Protein AF-A0A8J5D1V3-F1 (afdb_monomer)

Foldseek 3Di:
DCCVVPNDPQEEEDEPAVVHFDPDQDLVVLLVVQVVVVVVSCVVPVSHAYEYEDEQLRRLRHLVNDPAQRYEYEQAPQLPDGCCLVCVLSVLRAYADEHAFAFLQAAAQEDQPVSNQVSVLCLVVRVSHNYPFYYYHYPHDDYNVVRVVVSVVVRVDSHDPDPLVVQQVVQCVLQVDRDVLSSVVSSVSNCLNPDPPLDLDQDDLVLLVVLLVPDDPPDAAWPVRDGSVNLVVCPPVSSVVLSVVSRVCLVVLADDQQQLEWEWEWAACPDDDPVDSVRTDTATRGHPSNLSNLSSLCVSCVVLLLVLFDPLEQAVRPPRDLVVLVVVVVVLLVLCVVVLQKKKKKWWAWDVLQLQFDLVVLLVLCVVSPPDPSSSSSVCNSPPFHWYWYQDPVGIGDIDTRNHGHRRNHPCSRSSLSSLVRQLLVQLVSFAVWADDDRSDGHAWHHHRRTIMGMHSDPVRVVRSVVSSQVSQVVRRIHIPQAVIEMEMGSPPDDPPPCDPVPRRHYYDPDDDPVCVVSVVVVPDDDDDPDDDDDDDDDDDDPDPPSVVCVLVVLVPDPDPDDCSSVSVLVVLLSVLLNVLVLLLVVLVVQLVVCLVVLNLVSNVVSLVVSLVSLALLLQLLLQHLSAFPLQQLVVQLVVDPDPVSSLVSSLCSQCSQALVDLQSPPGRRNHYSHNLQSFDPPPPVVPPPDDDDDDDDDDDDDDDDDDDDDDDDDDDDDYDDDDDDDDDDDDDDDDDDDDDDDDDDDDDDDDDDDDDDDDDDDDDDDDDDDPPDQRGAHDSVLSVLVSVQSSVCSVVVHDRDPVVSVVCCVVRHRNCRSSDSDDNTDSDHDDDSSVSSVVSCVVCVVVVVGVVSSVVSSVVNVCVVPVD

Organism: Chionoecetes opilio (NCBI:txid41210)

Nearest PDB structures (foldseek):
  8c8j-assembly1_A  TM=8.153E-01  e=5.615E-18  Homo sapiens
  8uw3-assembly1_A  TM=7.901E-01  e=3.019E-18  Homo sapiens
  8sxu-assembly1_A  TM=7.929E-01  e=6.715E-17  Homo sapiens
  8ibx-assembly1_C  TM=6.350E-01  e=4.924E-15  Bombyx mori
  8ibz-assembly1_C  TM=5.564E-01  e=9.605E-15  Bombyx mori

Secondary structure (DSSP, 8-state):
-HHHHS---SEEE--TTTT---S--SHHHHHHHHHHHHHHHHHH-TT-EEEEEE-TT--S-STTTS-TTSEEEEETTTTTS-STTTTHHHHT--EEEEE---STT--S----HHHHHHHHHHHHHSTT--EEEEEE--SS-SS-HHHHHHHHHHTT-S--S-HHHHHHHHHHHHHSS--HHHHHHHHHHHHTTSPPP---SPPPHHHHHHHHHHSPSS----TT---HHHHHHTHHHHHHHHHHHHHHHHHH----HHHHEEEEEEEE-SSS-SS-GGGEEEEEEE-HHHHHHHHHHHHHHHHHHHHTS-TTB-TT-TT--HHHHHHHHHHHHHHHHHTT--EEEEEE-BTTHHHH--HHHHHHHHHHTT--HHHHHHHHHHHTT-EEEEEETTEE---EE--SS--TT-SSHHHHHHHHHHHHHHHHHHHS--SEEETTEEE-EEEETTEEEEEESSHHHHHHHHHHHHHHHGGGT--B-TTT-EEEEES----S--S-BTTTTBEEESS--TTTHHHHGGGG------------------S-TTHHHHHHHHHHHSS----HHHHHHHHHHHHHHHHHHHHHHHHHHHHHHHHHTTT-HHHHHHHHHHHHHHHHHHHHHHHT-GGGBHHHHHHHHHTS-S-HHHHHHHHHHHHHTTTTSSTT-TTTTTT----BTTS--GGGTTTSSSS--------------------------------------------------------------------------------TT-----THHHHHHHHHHHHHHHHHHT----HHHHHHHHIIIIIHHHHT--S----SS--S-HHHHHHHHHHHHHHHHSSTTTHHHHHHHHHHHTT--

Radius of gyration: 34.28 Å; Cα contacts (8 Å, |Δi|>4): 1103; chains: 1; bounding box: 91×98×100 Å

Structure (mmCIF, N/CA/C/O backbone):
data_AF-A0A8J5D1V3-F1
#
_entry.id   AF-A0A8J5D1V3-F1
#
loop_
_atom_site.group_PDB
_atom_site.id
_atom_site.type_symbol
_atom_site.label_atom_id
_atom_site.label_alt_id
_atom_site.label_comp_id
_atom_site.label_asym_id
_atom_site.label_entity_id
_atom_site.label_seq_id
_atom_site.pdbx_PDB_ins_code
_atom_site.Cartn_x
_atom_site.Cartn_y
_atom_site.Cartn_z
_atom_site.occupancy
_atom_site.B_iso_or_equiv
_atom_site.auth_seq_id
_atom_site.auth_comp_id
_atom_site.auth_asym_id
_atom_site.auth_atom_id
_atom_site.pdbx_PDB_model_num
ATOM 1 N N . MET A 1 1 ? -29.973 1.407 33.908 1.00 71.25 1 MET A N 1
ATOM 2 C CA . MET A 1 1 ? -29.228 2.634 34.270 1.00 71.25 1 MET A CA 1
ATOM 3 C C . MET A 1 1 ? -29.062 3.538 33.058 1.00 71.25 1 MET A C 1
ATOM 5 O O . MET A 1 1 ? -29.841 4.470 32.976 1.00 71.25 1 MET A O 1
ATOM 9 N N . VAL A 1 2 ? -28.178 3.237 32.093 1.00 85.00 2 VAL A N 1
ATOM 10 C CA . VAL A 1 2 ? -27.981 4.063 30.874 1.00 85.00 2 VAL A CA 1
ATOM 11 C C . VAL A 1 2 ? -29.310 4.413 30.189 1.00 85.00 2 VAL A C 1
ATOM 13 O O . VAL A 1 2 ? -29.627 5.587 30.029 1.00 85.00 2 VAL A O 1
ATOM 16 N N . THR A 1 3 ? -30.157 3.410 29.934 1.00 86.69 3 THR A N 1
ATOM 17 C CA . THR A 1 3 ? -31.491 3.586 29.328 1.00 86.69 3 THR A CA 1
ATOM 18 C C . THR A 1 3 ? -32.478 4.434 30.139 1.00 86.69 3 THR A C 1
ATOM 20 O O . THR A 1 3 ? -33.442 4.949 29.588 1.00 86.69 3 THR A O 1
ATOM 23 N N . MET A 1 4 ? -32.238 4.613 31.442 1.00 86.19 4 MET A N 1
ATOM 24 C CA . MET A 1 4 ? -33.040 5.467 32.332 1.00 86.19 4 MET A CA 1
ATOM 25 C C . MET A 1 4 ? -32.491 6.898 32.425 1.00 86.19 4 MET A C 1
ATOM 27 O O . MET A 1 4 ? -33.196 7.784 32.889 1.00 86.19 4 MET A O 1
ATOM 31 N N . GLN A 1 5 ? -31.228 7.111 32.042 1.00 92.62 5 GLN A N 1
ATOM 32 C CA . GLN A 1 5 ? -30.556 8.414 32.080 1.00 92.62 5 GLN A CA 1
ATOM 33 C C . GLN A 1 5 ? -30.576 9.115 30.717 1.00 92.62 5 GLN A C 1
ATOM 35 O O . GLN A 1 5 ? -30.642 10.338 30.679 1.00 92.62 5 GLN A O 1
ATOM 40 N N . LEU A 1 6 ? -30.511 8.350 29.619 1.00 92.94 6 LEU A N 1
ATOM 41 C CA . LEU A 1 6 ? -30.364 8.867 28.252 1.00 92.94 6 LEU A CA 1
ATOM 42 C C . LEU A 1 6 ? -31.501 8.458 27.295 1.00 92.94 6 LEU A C 1
ATOM 44 O O . LEU A 1 6 ? -31.571 8.984 26.192 1.00 92.94 6 LEU A O 1
ATOM 48 N N . GLY A 1 7 ? -32.389 7.539 27.693 1.00 91.06 7 GLY A N 1
ATOM 49 C CA . GLY A 1 7 ? -33.360 6.913 26.785 1.00 91.06 7 GLY A CA 1
ATOM 50 C C . GLY A 1 7 ? -32.763 5.741 25.992 1.00 91.06 7 GLY A C 1
ATOM 51 O O . GLY A 1 7 ? -31.754 5.160 26.394 1.00 91.06 7 GLY A O 1
ATOM 52 N N . SER A 1 8 ? -33.409 5.347 24.891 1.00 92.44 8 SER A N 1
ATOM 53 C CA . SER A 1 8 ? -32.903 4.299 23.995 1.00 92.44 8 SER A CA 1
ATOM 54 C C . SER A 1 8 ? -33.420 4.455 22.568 1.00 92.44 8 SER A C 1
ATOM 56 O O . SER A 1 8 ? -34.631 4.471 22.356 1.00 92.44 8 SER A O 1
ATOM 58 N N . ASP A 1 9 ? -32.494 4.438 21.610 1.00 94.38 9 ASP A N 1
ATOM 59 C CA . ASP A 1 9 ? -32.746 4.298 20.170 1.00 94.38 9 ASP A CA 1
ATOM 60 C C . ASP A 1 9 ? -32.533 2.843 19.688 1.00 94.38 9 ASP A C 1
ATOM 62 O O . ASP A 1 9 ? -32.364 2.577 18.500 1.00 94.38 9 ASP A O 1
ATOM 66 N N . HIS A 1 10 ? -32.510 1.881 20.620 1.00 94.81 10 HIS A N 1
ATOM 67 C CA . HIS A 1 10 ? -32.398 0.426 20.415 1.00 94.81 10 HIS A CA 1
ATOM 68 C C . HIS A 1 10 ? -31.075 -0.100 19.821 1.00 94.81 10 HIS A C 1
ATOM 70 O O . HIS A 1 10 ? -30.882 -1.317 19.770 1.00 94.81 10 HIS A O 1
ATOM 76 N N . PHE A 1 11 ? -30.151 0.767 19.409 1.00 93.06 11 PHE A N 1
ATOM 77 C CA . PHE A 1 11 ? -28.841 0.397 18.868 1.00 93.06 11 PHE A CA 1
ATOM 78 C C . PHE A 1 11 ? -27.734 0.476 19.933 1.00 93.06 11 PHE A C 1
ATOM 80 O O . PHE A 1 11 ? -27.586 1.494 20.606 1.00 93.06 11 PHE A O 1
ATOM 87 N N . TYR A 1 12 ? -26.925 -0.583 20.062 1.00 91.25 12 TYR A N 1
ATOM 88 C CA . TYR A 1 12 ? -25.847 -0.674 21.057 1.00 91.25 12 TYR A CA 1
ATOM 89 C C . TYR A 1 12 ? -24.561 -1.240 20.448 1.00 91.25 12 TYR A C 1
ATOM 91 O O . TYR A 1 12 ? -24.543 -2.401 20.051 1.00 91.25 12 TYR A O 1
ATOM 99 N N . LEU A 1 13 ? -23.485 -0.452 20.403 1.00 89.38 13 LEU A N 1
ATOM 100 C CA . LEU A 1 13 ? -22.155 -0.920 19.994 1.00 89.38 13 LEU A CA 1
ATOM 101 C C . LEU A 1 13 ? -21.518 -1.759 21.113 1.00 89.38 13 LEU A C 1
ATOM 103 O O . LEU A 1 13 ? -21.400 -1.270 22.239 1.00 89.38 13 LEU A O 1
ATOM 107 N N . VAL A 1 14 ? -21.125 -3.005 20.820 1.00 85.56 14 VAL A N 1
ATOM 108 C CA . VAL A 1 14 ? -20.427 -3.879 21.778 1.00 85.56 14 VAL A CA 1
ATOM 109 C C . VAL A 1 14 ? -19.378 -4.744 21.076 1.00 85.56 14 VAL A C 1
ATOM 111 O O . VAL A 1 14 ? -19.716 -5.703 20.387 1.00 85.56 14 VAL A O 1
ATOM 114 N N . ASP A 1 15 ? -18.105 -4.457 21.346 1.00 83.56 15 ASP A N 1
ATOM 115 C CA . ASP A 1 15 ? -16.952 -5.136 20.746 1.00 83.56 15 ASP A CA 1
ATOM 116 C C . ASP A 1 15 ? -16.073 -5.777 21.838 1.00 83.56 15 ASP A C 1
ATOM 118 O O . ASP A 1 15 ? -15.073 -5.194 22.261 1.00 83.56 15 ASP A O 1
ATOM 122 N N . PRO A 1 16 ? -16.430 -6.975 22.349 1.00 81.00 16 PRO A N 1
ATOM 123 C CA . PRO A 1 16 ? -15.775 -7.575 23.520 1.00 81.00 16 PRO A CA 1
ATOM 124 C C . PRO A 1 16 ? -14.314 -7.987 23.279 1.00 81.00 16 PRO A C 1
ATOM 126 O O . PRO A 1 16 ? -13.598 -8.283 24.234 1.00 81.00 16 PRO A O 1
ATOM 129 N N . PHE A 1 17 ? -13.887 -8.023 22.015 1.00 79.19 17 PHE A N 1
ATOM 130 C CA . PHE A 1 17 ? -12.577 -8.493 21.569 1.00 79.19 17 PHE A CA 1
ATOM 131 C C . PHE A 1 17 ? -11.903 -7.516 20.586 1.00 79.19 17 PHE A C 1
ATOM 133 O O . PHE A 1 17 ? -11.070 -7.941 19.787 1.00 79.19 17 PHE A O 1
ATOM 140 N N . ASN A 1 18 ? -12.244 -6.216 20.604 1.00 77.00 18 ASN A N 1
ATOM 141 C CA . ASN A 1 18 ? -11.540 -5.245 19.755 1.00 77.00 18 ASN A CA 1
ATOM 142 C C . ASN A 1 18 ? -10.038 -5.252 20.082 1.00 77.00 18 ASN A C 1
ATOM 144 O O . ASN A 1 18 ? -9.665 -5.061 21.237 1.00 77.00 18 ASN A O 1
ATOM 148 N N . GLU A 1 19 ? -9.205 -5.520 19.073 1.00 71.12 19 GLU A N 1
ATOM 149 C CA . GLU A 1 19 ? -7.741 -5.683 19.172 1.00 71.12 19 GLU A CA 1
ATOM 150 C C . GLU A 1 19 ? -7.244 -6.752 20.173 1.00 71.12 19 GLU A C 1
ATOM 152 O O . GLU A 1 19 ? -6.040 -6.941 20.334 1.00 71.12 19 GLU A O 1
ATOM 157 N N . MET A 1 20 ? -8.139 -7.540 20.779 1.00 71.44 20 MET A N 1
ATOM 158 C CA . MET A 1 20 ? -7.813 -8.537 21.803 1.00 71.44 20 MET A CA 1
ATOM 159 C C . MET A 1 20 ? -8.079 -9.961 21.314 1.00 71.44 20 MET A C 1
ATOM 161 O O . MET A 1 20 ? -9.154 -10.272 20.806 1.00 71.44 20 MET A O 1
ATOM 165 N N . VAL A 1 21 ? -7.125 -10.863 21.551 1.00 71.00 21 VAL A N 1
ATOM 166 C CA . VAL A 1 21 ? -7.323 -12.300 21.319 1.00 71.00 21 VAL A CA 1
ATOM 167 C C . VAL A 1 21 ? -8.279 -12.852 22.395 1.00 71.00 21 VAL A C 1
ATOM 169 O O . VAL A 1 21 ? -8.013 -12.654 23.584 1.00 71.00 21 VAL A O 1
ATOM 172 N N . PRO A 1 22 ? -9.373 -13.550 22.032 1.00 74.75 22 PRO A N 1
ATOM 173 C CA . PRO A 1 22 ? -10.248 -14.210 23.000 1.00 74.75 22 PRO A CA 1
ATOM 174 C C . PRO A 1 22 ? -9.502 -15.247 23.858 1.00 74.75 22 PRO A C 1
ATOM 176 O O . PRO A 1 22 ? -8.629 -15.953 23.361 1.00 74.75 22 PRO A O 1
ATOM 179 N N . ILE A 1 23 ? -9.888 -15.384 25.134 1.00 76.19 23 ILE A N 1
ATOM 180 C CA . ILE A 1 23 ? -9.256 -16.319 26.095 1.00 76.19 23 ILE A CA 1
ATOM 181 C C . ILE A 1 23 ? -9.330 -17.781 25.614 1.00 76.19 23 ILE A C 1
ATOM 183 O O . ILE A 1 23 ? -8.412 -18.561 25.861 1.00 76.19 23 ILE A O 1
ATOM 187 N N . ALA A 1 24 ? -10.401 -18.138 24.902 1.00 73.69 24 ALA A N 1
ATOM 188 C CA . ALA A 1 24 ? -10.524 -19.378 24.148 1.00 73.69 24 ALA A CA 1
ATOM 189 C C . ALA A 1 24 ? -11.106 -19.081 22.759 1.00 73.69 24 ALA A C 1
ATOM 191 O O . ALA A 1 24 ? -11.907 -18.158 22.595 1.00 73.69 24 ALA A O 1
ATOM 192 N N . SER A 1 25 ? -10.697 -19.861 21.758 1.00 70.81 25 SER A N 1
ATOM 193 C CA . SER A 1 25 ? -11.126 -19.725 20.360 1.00 70.81 25 SER A CA 1
ATOM 194 C C . SER A 1 25 ? -12.104 -20.815 19.910 1.00 70.81 25 SER A C 1
ATOM 196 O O . SER A 1 25 ? -12.390 -20.916 18.719 1.00 70.81 25 SER A O 1
ATOM 198 N N . ASP A 1 26 ? -12.606 -21.648 20.828 1.00 78.38 26 ASP A N 1
ATOM 199 C CA . ASP A 1 26 ? -13.634 -22.637 20.512 1.00 78.38 26 ASP A CA 1
ATOM 200 C C . ASP A 1 26 ? -15.007 -21.973 20.340 1.00 78.38 26 ASP A C 1
ATOM 202 O O . ASP A 1 26 ? -15.336 -20.987 21.007 1.00 78.38 26 ASP A O 1
ATOM 206 N N . LEU A 1 27 ? -15.832 -22.531 19.451 1.00 75.50 27 LEU A N 1
ATOM 207 C CA . LEU A 1 27 ? -17.142 -21.958 19.149 1.00 75.50 27 LEU A CA 1
ATOM 208 C C . LEU A 1 27 ? -18.030 -21.858 20.396 1.00 75.50 27 LEU A C 1
ATOM 210 O O . LEU A 1 27 ? -18.701 -20.848 20.550 1.00 75.50 27 LEU A O 1
ATOM 214 N N . THR A 1 28 ? -18.001 -22.831 21.312 1.00 81.50 28 THR A N 1
ATOM 215 C CA . THR A 1 28 ? -18.857 -22.872 22.515 1.00 81.50 28 THR A CA 1
ATOM 216 C C . THR A 1 28 ? -18.622 -21.684 23.444 1.00 81.50 28 THR A C 1
ATOM 218 O O . THR A 1 28 ? -19.582 -21.057 23.900 1.00 81.50 28 THR A O 1
ATOM 221 N N . TYR A 1 29 ? -17.357 -21.354 23.719 1.00 82.88 29 TYR A N 1
ATOM 222 C CA . TYR A 1 29 ? -16.992 -20.175 24.506 1.00 82.88 29 TYR A CA 1
ATOM 223 C C . TYR A 1 29 ? -17.473 -18.888 23.824 1.00 82.88 29 TYR A C 1
ATOM 225 O O . TYR A 1 29 ? -18.103 -18.037 24.456 1.00 82.88 29 TYR A O 1
ATOM 233 N N . LEU A 1 30 ? -17.230 -18.778 22.518 1.00 79.31 30 LEU A N 1
ATOM 234 C CA . LEU A 1 30 ? -17.578 -17.608 21.714 1.00 79.31 30 LEU A CA 1
ATOM 235 C C . LEU A 1 30 ? -19.104 -17.428 21.603 1.00 79.31 30 LEU A C 1
ATOM 237 O O . LEU A 1 30 ? -19.604 -16.311 21.752 1.00 79.31 30 LEU A O 1
ATOM 241 N N . GLU A 1 31 ? -19.863 -18.524 21.469 1.00 76.50 31 GLU A N 1
ATOM 242 C CA . GLU A 1 31 ? -21.322 -18.519 21.592 1.00 76.50 31 GLU A CA 1
ATOM 243 C C . GLU A 1 31 ? -21.743 -18.020 22.971 1.00 76.50 31 GLU A C 1
ATOM 245 O O . GLU A 1 31 ? -22.624 -17.170 23.078 1.00 76.50 31 GLU A O 1
ATOM 250 N N . GLY A 1 32 ? -21.133 -18.558 24.032 1.00 83.38 32 GLY A N 1
ATOM 251 C CA . GLY A 1 32 ? -21.455 -18.239 25.418 1.00 83.38 32 GLY A CA 1
ATOM 252 C C . GLY A 1 32 ? -21.297 -16.752 25.720 1.00 83.38 32 GLY A C 1
ATOM 253 O O . GLY A 1 32 ? -22.185 -16.158 26.337 1.00 83.38 32 GLY A O 1
ATOM 254 N N . VAL A 1 33 ? -20.222 -16.134 25.224 1.00 84.69 33 VAL A N 1
ATOM 255 C CA . VAL A 1 33 ? -19.972 -14.690 25.330 1.00 84.69 33 VAL A CA 1
ATOM 256 C C . VAL A 1 33 ? -21.025 -13.896 24.551 1.00 84.69 33 VAL A C 1
ATOM 258 O O . VAL A 1 33 ? -21.766 -13.118 25.159 1.00 84.69 33 VAL A O 1
ATOM 261 N N . SER A 1 34 ? -21.168 -14.126 23.242 1.00 80.06 34 SER A N 1
ATOM 262 C CA . SER A 1 34 ? -22.078 -13.348 22.383 1.00 80.06 34 SER A CA 1
ATOM 263 C C . SER A 1 34 ? -23.554 -13.497 22.792 1.00 80.06 34 SER A C 1
ATOM 265 O O . SER A 1 34 ? -24.298 -12.513 22.848 1.00 80.06 34 SER A O 1
ATOM 267 N N . ARG A 1 35 ? -23.970 -14.701 23.207 1.00 83.25 35 ARG A N 1
ATOM 268 C CA . ARG A 1 35 ? -25.305 -15.002 23.757 1.00 83.25 35 ARG A CA 1
ATOM 269 C C . ARG A 1 35 ? -25.550 -14.318 25.105 1.00 83.25 35 ARG A C 1
ATOM 271 O O . ARG A 1 35 ? -26.659 -13.836 25.341 1.00 83.25 35 ARG A O 1
ATOM 278 N N . SER A 1 36 ? -24.537 -14.229 25.971 1.00 88.81 36 SER A N 1
ATOM 279 C CA . SER A 1 36 ? -24.638 -13.541 27.270 1.00 88.81 36 SER A CA 1
ATOM 280 C C . SER A 1 36 ? -24.696 -12.020 27.120 1.00 88.81 36 SER A C 1
ATOM 282 O O . SER A 1 36 ? -25.495 -11.371 27.800 1.00 88.81 36 SER A O 1
ATOM 284 N N . ILE A 1 37 ? -23.914 -11.453 26.196 1.00 88.06 37 ILE A N 1
ATOM 285 C CA . ILE A 1 37 ? -23.954 -10.028 25.838 1.00 88.06 37 ILE A CA 1
ATOM 286 C C . ILE A 1 37 ? -25.336 -9.674 25.281 1.00 88.06 37 ILE A C 1
ATOM 288 O O . ILE A 1 37 ? -26.043 -8.848 25.865 1.00 88.06 37 ILE A O 1
ATOM 292 N N . TYR A 1 38 ? -25.780 -10.352 24.217 1.00 87.56 38 TYR A N 1
ATOM 293 C CA . TYR A 1 38 ? -27.067 -10.049 23.590 1.00 87.56 38 TYR A CA 1
ATOM 294 C C . TYR A 1 38 ? -28.254 -10.314 24.532 1.00 87.56 38 TYR A C 1
ATOM 296 O O . TYR A 1 38 ? -29.190 -9.515 24.606 1.00 87.56 38 TYR A O 1
ATOM 304 N N . GLY A 1 39 ? -28.191 -11.386 25.329 1.00 89.94 39 GLY A N 1
ATOM 305 C CA . GLY A 1 39 ? -29.171 -11.686 26.374 1.00 89.94 39 GLY A CA 1
ATOM 306 C C . GLY A 1 39 ? -29.213 -10.654 27.509 1.00 89.94 39 GLY A C 1
ATOM 307 O O . GLY A 1 39 ? -30.245 -10.521 28.166 1.00 89.94 39 GLY A O 1
ATOM 308 N N . THR A 1 40 ? -28.133 -9.900 27.730 1.00 91.12 40 THR A N 1
ATOM 309 C CA . THR A 1 40 ? -28.085 -8.793 28.697 1.00 91.12 40 THR A CA 1
ATOM 310 C C . THR A 1 40 ? -28.660 -7.511 28.099 1.00 91.12 40 THR A C 1
ATOM 312 O O . THR A 1 40 ? -29.513 -6.891 28.735 1.00 91.12 40 THR A O 1
ATOM 315 N N . LEU A 1 41 ? -28.310 -7.169 26.851 1.00 90.69 41 LEU A N 1
ATOM 316 C CA . LEU A 1 41 ? -28.943 -6.064 26.115 1.00 90.69 41 LEU A CA 1
ATOM 317 C C . LEU A 1 41 ? -30.469 -6.243 26.061 1.00 90.69 41 LEU A C 1
ATOM 319 O O . LEU A 1 41 ? -31.210 -5.356 26.476 1.00 90.69 41 LEU A O 1
ATOM 323 N N . ARG A 1 42 ? -30.940 -7.442 25.687 1.00 90.62 42 ARG A N 1
ATOM 324 C CA . ARG A 1 42 ? -32.368 -7.811 25.627 1.00 90.62 42 ARG A CA 1
ATOM 325 C C . ARG A 1 42 ? -33.128 -7.713 26.957 1.00 90.62 42 ARG A C 1
ATOM 327 O O . ARG A 1 42 ? -34.355 -7.646 26.931 1.00 90.62 42 ARG A O 1
ATOM 334 N N . LYS A 1 43 ? -32.444 -7.722 28.109 1.00 91.12 43 LYS A N 1
ATOM 335 C CA . LYS A 1 43 ? -33.063 -7.468 29.428 1.00 91.12 43 LYS A CA 1
ATOM 336 C C . LYS A 1 43 ? -33.239 -5.973 29.704 1.00 91.12 43 LYS A C 1
ATOM 338 O O . LYS A 1 43 ? -34.189 -5.610 30.387 1.00 91.12 43 LYS A O 1
ATOM 343 N N . GLY A 1 44 ? -32.338 -5.130 29.195 1.00 89.44 44 GLY A N 1
ATOM 344 C CA . GLY A 1 44 ? -32.418 -3.671 29.313 1.00 89.44 44 GLY A CA 1
ATOM 345 C C . GLY A 1 44 ? -33.336 -3.018 28.276 1.00 89.44 44 GLY A C 1
ATOM 346 O O . GLY A 1 44 ? -33.991 -2.029 28.593 1.00 89.44 44 GLY A O 1
ATOM 347 N N . ASP A 1 45 ? -33.406 -3.587 27.070 1.00 92.62 45 ASP A N 1
ATOM 348 C CA . ASP A 1 45 ? -34.255 -3.136 25.967 1.00 92.62 45 ASP A CA 1
ATOM 349 C C . ASP A 1 45 ? -34.691 -4.335 25.105 1.00 92.62 45 ASP A C 1
ATOM 351 O O . ASP A 1 45 ? -33.873 -5.055 24.533 1.00 92.62 45 ASP A O 1
ATOM 355 N N . GLN A 1 46 ? -36.001 -4.562 24.985 1.00 91.06 46 GLN A N 1
ATOM 356 C CA . GLN A 1 46 ? -36.542 -5.676 24.200 1.00 91.06 46 GLN A CA 1
ATOM 357 C C . GLN A 1 46 ? -36.283 -5.531 22.688 1.00 91.06 46 GLN A C 1
ATOM 359 O O . GLN A 1 46 ? -36.248 -6.542 21.983 1.00 91.06 46 GLN A O 1
ATOM 364 N N . GLN A 1 47 ? -36.095 -4.320 22.165 1.00 93.00 47 GLN A N 1
ATOM 365 C CA . GLN A 1 47 ? -35.898 -4.091 20.732 1.00 93.00 47 GLN A CA 1
ATOM 366 C C . GLN A 1 47 ? -34.425 -4.170 20.304 1.00 93.00 47 GLN A C 1
ATOM 368 O O . GLN A 1 47 ? -34.172 -4.294 19.103 1.00 93.00 47 GLN A O 1
ATOM 373 N N . ALA A 1 48 ? -33.494 -4.203 21.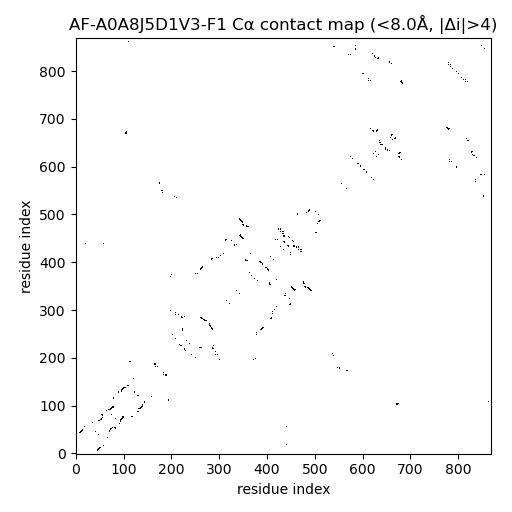268 1.00 92.50 48 ALA A N 1
ATOM 374 C CA . ALA A 1 48 ? -32.040 -4.140 21.103 1.00 92.50 48 ALA A CA 1
ATOM 375 C C . ALA A 1 48 ? -31.468 -4.821 19.841 1.00 92.50 48 ALA A C 1
ATOM 377 O O . ALA A 1 48 ? -31.706 -6.010 19.584 1.00 92.50 48 ALA A O 1
ATOM 378 N N . ILE A 1 49 ? -30.649 -4.061 19.112 1.00 91.56 49 ILE A N 1
ATOM 379 C CA . ILE A 1 49 ? -29.784 -4.480 18.005 1.00 91.56 49 ILE A CA 1
ATOM 380 C C . ILE A 1 49 ? -28.335 -4.211 18.428 1.00 91.56 49 ILE A C 1
ATOM 382 O O . ILE A 1 49 ? -28.003 -3.103 18.852 1.00 91.56 49 ILE A O 1
ATOM 386 N N . CYS A 1 50 ? -27.474 -5.222 18.318 1.00 89.56 50 CYS A N 1
ATOM 387 C CA . CYS A 1 50 ? -26.049 -5.080 18.607 1.00 89.56 50 CYS A CA 1
ATOM 388 C C . CYS A 1 50 ? -25.320 -4.548 17.367 1.00 89.56 50 CYS A C 1
ATOM 390 O O . CYS A 1 50 ? -25.346 -5.211 16.332 1.00 89.56 50 CYS A O 1
ATOM 392 N N . LEU A 1 51 ? -24.658 -3.396 17.454 1.00 89.88 51 LEU A N 1
ATOM 393 C CA . LEU A 1 51 ? -23.616 -3.024 16.496 1.00 89.88 51 LEU A CA 1
ATOM 394 C C . LEU A 1 51 ? -22.307 -3.710 16.890 1.00 89.88 51 LEU A C 1
ATOM 396 O O . LEU A 1 51 ? -22.046 -3.908 18.078 1.00 89.88 51 LEU A O 1
ATOM 400 N N . CYS A 1 52 ? -21.492 -4.044 15.893 1.00 85.75 52 CYS A N 1
ATOM 401 C CA . CYS A 1 52 ? -20.149 -4.587 16.085 1.00 85.75 52 CYS A CA 1
ATOM 402 C C . CYS A 1 52 ? -19.224 -4.159 14.938 1.00 85.75 52 CYS A C 1
ATOM 404 O O . CYS A 1 52 ? -19.621 -4.190 13.768 1.00 85.75 52 CYS A O 1
ATOM 406 N N . GLY A 1 53 ? -18.001 -3.760 15.274 1.00 78.88 53 GLY A N 1
ATOM 407 C CA . GLY A 1 53 ? -16.930 -3.443 14.340 1.00 78.88 53 GLY A CA 1
ATOM 408 C C . GLY A 1 53 ? -16.214 -4.695 13.833 1.00 78.88 53 GLY A C 1
ATOM 409 O O . GLY A 1 53 ? -15.574 -5.416 14.594 1.00 78.88 53 GLY A O 1
ATOM 410 N N . CYS A 1 54 ? -16.261 -4.936 12.524 1.00 70.88 54 CYS A N 1
ATOM 411 C CA . CYS A 1 54 ? -15.462 -5.961 11.863 1.00 70.88 54 CYS A CA 1
ATOM 412 C C . CYS A 1 54 ? -14.263 -5.310 11.158 1.00 70.88 54 CYS A C 1
ATOM 414 O O . CYS A 1 54 ? -14.397 -4.745 10.073 1.00 70.88 54 CYS A O 1
ATOM 416 N N . GLY A 1 55 ? -13.094 -5.366 11.800 1.00 56.97 55 GLY A N 1
ATOM 417 C CA . GLY A 1 55 ? -11.814 -4.939 11.228 1.00 56.97 55 GLY A CA 1
ATOM 418 C C . GLY A 1 55 ? -11.019 -6.082 10.586 1.00 56.97 55 GLY A C 1
ATOM 419 O O . GLY A 1 55 ? -11.404 -7.255 10.637 1.00 56.97 55 GLY A O 1
ATOM 420 N N . VAL A 1 56 ? -9.860 -5.746 10.013 1.00 40.62 56 VAL A N 1
ATOM 421 C CA . VAL A 1 56 ? -8.890 -6.730 9.503 1.00 40.62 56 VAL A CA 1
ATOM 422 C C . VAL A 1 56 ? -8.413 -7.625 10.653 1.00 40.62 56 VAL A C 1
ATOM 424 O O . VAL A 1 56 ? -7.987 -7.133 11.693 1.00 40.62 56 VAL A O 1
ATOM 427 N N . GLY A 1 57 ? -8.502 -8.947 10.483 1.00 41.25 57 GLY A N 1
ATOM 428 C CA . GLY A 1 57 ? -8.195 -9.906 11.555 1.00 41.25 57 GLY A CA 1
ATOM 429 C C . GLY A 1 57 ? -9.325 -10.117 12.573 1.00 41.25 57 GLY A C 1
ATOM 430 O O . GLY A 1 57 ? -9.154 -10.885 13.518 1.00 41.25 57 GLY A O 1
ATOM 431 N N . GLY A 1 58 ? -10.496 -9.497 12.371 1.00 46.88 58 GLY A N 1
ATOM 432 C CA . GLY A 1 58 ? -11.698 -9.767 13.158 1.00 46.88 58 GLY A CA 1
ATOM 433 C C . GLY A 1 58 ? -12.069 -11.255 13.132 1.00 46.88 58 GLY A C 1
ATOM 434 O O . GLY A 1 58 ? -12.292 -11.844 12.064 1.00 46.88 58 GLY A O 1
ATOM 435 N N . SER A 1 59 ? -12.120 -11.856 14.321 1.00 45.28 59 SER A N 1
ATOM 436 C CA . SER A 1 59 ? -12.489 -13.259 14.531 1.00 45.28 59 SER A CA 1
ATOM 437 C C . SER A 1 59 ? -13.958 -13.518 14.151 1.00 45.28 59 SER A C 1
ATOM 439 O O . SER A 1 59 ? -14.774 -12.601 14.108 1.00 45.28 59 SER A O 1
ATOM 441 N N . GLN A 1 60 ? -14.319 -14.773 13.852 1.00 48.53 60 GLN A N 1
ATOM 442 C CA . GLN A 1 60 ? -15.636 -15.163 13.300 1.00 48.53 60 GLN A CA 1
ATOM 443 C C . GLN A 1 60 ? -16.801 -15.110 14.330 1.00 48.53 60 GLN A C 1
ATOM 445 O O . GLN A 1 60 ? -17.739 -15.899 14.280 1.00 48.53 60 GLN A O 1
ATOM 450 N N . THR A 1 61 ? -16.734 -14.223 15.322 1.00 49.12 61 THR A N 1
ATOM 451 C CA . THR A 1 61 ? -17.292 -14.424 16.676 1.00 49.12 61 THR A CA 1
ATOM 452 C C . THR A 1 61 ? -18.689 -13.842 16.928 1.00 49.12 61 THR A C 1
ATOM 454 O O . THR A 1 61 ? -19.161 -13.831 18.066 1.00 49.12 61 THR A O 1
ATOM 457 N N . GLY A 1 62 ? -19.376 -13.375 15.881 1.00 50.09 62 GLY A N 1
ATOM 458 C CA . GLY A 1 62 ? -20.658 -12.667 16.005 1.00 50.09 62 GLY A CA 1
ATOM 459 C C . GLY A 1 62 ? -21.803 -13.223 15.159 1.00 50.09 62 GLY A C 1
ATOM 460 O O . GLY A 1 62 ? -22.869 -13.537 15.689 1.00 50.09 62 GLY A O 1
ATOM 461 N N . SER A 1 63 ? -21.590 -13.345 13.846 1.00 51.97 63 SER A N 1
ATOM 462 C CA . SER A 1 63 ? -22.657 -13.437 12.835 1.00 51.97 63 SER A CA 1
ATOM 463 C C . SER A 1 63 ? -23.659 -14.572 13.055 1.00 51.97 63 SER A C 1
ATOM 465 O O . SER A 1 63 ? -24.861 -14.326 13.020 1.00 51.97 63 SER A O 1
ATOM 467 N N . ASN A 1 64 ? -23.188 -15.784 13.349 1.00 51.06 64 ASN A N 1
ATOM 468 C CA . ASN A 1 64 ? -24.060 -16.948 13.565 1.00 51.06 64 ASN A CA 1
ATOM 469 C C . ASN A 1 64 ? -24.573 -17.064 15.016 1.00 51.06 64 ASN A C 1
ATOM 471 O O . ASN A 1 64 ? -25.390 -17.931 15.315 1.00 51.06 64 ASN A O 1
ATOM 475 N N . LEU A 1 65 ? -24.082 -16.217 15.930 1.00 59.72 65 LEU A N 1
ATOM 476 C CA . LEU A 1 65 ? -24.235 -16.384 17.385 1.00 59.72 65 LEU A CA 1
ATOM 477 C C . LEU A 1 65 ? -25.312 -15.461 17.984 1.00 59.72 65 LEU A C 1
ATOM 479 O O . LEU A 1 65 ? -25.787 -15.680 19.102 1.00 59.72 65 LEU A O 1
ATOM 483 N N . VAL A 1 66 ? -25.735 -14.450 17.221 1.00 65.94 66 VAL A N 1
ATOM 484 C CA . VAL A 1 66 ? -26.883 -13.575 17.497 1.00 65.94 66 VAL A CA 1
ATOM 485 C C . VAL A 1 66 ? -27.989 -13.879 16.482 1.00 65.94 66 VAL A C 1
ATOM 487 O O . VAL A 1 66 ? -27.714 -14.181 15.325 1.00 65.94 66 VAL A O 1
ATOM 490 N N . LYS A 1 67 ? -29.265 -13.789 16.885 1.00 74.00 67 LYS A N 1
ATOM 491 C CA . LYS A 1 67 ? -30.404 -14.020 15.975 1.00 74.00 67 LYS A CA 1
ATOM 492 C C . LYS A 1 67 ? -30.309 -13.124 14.726 1.00 74.00 67 LYS A C 1
ATOM 494 O O . LYS A 1 67 ? -30.013 -11.936 14.850 1.00 74.00 67 LYS A O 1
ATOM 499 N N . GLN A 1 68 ? -30.634 -13.677 13.554 1.00 78.75 68 GLN A N 1
ATOM 500 C CA . GLN A 1 68 ? -30.648 -12.950 12.278 1.00 78.75 68 GLN A CA 1
ATOM 501 C C . GLN A 1 68 ? -31.375 -11.600 12.376 1.00 78.75 68 GLN A C 1
ATOM 503 O O . GLN A 1 68 ? -32.493 -11.525 12.900 1.00 78.75 68 GLN A O 1
ATOM 508 N N . GLY A 1 69 ? -30.738 -10.536 11.884 1.00 81.00 69 GLY A N 1
ATOM 509 C CA . GLY A 1 69 ? -31.281 -9.175 11.903 1.00 81.00 69 GLY A CA 1
ATOM 510 C C . GLY A 1 69 ? -31.278 -8.502 13.281 1.00 81.00 69 GLY A C 1
ATOM 511 O O . GLY A 1 69 ? -31.903 -7.455 13.444 1.00 81.00 69 GLY A O 1
ATOM 512 N N . LYS A 1 70 ? -30.606 -9.085 14.285 1.00 88.50 70 LYS A N 1
ATOM 513 C CA . LYS A 1 70 ? -30.366 -8.466 15.604 1.00 88.50 70 LYS A CA 1
ATOM 514 C C . LYS A 1 70 ? -28.899 -8.148 15.897 1.00 88.50 70 LYS A C 1
ATOM 516 O O . LYS A 1 70 ? -28.598 -7.607 16.963 1.00 88.50 70 LYS A O 1
ATOM 521 N N . MET A 1 71 ? -28.028 -8.382 14.922 1.00 87.94 71 MET A N 1
ATOM 522 C CA . MET A 1 71 ? -26.677 -7.842 14.855 1.00 87.94 71 MET A CA 1
ATOM 523 C C . MET A 1 71 ? -26.553 -6.992 13.586 1.00 87.94 71 MET A C 1
ATOM 525 O O . MET A 1 71 ? -27.121 -7.361 12.562 1.00 87.94 71 MET A O 1
ATOM 529 N N . LEU A 1 72 ? -25.858 -5.859 13.662 1.00 91.56 72 LEU A N 1
ATOM 530 C CA . LEU A 1 72 ? -25.579 -4.946 12.555 1.00 91.56 72 LEU A CA 1
ATOM 531 C C . LEU A 1 72 ? -24.063 -4.757 12.471 1.00 91.56 72 LEU A C 1
ATOM 533 O O . LEU A 1 72 ? -23.460 -4.160 13.364 1.00 91.56 72 LEU A O 1
ATOM 537 N N . ILE A 1 73 ? -23.440 -5.300 11.430 1.00 91.56 73 ILE A N 1
ATOM 538 C CA . ILE A 1 73 ? -21.980 -5.280 11.300 1.00 91.56 73 ILE A CA 1
ATOM 539 C C . ILE A 1 73 ? -21.518 -3.987 10.626 1.00 91.56 73 ILE A C 1
ATOM 541 O O . ILE A 1 73 ? -22.100 -3.552 9.635 1.00 91.56 73 ILE A O 1
ATOM 545 N N . LEU A 1 74 ? -20.445 -3.389 11.132 1.00 93.38 74 LEU A N 1
ATOM 546 C CA . LEU A 1 74 ? -19.690 -2.351 10.438 1.00 93.38 74 LEU A CA 1
ATOM 547 C C . LEU A 1 74 ? -18.470 -3.019 9.785 1.00 93.38 74 LEU A C 1
ATOM 549 O O . LEU A 1 74 ? -17.576 -3.465 10.501 1.00 93.38 74 LEU A O 1
ATOM 553 N N . ASP A 1 75 ? -18.421 -3.113 8.453 1.00 91.00 75 ASP A N 1
ATOM 554 C CA . ASP A 1 75 ? -17.224 -3.567 7.723 1.00 91.00 75 ASP A CA 1
ATOM 555 C C . ASP A 1 75 ? -16.230 -2.397 7.713 1.00 91.00 75 ASP A C 1
ATOM 557 O O . ASP A 1 75 ? -16.289 -1.525 6.842 1.00 91.00 75 ASP A O 1
ATOM 561 N N . LEU A 1 76 ? -15.419 -2.294 8.775 1.00 86.38 76 LEU A N 1
ATOM 562 C CA . LEU A 1 76 ? -14.780 -1.041 9.208 1.00 86.38 76 LEU A CA 1
ATOM 563 C C . LEU A 1 76 ? -13.828 -0.442 8.173 1.00 86.38 76 LEU A C 1
ATOM 565 O O . LEU A 1 76 ? -13.637 0.769 8.172 1.00 86.38 76 LEU A O 1
ATOM 569 N N . THR A 1 77 ? -13.233 -1.290 7.333 1.00 79.44 77 THR A N 1
ATOM 570 C CA . THR A 1 77 ? -12.159 -0.955 6.378 1.00 79.44 77 THR A CA 1
ATOM 571 C C . THR A 1 77 ? -12.524 -1.344 4.946 1.00 79.44 77 THR A C 1
ATOM 573 O O . THR A 1 77 ? -11.657 -1.705 4.146 1.00 79.44 77 THR A O 1
ATOM 576 N N . ALA A 1 78 ? -13.820 -1.348 4.625 1.00 82.31 78 ALA A N 1
ATOM 577 C CA . ALA A 1 78 ? -14.341 -1.938 3.397 1.00 82.31 78 ALA A CA 1
ATOM 578 C C . ALA A 1 78 ? -13.862 -1.248 2.109 1.00 82.31 78 ALA A C 1
ATOM 580 O O . ALA A 1 78 ? -13.917 -1.846 1.030 1.00 82.31 78 ALA A O 1
ATOM 581 N N . GLU A 1 79 ? -13.333 -0.024 2.195 1.00 76.81 79 GLU A N 1
ATOM 582 C CA . GLU A 1 79 ? -12.705 0.635 1.056 1.00 76.81 79 GLU A CA 1
ATOM 583 C C . GLU A 1 79 ? -11.370 -0.009 0.647 1.00 76.81 79 GLU A C 1
ATOM 585 O O . GLU A 1 79 ? -11.050 0.017 -0.539 1.00 76.81 79 GLU A O 1
ATOM 590 N N . VAL A 1 80 ? -10.626 -0.625 1.580 1.00 65.12 80 VAL A N 1
ATOM 591 C CA . VAL A 1 80 ? -9.322 -1.278 1.319 1.00 65.12 80 VAL A CA 1
ATOM 592 C C . VAL A 1 80 ? -9.396 -2.801 1.453 1.00 65.12 80 VAL A C 1
ATOM 594 O O . VAL A 1 80 ? -8.962 -3.523 0.555 1.00 65.12 80 VAL A O 1
ATOM 597 N N . PHE A 1 81 ? -9.953 -3.292 2.561 1.00 71.62 81 PHE A N 1
ATOM 598 C CA . PHE A 1 81 ? -9.933 -4.699 2.972 1.00 71.62 81 PHE A CA 1
ATOM 599 C C . PHE A 1 81 ? -11.340 -5.212 3.345 1.00 71.62 81 PHE A C 1
ATOM 601 O O . PHE A 1 81 ? -11.551 -5.637 4.485 1.00 71.62 81 PHE A O 1
ATOM 608 N N . PRO A 1 82 ? -12.311 -5.195 2.409 1.00 79.56 82 PRO A N 1
ATOM 609 C CA . PRO A 1 82 ? -13.685 -5.623 2.673 1.00 79.56 82 PRO A CA 1
ATOM 610 C C . PRO A 1 82 ? -13.771 -7.061 3.190 1.00 79.56 82 PRO A C 1
ATOM 612 O O . PRO A 1 82 ? -13.271 -7.996 2.560 1.00 79.56 82 PRO A O 1
ATOM 615 N N . GLN A 1 83 ? -14.439 -7.242 4.329 1.00 79.81 83 GLN A N 1
ATOM 616 C CA . GLN A 1 83 ? -14.623 -8.548 4.958 1.00 79.81 83 GLN A CA 1
ATOM 617 C C . GLN A 1 83 ? -15.900 -9.259 4.485 1.00 79.81 83 GLN A C 1
ATOM 619 O O . GLN A 1 83 ? -15.950 -10.490 4.556 1.00 79.81 83 GLN A O 1
ATOM 624 N N . TYR A 1 84 ? -16.893 -8.538 3.938 1.00 82.56 84 TYR A N 1
ATOM 625 C CA . TYR A 1 84 ? -18.152 -9.136 3.455 1.00 82.56 84 TYR A CA 1
ATOM 626 C C . TYR A 1 84 ? -17.940 -10.314 2.487 1.00 82.56 84 TYR A C 1
ATOM 628 O O . TYR A 1 84 ? -18.657 -11.310 2.565 1.00 82.56 84 TYR A O 1
ATOM 636 N N . GLY A 1 85 ? -16.930 -10.239 1.611 1.00 80.50 85 GLY A N 1
ATOM 637 C CA . GLY A 1 85 ? -16.648 -11.277 0.616 1.00 80.50 85 GLY A CA 1
ATOM 638 C C . GLY A 1 85 ? -16.084 -12.575 1.204 1.00 80.50 85 GLY A C 1
ATOM 639 O O . GLY A 1 85 ? -16.342 -13.642 0.654 1.00 80.50 85 GLY A O 1
ATOM 640 N N . ARG A 1 86 ? -15.360 -12.484 2.330 1.00 75.00 86 ARG A N 1
ATOM 641 C CA . ARG A 1 86 ? -14.781 -13.618 3.081 1.00 75.00 86 ARG A CA 1
ATOM 642 C C . ARG A 1 86 ? -15.806 -14.306 3.986 1.00 75.00 86 ARG A C 1
ATOM 644 O O . ARG A 1 86 ? -15.627 -15.462 4.346 1.00 75.00 86 ARG A O 1
ATOM 651 N N . LEU A 1 87 ? -16.840 -13.576 4.399 1.00 77.88 87 LEU A N 1
ATOM 652 C CA . LEU A 1 87 ? -17.818 -14.000 5.404 1.00 77.88 87 LEU A CA 1
ATOM 653 C C . LEU A 1 87 ? -19.214 -14.237 4.804 1.00 77.88 87 LEU A C 1
ATOM 655 O O . LEU A 1 87 ? -20.201 -14.153 5.529 1.00 77.88 87 LEU A O 1
ATOM 659 N N . GLU A 1 88 ? -19.301 -14.472 3.490 1.00 82.62 88 GLU A N 1
ATOM 660 C CA . GLU A 1 88 ? -20.549 -14.716 2.743 1.00 82.62 88 GLU A CA 1
ATOM 661 C C . GLU A 1 88 ? -21.646 -13.683 3.060 1.00 82.62 88 GLU A C 1
ATOM 663 O O . GLU A 1 88 ? -22.757 -14.005 3.484 1.00 82.62 88 GLU A O 1
ATOM 668 N N . SER A 1 89 ? -21.296 -12.399 2.922 1.00 88.50 89 SER A N 1
ATOM 669 C CA . SER A 1 89 ? -22.121 -11.267 3.359 1.00 88.50 89 SER A CA 1
ATOM 670 C C . SER A 1 89 ? -22.541 -11.374 4.834 1.00 88.50 89 SER A C 1
ATOM 672 O O . SER A 1 89 ? -23.710 -11.227 5.187 1.00 88.50 89 SER A O 1
ATOM 674 N N . TYR A 1 90 ? -21.578 -11.676 5.707 1.00 87.19 90 TYR A N 1
ATOM 675 C CA . TYR A 1 90 ? -21.775 -11.900 7.144 1.00 87.19 90 TYR A CA 1
ATOM 676 C C . TYR A 1 90 ? -22.846 -12.949 7.468 1.00 87.19 90 TYR A C 1
ATOM 678 O O . TYR A 1 90 ? -23.619 -12.782 8.414 1.00 87.19 90 TYR A O 1
ATOM 686 N N . PHE A 1 91 ? -22.894 -14.030 6.684 1.00 85.31 91 PHE A N 1
ATOM 687 C CA . PHE A 1 91 ? -23.906 -15.087 6.783 1.00 85.31 91 PHE A CA 1
ATOM 688 C C . PHE A 1 91 ? -25.341 -14.513 6.713 1.00 85.31 91 PHE A C 1
ATOM 690 O O . PHE A 1 91 ? -26.270 -14.958 7.391 1.00 85.31 91 PHE A O 1
ATOM 697 N N . GLY A 1 92 ? -25.512 -13.452 5.918 1.00 87.62 92 GLY A N 1
ATOM 698 C CA . GLY A 1 92 ? -26.761 -12.715 5.737 1.00 87.62 92 GLY A CA 1
ATOM 699 C C . GLY A 1 92 ? -27.156 -11.776 6.885 1.00 87.62 92 GLY A C 1
ATOM 700 O O . GLY A 1 92 ? -28.267 -11.242 6.851 1.00 87.62 92 GLY A O 1
ATOM 701 N N . GLN A 1 93 ? -26.319 -11.568 7.910 1.00 89.62 93 GLN A N 1
ATOM 702 C CA . GLN A 1 93 ? -26.556 -10.500 8.891 1.00 89.62 93 GLN A CA 1
ATOM 703 C C . GLN A 1 93 ? -26.409 -9.135 8.200 1.00 89.62 93 GLN A C 1
ATOM 705 O O . GLN A 1 93 ? -25.532 -8.987 7.345 1.00 89.62 93 GLN A O 1
ATOM 710 N N . PRO A 1 94 ? -27.242 -8.130 8.525 1.00 94.12 94 PRO A N 1
ATOM 711 C CA . PRO A 1 94 ? -27.161 -6.828 7.879 1.00 94.12 94 PRO A CA 1
ATOM 712 C C . PRO A 1 94 ? -25.823 -6.148 8.186 1.00 94.12 94 PRO A C 1
ATOM 714 O O . PRO A 1 94 ? -25.364 -6.160 9.333 1.00 94.12 94 PRO A O 1
ATOM 717 N N . PHE A 1 95 ? -25.210 -5.531 7.174 1.00 94.75 95 PHE A N 1
ATOM 718 C CA . PHE A 1 95 ? -23.941 -4.819 7.337 1.00 94.75 95 PHE A CA 1
ATOM 719 C C . PHE A 1 95 ? -23.912 -3.442 6.671 1.00 94.75 95 PHE A C 1
ATOM 721 O O . PHE A 1 95 ? -24.679 -3.143 5.754 1.00 94.75 95 PHE A O 1
ATOM 728 N N . ILE A 1 96 ? -23.004 -2.600 7.153 1.00 96.50 96 ILE A N 1
ATOM 729 C CA . ILE A 1 96 ? -22.689 -1.282 6.613 1.00 96.50 96 ILE A CA 1
ATOM 730 C C . ILE A 1 96 ? -21.270 -1.334 6.048 1.00 96.50 96 ILE A C 1
ATOM 732 O O . ILE A 1 96 ? -20.335 -1.723 6.746 1.00 96.50 96 ILE A O 1
ATOM 736 N N . PHE A 1 97 ? -21.111 -0.919 4.792 1.00 95.88 97 PHE A N 1
ATOM 737 C CA . PHE A 1 97 ? -19.801 -0.698 4.179 1.00 95.88 97 PHE A CA 1
ATOM 738 C C . PHE A 1 97 ? -19.222 0.602 4.746 1.00 95.88 97 PHE A C 1
ATOM 740 O O . PHE A 1 97 ? -19.774 1.675 4.475 1.00 95.88 97 PHE A O 1
ATOM 747 N N . CYS A 1 98 ? -18.141 0.537 5.525 1.00 94.69 98 CYS A N 1
ATOM 748 C CA . CYS A 1 98 ? -17.520 1.728 6.101 1.00 94.69 98 CYS A CA 1
ATOM 749 C C . CYS A 1 98 ? -16.254 2.154 5.349 1.00 94.69 98 CYS A C 1
ATOM 751 O O . CYS A 1 98 ? -15.491 1.333 4.849 1.00 94.69 98 CYS A O 1
ATOM 753 N N . LEU A 1 99 ? -16.050 3.471 5.301 1.00 90.94 99 LEU A N 1
ATOM 754 C CA . LEU A 1 99 ? -14.800 4.129 4.935 1.00 90.94 99 LEU A CA 1
ATOM 755 C C . LEU A 1 99 ? -14.021 4.450 6.219 1.00 90.94 99 LEU A C 1
ATOM 757 O O . LEU A 1 99 ? -14.457 5.338 6.960 1.00 90.94 99 LEU A O 1
ATOM 761 N N . LEU A 1 100 ? -12.868 3.815 6.455 1.00 83.69 100 LEU A N 1
ATOM 762 C CA . LEU A 1 100 ? -11.979 4.225 7.551 1.00 83.69 100 LEU A CA 1
ATOM 763 C C . LEU A 1 100 ? -11.166 5.461 7.148 1.00 83.69 100 LEU A C 1
ATOM 765 O O . LEU A 1 100 ? -11.256 6.502 7.795 1.00 83.69 100 LEU A O 1
ATOM 769 N N . ASN A 1 101 ? -10.422 5.369 6.043 1.00 79.62 101 ASN A N 1
ATOM 770 C CA . ASN A 1 101 ? -9.492 6.345 5.458 1.00 79.62 101 ASN A CA 1
ATOM 771 C C . ASN A 1 101 ? -8.346 6.847 6.356 1.00 79.62 101 ASN A C 1
ATOM 773 O O . ASN A 1 101 ? -7.221 6.963 5.874 1.00 79.62 101 ASN A O 1
ATOM 777 N N . ASN A 1 102 ? -8.613 7.207 7.612 1.00 78.12 102 ASN A N 1
ATOM 778 C CA . ASN A 1 102 ? -7.694 7.924 8.488 1.00 78.12 102 ASN A CA 1
ATOM 779 C C . ASN A 1 102 ? -7.490 7.195 9.824 1.00 78.12 102 ASN A C 1
ATOM 781 O O . ASN A 1 102 ? -8.429 7.055 10.608 1.00 78.12 102 ASN A O 1
ATOM 785 N N . TYR A 1 103 ? -6.233 6.835 10.080 1.00 76.00 103 TYR A N 1
ATOM 786 C CA . TYR A 1 103 ? -5.721 6.317 11.346 1.00 76.00 103 TYR A CA 1
ATOM 787 C C . TYR A 1 103 ? -5.016 7.443 12.124 1.00 76.00 103 TYR A C 1
ATOM 789 O O . TYR A 1 103 ? -4.374 8.321 11.529 1.00 76.00 103 TYR A O 1
ATOM 797 N N . GLY A 1 104 ? -5.147 7.458 13.451 1.00 76.88 104 GLY A N 1
ATOM 798 C CA . GLY A 1 104 ? -4.474 8.386 14.369 1.00 76.88 104 GLY A CA 1
ATOM 799 C C . GLY A 1 104 ? -4.774 9.883 14.176 1.00 76.88 104 GLY A C 1
ATOM 800 O O . GLY A 1 104 ? -4.150 10.732 14.821 1.00 76.88 104 GLY A O 1
ATOM 801 N N . GLY A 1 105 ? -5.676 10.284 13.274 1.00 76.69 105 GLY A N 1
ATOM 802 C CA . GLY A 1 105 ? -5.824 11.690 12.872 1.00 76.69 105 GLY A CA 1
ATOM 803 C C . GLY A 1 105 ? -4.599 12.248 12.140 1.00 76.69 105 GLY A C 1
ATOM 804 O O . GLY A 1 105 ? -4.366 13.464 12.175 1.00 76.69 105 GLY A O 1
ATOM 805 N N . VAL A 1 106 ? -3.781 11.379 11.537 1.00 75.62 106 VAL A N 1
ATOM 806 C CA . VAL A 1 106 ? -2.522 11.752 10.876 1.00 75.62 106 VAL A CA 1
ATOM 807 C C . VAL A 1 106 ? -2.803 12.618 9.640 1.00 75.62 106 VAL A C 1
ATOM 809 O O . VAL A 1 106 ? -3.844 12.514 8.985 1.00 75.62 106 VAL A O 1
ATOM 812 N N . ARG A 1 107 ? -1.882 13.542 9.338 1.00 70.81 107 ARG A N 1
ATOM 813 C CA . ARG A 1 107 ? -2.019 14.535 8.260 1.00 70.81 107 ARG A CA 1
ATOM 814 C C . ARG A 1 107 ? -1.204 14.142 7.024 1.00 70.81 107 ARG A C 1
ATOM 816 O O . ARG A 1 107 ? -0.011 13.881 7.119 1.00 70.81 107 ARG A O 1
ATOM 823 N N . GLY A 1 108 ? -1.852 14.181 5.862 1.00 65.50 108 GLY A N 1
ATOM 824 C CA . GLY A 1 108 ? -1.283 13.914 4.538 1.00 65.50 108 GLY A CA 1
ATOM 825 C C . GLY A 1 108 ? -2.379 14.002 3.472 1.00 65.50 108 GLY A C 1
ATOM 826 O O . GLY A 1 108 ? -3.542 14.191 3.826 1.00 65.50 108 GLY A O 1
ATOM 827 N N . ILE A 1 109 ? -2.018 13.888 2.193 1.00 64.56 109 ILE A N 1
ATOM 828 C CA . ILE A 1 109 ? -2.968 13.688 1.086 1.00 64.56 109 ILE A CA 1
ATOM 829 C C . ILE A 1 109 ? -2.967 12.198 0.726 1.00 64.56 109 ILE A C 1
ATOM 831 O O . ILE A 1 109 ? -1.921 11.668 0.350 1.00 64.56 109 ILE A O 1
ATOM 835 N N . PHE A 1 110 ? -4.115 11.535 0.883 1.00 64.56 110 PHE A N 1
ATOM 836 C CA . PHE A 1 110 ? -4.308 10.104 0.612 1.00 64.56 110 PHE A CA 1
ATOM 837 C C . PHE A 1 110 ? -5.798 9.758 0.452 1.00 64.56 110 PHE A C 1
ATOM 839 O O . PHE A 1 110 ? -6.648 10.346 1.125 1.00 64.56 110 PHE A O 1
ATOM 846 N N . GLY A 1 111 ? -6.116 8.774 -0.394 1.00 64.12 111 GLY A N 1
ATOM 847 C CA . GLY A 1 111 ? -7.458 8.196 -0.485 1.00 64.12 111 GLY A CA 1
ATOM 848 C C . GLY A 1 111 ? -7.776 7.661 -1.876 1.00 64.12 111 GLY A C 1
ATOM 849 O O . GLY A 1 111 ? -8.136 8.425 -2.770 1.00 64.12 111 GLY A O 1
ATOM 850 N N . ASN A 1 112 ? -7.713 6.338 -2.035 1.00 68.81 112 ASN A N 1
ATOM 851 C CA . ASN A 1 112 ? -7.880 5.674 -3.323 1.00 68.81 112 ASN A CA 1
ATOM 852 C C . ASN A 1 112 ? -9.353 5.654 -3.779 1.00 68.81 112 ASN A C 1
ATOM 854 O O . ASN A 1 112 ? -10.092 4.689 -3.573 1.00 68.81 112 ASN A O 1
ATOM 858 N N . VAL A 1 113 ? -9.765 6.743 -4.431 1.00 80.19 113 VAL A N 1
ATOM 859 C CA . VAL A 1 113 ? -11.113 6.972 -4.982 1.00 80.19 113 VAL A CA 1
ATOM 860 C C . VAL A 1 113 ? -11.592 5.826 -5.876 1.00 80.19 113 VAL A C 1
ATOM 862 O O . VAL A 1 113 ? -12.749 5.417 -5.786 1.00 80.19 113 VAL A O 1
ATOM 865 N N . ASN A 1 114 ? -10.716 5.291 -6.729 1.00 76.25 114 ASN A N 1
ATOM 866 C CA . ASN A 1 114 ? -11.088 4.246 -7.684 1.00 76.25 114 ASN A CA 1
ATOM 867 C C . ASN A 1 114 ? -11.383 2.919 -6.969 1.00 76.25 114 ASN A C 1
ATOM 869 O O . ASN A 1 114 ? -12.353 2.240 -7.303 1.00 76.25 114 ASN A O 1
ATOM 873 N N . MET A 1 115 ? -10.582 2.572 -5.956 1.00 73.69 115 MET A N 1
ATOM 874 C CA . MET A 1 115 ? -10.789 1.375 -5.141 1.00 73.69 115 MET A CA 1
ATOM 875 C C . MET A 1 115 ? -12.022 1.501 -4.239 1.00 73.69 115 MET A C 1
ATOM 877 O O . MET A 1 115 ? -12.809 0.561 -4.190 1.00 73.69 115 MET A O 1
ATOM 881 N N . LEU A 1 116 ? -12.256 2.668 -3.623 1.00 83.56 116 LEU A N 1
ATOM 882 C CA . LEU A 1 116 ? -13.478 2.958 -2.861 1.00 83.56 116 LEU A CA 1
ATOM 883 C C . LEU A 1 116 ? -14.738 2.752 -3.718 1.00 83.56 116 LEU A C 1
ATOM 885 O O . LEU A 1 116 ? -15.633 2.000 -3.334 1.00 83.56 116 LEU A O 1
ATOM 889 N N . LEU A 1 117 ? -14.802 3.389 -4.893 1.00 87.56 117 LEU A N 1
ATOM 890 C CA . LEU A 1 117 ? -15.968 3.296 -5.778 1.00 87.56 117 LEU A CA 1
ATOM 891 C C . LEU A 1 117 ? -16.187 1.869 -6.294 1.00 87.56 117 LEU A C 1
ATOM 893 O O . LEU A 1 117 ? -17.324 1.397 -6.294 1.00 87.56 117 LEU A O 1
ATOM 897 N N . LYS A 1 118 ? -15.111 1.166 -6.671 1.00 83.56 118 LYS A N 1
ATOM 898 C CA . LYS A 1 118 ? -15.171 -0.237 -7.093 1.00 83.56 118 LYS A CA 1
ATOM 899 C C . LYS A 1 118 ? -15.650 -1.147 -5.957 1.00 83.56 118 LYS A C 1
ATOM 901 O O . LYS A 1 118 ? -16.623 -1.866 -6.137 1.00 83.56 118 LYS A O 1
ATOM 906 N N . ASN A 1 119 ? -15.001 -1.118 -4.794 1.00 84.38 119 ASN A N 1
ATOM 907 C CA . ASN A 1 119 ? -15.290 -2.051 -3.702 1.00 84.38 119 ASN A CA 1
ATOM 908 C C . ASN A 1 119 ? -16.701 -1.838 -3.120 1.00 84.38 119 ASN A C 1
ATOM 910 O O . ASN A 1 119 ? -17.341 -2.812 -2.721 1.00 84.38 119 ASN A O 1
ATOM 914 N N . LEU A 1 120 ? -17.218 -0.600 -3.139 1.00 91.69 120 LEU A N 1
ATOM 915 C CA . LEU A 1 120 ? -18.612 -0.293 -2.801 1.00 91.69 120 LEU A CA 1
ATOM 916 C C . LEU A 1 120 ? -19.601 -0.773 -3.880 1.00 91.69 120 LEU A C 1
ATOM 918 O O . LEU A 1 120 ? -20.692 -1.241 -3.550 1.00 91.69 120 LEU A O 1
ATOM 922 N N . GLN A 1 121 ? -19.247 -0.676 -5.164 1.00 90.12 121 GLN A N 1
ATOM 923 C CA . GLN A 1 121 ? -20.061 -1.239 -6.244 1.00 90.12 121 GLN A CA 1
ATOM 924 C C . GLN A 1 121 ? -20.108 -2.773 -6.162 1.00 90.12 121 GLN A C 1
ATOM 926 O O . GLN A 1 121 ? -21.190 -3.348 -6.267 1.00 90.12 121 GLN A O 1
ATOM 931 N N . ASP A 1 122 ? -18.978 -3.425 -5.890 1.00 89.62 122 ASP A N 1
ATOM 932 C CA . ASP A 1 122 ? -18.902 -4.872 -5.676 1.00 89.62 122 ASP A CA 1
ATOM 933 C C . ASP A 1 122 ? -19.746 -5.302 -4.463 1.00 89.62 122 ASP A C 1
ATOM 935 O O . ASP A 1 122 ? -20.509 -6.258 -4.563 1.00 89.62 122 ASP A O 1
ATOM 939 N N . ALA A 1 123 ? -19.718 -4.547 -3.355 1.00 91.81 123 ALA A N 1
ATOM 940 C CA . ALA A 1 123 ? -20.528 -4.827 -2.161 1.00 91.81 123 ALA A CA 1
ATOM 941 C C . ALA A 1 123 ? -22.042 -4.778 -2.436 1.00 91.81 123 ALA A C 1
ATOM 943 O O . ALA A 1 123 ? -22.819 -5.532 -1.847 1.00 91.81 123 ALA A O 1
ATOM 944 N N . ARG A 1 124 ? -22.464 -3.896 -3.351 1.00 92.94 124 ARG A N 1
ATOM 945 C CA . ARG A 1 124 ? -23.859 -3.750 -3.803 1.00 92.94 124 ARG A CA 1
ATOM 946 C C . ARG A 1 124 ? -24.293 -4.831 -4.792 1.00 92.94 124 ARG A C 1
ATOM 948 O O . ARG A 1 124 ? -25.484 -5.104 -4.889 1.00 92.94 124 ARG A O 1
ATOM 955 N N . LEU A 1 125 ? -23.350 -5.408 -5.538 1.00 92.06 125 LEU A N 1
ATOM 956 C CA . LEU A 1 125 ? -23.598 -6.438 -6.554 1.00 92.06 125 LEU A CA 1
ATOM 957 C C . LEU A 1 125 ? -23.277 -7.862 -6.066 1.00 92.06 125 LEU A C 1
ATOM 959 O O . LEU A 1 125 ? -23.502 -8.822 -6.804 1.00 92.06 125 LEU A O 1
ATOM 963 N N . TYR A 1 126 ? -22.764 -8.011 -4.842 1.00 91.56 126 TYR A N 1
ATOM 964 C CA . TYR A 1 126 ? -22.427 -9.301 -4.249 1.00 91.56 126 TYR A CA 1
ATOM 965 C C . TYR A 1 126 ? -23.674 -10.211 -4.146 1.00 91.56 126 TYR A C 1
ATOM 967 O O . TYR A 1 126 ? -24.740 -9.741 -3.729 1.00 91.56 126 TYR A O 1
ATOM 975 N N . PRO A 1 127 ? -23.587 -11.508 -4.510 1.00 89.12 127 PRO A N 1
ATOM 976 C CA . PRO A 1 127 ? -24.724 -12.423 -4.439 1.00 89.12 127 PRO A CA 1
ATOM 977 C C . PRO A 1 127 ? -25.323 -12.489 -3.030 1.00 89.12 127 PRO A C 1
ATOM 979 O O . PRO A 1 127 ? -24.608 -12.707 -2.058 1.00 89.12 127 PRO A O 1
ATOM 982 N N . ASN A 1 128 ? -26.643 -12.309 -2.923 1.00 88.56 128 ASN A N 1
ATOM 983 C CA . ASN A 1 128 ? -27.378 -12.265 -1.650 1.00 88.56 128 ASN A CA 1
ATOM 984 C C . ASN A 1 128 ? -26.856 -11.213 -0.642 1.00 88.56 128 ASN A C 1
ATOM 986 O O . ASN A 1 128 ? -26.989 -11.413 0.565 1.00 88.56 128 ASN A O 1
ATOM 990 N N . SER A 1 129 ? -26.280 -10.100 -1.120 1.00 93.31 129 SER A N 1
ATOM 991 C CA . SER A 1 129 ? -25.756 -9.028 -0.263 1.00 93.31 129 SER A CA 1
ATOM 992 C C . SER A 1 129 ? -26.782 -8.531 0.763 1.00 93.31 129 SER A C 1
ATOM 994 O O . SER A 1 129 ? -27.877 -8.084 0.421 1.00 93.31 129 SER A O 1
ATOM 996 N N . SER A 1 130 ? -26.381 -8.559 2.031 1.00 94.56 130 SER A N 1
ATOM 997 C CA . SER A 1 130 ? -27.081 -7.998 3.190 1.00 94.56 130 SER A CA 1
ATOM 998 C C . SER A 1 130 ? -26.616 -6.568 3.515 1.00 94.56 130 SER A C 1
ATOM 1000 O O . SER A 1 130 ? -26.774 -6.091 4.642 1.00 94.56 130 SER A O 1
ATOM 1002 N N . LEU A 1 131 ? -26.029 -5.869 2.539 1.00 95.75 131 LEU A N 1
ATOM 1003 C CA . LEU A 1 131 ? -25.621 -4.472 2.661 1.00 95.75 131 LEU A CA 1
ATOM 1004 C C . LEU A 1 131 ? -26.850 -3.574 2.885 1.00 95.75 131 LEU A C 1
ATOM 1006 O O . LEU A 1 131 ? -27.658 -3.379 1.978 1.00 95.75 131 LEU A O 1
ATOM 1010 N N . VAL A 1 132 ? -26.969 -2.986 4.077 1.00 95.50 132 VAL A N 1
ATOM 1011 C CA . VAL A 1 132 ? -28.074 -2.082 4.450 1.00 95.50 132 VAL A CA 1
ATOM 1012 C C . VAL A 1 132 ? -27.690 -0.601 4.452 1.00 95.50 132 VAL A C 1
ATOM 1014 O O . VAL A 1 132 ? -28.567 0.250 4.585 1.00 95.50 132 VAL A O 1
ATOM 1017 N N . GLY A 1 133 ? -26.408 -0.257 4.293 1.00 95.00 133 GLY A N 1
ATOM 1018 C CA . GLY A 1 133 ? -25.987 1.144 4.249 1.00 95.00 133 GLY A CA 1
ATOM 1019 C C . GLY A 1 133 ? -24.496 1.379 4.020 1.00 95.00 133 GLY A C 1
ATOM 1020 O O . GLY A 1 133 ? -23.698 0.451 3.897 1.00 95.00 133 GLY A O 1
ATOM 1021 N N . THR A 1 134 ? -24.131 2.657 3.984 1.00 95.75 134 THR A N 1
ATOM 1022 C CA . THR A 1 134 ? -22.761 3.168 3.845 1.00 95.75 134 THR A CA 1
ATOM 1023 C C . THR A 1 134 ? -22.399 4.039 5.044 1.00 95.75 134 THR A C 1
ATOM 1025 O O . THR A 1 134 ? -23.211 4.846 5.495 1.00 95.75 134 THR A O 1
ATOM 1028 N N . GLY A 1 135 ? -21.184 3.874 5.566 1.00 94.25 135 GLY A N 1
ATOM 1029 C CA . GLY A 1 135 ? -20.704 4.521 6.786 1.00 94.25 135 GLY A CA 1
ATOM 1030 C C . GLY A 1 135 ? -19.322 5.153 6.633 1.00 94.25 135 GLY A C 1
ATOM 1031 O O . GLY A 1 135 ? -18.613 4.938 5.651 1.00 94.25 135 GLY A O 1
ATOM 1032 N N . MET A 1 136 ? -18.933 5.945 7.628 1.00 94.50 136 MET A N 1
ATOM 1033 C CA . MET A 1 136 ? -17.613 6.566 7.733 1.00 94.50 136 MET A CA 1
ATOM 1034 C C . MET A 1 136 ? -17.134 6.399 9.174 1.00 94.50 136 MET A C 1
ATOM 1036 O O . MET A 1 136 ? -17.834 6.804 10.100 1.00 94.50 136 MET A O 1
ATOM 1040 N N . THR A 1 137 ? -15.966 5.789 9.355 1.00 92.75 137 THR A N 1
ATOM 1041 C CA . THR A 1 137 ? -15.412 5.371 10.654 1.00 92.75 137 THR A CA 1
ATOM 1042 C C . THR A 1 137 ? -14.019 5.954 10.987 1.00 92.75 137 THR A C 1
ATOM 1044 O O . THR A 1 137 ? -13.307 5.316 11.756 1.00 92.75 137 THR A O 1
ATOM 1047 N N . PRO A 1 138 ? -13.588 7.132 10.472 1.00 89.88 138 PRO A N 1
ATOM 1048 C CA . PRO A 1 138 ? -12.223 7.640 10.665 1.00 89.88 138 PRO A CA 1
ATOM 1049 C C . PRO A 1 138 ? -11.867 7.854 12.139 1.00 89.88 138 PRO A C 1
ATOM 1051 O O . PRO A 1 138 ? -12.604 8.519 12.868 1.00 89.88 138 PRO A O 1
ATOM 1054 N N . GLU A 1 139 ? -10.673 7.417 12.546 1.00 87.00 139 GLU A N 1
ATOM 1055 C CA . GLU A 1 139 ? -10.130 7.695 13.885 1.00 87.00 139 GLU A CA 1
ATOM 1056 C C . GLU A 1 139 ? -9.871 9.192 14.107 1.00 87.00 139 GLU A C 1
ATOM 1058 O O . GLU A 1 139 ? -9.882 9.680 15.238 1.00 87.00 139 GLU A O 1
ATOM 1063 N N . GLY A 1 140 ? -9.638 9.948 13.028 1.00 84.44 140 GLY A N 1
ATOM 1064 C CA . GLY A 1 140 ? -9.487 11.395 13.094 1.00 84.44 140 GLY A CA 1
ATOM 1065 C C . GLY A 1 140 ? -9.990 12.129 11.854 1.00 84.44 140 GLY A C 1
ATOM 1066 O O . GLY A 1 140 ? -9.571 11.888 10.722 1.00 84.44 140 GLY A O 1
ATOM 1067 N N . ILE A 1 141 ? -10.878 13.091 12.096 1.00 87.38 141 ILE A N 1
ATOM 1068 C CA . ILE A 1 141 ? -11.514 13.926 11.072 1.00 87.38 141 ILE A CA 1
ATOM 1069 C C . ILE A 1 141 ? -10.695 15.186 10.729 1.00 87.38 141 ILE A C 1
ATOM 1071 O O . ILE A 1 141 ? -9.674 15.505 11.340 1.00 87.38 141 ILE A O 1
ATOM 1075 N N . GLY A 1 142 ? -11.168 15.945 9.736 1.00 79.12 142 GLY A N 1
ATOM 1076 C CA . GLY A 1 142 ? -10.588 17.240 9.357 1.00 79.12 142 GLY A CA 1
ATOM 1077 C C . GLY A 1 142 ? -9.397 17.156 8.398 1.00 79.12 142 GLY A C 1
ATOM 1078 O O . GLY A 1 142 ? -8.666 18.135 8.243 1.00 79.12 142 GLY A O 1
ATOM 1079 N N . SER A 1 143 ? -9.186 16.002 7.763 1.00 77.50 143 SER A N 1
ATOM 1080 C CA . SER A 1 143 ? -8.287 15.801 6.619 1.00 77.50 143 SER A CA 1
ATOM 1081 C C . SER A 1 143 ? -9.083 15.275 5.414 1.00 77.50 143 SER A C 1
ATOM 1083 O O . SER A 1 143 ? -10.252 14.934 5.567 1.00 77.50 143 SER A O 1
ATOM 1085 N N . ASN A 1 144 ? -8.478 15.264 4.218 1.00 78.69 144 ASN A N 1
ATOM 1086 C CA . ASN A 1 144 ? -8.972 14.585 3.005 1.00 78.69 144 ASN A CA 1
ATOM 1087 C C . ASN A 1 144 ? -10.480 14.712 2.699 1.00 78.69 144 ASN A C 1
ATOM 1089 O O . ASN A 1 144 ? -11.087 13.775 2.190 1.00 78.69 144 ASN A O 1
ATOM 1093 N N . TYR A 1 145 ? -11.067 15.893 2.951 1.00 86.25 145 TYR A N 1
ATOM 1094 C CA . TYR A 1 145 ? -12.509 16.167 2.833 1.00 86.25 145 TYR A CA 1
ATOM 1095 C C . TYR A 1 145 ? -13.157 15.592 1.567 1.00 86.25 145 TYR A C 1
ATOM 1097 O O . TYR A 1 145 ? -14.219 14.999 1.660 1.00 86.25 145 TYR A O 1
ATOM 1105 N N . VAL A 1 146 ? -12.466 15.664 0.424 1.00 86.44 146 VAL A N 1
ATOM 1106 C CA . VAL A 1 146 ? -12.917 15.124 -0.869 1.00 86.44 146 VAL A CA 1
ATOM 1107 C C . VAL A 1 146 ? -13.366 13.655 -0.816 1.00 86.44 146 VAL A C 1
ATOM 1109 O O . VAL A 1 146 ? -14.316 13.299 -1.503 1.00 86.44 146 VAL A O 1
ATOM 1112 N N . ILE A 1 147 ? -12.739 12.811 0.011 1.00 85.44 147 ILE A N 1
ATOM 1113 C CA . ILE A 1 147 ? -13.090 11.387 0.140 1.00 85.44 147 ILE A CA 1
ATOM 1114 C C . ILE A 1 147 ? -14.362 11.214 0.983 1.00 85.44 147 ILE A C 1
ATOM 1116 O O . ILE A 1 147 ? -15.216 10.394 0.653 1.00 85.44 147 ILE A O 1
ATOM 1120 N N . PHE A 1 148 ? -14.528 12.022 2.032 1.00 90.81 148 PHE A N 1
ATOM 1121 C CA . PHE A 1 148 ? -15.726 12.027 2.877 1.00 90.81 148 PHE A CA 1
ATOM 1122 C C . PHE A 1 148 ? -16.925 12.675 2.166 1.00 90.81 148 PHE A C 1
ATOM 1124 O O . PHE A 1 148 ? -18.041 12.165 2.253 1.00 90.81 148 PHE A O 1
ATOM 1131 N N . ASP A 1 149 ? -16.692 13.741 1.397 1.00 91.75 149 ASP A N 1
ATOM 1132 C CA . ASP A 1 149 ? -17.676 14.387 0.523 1.00 91.75 149 ASP A CA 1
ATOM 1133 C C . ASP A 1 149 ? -18.142 13.396 -0.573 1.00 91.75 149 ASP A C 1
ATOM 1135 O O . ASP A 1 149 ? -19.343 13.215 -0.785 1.00 91.75 149 ASP A O 1
ATOM 1139 N N . LEU A 1 150 ? -17.209 12.659 -1.196 1.00 91.44 150 LEU A N 1
ATOM 1140 C CA . LEU A 1 150 ? -17.499 11.578 -2.150 1.00 91.44 150 LEU A CA 1
ATOM 1141 C C . LEU A 1 150 ? -18.309 10.435 -1.518 1.00 91.44 150 LEU A C 1
ATOM 1143 O O . LEU A 1 150 ? -19.315 10.012 -2.083 1.00 91.44 150 LEU A O 1
ATOM 1147 N N . MET A 1 151 ? -17.892 9.934 -0.352 1.00 92.12 151 MET A N 1
ATOM 1148 C CA . MET A 1 151 ? -18.583 8.845 0.349 1.00 92.12 151 MET A CA 1
ATOM 1149 C C . MET A 1 151 ? -19.992 9.261 0.798 1.00 92.12 151 MET A C 1
ATOM 1151 O O . MET A 1 151 ? -20.936 8.480 0.686 1.00 92.12 151 MET A O 1
ATOM 1155 N N . SER A 1 152 ? -20.161 10.524 1.204 1.00 93.00 152 SER A N 1
ATOM 1156 C CA . SER A 1 152 ? -21.466 11.120 1.510 1.00 93.00 152 SER A CA 1
ATOM 1157 C C . SER A 1 152 ? -22.382 11.159 0.284 1.00 93.00 152 SER A C 1
ATOM 1159 O O . SER A 1 152 ? -23.548 10.779 0.384 1.00 93.00 152 SER A O 1
ATOM 1161 N N . GLU A 1 153 ? -21.873 11.558 -0.889 1.00 92.62 153 GLU A N 1
ATOM 1162 C CA . GLU A 1 153 ? -22.635 11.484 -2.145 1.00 92.62 153 GLU A CA 1
ATOM 1163 C C . GLU A 1 153 ? -22.964 10.033 -2.535 1.00 92.62 153 GLU A C 1
ATOM 1165 O O . GLU A 1 153 ? -24.066 9.757 -3.011 1.00 92.62 153 GLU A O 1
ATOM 1170 N N . MET A 1 154 ? -22.056 9.083 -2.297 1.00 91.69 154 MET A N 1
ATOM 1171 C CA . MET A 1 154 ? -22.271 7.671 -2.629 1.00 91.69 154 MET A CA 1
ATOM 1172 C C . MET A 1 154 ? -23.357 6.989 -1.789 1.00 91.69 154 MET A C 1
ATOM 1174 O O . MET A 1 154 ? -23.967 6.040 -2.284 1.00 91.69 154 MET A O 1
ATOM 1178 N N . SER A 1 155 ? -23.702 7.500 -0.604 1.00 90.75 155 SER A N 1
ATOM 1179 C CA . SER A 1 155 ? -24.906 7.072 0.133 1.00 90.75 155 SER A CA 1
ATOM 1180 C C . SER A 1 155 ? -26.215 7.342 -0.628 1.00 90.75 155 SER A C 1
ATOM 1182 O O . SER A 1 155 ? -27.196 6.633 -0.426 1.00 90.75 155 SER A O 1
ATOM 1184 N N . TRP A 1 156 ? -26.228 8.322 -1.540 1.00 92.69 156 TRP A N 1
ATOM 1185 C CA . TRP A 1 156 ? -27.398 8.710 -2.346 1.00 92.69 156 TRP A CA 1
ATOM 1186 C C . TRP A 1 156 ? -27.297 8.300 -3.823 1.00 92.69 156 TRP A C 1
ATOM 1188 O O . TRP A 1 156 ? -28.264 8.430 -4.574 1.00 92.69 156 TRP A O 1
ATOM 1198 N N . ARG A 1 157 ? -26.130 7.820 -4.269 1.00 89.94 157 ARG A N 1
ATOM 1199 C CA . ARG A 1 157 ? -25.843 7.494 -5.672 1.00 89.94 157 ARG A CA 1
ATOM 1200 C C . ARG A 1 157 ? -25.525 6.016 -5.844 1.00 89.94 157 ARG A C 1
ATOM 1202 O O . ARG A 1 157 ? -24.636 5.492 -5.180 1.00 89.94 157 ARG A O 1
ATOM 1209 N N . SER A 1 158 ? -26.161 5.358 -6.815 1.00 84.31 158 SER A N 1
ATOM 1210 C CA . SER A 1 158 ? -25.806 3.980 -7.188 1.00 84.31 158 SER A CA 1
ATOM 1211 C C . SER A 1 158 ? -24.390 3.879 -7.770 1.00 84.31 158 SER A C 1
ATOM 1213 O O . SER A 1 158 ? -23.688 2.914 -7.477 1.00 84.31 158 SER A O 1
ATOM 1215 N N . HIS A 1 159 ? -23.959 4.888 -8.539 1.00 81.94 159 HIS A N 1
ATOM 1216 C CA . HIS A 1 159 ? -22.652 4.944 -9.199 1.00 81.94 159 HIS A CA 1
ATOM 1217 C C . HIS A 1 159 ? -22.189 6.387 -9.508 1.00 81.94 159 HIS A C 1
ATOM 1219 O O . HIS A 1 159 ? -22.970 7.352 -9.513 1.00 81.94 159 HIS A O 1
ATOM 1225 N N . ILE A 1 160 ? -20.901 6.514 -9.835 1.00 82.25 160 ILE A N 1
ATOM 1226 C CA . ILE A 1 160 ? -20.285 7.676 -10.488 1.00 82.25 160 ILE A CA 1
ATOM 1227 C C . ILE A 1 160 ? -19.567 7.153 -11.735 1.00 82.25 160 ILE A C 1
ATOM 1229 O O . ILE A 1 160 ? -18.714 6.279 -11.634 1.00 82.25 160 ILE A O 1
ATOM 1233 N N . SER A 1 161 ? -19.937 7.663 -12.909 1.00 72.31 161 SER A N 1
ATOM 1234 C CA . SER A 1 161 ? -19.412 7.217 -14.209 1.00 72.31 161 SER A CA 1
ATOM 1235 C C . SER A 1 161 ? -18.055 7.828 -14.573 1.00 72.31 161 SER A C 1
ATOM 1237 O O . SER A 1 161 ? -17.327 7.255 -15.378 1.00 72.31 161 SER A O 1
ATOM 1239 N N . ASN A 1 162 ? -17.716 8.991 -14.009 1.00 83.62 162 ASN A N 1
ATOM 1240 C CA . ASN A 1 162 ? -16.514 9.744 -14.351 1.00 83.62 162 ASN A CA 1
ATOM 1241 C C . ASN A 1 162 ? -15.962 10.483 -13.119 1.00 83.62 162 ASN A C 1
ATOM 1243 O O . ASN A 1 162 ? -16.499 11.507 -12.693 1.00 83.62 162 ASN A O 1
ATOM 1247 N N . THR A 1 163 ? -14.875 9.967 -12.541 1.00 84.00 163 THR A N 1
ATOM 1248 C CA . THR A 1 163 ? -14.216 10.545 -11.354 1.00 84.00 163 THR A CA 1
ATOM 1249 C C . THR A 1 163 ? -13.526 11.878 -11.645 1.00 84.00 163 THR A C 1
ATOM 1251 O O . THR A 1 163 ? -13.469 12.744 -10.775 1.00 84.00 163 THR A O 1
ATOM 1254 N N . GLN A 1 164 ? -13.051 12.076 -12.877 1.00 84.88 164 GLN A N 1
ATOM 1255 C CA . GLN A 1 164 ? -12.357 13.288 -13.320 1.00 84.88 164 GLN A CA 1
ATOM 1256 C C . GLN A 1 164 ? -13.331 14.451 -13.560 1.00 84.88 164 GLN A C 1
ATOM 1258 O O . GLN A 1 164 ? -13.043 15.595 -13.213 1.00 84.88 164 GLN A O 1
ATOM 1263 N N . GLU A 1 165 ? -14.525 14.165 -14.080 1.00 89.94 165 GLU A N 1
ATOM 1264 C CA . GLU A 1 165 ? -15.621 15.138 -14.135 1.00 89.94 165 GLU A CA 1
ATOM 1265 C C . GLU A 1 165 ? -16.197 15.420 -12.745 1.00 89.94 165 GLU A C 1
ATOM 1267 O O . GLU A 1 165 ? -16.425 16.581 -12.404 1.00 89.94 165 GLU A O 1
ATOM 1272 N N . TRP A 1 166 ? -16.359 14.397 -11.898 1.00 91.00 166 TRP A N 1
ATOM 1273 C CA . TRP A 1 166 ? -16.771 14.616 -10.511 1.00 91.00 166 TRP A CA 1
ATOM 1274 C C . TRP A 1 166 ? -15.789 15.541 -9.771 1.00 91.00 166 TRP A C 1
ATOM 1276 O O . TRP A 1 166 ? -16.236 16.464 -9.095 1.00 91.00 166 TRP A O 1
ATOM 1286 N N . ALA A 1 167 ? -14.475 15.382 -9.979 1.00 87.50 167 ALA A N 1
ATOM 1287 C CA . ALA A 1 167 ? -13.434 16.254 -9.423 1.00 87.50 167 ALA A CA 1
ATOM 1288 C C . ALA A 1 167 ? -13.562 17.725 -9.869 1.00 87.50 167 ALA A C 1
ATOM 1290 O O . ALA A 1 167 ? -13.424 18.633 -9.048 1.00 87.50 167 ALA A O 1
ATOM 1291 N N . VAL A 1 168 ? -13.878 17.963 -11.149 1.00 88.50 168 VAL A N 1
ATOM 1292 C CA . VAL A 1 168 ? -14.173 19.302 -11.698 1.00 88.50 168 VAL A CA 1
ATOM 1293 C C . VAL A 1 168 ? -15.402 19.914 -11.035 1.00 88.50 168 VAL A C 1
ATOM 1295 O O . VAL A 1 168 ? -15.379 21.058 -10.588 1.00 88.50 168 VAL A O 1
ATOM 1298 N N . GLN A 1 169 ? -16.492 19.155 -10.937 1.00 91.25 169 GLN A N 1
ATOM 1299 C CA . GLN A 1 169 ? -17.713 19.674 -10.327 1.00 91.25 169 GLN A CA 1
ATOM 1300 C C . GLN A 1 169 ? -17.537 19.871 -8.810 1.00 91.25 169 GLN A C 1
ATOM 1302 O O . GLN A 1 169 ? -18.130 20.783 -8.236 1.00 91.25 169 GLN A O 1
ATOM 1307 N N . TYR A 1 170 ? -16.709 19.052 -8.158 1.00 90.00 170 TYR A N 1
ATOM 1308 C CA . TYR A 1 170 ? -16.349 19.182 -6.748 1.00 90.00 170 TYR A CA 1
ATOM 1309 C C . TYR A 1 170 ? -15.534 20.455 -6.474 1.00 90.00 170 TYR A C 1
ATOM 1311 O O . TYR A 1 170 ? -15.877 21.188 -5.546 1.00 90.00 170 TYR A O 1
ATOM 1319 N N . SER A 1 171 ? -14.520 20.784 -7.290 1.00 85.44 171 SER A N 1
ATOM 1320 C CA . SER A 1 171 ? -13.764 22.036 -7.119 1.00 85.44 171 SER A CA 1
ATOM 1321 C C . SER A 1 171 ? -14.679 23.258 -7.280 1.00 85.44 171 SER A C 1
ATOM 1323 O O . SER A 1 171 ? -14.717 24.117 -6.395 1.00 85.44 171 SER A O 1
ATOM 1325 N N . ARG A 1 172 ? -15.519 23.282 -8.326 1.00 88.25 172 ARG A N 1
ATOM 1326 C CA . ARG A 1 172 ? -16.526 24.336 -8.549 1.00 88.25 172 ARG A CA 1
ATOM 1327 C C . ARG A 1 172 ? -17.471 24.503 -7.355 1.00 88.25 172 ARG A C 1
ATOM 1329 O O . ARG A 1 172 ? -17.682 25.629 -6.903 1.00 88.25 172 ARG A O 1
ATOM 1336 N N . ARG A 1 173 ? -17.996 23.398 -6.798 1.00 91.31 173 ARG A N 1
ATOM 1337 C CA . ARG A 1 173 ? -18.839 23.416 -5.582 1.00 91.31 173 ARG A CA 1
ATOM 1338 C C . ARG A 1 173 ? -18.081 23.951 -4.364 1.00 91.31 173 ARG A C 1
ATOM 1340 O O . ARG A 1 173 ? -18.616 24.794 -3.649 1.00 91.31 173 ARG A O 1
ATOM 1347 N N . ARG A 1 174 ? -16.850 23.486 -4.128 1.00 84.56 174 ARG A N 1
ATOM 1348 C CA . ARG A 1 174 ? -16.062 23.816 -2.929 1.00 84.56 174 ARG A CA 1
ATOM 1349 C C . ARG A 1 174 ? -15.613 25.277 -2.887 1.00 84.56 174 ARG A C 1
ATOM 1351 O O . ARG A 1 174 ? -15.624 25.882 -1.818 1.00 84.56 174 ARG A O 1
ATOM 1358 N N . TYR A 1 175 ? -15.232 25.840 -4.033 1.00 80.94 175 TYR A N 1
ATOM 1359 C CA . TYR A 1 175 ? -14.650 27.185 -4.115 1.00 80.94 175 TYR A CA 1
ATOM 1360 C C . TYR A 1 175 ? -15.615 28.253 -4.643 1.00 80.94 175 TYR A C 1
ATOM 1362 O O . TYR A 1 175 ? -15.313 29.441 -4.553 1.00 80.94 175 TYR A O 1
ATOM 1370 N N . GLY A 1 176 ? -16.777 27.866 -5.179 1.00 83.75 176 GLY A N 1
ATOM 1371 C CA . GLY A 1 176 ? -17.772 28.804 -5.710 1.00 83.75 176 GLY A CA 1
ATOM 1372 C C . GLY A 1 176 ? -17.287 29.608 -6.923 1.00 83.75 176 GLY A C 1
ATOM 1373 O O . GLY A 1 176 ? -17.791 30.705 -7.165 1.00 83.75 176 GLY A O 1
ATOM 1374 N N . VAL A 1 177 ? -16.298 29.083 -7.651 1.00 83.00 177 VAL A N 1
ATOM 1375 C CA . VAL A 1 177 ? -15.677 29.676 -8.841 1.00 83.00 177 VAL A CA 1
ATOM 1376 C C . VAL A 1 177 ? -15.347 28.570 -9.847 1.00 83.00 177 VAL A C 1
ATOM 1378 O O . VAL A 1 177 ? -15.063 27.439 -9.456 1.00 83.00 177 VAL A O 1
ATOM 1381 N N . GLN A 1 178 ? -15.402 28.900 -11.135 1.00 86.69 178 GLN A N 1
ATOM 1382 C CA . GLN A 1 178 ? -14.912 28.064 -12.230 1.00 86.69 178 GLN A CA 1
ATOM 1383 C C . GLN A 1 178 ? -13.533 28.597 -12.643 1.00 86.69 178 GLN A C 1
ATOM 1385 O O . GLN A 1 178 ? -13.426 29.759 -13.027 1.00 86.69 178 GLN A O 1
ATOM 1390 N N . ASP A 1 179 ? -12.496 27.769 -12.520 1.00 80.81 179 ASP A N 1
ATOM 1391 C CA . ASP A 1 179 ? -11.101 28.099 -12.844 1.00 80.81 179 ASP A CA 1
ATOM 1392 C C . ASP A 1 179 ? -10.421 26.848 -13.414 1.00 80.81 179 ASP A C 1
ATOM 1394 O O . ASP A 1 179 ? -10.411 25.785 -12.786 1.00 80.81 179 ASP A O 1
ATOM 1398 N N . GLU A 1 180 ? -9.869 26.965 -14.621 1.00 77.69 180 GLU A N 1
ATOM 1399 C CA . GLU A 1 180 ? -9.368 25.818 -15.385 1.00 77.69 180 GLU A CA 1
ATOM 1400 C C . GLU A 1 180 ? -8.093 25.208 -14.784 1.00 77.69 180 GLU A C 1
ATOM 1402 O O . GLU A 1 180 ? -7.893 23.994 -14.866 1.00 77.69 180 GLU A O 1
ATOM 1407 N N . HIS A 1 181 ? -7.261 26.009 -14.113 1.00 73.50 181 HIS A N 1
ATOM 1408 C CA . HIS A 1 181 ? -6.045 25.534 -13.451 1.00 73.50 181 HIS A CA 1
ATOM 1409 C C . HIS A 1 181 ? -6.380 24.791 -12.153 1.00 73.50 181 HIS A C 1
ATOM 1411 O O . HIS A 1 181 ? -5.778 23.764 -11.847 1.00 73.50 181 HIS A O 1
ATOM 1417 N N . LEU A 1 182 ? -7.361 25.288 -11.396 1.00 69.69 182 LEU A N 1
ATOM 1418 C CA . LEU A 1 182 ? -7.875 24.675 -10.174 1.00 69.69 182 LEU A CA 1
ATOM 1419 C C . LEU A 1 182 ? -8.598 23.358 -10.485 1.00 69.69 182 LEU A C 1
ATOM 1421 O O . LEU A 1 182 ? -8.450 22.373 -9.762 1.00 69.69 182 LEU A O 1
ATOM 1425 N N . GLU A 1 183 ? -9.323 23.310 -11.600 1.00 81.44 183 GLU A N 1
ATOM 1426 C CA . GLU A 1 183 ? -9.885 22.086 -12.173 1.00 81.44 183 GLU A CA 1
ATOM 1427 C C . GLU A 1 183 ? -8.799 21.113 -12.647 1.00 81.44 183 GLU A C 1
ATOM 1429 O O . GLU A 1 183 ? -8.874 19.927 -12.328 1.00 81.44 183 GLU A O 1
ATOM 1434 N N . GLY A 1 184 ? -7.761 21.590 -13.340 1.00 70.75 184 GLY A N 1
ATOM 1435 C CA . GLY A 1 184 ? -6.594 20.790 -13.723 1.00 70.75 184 GLY A CA 1
ATOM 1436 C C . GLY A 1 184 ? -5.852 20.203 -12.517 1.00 70.75 184 GLY A C 1
ATOM 1437 O O . GLY A 1 184 ? -5.548 19.011 -12.490 1.00 70.75 184 GLY A O 1
ATOM 1438 N N . ALA A 1 185 ? -5.639 21.000 -11.470 1.00 70.19 185 ALA A N 1
ATOM 1439 C CA . ALA A 1 185 ? -5.019 20.562 -10.225 1.00 70.19 185 ALA A CA 1
ATOM 1440 C C . ALA A 1 185 ? -5.852 19.485 -9.512 1.00 70.19 185 ALA A C 1
ATOM 1442 O O . ALA A 1 185 ? -5.292 18.503 -9.025 1.00 70.19 185 ALA A O 1
ATOM 1443 N N . TRP A 1 186 ? -7.184 19.615 -9.486 1.00 77.00 186 TRP A N 1
ATOM 1444 C CA . TRP A 1 186 ? -8.058 18.592 -8.905 1.00 77.00 186 TRP A CA 1
ATOM 1445 C C . TRP A 1 186 ? -8.149 17.316 -9.747 1.00 77.00 186 TRP A C 1
ATOM 1447 O O . TRP A 1 186 ? -8.140 16.230 -9.169 1.00 77.00 186 TRP A O 1
ATOM 1457 N N . LYS A 1 187 ? -8.134 17.416 -11.084 1.00 77.19 187 LYS A N 1
ATOM 1458 C CA . LYS A 1 187 ? -7.970 16.258 -11.982 1.00 77.19 187 LYS A CA 1
ATOM 1459 C C . LYS A 1 187 ? -6.681 15.492 -11.674 1.00 77.19 187 LYS A C 1
ATOM 1461 O O . LYS A 1 187 ? -6.722 14.280 -11.465 1.00 77.19 187 LYS A O 1
ATOM 1466 N N . LEU A 1 188 ? -5.556 16.208 -11.569 1.00 69.94 188 LEU A N 1
ATOM 1467 C CA . LEU A 1 188 ? -4.245 15.640 -11.236 1.00 69.94 188 LEU A CA 1
ATOM 1468 C C . LEU A 1 188 ? -4.231 14.985 -9.849 1.00 69.94 188 LEU A C 1
ATOM 1470 O O . LEU A 1 188 ? -3.799 13.842 -9.740 1.00 69.94 188 LEU A O 1
ATOM 1474 N N . LEU A 1 189 ? -4.743 15.654 -8.807 1.00 68.44 189 LEU A N 1
ATOM 1475 C CA . LEU A 1 189 ? -4.845 15.087 -7.452 1.00 68.44 189 LEU A CA 1
ATOM 1476 C C . LEU A 1 189 ? -5.675 13.793 -7.431 1.00 68.44 189 LEU A C 1
ATOM 1478 O O . LEU A 1 189 ? -5.273 12.815 -6.808 1.00 68.44 189 LEU A O 1
ATOM 1482 N N . MET A 1 190 ? -6.793 13.764 -8.158 1.00 72.94 190 MET A N 1
ATOM 1483 C CA . MET A 1 190 ? -7.681 12.597 -8.261 1.00 72.94 190 MET A CA 1
ATOM 1484 C C . MET A 1 190 ? -7.154 11.518 -9.226 1.00 72.94 190 MET A C 1
ATOM 1486 O O . MET A 1 190 ? -7.699 10.417 -9.280 1.00 72.94 190 MET A O 1
ATOM 1490 N N . ALA A 1 191 ? -6.088 11.813 -9.977 1.00 60.66 191 ALA A N 1
ATOM 1491 C CA . ALA A 1 191 ? -5.370 10.867 -10.828 1.00 60.66 191 ALA A CA 1
ATOM 1492 C C . ALA A 1 191 ? -4.137 10.239 -10.148 1.00 60.66 191 ALA A C 1
ATOM 1494 O O . ALA A 1 191 ? -3.569 9.313 -10.716 1.00 60.66 191 ALA A O 1
ATOM 1495 N N . VAL A 1 192 ? -3.721 10.684 -8.950 1.00 50.88 192 VAL A N 1
ATOM 1496 C CA . VAL A 1 192 ? -2.535 10.129 -8.251 1.00 50.88 192 VAL A CA 1
ATOM 1497 C C . VAL A 1 192 ? -2.702 8.642 -7.906 1.00 50.88 192 VAL A C 1
ATOM 1499 O O . VAL A 1 192 ? -1.732 7.890 -8.000 1.00 50.88 192 VAL A O 1
ATOM 1502 N N . ASP A 1 193 ? -3.928 8.228 -7.563 1.00 43.75 193 ASP A N 1
ATOM 1503 C CA . ASP A 1 193 ? -4.281 6.842 -7.213 1.00 43.75 193 ASP A CA 1
ATOM 1504 C C . ASP A 1 193 ? -4.969 6.078 -8.367 1.00 43.75 193 ASP A C 1
ATOM 1506 O O . ASP A 1 193 ? -5.300 4.894 -8.238 1.00 43.75 193 ASP A O 1
ATOM 1510 N N . ALA A 1 194 ? -5.152 6.719 -9.527 1.00 41.34 194 ALA A N 1
ATOM 1511 C CA . ALA A 1 194 ? -5.263 5.971 -10.774 1.00 41.34 194 ALA A CA 1
ATOM 1512 C C . ALA A 1 194 ? -3.875 5.405 -11.100 1.00 41.34 194 ALA A C 1
ATOM 1514 O O . ALA A 1 194 ? -2.866 6.090 -10.931 1.00 41.34 194 ALA A O 1
ATOM 1515 N N . ASP A 1 195 ? -3.796 4.161 -11.575 1.00 42.78 195 ASP A N 1
ATOM 1516 C CA . ASP A 1 195 ? -2.532 3.703 -12.144 1.00 42.78 195 ASP A CA 1
ATOM 1517 C C . ASP A 1 195 ? -2.201 4.595 -13.347 1.00 42.78 195 ASP A C 1
ATOM 1519 O O . ASP A 1 195 ? -3.066 4.769 -14.213 1.00 42.78 195 ASP A O 1
ATOM 1523 N N . PRO A 1 196 ? -0.997 5.203 -13.406 1.00 43.84 196 PRO A N 1
ATOM 1524 C CA . PRO A 1 196 ? -0.619 6.035 -14.535 1.00 43.84 196 PRO A CA 1
ATOM 1525 C C . PRO A 1 196 ? -0.739 5.155 -15.780 1.00 43.84 196 PRO A C 1
ATOM 1527 O O . PRO A 1 196 ? -0.144 4.070 -15.784 1.00 43.84 196 PRO A O 1
ATOM 1530 N N . PRO A 1 197 ? -1.548 5.560 -16.779 1.00 50.44 197 PRO A N 1
ATOM 1531 C CA . PRO A 1 197 ? -1.966 4.668 -17.850 1.00 50.44 197 PRO A CA 1
ATOM 1532 C C . PRO A 1 197 ? -0.731 4.052 -18.497 1.00 50.44 197 PRO A C 1
ATOM 1534 O O . PRO A 1 197 ? 0.211 4.769 -18.841 1.00 50.44 197 PRO A O 1
ATOM 1537 N N . ILE A 1 198 ? -0.714 2.718 -18.579 1.00 63.69 198 ILE A N 1
ATOM 1538 C CA . ILE A 1 198 ? 0.432 1.958 -19.085 1.00 63.69 198 ILE A CA 1
ATOM 1539 C C . ILE A 1 198 ? 0.731 2.474 -20.489 1.00 63.69 198 ILE A C 1
ATOM 1541 O O . ILE A 1 198 ? -0.099 2.319 -21.379 1.00 63.69 198 ILE A O 1
ATOM 1545 N N . ASP A 1 199 ? 1.888 3.118 -20.639 1.00 58.19 199 ASP A N 1
ATOM 1546 C CA . ASP A 1 199 ? 2.171 4.007 -21.764 1.00 58.19 199 ASP A CA 1
ATOM 1547 C C . ASP A 1 199 ? 1.979 3.298 -23.117 1.00 58.19 199 ASP A C 1
ATOM 1549 O O . ASP A 1 199 ? 2.652 2.310 -23.421 1.00 58.19 199 ASP A O 1
ATOM 1553 N N . GLU A 1 200 ? 1.017 3.787 -23.905 1.00 63.38 200 GLU A N 1
ATOM 1554 C CA . GLU A 1 200 ? 0.698 3.282 -25.247 1.00 63.38 200 GLU A CA 1
ATOM 1555 C C . GLU A 1 200 ? 1.326 4.137 -26.367 1.00 63.38 200 GLU A C 1
ATOM 1557 O O . GLU A 1 200 ? 0.996 3.974 -27.549 1.00 63.38 200 GLU A O 1
ATOM 1562 N N . THR A 1 201 ? 2.247 5.045 -26.028 1.00 80.25 201 THR A N 1
ATOM 1563 C CA . THR A 1 201 ? 3.070 5.750 -27.017 1.00 80.25 201 THR A CA 1
ATOM 1564 C C . THR A 1 201 ? 4.233 4.880 -27.511 1.00 80.25 201 THR A C 1
ATOM 1566 O O . THR A 1 201 ? 4.529 3.808 -26.983 1.00 80.25 201 THR A O 1
ATOM 1569 N N . ALA A 1 202 ? 4.879 5.296 -28.604 1.00 83.44 202 ALA A N 1
ATOM 1570 C CA . ALA A 1 202 ? 6.045 4.582 -29.119 1.00 83.44 202 ALA A CA 1
ATOM 1571 C C . ALA A 1 202 ? 7.273 4.819 -28.214 1.00 83.44 202 ALA A C 1
ATOM 1573 O O . ALA A 1 202 ? 7.485 5.955 -27.790 1.00 83.44 202 ALA A O 1
ATOM 1574 N N . PRO A 1 203 ? 8.117 3.794 -27.966 1.00 87.19 203 PRO A N 1
ATOM 1575 C CA . PRO A 1 203 ? 9.236 3.887 -27.028 1.00 87.19 203 PRO A CA 1
ATOM 1576 C C . PRO A 1 203 ? 10.181 5.033 -27.381 1.00 87.19 203 PRO A C 1
ATOM 1578 O O . PRO A 1 203 ? 10.701 5.083 -28.493 1.00 87.19 203 PRO A O 1
ATOM 1581 N N . SER A 1 204 ? 10.457 5.913 -26.422 1.00 88.94 204 SER A N 1
ATOM 1582 C CA . SER A 1 204 ? 11.303 7.089 -26.626 1.00 88.94 204 SER A CA 1
ATOM 1583 C C . SER A 1 204 ? 12.805 6.766 -26.636 1.00 88.94 204 SER A C 1
ATOM 1585 O O . SER A 1 204 ? 13.279 5.772 -26.073 1.00 88.94 204 SER A O 1
ATOM 1587 N N . LEU A 1 205 ? 13.605 7.660 -27.229 1.00 87.94 205 LEU A N 1
ATOM 1588 C CA . LEU A 1 205 ? 15.069 7.535 -27.278 1.00 87.94 205 LEU A CA 1
ATOM 1589 C C . LEU A 1 205 ? 15.708 7.455 -25.872 1.00 87.94 205 LEU A C 1
ATOM 1591 O O . LEU A 1 205 ? 16.706 6.754 -25.679 1.00 87.94 205 LEU A O 1
ATOM 1595 N N . ASP A 1 206 ? 15.122 8.141 -24.888 1.00 85.56 206 ASP A N 1
ATOM 1596 C CA . ASP A 1 206 ? 15.572 8.146 -23.490 1.00 85.56 206 ASP A CA 1
ATOM 1597 C C . ASP A 1 206 ? 15.309 6.809 -22.788 1.00 85.56 206 ASP A C 1
ATOM 1599 O O . ASP A 1 206 ? 16.186 6.291 -22.090 1.00 85.56 206 ASP A O 1
ATOM 1603 N N . GLU A 1 207 ? 14.146 6.204 -23.019 1.00 85.12 207 GLU A N 1
ATOM 1604 C CA . GLU A 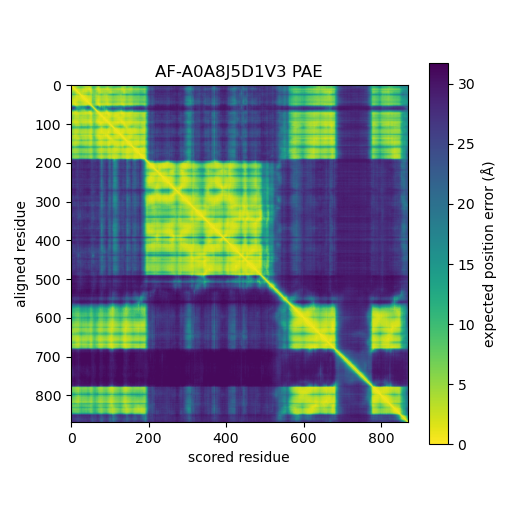1 207 ? 13.815 4.880 -22.495 1.00 85.12 207 GLU A CA 1
ATOM 1605 C C . GLU A 1 207 ? 14.687 3.786 -23.114 1.00 85.12 207 GLU A C 1
ATOM 1607 O O . GLU A 1 207 ? 15.172 2.908 -22.397 1.00 85.12 207 GLU A O 1
ATOM 1612 N N . VAL A 1 208 ? 14.958 3.860 -24.424 1.00 91.38 208 VAL A N 1
ATOM 1613 C CA . VAL A 1 208 ? 15.904 2.958 -25.103 1.00 91.38 208 VAL A CA 1
ATOM 1614 C C . VAL A 1 208 ? 17.301 3.093 -24.487 1.00 91.38 208 VAL A C 1
ATOM 1616 O O . VAL A 1 208 ? 17.948 2.079 -24.209 1.00 91.38 208 VAL A O 1
ATOM 1619 N N . ARG A 1 209 ? 17.752 4.320 -24.186 1.00 89.81 209 ARG A N 1
ATOM 1620 C CA . ARG A 1 209 ? 19.024 4.567 -23.486 1.00 89.81 209 ARG A CA 1
ATOM 1621 C C . ARG A 1 209 ? 19.033 3.955 -22.079 1.00 89.81 209 ARG A C 1
ATOM 1623 O O . ARG A 1 209 ? 20.021 3.319 -21.705 1.00 89.81 209 ARG A O 1
ATOM 1630 N N . GLU A 1 210 ? 17.948 4.076 -21.312 1.00 87.56 210 GLU A N 1
ATOM 1631 C CA . GLU A 1 210 ? 17.838 3.466 -19.978 1.00 87.56 210 GLU A CA 1
ATOM 1632 C C . GLU A 1 210 ? 17.785 1.924 -20.041 1.00 87.56 210 GLU A C 1
ATOM 1634 O O . GLU A 1 210 ? 18.442 1.238 -19.252 1.00 87.56 210 GLU A O 1
ATOM 1639 N N . ALA A 1 211 ? 17.060 1.356 -21.006 1.00 88.44 211 ALA A N 1
ATOM 1640 C CA . ALA A 1 211 ? 16.973 -0.085 -21.232 1.00 88.44 211 ALA A CA 1
ATOM 1641 C C . ALA A 1 211 ? 18.322 -0.693 -21.669 1.00 88.44 211 ALA A C 1
ATOM 1643 O O . ALA A 1 211 ? 18.712 -1.745 -21.157 1.00 88.44 211 ALA A O 1
ATOM 1644 N N . VAL A 1 212 ? 19.090 -0.006 -22.526 1.00 91.62 212 VAL A N 1
ATOM 1645 C CA . VAL A 1 212 ? 20.475 -0.387 -22.864 1.00 91.62 212 VAL A CA 1
ATOM 1646 C C . VAL A 1 212 ? 21.394 -0.275 -21.642 1.00 91.62 212 VAL A C 1
ATOM 1648 O O . VAL A 1 212 ? 22.208 -1.172 -21.404 1.00 91.62 212 VAL A O 1
ATOM 1651 N N . ALA A 1 213 ? 21.258 0.769 -20.816 1.00 87.50 213 ALA A N 1
ATOM 1652 C CA . ALA A 1 213 ? 22.057 0.926 -19.598 1.00 87.50 213 ALA A CA 1
ATOM 1653 C C . ALA A 1 213 ? 21.857 -0.240 -18.607 1.00 87.50 213 ALA A C 1
ATOM 1655 O O . ALA A 1 213 ? 22.845 -0.747 -18.062 1.00 87.50 213 ALA A O 1
ATOM 1656 N N . LYS A 1 214 ? 20.616 -0.726 -18.447 1.00 85.94 214 LYS A N 1
ATOM 1657 C CA . LYS A 1 214 ? 20.237 -1.863 -17.578 1.00 85.94 214 LYS A CA 1
ATOM 1658 C C . LYS A 1 214 ? 20.857 -3.214 -17.977 1.00 85.94 214 LYS A C 1
ATOM 1660 O O . LYS A 1 214 ? 20.935 -4.107 -17.131 1.00 85.94 214 LYS A O 1
ATOM 1665 N N . LEU A 1 215 ? 21.332 -3.382 -19.217 1.00 87.50 215 LEU A N 1
ATOM 1666 C CA . LEU A 1 215 ? 21.981 -4.623 -19.664 1.00 87.50 215 LEU A CA 1
ATOM 1667 C C . LEU A 1 215 ? 23.247 -4.926 -18.837 1.00 87.50 215 LEU A C 1
ATOM 1669 O O . LEU A 1 215 ? 24.132 -4.077 -18.701 1.00 87.50 215 LEU A O 1
ATOM 1673 N N . ARG A 1 216 ? 23.375 -6.155 -18.321 1.00 83.75 216 ARG A N 1
ATOM 1674 C CA . ARG A 1 216 ? 24.586 -6.609 -17.611 1.00 83.75 216 ARG A CA 1
ATOM 1675 C C . ARG A 1 216 ? 25.684 -6.989 -18.607 1.00 83.75 216 ARG A C 1
ATOM 1677 O O . ARG A 1 216 ? 25.444 -7.818 -19.481 1.00 83.75 216 ARG A O 1
ATOM 1684 N N . GLY A 1 217 ? 26.876 -6.417 -18.433 1.00 86.00 217 GLY A N 1
ATOM 1685 C CA . GLY A 1 217 ? 28.075 -6.816 -19.174 1.00 86.00 217 GLY A CA 1
ATOM 1686 C C . GLY A 1 217 ? 28.696 -8.120 -18.655 1.00 86.00 217 GLY A C 1
ATOM 1687 O O . GLY A 1 217 ? 28.281 -8.656 -17.621 1.00 86.00 217 GLY A O 1
ATOM 1688 N N . GLY A 1 218 ? 29.686 -8.640 -19.381 1.00 82.94 218 GLY A N 1
ATOM 1689 C CA . GLY A 1 218 ? 30.337 -9.919 -19.092 1.00 82.94 218 GLY A CA 1
ATOM 1690 C C . GLY A 1 218 ? 29.383 -11.104 -19.273 1.00 82.94 218 GLY A C 1
ATOM 1691 O O . GLY A 1 218 ? 29.332 -12.001 -18.421 1.00 82.94 218 GLY A O 1
ATOM 1692 N N . LYS A 1 219 ? 28.550 -11.069 -20.325 1.00 84.88 219 LYS A N 1
ATOM 1693 C CA . LYS A 1 219 ? 27.533 -12.089 -20.631 1.00 84.88 219 LYS A CA 1
ATOM 1694 C C . LYS A 1 219 ? 27.553 -12.462 -22.112 1.00 84.88 219 LYS A C 1
ATOM 1696 O O . LYS A 1 219 ? 27.702 -11.603 -22.974 1.00 84.88 219 LYS A O 1
ATOM 1701 N N . ALA A 1 220 ? 27.377 -13.751 -22.395 1.00 84.31 220 ALA A N 1
ATOM 1702 C CA . ALA A 1 220 ? 27.362 -14.269 -23.757 1.00 84.31 220 ALA A CA 1
ATOM 1703 C C . ALA A 1 220 ? 26.169 -13.724 -24.565 1.00 84.31 220 ALA A C 1
ATOM 1705 O O . ALA A 1 220 ? 25.045 -13.644 -24.062 1.00 84.31 220 ALA A O 1
ATOM 1706 N N . ALA A 1 221 ? 26.429 -13.378 -25.826 1.00 87.25 221 ALA A N 1
ATOM 1707 C CA . ALA A 1 221 ? 25.411 -12.980 -26.791 1.00 87.25 221 ALA A CA 1
ATOM 1708 C C . ALA A 1 221 ? 24.552 -14.175 -27.253 1.00 87.25 221 ALA A C 1
ATOM 1710 O O . ALA A 1 221 ? 24.978 -15.330 -27.181 1.00 87.25 221 ALA A O 1
ATOM 1711 N N . GLY A 1 222 ? 23.349 -13.880 -27.754 1.00 86.25 222 GLY A N 1
ATOM 1712 C CA . GLY A 1 222 ? 22.512 -14.843 -28.477 1.00 86.25 222 GLY A CA 1
ATOM 1713 C C . GLY A 1 222 ? 22.969 -15.065 -29.926 1.00 86.25 222 GLY A C 1
ATOM 1714 O O . GLY A 1 222 ? 24.061 -14.650 -30.318 1.00 86.25 222 GLY A O 1
ATOM 1715 N N . VAL A 1 223 ? 22.103 -15.685 -30.738 1.00 86.94 223 VAL A N 1
ATOM 1716 C CA . VAL A 1 223 ? 22.376 -16.080 -32.141 1.00 86.94 223 VAL A CA 1
ATOM 1717 C C . VAL A 1 223 ? 22.971 -14.941 -32.984 1.00 86.94 223 VAL A C 1
ATOM 1719 O O . VAL A 1 223 ? 23.946 -15.153 -33.700 1.00 86.94 223 VAL A O 1
ATOM 1722 N N . CYS A 1 224 ? 22.452 -13.719 -32.833 1.00 84.69 224 CYS A N 1
ATOM 1723 C CA . CYS A 1 224 ? 22.881 -12.523 -33.565 1.00 84.69 224 CYS A CA 1
ATOM 1724 C C . CYS A 1 224 ? 24.294 -12.004 -33.215 1.00 84.69 224 CYS A C 1
ATOM 1726 O O . CYS A 1 224 ? 24.717 -10.998 -33.777 1.00 84.69 224 CYS A O 1
ATOM 1728 N N . LYS A 1 225 ? 25.013 -12.619 -32.261 1.00 86.00 225 LYS A N 1
ATOM 1729 C CA . LYS A 1 225 ? 26.372 -12.264 -31.775 1.00 86.00 225 LYS A CA 1
ATOM 1730 C C . LYS A 1 225 ? 26.564 -10.849 -31.185 1.00 86.00 225 LYS A C 1
ATOM 1732 O O . LYS A 1 225 ? 27.552 -10.630 -30.491 1.00 86.00 225 LYS A O 1
ATOM 1737 N N . ILE A 1 226 ? 25.618 -9.923 -31.366 1.00 89.19 226 ILE A N 1
ATOM 1738 C CA . ILE A 1 226 ? 25.575 -8.604 -30.708 1.00 89.19 226 ILE A CA 1
ATOM 1739 C C . ILE A 1 226 ? 25.576 -8.781 -29.182 1.00 89.19 226 ILE A C 1
ATOM 1741 O O . ILE A 1 226 ? 24.668 -9.406 -28.628 1.00 89.19 226 ILE A O 1
ATOM 1745 N N . SER A 1 227 ? 26.573 -8.206 -28.505 1.00 91.19 227 SER A N 1
ATOM 1746 C CA . SER A 1 227 ? 26.712 -8.230 -27.044 1.00 91.19 227 SER A CA 1
ATOM 1747 C C . SER A 1 227 ? 26.236 -6.925 -26.384 1.00 91.19 227 SER A C 1
ATOM 1749 O O . SER A 1 227 ? 25.969 -5.924 -27.054 1.00 91.19 227 SER A O 1
ATOM 1751 N N . ALA A 1 228 ? 26.132 -6.918 -25.051 1.00 89.38 228 ALA A N 1
ATOM 1752 C CA . ALA A 1 228 ? 25.763 -5.718 -24.294 1.00 89.38 228 ALA A CA 1
ATOM 1753 C C . ALA A 1 228 ? 26.857 -4.634 -24.345 1.00 89.38 228 ALA A C 1
ATOM 1755 O O . ALA A 1 228 ? 26.556 -3.442 -24.332 1.00 89.38 228 ALA A O 1
ATOM 1756 N N . GLU A 1 229 ? 28.122 -5.045 -24.425 1.00 91.25 229 GLU A N 1
ATOM 1757 C CA . GLU A 1 229 ? 29.292 -4.175 -24.556 1.00 91.25 229 GLU A CA 1
ATOM 1758 C C . GLU A 1 229 ? 29.274 -3.442 -25.898 1.00 91.25 229 GLU A C 1
ATOM 1760 O O . GLU A 1 229 ? 29.463 -2.230 -25.922 1.00 91.25 229 GLU A O 1
ATOM 1765 N N . LEU A 1 230 ? 28.966 -4.148 -26.995 1.00 89.19 230 LEU A N 1
ATOM 1766 C CA . LEU A 1 230 ? 28.880 -3.563 -28.336 1.00 89.19 230 LEU A CA 1
ATOM 1767 C C . LEU A 1 230 ? 27.785 -2.486 -28.405 1.00 89.19 230 LEU A C 1
ATOM 1769 O O . LEU A 1 230 ? 28.035 -1.386 -28.902 1.00 89.19 230 LEU A O 1
ATOM 1773 N N . LEU A 1 231 ? 26.605 -2.756 -27.829 1.00 88.25 231 LEU A N 1
ATOM 1774 C CA . LEU A 1 231 ? 25.525 -1.764 -27.756 1.00 88.25 231 LEU A CA 1
ATOM 1775 C C . LEU A 1 231 ? 25.912 -0.525 -26.930 1.00 88.25 231 LEU A C 1
ATOM 1777 O O . LEU A 1 231 ? 25.578 0.594 -27.315 1.00 88.25 231 LEU A O 1
ATOM 1781 N N . LYS A 1 232 ? 26.638 -0.701 -25.818 1.00 89.38 232 LYS A N 1
ATOM 1782 C CA . LYS A 1 232 ? 27.081 0.413 -24.959 1.00 89.38 232 LYS A CA 1
ATOM 1783 C C . LYS A 1 232 ? 28.234 1.217 -25.570 1.00 89.38 232 LYS A C 1
ATOM 1785 O O . LYS A 1 232 ? 28.245 2.441 -25.453 1.00 89.38 232 LYS A O 1
ATOM 1790 N N . ALA A 1 233 ? 29.175 0.560 -26.247 1.00 88.38 233 ALA A N 1
ATOM 1791 C CA . ALA A 1 233 ? 30.313 1.207 -26.902 1.00 88.38 233 ALA A CA 1
ATOM 1792 C C . ALA A 1 233 ? 29.884 2.109 -28.074 1.00 88.38 233 ALA A C 1
ATOM 1794 O O . ALA A 1 233 ? 30.455 3.185 -28.262 1.00 88.38 233 ALA A O 1
ATOM 1795 N N . GLY A 1 234 ? 28.841 1.712 -28.814 1.00 82.56 234 GLY A N 1
ATOM 1796 C CA . GLY A 1 234 ? 28.302 2.469 -29.950 1.00 82.56 234 GLY A CA 1
ATOM 1797 C C . GLY A 1 234 ? 27.578 3.781 -29.601 1.00 82.56 234 GLY A C 1
ATOM 1798 O O . GLY A 1 234 ? 27.241 4.538 -30.514 1.00 82.56 234 GLY A O 1
ATOM 1799 N N . ARG A 1 235 ? 27.360 4.072 -28.306 1.00 85.81 235 ARG A N 1
ATOM 1800 C CA . ARG A 1 235 ? 26.797 5.334 -27.777 1.00 85.81 235 ARG A CA 1
ATOM 1801 C C . ARG A 1 235 ? 25.559 5.810 -28.571 1.00 85.81 235 ARG A C 1
ATOM 1803 O O . ARG A 1 235 ? 24.721 5.000 -28.961 1.00 85.81 235 ARG A O 1
ATOM 1810 N N . GLU A 1 236 ? 25.402 7.118 -28.776 1.00 88.75 236 GLU A N 1
ATOM 1811 C CA . GLU A 1 236 ? 24.186 7.730 -29.337 1.00 88.75 236 GLU A CA 1
ATOM 1812 C C . GLU A 1 236 ? 23.814 7.239 -30.743 1.00 88.75 236 GLU A C 1
ATOM 1814 O O . GLU A 1 236 ? 22.627 7.149 -31.047 1.00 88.75 236 GLU A O 1
ATOM 1819 N N . ALA A 1 237 ? 24.787 6.890 -31.590 1.00 89.81 237 ALA A N 1
ATOM 1820 C CA . ALA A 1 237 ? 24.508 6.362 -32.927 1.00 89.81 237 ALA A CA 1
ATOM 1821 C C . ALA A 1 237 ? 23.799 4.997 -32.850 1.00 89.81 237 ALA A C 1
ATOM 1823 O O . ALA A 1 237 ? 22.779 4.777 -33.504 1.00 89.81 237 ALA A O 1
ATOM 1824 N N . MET A 1 238 ? 24.291 4.111 -31.978 1.00 90.31 238 MET A N 1
ATOM 1825 C CA . MET A 1 238 ? 23.696 2.795 -31.743 1.00 90.31 238 MET A CA 1
ATOM 1826 C C . MET A 1 238 ? 22.331 2.892 -31.046 1.00 90.31 238 MET A C 1
ATOM 1828 O O . MET A 1 238 ? 21.411 2.159 -31.400 1.00 90.31 238 MET A O 1
ATOM 1832 N N . ILE A 1 239 ? 22.169 3.828 -30.103 1.00 92.50 239 ILE A N 1
ATOM 1833 C CA . ILE A 1 239 ? 20.883 4.082 -29.430 1.00 92.50 239 ILE A CA 1
ATOM 1834 C C . ILE A 1 239 ? 19.837 4.576 -30.442 1.00 92.50 239 ILE A C 1
ATOM 1836 O O . ILE A 1 239 ? 18.722 4.062 -30.439 1.00 92.50 239 ILE A O 1
ATOM 1840 N N . ARG A 1 240 ? 20.186 5.493 -31.358 1.00 92.88 240 ARG A N 1
ATOM 1841 C CA . ARG A 1 240 ? 19.270 5.980 -32.413 1.00 92.88 240 ARG A CA 1
ATOM 1842 C C . ARG A 1 240 ? 18.875 4.884 -33.401 1.00 92.88 240 ARG A C 1
ATOM 1844 O O . ARG A 1 240 ? 17.692 4.756 -33.706 1.00 92.88 240 ARG A O 1
ATOM 1851 N N . GLY A 1 241 ? 19.832 4.070 -33.856 1.00 93.44 241 GLY A N 1
ATOM 1852 C CA . GLY A 1 241 ? 19.546 2.929 -34.732 1.00 93.44 241 GLY A CA 1
ATOM 1853 C C . GLY A 1 241 ? 18.631 1.896 -34.065 1.00 93.44 241 GLY A C 1
ATOM 1854 O O . GLY A 1 241 ? 17.650 1.455 -34.659 1.00 93.44 241 GLY A O 1
ATOM 1855 N N . LEU A 1 242 ? 18.896 1.567 -32.797 1.00 93.81 242 LEU A N 1
ATOM 1856 C CA . LEU A 1 242 ? 18.064 0.645 -32.024 1.00 93.81 242 LEU A CA 1
ATOM 1857 C C . LEU A 1 242 ? 16.672 1.224 -31.722 1.00 93.81 242 LEU A C 1
ATOM 1859 O O . LEU A 1 242 ? 15.691 0.490 -31.785 1.00 93.81 242 LEU A O 1
ATOM 1863 N N . HIS A 1 243 ? 16.571 2.526 -31.447 1.00 95.62 243 HIS A N 1
ATOM 1864 C CA . HIS A 1 243 ? 15.302 3.232 -31.273 1.00 95.62 243 HIS A CA 1
ATOM 1865 C C . HIS A 1 243 ? 14.448 3.178 -32.544 1.00 95.62 243 HIS A C 1
ATOM 1867 O O . HIS A 1 243 ? 13.299 2.766 -32.464 1.00 95.62 243 HIS A O 1
ATOM 1873 N N . ALA A 1 244 ? 15.012 3.465 -33.724 1.00 95.25 244 ALA A N 1
ATOM 1874 C CA . ALA A 1 244 ? 14.280 3.358 -34.989 1.00 95.25 244 ALA A CA 1
ATOM 1875 C C . ALA A 1 244 ? 13.716 1.941 -35.228 1.00 95.25 244 ALA A C 1
ATOM 1877 O O . ALA A 1 244 ? 12.552 1.793 -35.604 1.00 95.25 244 ALA A O 1
ATOM 1878 N N . VAL A 1 245 ? 14.503 0.895 -34.941 1.00 94.38 245 VAL A N 1
ATOM 1879 C CA . VAL A 1 245 ? 14.038 -0.503 -35.017 1.00 94.38 245 VAL A CA 1
ATOM 1880 C C . VAL A 1 245 ? 12.929 -0.782 -33.997 1.00 94.38 245 VAL A C 1
ATOM 1882 O O . VAL A 1 245 ? 11.920 -1.384 -34.351 1.00 94.38 245 VAL A O 1
ATOM 1885 N N . LEU A 1 246 ? 13.073 -0.341 -32.745 1.00 94.62 246 LEU A N 1
ATOM 1886 C CA . LEU A 1 246 ? 12.068 -0.562 -31.698 1.00 94.62 246 LEU A CA 1
ATOM 1887 C C . LEU A 1 246 ? 10.753 0.183 -31.980 1.00 94.62 246 LEU A C 1
ATOM 1889 O O . LEU A 1 246 ? 9.687 -0.381 -31.747 1.00 94.62 246 LEU A O 1
ATOM 1893 N N . THR A 1 247 ? 10.813 1.385 -32.555 1.00 93.62 247 THR A N 1
ATOM 1894 C CA . THR A 1 247 ? 9.640 2.147 -33.010 1.00 93.62 247 THR A CA 1
ATOM 1895 C C . THR A 1 247 ? 8.930 1.449 -34.170 1.00 93.62 247 THR A C 1
ATOM 1897 O O . THR A 1 247 ? 7.710 1.302 -34.132 1.00 93.62 247 THR A O 1
ATOM 1900 N N . ALA A 1 248 ? 9.668 0.932 -35.160 1.00 94.06 248 ALA A N 1
ATOM 1901 C CA . ALA A 1 248 ? 9.083 0.154 -36.255 1.00 94.06 248 ALA A CA 1
ATOM 1902 C C . ALA A 1 248 ? 8.435 -1.157 -35.761 1.00 94.06 248 ALA A C 1
ATOM 1904 O O . ALA A 1 248 ? 7.360 -1.539 -36.227 1.00 94.06 248 ALA A O 1
ATOM 1905 N N . VAL A 1 249 ? 9.046 -1.829 -34.778 1.00 94.25 249 VAL A N 1
ATOM 1906 C CA . VAL A 1 249 ? 8.479 -3.021 -34.122 1.00 94.25 249 VAL A CA 1
ATOM 1907 C C . VAL A 1 249 ? 7.219 -2.678 -33.316 1.00 94.25 249 VAL A C 1
ATOM 1909 O O . VAL A 1 249 ? 6.246 -3.426 -33.377 1.00 94.25 249 VAL A O 1
ATOM 1912 N N . TRP A 1 250 ? 7.194 -1.540 -32.614 1.00 90.25 250 TRP A N 1
ATOM 1913 C CA . TRP A 1 250 ? 6.008 -1.048 -31.899 1.00 90.25 250 TRP A CA 1
ATOM 1914 C C . TRP A 1 250 ? 4.838 -0.756 -32.852 1.00 90.25 250 TRP A C 1
ATOM 1916 O O . TRP A 1 250 ? 3.721 -1.218 -32.623 1.00 90.25 250 TRP A O 1
ATOM 1926 N N . GLN A 1 251 ? 5.102 -0.041 -33.950 1.00 88.12 251 GLN A N 1
ATOM 1927 C CA . GLN A 1 251 ? 4.095 0.334 -34.949 1.00 88.12 251 GLN A CA 1
ATOM 1928 C C . GLN A 1 251 ? 3.525 -0.876 -35.705 1.00 88.12 251 GLN A C 1
ATOM 1930 O O . GLN A 1 251 ? 2.318 -0.955 -35.918 1.00 88.12 251 GLN A O 1
ATOM 1935 N N . SER A 1 252 ? 4.379 -1.826 -36.099 1.00 91.00 252 SER A N 1
ATOM 1936 C CA . SER A 1 252 ? 3.989 -3.006 -36.891 1.00 91.00 252 SER A CA 1
ATOM 1937 C C . SER A 1 252 ? 3.535 -4.214 -36.063 1.00 91.00 252 SER A C 1
ATOM 1939 O O . SER A 1 252 ? 3.105 -5.215 -36.636 1.00 91.00 252 SER A O 1
ATOM 1941 N N . GLY A 1 253 ? 3.728 -4.193 -34.738 1.00 87.75 253 GLY A N 1
ATOM 1942 C CA . GLY A 1 253 ? 3.568 -5.360 -33.858 1.00 87.75 253 GLY A CA 1
ATOM 1943 C C . GLY A 1 253 ? 4.517 -6.535 -34.158 1.00 87.75 253 GLY A C 1
ATOM 1944 O O . GLY A 1 253 ? 4.441 -7.576 -33.503 1.00 87.75 253 GLY A O 1
ATOM 1945 N N . THR A 1 254 ? 5.401 -6.410 -35.152 1.00 92.00 254 THR A N 1
ATOM 1946 C CA . THR A 1 254 ? 6.098 -7.543 -35.770 1.00 92.00 254 THR A CA 1
ATOM 1947 C C . THR A 1 254 ? 7.490 -7.723 -35.171 1.00 92.00 254 THR A C 1
ATOM 1949 O O . THR A 1 254 ? 8.393 -6.918 -35.384 1.00 92.00 254 THR A O 1
ATOM 1952 N N . ILE A 1 255 ? 7.685 -8.812 -34.422 1.00 93.81 255 ILE A N 1
ATOM 1953 C CA . ILE A 1 255 ? 8.972 -9.133 -33.790 1.00 93.81 255 ILE A CA 1
ATOM 1954 C C . ILE A 1 255 ? 9.952 -9.759 -34.804 1.00 93.81 255 ILE A C 1
ATOM 1956 O O . ILE A 1 255 ? 9.609 -10.786 -35.398 1.00 93.81 255 ILE A O 1
ATOM 1960 N N . PRO A 1 256 ? 11.190 -9.234 -34.945 1.00 93.44 256 PRO A N 1
ATOM 1961 C CA . PRO A 1 256 ? 12.207 -9.791 -35.839 1.00 93.44 256 PRO A CA 1
ATOM 1962 C C . PRO A 1 256 ? 12.528 -11.274 -35.552 1.00 93.44 256 PRO A C 1
ATOM 1964 O O . PRO A 1 256 ? 12.700 -11.633 -34.381 1.00 93.44 256 PRO A O 1
ATOM 1967 N N . PRO A 1 257 ? 12.690 -12.139 -36.578 1.00 90.31 257 PRO A N 1
ATOM 1968 C CA . PRO A 1 257 ? 12.944 -13.575 -36.392 1.00 90.31 257 PRO A CA 1
ATOM 1969 C C . PRO A 1 257 ? 14.142 -13.901 -35.484 1.00 90.31 257 PRO A C 1
ATOM 1971 O O . PRO A 1 257 ? 14.051 -14.765 -34.612 1.00 90.31 257 PRO A O 1
ATOM 1974 N N . ASP A 1 258 ? 15.235 -13.142 -35.592 1.00 89.06 258 ASP A N 1
ATOM 1975 C CA . ASP A 1 258 ? 16.434 -13.295 -34.751 1.00 89.06 258 ASP A CA 1
ATOM 1976 C C . ASP A 1 258 ? 16.176 -13.102 -33.247 1.00 89.06 258 ASP A C 1
ATOM 1978 O O . ASP A 1 258 ? 16.978 -13.524 -32.414 1.00 89.06 258 ASP A O 1
ATOM 1982 N N . TRP A 1 259 ? 15.071 -12.450 -32.867 1.00 92.19 259 TRP A N 1
ATOM 1983 C CA . TRP A 1 259 ? 14.690 -12.228 -31.467 1.00 92.19 259 TRP A CA 1
ATOM 1984 C C . TRP A 1 259 ? 13.797 -13.359 -30.925 1.00 92.19 259 TRP A C 1
ATOM 1986 O O . TRP A 1 259 ? 13.617 -13.489 -29.709 1.00 92.19 259 TRP A O 1
ATOM 1996 N N . LYS A 1 260 ? 13.275 -14.206 -31.821 1.00 91.75 260 LYS A N 1
ATOM 1997 C CA . LYS A 1 260 ? 12.518 -15.425 -31.504 1.00 91.75 260 LYS A CA 1
ATOM 1998 C C . LYS A 1 260 ? 13.435 -16.636 -31.286 1.00 91.75 260 LYS A C 1
ATOM 2000 O O . LYS A 1 260 ? 13.047 -17.555 -30.567 1.00 91.75 260 LYS A O 1
ATOM 2005 N N . ARG A 1 261 ? 14.657 -16.607 -31.837 1.00 92.12 261 ARG A N 1
ATOM 2006 C CA . ARG A 1 261 ? 15.681 -17.662 -31.719 1.00 92.12 261 ARG A CA 1
ATOM 2007 C C . ARG A 1 261 ? 16.514 -17.567 -30.433 1.00 92.12 261 ARG A C 1
ATOM 2009 O O . ARG A 1 261 ? 16.927 -16.481 -30.020 1.00 92.12 261 ARG A O 1
ATOM 2016 N N . GLY A 1 262 ? 16.814 -18.715 -29.824 1.00 92.31 262 GLY A N 1
ATOM 2017 C CA . GLY A 1 262 ? 17.677 -18.835 -28.642 1.00 92.31 262 GLY A CA 1
ATOM 2018 C C . GLY A 1 262 ? 18.738 -19.934 -28.758 1.00 92.31 262 GLY A C 1
ATOM 2019 O O . GLY A 1 262 ? 18.561 -20.908 -29.485 1.00 92.31 262 GLY A O 1
ATOM 2020 N N . LEU A 1 263 ? 19.841 -19.793 -28.014 1.00 92.38 263 LEU A N 1
ATOM 2021 C CA . LEU A 1 263 ? 20.809 -20.880 -27.801 1.00 92.38 263 LEU A CA 1
ATOM 2022 C C . LEU A 1 263 ? 20.722 -21.365 -26.352 1.00 92.38 263 LEU A C 1
ATOM 2024 O O . LEU A 1 263 ? 21.033 -20.606 -25.435 1.00 92.38 263 LEU A O 1
ATOM 2028 N N . VAL A 1 264 ? 20.307 -22.611 -26.140 1.00 91.31 264 VAL A N 1
ATOM 2029 C CA . VAL A 1 264 ? 20.232 -23.239 -24.816 1.00 91.31 264 VAL A CA 1
ATOM 2030 C C . VAL A 1 264 ? 21.615 -23.750 -24.431 1.00 91.31 264 VAL A C 1
ATOM 2032 O O . VAL A 1 264 ? 22.169 -24.622 -25.094 1.00 91.31 264 VAL A O 1
ATOM 2035 N N . VAL A 1 265 ? 22.171 -23.219 -23.346 1.00 90.56 265 VAL A N 1
ATOM 2036 C CA . VAL A 1 265 ? 23.399 -23.720 -22.721 1.00 90.56 265 VAL A CA 1
ATOM 2037 C C . VAL A 1 265 ? 22.999 -24.573 -21.511 1.00 90.56 265 VAL A C 1
ATOM 2039 O O . VAL A 1 265 ? 22.432 -24.023 -20.561 1.00 90.56 265 VAL A O 1
ATOM 2042 N N . PRO A 1 266 ? 23.259 -25.893 -21.519 1.00 89.25 266 PRO A N 1
ATOM 2043 C CA . PRO A 1 266 ? 22.981 -26.760 -20.383 1.00 89.25 266 PRO A CA 1
ATOM 2044 C C . PRO A 1 266 ? 24.088 -26.617 -19.328 1.00 89.25 266 PRO A C 1
ATOM 2046 O O . PRO A 1 266 ? 25.261 -26.874 -19.594 1.00 89.25 266 PRO A O 1
ATOM 2049 N N . ILE A 1 267 ? 23.719 -26.220 -18.110 1.00 87.00 267 ILE A N 1
ATOM 2050 C CA . ILE A 1 267 ? 24.640 -26.074 -16.973 1.00 87.00 267 ILE A CA 1
ATOM 2051 C C . ILE A 1 267 ? 24.342 -27.169 -15.949 1.00 87.00 267 ILE A C 1
ATOM 2053 O O . ILE A 1 267 ? 23.242 -27.215 -15.403 1.00 87.00 267 ILE A O 1
ATOM 2057 N N . TRP A 1 268 ? 25.306 -28.052 -15.683 1.00 87.50 268 TRP A N 1
ATOM 2058 C CA . TRP A 1 268 ? 25.150 -29.144 -14.714 1.00 87.50 268 TRP A CA 1
ATOM 2059 C C . TRP A 1 268 ? 24.866 -28.600 -13.304 1.00 87.50 268 TRP A C 1
ATOM 2061 O O . TRP A 1 268 ? 25.505 -27.646 -12.860 1.00 87.50 268 TRP A O 1
ATOM 2071 N N . LYS A 1 269 ? 23.919 -29.212 -12.583 1.00 82.50 269 LYS A N 1
ATOM 2072 C CA . LYS A 1 269 ? 23.444 -28.779 -11.253 1.00 82.50 269 LYS A CA 1
ATOM 2073 C C . LYS A 1 269 ? 24.446 -29.028 -10.113 1.00 82.50 269 LYS A C 1
ATOM 2075 O O . LYS A 1 269 ? 24.127 -28.717 -8.970 1.00 82.50 269 LYS A O 1
ATOM 2080 N N . GLY A 1 270 ? 25.618 -29.601 -10.398 1.00 81.19 270 GLY A N 1
ATOM 2081 C CA . GLY A 1 270 ? 26.635 -29.952 -9.396 1.00 81.19 270 GLY A CA 1
ATOM 2082 C C . GLY A 1 270 ? 26.330 -31.224 -8.593 1.00 81.19 270 GLY A C 1
ATOM 2083 O O . GLY A 1 270 ? 27.077 -31.555 -7.680 1.00 81.19 270 GLY A O 1
ATOM 2084 N N . LYS A 1 271 ? 25.238 -31.926 -8.919 1.00 83.12 271 LYS A N 1
ATOM 2085 C CA . LYS A 1 271 ? 24.782 -33.164 -8.276 1.00 83.12 271 LYS A CA 1
ATOM 2086 C C . LYS A 1 271 ? 24.020 -34.038 -9.275 1.00 83.12 271 LYS A C 1
ATOM 2088 O O . LYS A 1 271 ? 23.535 -33.519 -10.281 1.00 83.12 271 LYS A O 1
ATOM 2093 N N . GLY A 1 272 ? 23.895 -35.326 -8.959 1.00 84.44 272 GLY A N 1
ATOM 2094 C CA . GLY A 1 272 ? 23.286 -36.330 -9.835 1.00 84.44 272 GLY A CA 1
ATOM 2095 C C . GLY A 1 272 ? 24.189 -36.739 -11.004 1.00 84.44 272 GLY A C 1
ATOM 2096 O O . GLY A 1 272 ? 25.246 -36.142 -11.234 1.00 84.44 272 GLY A O 1
ATOM 2097 N N . ASP A 1 273 ? 23.770 -37.774 -11.729 1.00 84.44 273 ASP A N 1
ATOM 2098 C CA . ASP A 1 273 ? 24.476 -38.262 -12.914 1.00 84.44 273 ASP A CA 1
ATOM 2099 C C . ASP A 1 273 ? 24.515 -37.195 -14.026 1.00 84.44 273 ASP A C 1
ATOM 2101 O O . ASP A 1 273 ? 23.604 -36.378 -14.173 1.00 84.44 273 ASP A O 1
ATOM 2105 N N . ARG A 1 274 ? 25.597 -37.202 -14.807 1.00 87.56 274 ARG A N 1
ATOM 2106 C CA . ARG A 1 274 ? 25.821 -36.329 -15.964 1.00 87.56 274 ARG A CA 1
ATOM 2107 C C . ARG A 1 274 ? 25.189 -36.858 -17.253 1.00 87.56 274 ARG A C 1
ATOM 2109 O O . ARG A 1 274 ? 25.099 -36.086 -18.203 1.00 87.56 274 ARG A O 1
ATOM 2116 N N . GLN A 1 275 ? 24.762 -38.122 -17.313 1.00 86.75 275 GLN A N 1
ATOM 2117 C CA . GLN A 1 275 ? 24.002 -38.631 -18.466 1.00 86.75 275 GLN A CA 1
ATOM 2118 C C . GLN A 1 275 ? 22.508 -38.272 -18.363 1.00 86.75 275 GLN A C 1
ATOM 2120 O O . GLN A 1 275 ? 21.871 -37.980 -19.375 1.00 86.75 275 GLN A O 1
ATOM 2125 N N . ASP A 1 276 ? 21.959 -38.189 -17.146 1.00 83.56 276 ASP A N 1
ATOM 2126 C CA . ASP A 1 276 ? 20.603 -37.682 -16.913 1.00 83.56 276 ASP A CA 1
ATOM 2127 C C . ASP A 1 276 ? 20.489 -36.167 -17.179 1.00 83.56 276 ASP A C 1
ATOM 2129 O O . ASP A 1 276 ? 20.978 -35.311 -16.434 1.00 83.56 276 ASP A O 1
ATOM 2133 N N . CYS A 1 277 ? 19.745 -35.829 -18.233 1.00 83.31 277 CYS A N 1
ATOM 2134 C CA . CYS A 1 277 ? 19.461 -34.457 -18.642 1.00 83.31 277 CYS A CA 1
ATOM 2135 C C . CYS A 1 277 ? 18.685 -33.645 -17.584 1.00 83.31 277 CYS A C 1
ATOM 2137 O O . CYS A 1 277 ? 18.776 -32.415 -17.577 1.00 83.31 277 CYS A O 1
ATOM 2139 N N . ASN A 1 278 ? 17.961 -34.284 -16.655 1.00 81.19 278 ASN A N 1
ATOM 2140 C CA . ASN A 1 278 ? 17.277 -33.580 -15.566 1.00 81.19 278 ASN A CA 1
ATOM 2141 C C . ASN A 1 278 ? 18.262 -33.002 -14.531 1.00 81.19 278 ASN A C 1
ATOM 2143 O O . ASN A 1 278 ? 17.895 -32.076 -13.800 1.00 81.19 278 ASN A O 1
ATOM 2147 N N . ASN A 1 279 ? 19.530 -33.434 -14.518 1.00 85.75 279 ASN A N 1
ATOM 2148 C CA . ASN A 1 279 ? 20.591 -32.853 -13.685 1.00 85.75 279 ASN A CA 1
ATOM 2149 C C . ASN A 1 279 ? 21.243 -31.595 -14.285 1.00 85.75 279 ASN A C 1
ATOM 2151 O O . ASN A 1 279 ? 22.260 -31.120 -13.779 1.00 85.75 279 ASN A O 1
ATOM 2155 N N . TYR A 1 280 ? 20.641 -30.992 -15.314 1.00 86.44 280 TYR A N 1
ATOM 2156 C CA . TYR A 1 280 ? 21.088 -29.737 -15.923 1.00 86.44 280 TYR A CA 1
ATOM 2157 C C . TYR A 1 280 ? 20.045 -28.616 -15.758 1.00 86.44 280 TYR A C 1
ATOM 2159 O O . TYR A 1 280 ? 18.851 -28.863 -15.592 1.00 86.44 280 TYR A O 1
ATOM 2167 N N . ARG A 1 281 ? 20.499 -27.357 -15.771 1.00 82.12 281 ARG A N 1
ATOM 2168 C CA . ARG A 1 281 ? 19.672 -26.149 -15.923 1.00 82.12 281 ARG A CA 1
ATOM 2169 C C . ARG A 1 281 ? 19.873 -25.586 -17.332 1.00 82.12 281 ARG A C 1
ATOM 2171 O O . ARG A 1 281 ? 21.004 -25.311 -17.730 1.00 82.12 281 ARG A O 1
ATOM 2178 N N . SER A 1 282 ? 18.785 -25.391 -18.064 1.00 84.25 282 SER A N 1
ATOM 2179 C CA . SER A 1 282 ? 18.725 -24.786 -19.398 1.00 84.25 282 SER A CA 1
ATOM 2180 C C . SER A 1 282 ? 18.770 -23.254 -19.304 1.00 84.25 282 SER A C 1
ATOM 2182 O O . SER A 1 282 ? 17.782 -22.624 -18.940 1.00 84.25 282 SER A O 1
ATOM 2184 N N . ILE A 1 283 ? 19.892 -22.612 -19.655 1.00 85.81 283 ILE A N 1
ATOM 2185 C CA . ILE A 1 283 ? 19.939 -21.142 -19.791 1.00 85.81 283 ILE A CA 1
ATOM 2186 C C . ILE A 1 283 ? 19.892 -20.753 -21.267 1.00 85.81 283 ILE A C 1
ATOM 2188 O O . ILE A 1 283 ? 20.769 -21.128 -22.041 1.00 85.81 283 ILE A O 1
ATOM 2192 N N . THR A 1 284 ? 18.899 -19.952 -21.655 1.00 89.44 284 THR A N 1
ATOM 2193 C CA . THR A 1 284 ? 18.696 -19.524 -23.045 1.00 89.44 284 THR A CA 1
ATOM 2194 C C . THR A 1 284 ? 19.369 -18.177 -23.324 1.00 89.44 284 THR A C 1
ATOM 2196 O O . THR A 1 284 ? 18.992 -17.124 -22.796 1.00 89.44 284 THR A O 1
ATOM 2199 N N . LEU A 1 285 ? 20.355 -18.183 -24.219 1.00 90.31 285 LEU A N 1
ATOM 2200 C CA . LEU A 1 285 ? 21.001 -16.987 -24.753 1.00 90.31 285 LEU A CA 1
ATOM 2201 C C . LEU A 1 285 ? 20.126 -16.369 -25.856 1.00 90.31 285 LEU A C 1
ATOM 2203 O O . LEU A 1 285 ? 20.210 -16.735 -27.029 1.00 90.31 285 LEU A O 1
ATOM 2207 N N . LEU A 1 286 ? 19.260 -15.439 -25.453 1.00 91.62 286 LEU A N 1
ATOM 2208 C CA . LEU A 1 286 ? 18.389 -14.654 -26.339 1.00 91.62 286 LEU A CA 1
ATOM 2209 C C . LEU A 1 286 ? 19.106 -13.420 -26.918 1.00 91.62 286 LEU A C 1
ATOM 2211 O O . LEU A 1 286 ? 20.011 -12.874 -26.280 1.00 91.62 286 LEU A O 1
ATOM 2215 N N . SER A 1 287 ? 18.639 -12.950 -28.082 1.00 92.19 287 SER A N 1
ATOM 2216 C CA . SER A 1 287 ? 19.033 -11.680 -28.725 1.00 92.19 287 SER A CA 1
ATOM 2217 C C . SER A 1 287 ? 19.115 -10.512 -27.732 1.00 92.19 287 SER A C 1
ATOM 2219 O O . SER A 1 287 ? 18.168 -10.253 -26.987 1.00 92.19 287 SER A O 1
ATOM 2221 N N . VAL A 1 288 ? 20.234 -9.779 -27.731 1.00 92.25 288 VAL A N 1
ATOM 2222 C CA . VAL A 1 288 ? 20.431 -8.635 -26.824 1.00 92.25 288 VAL A CA 1
ATOM 2223 C C . VAL A 1 288 ? 19.531 -7.442 -27.197 1.00 92.25 288 VAL A C 1
ATOM 2225 O O . VAL A 1 288 ? 18.879 -6.932 -26.288 1.00 92.25 288 VAL A O 1
ATOM 2228 N N . PRO A 1 289 ? 19.363 -7.049 -28.480 1.00 92.44 289 PRO A N 1
ATOM 2229 C CA . PRO A 1 289 ? 18.301 -6.119 -28.887 1.00 92.44 289 PRO A CA 1
ATOM 2230 C C . PRO A 1 289 ? 16.894 -6.556 -28.439 1.00 92.44 289 PRO A C 1
ATOM 2232 O O . PRO A 1 289 ? 16.145 -5.749 -27.891 1.00 92.44 289 PRO A O 1
ATOM 2235 N N . GLY A 1 290 ? 16.565 -7.851 -28.539 1.00 92.62 290 GLY A N 1
ATOM 2236 C CA . GLY A 1 290 ? 15.296 -8.389 -28.027 1.00 92.62 290 GLY A CA 1
ATOM 2237 C C . GLY A 1 290 ? 15.141 -8.262 -26.503 1.00 92.62 290 GLY A C 1
ATOM 2238 O O . GLY A 1 290 ? 14.035 -8.052 -26.004 1.00 92.62 290 GLY A O 1
ATOM 2239 N N . LYS A 1 291 ? 16.247 -8.308 -25.744 1.00 92.06 291 LYS A N 1
ATOM 2240 C CA . LYS A 1 291 ? 16.250 -8.005 -24.301 1.00 92.06 291 LYS A CA 1
ATOM 2241 C C . LYS A 1 291 ? 16.040 -6.519 -24.002 1.00 92.06 291 LYS A C 1
ATOM 2243 O O . LYS A 1 291 ? 15.525 -6.219 -22.931 1.00 92.06 291 LYS A O 1
ATOM 2248 N N . VAL A 1 292 ? 16.375 -5.603 -24.916 1.00 93.31 292 VAL A N 1
ATOM 2249 C CA . VAL A 1 292 ? 16.050 -4.171 -24.770 1.00 93.31 292 VAL A CA 1
ATOM 2250 C C . VAL A 1 292 ? 14.541 -3.957 -24.910 1.00 93.31 292 VAL A C 1
ATOM 2252 O O . VAL A 1 292 ? 13.955 -3.350 -24.017 1.00 93.31 292 VAL A O 1
ATOM 2255 N N . LEU A 1 293 ? 13.879 -4.561 -25.910 1.00 93.56 293 LEU A N 1
ATOM 2256 C CA . LEU A 1 293 ? 12.407 -4.553 -25.986 1.00 93.56 293 LEU A CA 1
ATOM 2257 C C . LEU A 1 293 ? 11.768 -5.165 -24.727 1.00 93.56 293 LEU A C 1
ATOM 2259 O O . LEU A 1 293 ? 10.859 -4.583 -24.146 1.00 93.56 293 LEU A O 1
ATOM 2263 N N . ALA A 1 294 ? 12.276 -6.306 -24.253 1.00 92.94 294 ALA A N 1
ATOM 2264 C CA . ALA A 1 294 ? 11.771 -6.932 -23.030 1.00 92.94 294 ALA A CA 1
ATOM 2265 C C . ALA A 1 294 ? 12.025 -6.089 -21.757 1.00 92.94 294 ALA A C 1
ATOM 2267 O O . ALA A 1 294 ? 11.265 -6.199 -20.797 1.00 92.94 294 ALA A O 1
ATOM 2268 N N . HIS A 1 295 ? 13.056 -5.233 -21.736 1.00 91.56 295 HIS A N 1
ATOM 2269 C CA . HIS A 1 295 ? 13.266 -4.243 -20.673 1.00 91.56 295 HIS A CA 1
ATOM 2270 C C . HIS A 1 295 ? 12.265 -3.081 -20.739 1.00 91.56 295 HIS A C 1
ATOM 2272 O O . HIS A 1 295 ? 11.857 -2.620 -19.676 1.00 91.56 295 HIS A O 1
ATOM 2278 N N . LEU A 1 296 ? 11.871 -2.632 -21.937 1.00 91.31 296 LEU A N 1
ATOM 2279 C CA . LEU A 1 296 ? 10.850 -1.593 -22.140 1.00 91.31 296 LEU A CA 1
ATOM 2280 C C . LEU A 1 296 ? 9.461 -2.100 -21.737 1.00 91.31 296 LEU A C 1
ATOM 2282 O O . LEU A 1 296 ? 8.854 -1.545 -20.827 1.00 91.31 296 LEU A O 1
ATOM 2286 N N . LEU A 1 297 ? 9.036 -3.240 -22.295 1.00 91.75 297 LEU A N 1
ATOM 2287 C CA . LEU A 1 297 ? 7.770 -3.900 -21.948 1.00 91.75 297 LEU A CA 1
ATOM 2288 C C . LEU A 1 297 ? 7.646 -4.134 -20.437 1.00 91.75 297 LEU A C 1
ATOM 2290 O O . LEU A 1 297 ? 6.609 -3.840 -19.849 1.00 91.75 297 LEU A O 1
ATOM 2294 N N . LEU A 1 298 ? 8.721 -4.603 -19.785 1.00 89.62 298 LEU A N 1
ATOM 2295 C CA . LEU A 1 298 ? 8.732 -4.757 -18.331 1.00 89.62 298 LEU A CA 1
ATOM 2296 C C . LEU A 1 298 ? 8.651 -3.407 -17.610 1.00 89.62 298 LEU A C 1
ATOM 2298 O O . LEU A 1 298 ? 7.998 -3.318 -16.581 1.00 89.62 298 LEU A O 1
ATOM 2302 N N . MET A 1 299 ? 9.327 -2.367 -18.097 1.00 85.75 299 MET A N 1
ATOM 2303 C CA . MET A 1 299 ? 9.344 -1.052 -17.453 1.00 85.75 299 MET A CA 1
ATOM 2304 C C . MET A 1 299 ? 7.957 -0.406 -17.413 1.00 85.75 299 MET A C 1
ATOM 2306 O O . MET A 1 299 ? 7.605 0.140 -16.369 1.00 85.75 299 MET A O 1
ATOM 2310 N N . TRP A 1 300 ? 7.175 -0.531 -18.488 1.00 86.56 300 TRP A N 1
ATOM 2311 C CA . TRP A 1 300 ? 5.801 -0.027 -18.556 1.00 86.56 300 TRP A CA 1
ATOM 2312 C C . TRP A 1 300 ? 4.865 -0.766 -17.584 1.00 86.56 300 TRP A C 1
ATOM 2314 O O . TRP A 1 300 ? 4.155 -0.129 -16.812 1.00 86.56 300 TRP A O 1
ATOM 2324 N N . ILE A 1 301 ? 4.910 -2.105 -17.536 1.00 86.94 301 ILE A N 1
ATOM 2325 C CA . ILE A 1 301 ? 3.962 -2.900 -16.725 1.00 86.94 301 ILE A CA 1
ATOM 2326 C C . ILE A 1 301 ? 4.399 -3.146 -15.269 1.00 86.94 301 ILE A C 1
ATOM 2328 O O . ILE A 1 301 ? 3.582 -3.557 -14.446 1.00 86.94 301 ILE A O 1
ATOM 2332 N N . ARG A 1 302 ? 5.678 -2.944 -14.909 1.00 84.12 302 ARG A N 1
ATOM 2333 C CA . ARG A 1 302 ? 6.222 -3.412 -13.614 1.00 84.12 302 ARG A CA 1
ATOM 2334 C C . ARG A 1 302 ? 5.527 -2.814 -12.398 1.00 84.12 302 ARG A C 1
ATOM 2336 O O . ARG A 1 302 ? 5.349 -3.535 -11.421 1.00 84.12 302 ARG A O 1
ATOM 2343 N N . ASN A 1 303 ? 5.192 -1.525 -12.419 1.00 77.56 303 ASN A N 1
ATOM 2344 C CA . ASN A 1 303 ? 4.548 -0.886 -11.268 1.00 77.56 303 ASN A CA 1
ATOM 2345 C C . ASN A 1 303 ? 3.167 -1.510 -11.022 1.00 77.56 303 ASN A C 1
ATOM 2347 O O . ASN A 1 303 ? 2.874 -1.897 -9.896 1.00 77.56 303 ASN A O 1
ATOM 2351 N N . HIS A 1 304 ? 2.403 -1.714 -12.098 1.00 79.94 304 HIS A N 1
ATOM 2352 C CA . HIS A 1 304 ? 1.092 -2.361 -12.094 1.00 79.94 304 HIS A CA 1
ATOM 2353 C C . HIS A 1 304 ? 1.149 -3.794 -11.549 1.00 79.94 304 HIS A C 1
ATOM 2355 O O . HIS A 1 304 ? 0.439 -4.148 -10.610 1.00 79.94 304 HIS A O 1
ATOM 2361 N N . LEU A 1 305 ? 2.076 -4.613 -12.065 1.00 84.31 305 LEU A N 1
ATOM 2362 C CA . LEU A 1 305 ? 2.255 -5.993 -11.596 1.00 84.31 305 LEU A CA 1
ATOM 2363 C C . LEU A 1 305 ? 2.713 -6.075 -10.129 1.00 84.31 305 LEU A C 1
ATOM 2365 O O . LEU A 1 305 ? 2.344 -7.018 -9.438 1.00 84.31 305 LEU A O 1
ATOM 2369 N N . VAL A 1 306 ? 3.507 -5.112 -9.643 1.00 79.25 306 VAL A N 1
ATOM 2370 C CA . VAL A 1 306 ? 3.975 -5.078 -8.243 1.00 79.25 306 VAL A CA 1
ATOM 2371 C C . VAL A 1 306 ? 2.906 -4.530 -7.287 1.00 79.25 306 VAL A C 1
ATOM 2373 O O . VAL A 1 306 ? 2.856 -4.976 -6.146 1.00 79.25 306 VAL A O 1
ATOM 2376 N N . LYS A 1 307 ? 2.028 -3.622 -7.737 1.00 74.31 307 LYS A N 1
ATOM 2377 C CA . LYS A 1 307 ? 0.858 -3.146 -6.975 1.00 74.31 307 LYS A CA 1
ATOM 2378 C C . LYS A 1 307 ? -0.138 -4.275 -6.701 1.00 74.31 307 LYS A C 1
ATOM 2380 O O . LYS A 1 307 ? -0.672 -4.378 -5.606 1.00 74.31 307 LYS A O 1
ATOM 2385 N N . HIS A 1 308 ? -0.349 -5.148 -7.686 1.00 73.94 308 HIS A N 1
ATOM 2386 C CA . HIS A 1 308 ? -1.310 -6.253 -7.613 1.00 73.94 308 HIS A CA 1
ATOM 2387 C C . HIS A 1 308 ? -0.696 -7.617 -7.216 1.00 73.94 308 HIS A C 1
ATOM 2389 O O . HIS A 1 308 ? -1.330 -8.660 -7.412 1.00 73.94 308 HIS A O 1
ATOM 2395 N N . GLN A 1 309 ? 0.528 -7.614 -6.676 1.00 84.31 309 GLN A N 1
ATOM 2396 C CA . GLN A 1 309 ? 1.267 -8.792 -6.202 1.00 84.31 309 GLN A CA 1
ATOM 2397 C C . GLN A 1 309 ? 0.981 -9.070 -4.715 1.00 84.31 309 GLN A C 1
ATOM 2399 O O . GLN A 1 309 ? 0.944 -8.151 -3.897 1.00 84.31 309 GLN A O 1
ATOM 2404 N N . ARG A 1 310 ? 0.826 -10.350 -4.344 1.00 87.44 310 ARG A N 1
ATOM 2405 C CA . ARG A 1 310 ? 0.529 -10.767 -2.960 1.00 87.44 310 ARG A CA 1
ATOM 2406 C C . ARG A 1 310 ? 1.697 -10.431 -2.010 1.00 87.44 310 ARG A C 1
ATOM 2408 O O . ARG A 1 310 ? 2.858 -10.677 -2.361 1.00 87.44 310 ARG A O 1
ATOM 2415 N N . PRO A 1 311 ? 1.454 -9.913 -0.788 1.00 85.19 311 PRO A N 1
ATOM 2416 C CA . PRO A 1 311 ? 2.529 -9.540 0.138 1.00 85.19 311 PRO A CA 1
ATOM 2417 C C . PRO A 1 311 ? 3.407 -10.731 0.569 1.00 85.19 311 PRO A C 1
ATOM 2419 O O . PRO A 1 311 ? 4.594 -10.529 0.856 1.00 85.19 311 PRO A O 1
ATOM 2422 N N . GLN A 1 312 ? 2.871 -11.957 0.530 1.00 88.25 312 GLN A N 1
ATOM 2423 C CA . GLN A 1 312 ? 3.544 -13.240 0.779 1.00 88.25 312 GLN A CA 1
ATOM 2424 C C . GLN A 1 312 ? 4.661 -13.570 -0.230 1.00 88.25 312 GLN A C 1
ATOM 2426 O O . GLN A 1 312 ? 5.578 -14.321 0.105 1.00 88.25 312 GLN A O 1
ATOM 2431 N N . GLN A 1 313 ? 4.646 -12.981 -1.431 1.00 89.12 313 GLN A N 1
ATOM 2432 C CA . GLN A 1 313 ? 5.671 -13.207 -2.452 1.00 89.12 313 GLN A CA 1
ATOM 2433 C C . GLN A 1 313 ? 6.934 -12.373 -2.186 1.00 89.12 313 GLN A C 1
ATOM 2435 O O . GLN A 1 313 ? 6.861 -11.164 -1.936 1.00 89.12 313 GLN A O 1
ATOM 2440 N N . SER A 1 314 ? 8.101 -13.020 -2.233 1.00 87.38 314 SER A N 1
ATOM 2441 C CA . SER A 1 314 ? 9.435 -12.392 -2.184 1.00 87.38 314 SER A CA 1
ATOM 2442 C C . SER A 1 314 ? 10.301 -12.675 -3.413 1.00 87.38 314 SER A C 1
ATOM 2444 O O . SER A 1 314 ? 11.266 -11.947 -3.653 1.00 87.38 314 SER A O 1
ATOM 2446 N N . GLY A 1 315 ? 9.981 -13.703 -4.202 1.00 84.69 315 GLY A N 1
ATOM 2447 C CA . GLY A 1 315 ? 10.733 -14.053 -5.403 1.00 84.69 315 GLY A CA 1
ATOM 2448 C C . GLY A 1 315 ? 10.737 -12.901 -6.399 1.00 84.69 315 GLY A C 1
ATOM 2449 O O . GLY A 1 315 ? 9.691 -12.372 -6.757 1.00 84.69 315 GLY A O 1
ATOM 2450 N N . PHE A 1 316 ? 11.924 -12.474 -6.833 1.00 82.50 316 PHE A N 1
ATOM 2451 C CA . PHE A 1 316 ? 12.130 -11.371 -7.790 1.00 82.50 316 PHE A CA 1
ATOM 2452 C C . PHE A 1 316 ? 11.540 -9.995 -7.388 1.00 82.50 316 PHE A C 1
ATOM 2454 O O . PHE A 1 316 ? 11.613 -9.037 -8.174 1.00 82.50 316 PHE A O 1
ATOM 2461 N N . THR A 1 317 ? 10.999 -9.867 -6.173 1.00 79.25 317 THR A N 1
ATOM 2462 C CA . THR A 1 317 ? 10.357 -8.656 -5.653 1.00 79.25 317 THR A CA 1
ATOM 2463 C C . THR A 1 317 ? 11.421 -7.673 -5.138 1.00 79.25 317 THR A C 1
ATOM 2465 O O . THR A 1 317 ? 12.239 -8.041 -4.294 1.00 79.25 317 THR A O 1
ATOM 2468 N N . PRO A 1 318 ? 11.468 -6.411 -5.615 1.00 73.31 318 PRO A N 1
ATOM 2469 C CA . PRO A 1 318 ? 12.501 -5.461 -5.198 1.00 73.31 318 PRO A CA 1
ATOM 2470 C C . PRO A 1 318 ? 12.479 -5.181 -3.692 1.00 73.31 318 PRO A C 1
ATOM 2472 O O . PRO A 1 318 ? 11.457 -4.764 -3.157 1.00 73.31 318 PRO A O 1
ATOM 2475 N N . GLY A 1 319 ? 13.627 -5.341 -3.031 1.00 77.56 319 GLY A N 1
ATOM 2476 C CA . GLY A 1 319 ? 13.777 -5.053 -1.601 1.00 77.56 319 GLY A CA 1
ATOM 2477 C C . GLY A 1 319 ? 13.307 -6.163 -0.658 1.00 77.56 319 GLY A C 1
ATOM 2478 O O . GLY A 1 319 ? 13.401 -5.962 0.546 1.00 77.56 319 GLY A O 1
ATOM 2479 N N . LYS A 1 320 ? 12.856 -7.311 -1.184 1.00 80.62 320 LYS A N 1
ATOM 2480 C CA . LYS A 1 320 ? 12.631 -8.540 -0.412 1.00 80.62 320 LYS A CA 1
ATOM 2481 C C . LYS A 1 320 ? 13.747 -9.559 -0.678 1.00 80.62 320 LYS A C 1
ATOM 2483 O O . LYS A 1 320 ? 14.390 -9.524 -1.730 1.00 80.62 320 LYS A O 1
ATOM 2488 N N . SER A 1 321 ? 13.971 -10.468 0.263 1.00 78.25 321 SER A N 1
ATOM 2489 C CA . SER A 1 321 ? 14.988 -11.521 0.210 1.00 78.25 321 SER A CA 1
ATOM 2490 C C . SER A 1 321 ? 14.427 -12.897 0.591 1.00 78.25 321 SER A C 1
ATOM 2492 O O . SER A 1 321 ? 13.301 -13.025 1.079 1.00 78.25 321 SER A O 1
ATOM 2494 N N . THR A 1 322 ? 15.221 -13.945 0.363 1.00 75.50 322 THR A N 1
ATOM 2495 C CA . THR A 1 322 ? 14.938 -15.305 0.847 1.00 75.50 322 THR A CA 1
ATOM 2496 C C . THR A 1 322 ? 14.981 -15.360 2.379 1.00 75.50 322 THR A C 1
ATOM 2498 O O . THR A 1 322 ? 14.104 -15.962 2.995 1.00 75.50 322 THR A O 1
ATOM 2501 N N . THR A 1 323 ? 15.938 -14.651 2.991 1.00 74.38 323 THR A N 1
ATOM 2502 C CA . THR A 1 323 ? 16.138 -14.558 4.446 1.00 74.38 323 THR A CA 1
ATOM 2503 C C . THR A 1 323 ? 14.904 -14.024 5.171 1.00 74.38 323 THR A C 1
ATOM 2505 O O . THR A 1 323 ? 14.594 -14.492 6.262 1.00 74.38 323 THR A O 1
ATOM 2508 N N . ASP A 1 324 ? 14.157 -13.101 4.556 1.00 75.75 324 ASP A N 1
ATOM 2509 C CA . ASP A 1 324 ? 12.920 -12.547 5.124 1.00 75.75 324 ASP A CA 1
ATOM 2510 C C . ASP A 1 324 ? 11.882 -13.659 5.360 1.00 75.75 324 ASP A C 1
ATOM 2512 O O . ASP A 1 324 ? 11.181 -13.668 6.370 1.00 75.75 324 ASP A O 1
ATOM 2516 N N . ARG A 1 325 ? 11.805 -14.628 4.435 1.00 81.75 325 ARG A N 1
ATOM 2517 C CA . ARG A 1 325 ? 10.907 -15.788 4.531 1.00 81.75 325 ARG A CA 1
ATOM 2518 C C . ARG A 1 325 ? 11.454 -16.849 5.477 1.00 81.75 325 ARG A C 1
ATOM 2520 O O . ARG A 1 325 ? 10.670 -17.440 6.212 1.00 81.75 325 ARG A O 1
ATOM 2527 N N . SER A 1 326 ? 12.775 -17.033 5.533 1.00 76.19 326 SER A N 1
ATOM 2528 C CA . SER A 1 326 ? 13.417 -17.869 6.556 1.00 76.19 326 SER A CA 1
ATOM 2529 C C . SER A 1 326 ? 13.110 -17.369 7.971 1.00 76.19 326 SER A C 1
ATOM 2531 O O . SER A 1 326 ? 12.768 -18.163 8.844 1.00 76.19 326 SER A O 1
ATOM 2533 N N . LEU A 1 327 ? 13.185 -16.051 8.186 1.00 77.00 327 LEU A N 1
ATOM 2534 C CA . LEU A 1 327 ? 12.875 -15.415 9.462 1.00 77.00 327 LEU A CA 1
ATOM 2535 C C . LEU A 1 327 ? 11.375 -15.474 9.777 1.00 77.00 327 LEU A C 1
ATOM 2537 O O . LEU A 1 327 ? 11.021 -15.842 10.891 1.00 77.00 327 LEU A O 1
ATOM 2541 N N . ALA A 1 328 ? 10.499 -15.182 8.809 1.00 81.38 328 ALA A N 1
ATOM 2542 C CA . ALA A 1 328 ? 9.049 -15.263 9.004 1.00 81.38 328 ALA A CA 1
ATOM 2543 C C . ALA A 1 328 ? 8.589 -16.682 9.386 1.00 81.38 328 ALA A C 1
ATOM 2545 O O . ALA A 1 328 ? 7.838 -16.837 10.346 1.00 81.38 328 ALA A O 1
ATOM 2546 N N . LEU A 1 329 ? 9.091 -17.716 8.694 1.00 85.19 329 LEU A N 1
ATOM 2547 C CA . LEU A 1 329 ? 8.836 -19.120 9.036 1.00 85.19 329 LEU A CA 1
ATOM 2548 C C . LEU A 1 329 ? 9.326 -19.444 10.452 1.00 85.19 329 LEU A C 1
ATOM 2550 O O . LEU A 1 329 ? 8.590 -20.036 11.238 1.00 85.19 329 LEU A O 1
ATOM 2554 N N . ARG A 1 330 ? 10.559 -19.040 10.787 1.00 80.62 330 ARG A N 1
ATOM 2555 C CA . ARG A 1 330 ? 11.153 -19.294 12.102 1.00 80.62 330 ARG A CA 1
ATOM 2556 C C . ARG A 1 330 ? 10.345 -18.644 13.228 1.00 80.62 330 ARG A C 1
ATOM 2558 O O . ARG A 1 330 ? 9.995 -19.336 14.175 1.00 80.62 330 ARG A O 1
ATOM 2565 N N . VAL A 1 331 ? 10.024 -17.355 13.112 1.00 79.31 331 VAL A N 1
ATOM 2566 C CA . VAL A 1 331 ? 9.263 -16.615 14.134 1.00 79.31 331 VAL A CA 1
ATOM 2567 C C . VAL A 1 331 ? 7.857 -17.194 14.293 1.00 79.31 331 VAL A C 1
ATOM 2569 O O . VAL A 1 331 ? 7.390 -17.339 15.419 1.00 79.31 331 VAL A O 1
ATOM 2572 N N . LEU A 1 332 ? 7.199 -17.585 13.195 1.00 84.81 332 LEU A N 1
ATOM 2573 C CA . LEU A 1 332 ? 5.902 -18.261 13.248 1.00 84.81 332 LEU A CA 1
ATOM 2574 C C . LEU A 1 332 ? 5.991 -19.585 14.026 1.00 84.81 332 LEU A C 1
ATOM 2576 O O . LEU A 1 332 ? 5.207 -19.791 14.948 1.00 84.81 332 LEU A O 1
ATOM 2580 N N . VAL A 1 333 ? 6.977 -20.440 13.727 1.00 82.00 333 VAL A N 1
ATOM 2581 C CA . VAL A 1 333 ? 7.212 -21.700 14.459 1.00 82.00 333 VAL A CA 1
ATOM 2582 C C . VAL A 1 333 ? 7.520 -21.448 15.940 1.00 82.00 333 VAL A C 1
ATOM 2584 O O . VAL A 1 333 ? 6.929 -22.098 16.799 1.00 82.00 333 VAL A O 1
ATOM 2587 N N . GLU A 1 334 ? 8.409 -20.501 16.253 1.00 79.62 334 GLU A N 1
ATOM 2588 C CA . GLU A 1 334 ? 8.808 -20.180 17.631 1.00 79.62 334 GLU A CA 1
ATOM 2589 C C . GLU A 1 334 ? 7.617 -19.681 18.465 1.00 79.62 334 GLU A C 1
ATOM 2591 O O . GLU A 1 334 ? 7.411 -20.169 19.576 1.00 79.62 334 GLU A O 1
ATOM 2596 N N . ARG A 1 335 ? 6.778 -18.790 17.916 1.00 81.44 335 ARG A N 1
ATOM 2597 C CA . ARG A 1 335 ? 5.566 -18.296 18.595 1.00 81.44 335 ARG A CA 1
ATOM 2598 C C . ARG A 1 335 ? 4.482 -19.366 18.727 1.00 81.44 335 ARG A C 1
ATOM 2600 O O . ARG A 1 335 ? 3.877 -19.494 19.786 1.00 81.44 335 ARG A O 1
ATOM 2607 N N . ARG A 1 336 ? 4.247 -20.174 17.691 1.00 82.19 336 ARG A N 1
ATOM 2608 C CA . ARG A 1 336 ? 3.285 -21.289 17.758 1.00 82.19 336 ARG A CA 1
ATOM 2609 C C . ARG A 1 336 ? 3.687 -22.308 18.827 1.00 82.19 336 ARG A C 1
ATOM 2611 O O . ARG A 1 336 ? 2.853 -22.714 19.633 1.00 82.19 336 ARG A O 1
ATOM 2618 N N . HIS A 1 337 ? 4.978 -22.626 18.919 1.00 79.19 337 HIS A N 1
ATOM 2619 C CA . HIS A 1 337 ? 5.531 -23.471 19.976 1.00 79.19 337 HIS A CA 1
ATOM 2620 C C . HIS A 1 337 ? 5.402 -22.846 21.381 1.00 79.19 337 HIS A C 1
ATOM 2622 O O . HIS A 1 337 ? 5.015 -23.541 22.318 1.00 79.19 337 HIS A O 1
ATOM 2628 N N . GLU A 1 338 ? 5.680 -21.546 21.538 1.00 76.56 338 GLU A N 1
ATOM 2629 C CA . GLU A 1 338 ? 5.530 -20.798 22.802 1.00 76.56 338 GLU A CA 1
ATOM 2630 C C . GLU A 1 338 ? 4.112 -20.920 23.391 1.00 76.56 338 GLU A C 1
ATOM 2632 O O . GLU A 1 338 ? 3.961 -21.199 24.580 1.00 76.56 338 GLU A O 1
ATOM 2637 N N . PHE A 1 339 ? 3.077 -20.824 22.548 1.00 79.19 339 PHE A N 1
ATOM 2638 C CA . PHE A 1 339 ? 1.672 -20.992 22.944 1.00 79.19 339 PHE A CA 1
ATOM 2639 C C . PHE A 1 339 ? 1.153 -22.444 22.871 1.00 79.19 339 PHE A C 1
ATOM 2641 O O . PHE A 1 339 ? -0.045 -22.670 23.035 1.00 79.19 339 PHE A O 1
ATOM 2648 N N . ARG A 1 340 ? 2.028 -23.438 22.643 1.00 79.19 340 ARG A N 1
ATOM 2649 C CA . ARG A 1 340 ? 1.685 -24.868 22.453 1.00 79.19 340 ARG A CA 1
ATOM 2650 C C . ARG A 1 340 ? 0.653 -25.140 21.344 1.00 79.19 340 ARG A C 1
ATOM 2652 O O . ARG A 1 340 ? -0.062 -26.137 21.384 1.00 79.19 340 ARG A O 1
ATOM 2659 N N . GLN A 1 341 ? 0.587 -24.274 20.340 1.00 80.88 341 GLN A N 1
ATOM 2660 C CA . GLN A 1 341 ? -0.282 -24.430 19.179 1.00 80.88 341 GLN A CA 1
ATOM 2661 C C . GLN A 1 341 ? 0.483 -25.150 18.065 1.00 80.88 341 GLN A C 1
ATOM 2663 O O . GLN A 1 341 ? 1.441 -24.609 17.514 1.00 80.88 341 GLN A O 1
ATOM 2668 N N . GLY A 1 342 ? 0.068 -26.360 17.696 1.00 80.62 342 GLY A N 1
ATOM 2669 C CA . GLY A 1 342 ? 0.665 -27.054 16.554 1.00 80.62 342 GLY A CA 1
ATOM 2670 C C . GLY A 1 342 ? 0.329 -26.399 15.211 1.00 80.62 342 GLY A C 1
ATOM 2671 O O . GLY A 1 342 ? -0.596 -25.592 15.108 1.00 80.62 342 GLY A O 1
ATOM 2672 N N . MET A 1 343 ? 1.091 -26.725 14.170 1.00 86.62 343 MET A N 1
ATOM 2673 C CA . MET A 1 343 ? 0.780 -26.344 12.787 1.00 86.62 343 MET A CA 1
ATOM 2674 C C . MET A 1 343 ? 1.414 -27.320 11.794 1.00 86.62 343 MET A C 1
ATOM 2676 O O . MET A 1 343 ? 2.417 -27.970 12.094 1.00 86.62 343 MET A O 1
ATOM 2680 N N . LEU A 1 344 ? 0.858 -27.375 10.589 1.00 85.56 344 LEU A N 1
ATOM 2681 C CA . LEU A 1 344 ? 1.418 -28.087 9.447 1.00 85.56 344 LEU A CA 1
ATOM 2682 C C . LEU A 1 344 ? 2.030 -27.088 8.463 1.00 85.56 344 LEU A C 1
ATOM 2684 O O . LEU A 1 344 ? 1.493 -25.997 8.268 1.00 85.56 344 LEU A O 1
ATOM 2688 N N . ALA A 1 345 ? 3.125 -27.476 7.812 1.00 89.44 345 ALA A N 1
ATOM 2689 C CA . ALA A 1 345 ? 3.709 -26.744 6.692 1.00 89.44 345 ALA A CA 1
ATOM 2690 C C . ALA A 1 345 ? 3.927 -27.690 5.505 1.00 89.44 345 ALA A C 1
ATOM 2692 O O . ALA A 1 345 ? 4.719 -28.630 5.603 1.00 89.44 345 ALA A O 1
ATOM 2693 N N . ALA A 1 346 ? 3.246 -27.434 4.387 1.00 88.19 346 ALA A N 1
ATOM 2694 C CA . ALA A 1 346 ? 3.503 -28.084 3.109 1.00 88.19 346 ALA A CA 1
ATOM 2695 C C . ALA A 1 346 ? 4.504 -27.250 2.300 1.00 88.19 346 ALA A C 1
ATOM 2697 O O . ALA A 1 346 ? 4.175 -26.169 1.811 1.00 88.19 346 ALA A O 1
ATOM 2698 N N . TYR A 1 347 ? 5.720 -27.768 2.149 1.00 89.44 347 TYR A N 1
ATOM 2699 C CA . TYR A 1 347 ? 6.725 -27.253 1.224 1.00 89.44 347 TYR A CA 1
ATOM 2700 C C . TYR A 1 347 ? 6.400 -27.805 -0.164 1.00 89.44 347 TYR A C 1
ATOM 2702 O O . TYR A 1 347 ? 6.510 -29.011 -0.379 1.00 89.44 347 TYR A O 1
ATOM 2710 N N . VAL A 1 348 ? 5.952 -26.945 -1.073 1.00 89.44 348 VAL A N 1
ATOM 2711 C CA . VAL A 1 348 ? 5.480 -27.290 -2.420 1.00 89.44 348 VAL A CA 1
ATOM 2712 C C . VAL A 1 348 ? 6.638 -27.247 -3.417 1.00 89.44 348 VAL A C 1
ATOM 2714 O O . VAL A 1 348 ? 7.357 -26.253 -3.482 1.00 89.44 348 VAL A O 1
ATOM 2717 N N . ASP A 1 349 ? 6.762 -28.290 -4.240 1.00 85.38 349 ASP A N 1
ATOM 2718 C CA . ASP A 1 349 ? 7.629 -28.322 -5.428 1.00 85.38 349 ASP A CA 1
ATOM 2719 C C . ASP A 1 349 ? 6.762 -28.339 -6.707 1.00 85.38 349 ASP A C 1
ATOM 2721 O O . ASP A 1 349 ? 5.711 -28.990 -6.753 1.00 85.38 349 ASP A O 1
ATOM 2725 N N . LEU A 1 350 ? 7.179 -27.607 -7.747 1.00 87.75 350 LEU A N 1
ATOM 2726 C CA . LEU A 1 350 ? 6.469 -27.486 -9.026 1.00 87.75 350 LEU A CA 1
ATOM 2727 C C . LEU A 1 350 ? 7.313 -28.024 -10.190 1.00 87.75 350 LEU A C 1
ATOM 2729 O O . LEU A 1 350 ? 8.409 -27.535 -10.483 1.00 87.75 350 LEU A O 1
ATOM 2733 N N . LYS A 1 351 ? 6.757 -28.983 -10.941 1.00 86.88 351 LYS A N 1
ATOM 2734 C CA . LYS A 1 351 ? 7.454 -29.689 -12.026 1.00 86.88 351 LYS A CA 1
ATOM 2735 C C . LYS A 1 351 ? 7.872 -28.733 -13.148 1.00 86.88 351 LYS A C 1
ATOM 2737 O O . LYS A 1 351 ? 7.070 -28.348 -14.000 1.00 86.88 351 LYS A O 1
ATOM 2742 N N . LYS A 1 352 ? 9.169 -28.395 -13.171 1.00 82.06 352 LYS A N 1
ATOM 2743 C CA . LYS A 1 352 ? 9.821 -27.552 -14.198 1.00 82.06 352 LYS A CA 1
ATOM 2744 C C . LYS A 1 352 ? 9.094 -26.210 -14.399 1.00 82.06 352 LYS A C 1
ATOM 2746 O O . LYS A 1 352 ? 8.949 -25.750 -15.525 1.00 82.06 352 LYS A O 1
ATOM 2751 N N . ALA A 1 353 ? 8.647 -25.590 -13.303 1.00 83.25 353 ALA A N 1
ATOM 2752 C CA . ALA A 1 353 ? 7.656 -24.508 -13.272 1.00 83.25 353 ALA A CA 1
ATOM 2753 C C . ALA A 1 353 ? 7.771 -23.452 -14.394 1.00 83.25 353 ALA A C 1
ATOM 2755 O O . ALA A 1 353 ? 6.788 -23.170 -15.076 1.00 83.25 353 ALA A O 1
ATOM 2756 N N . PHE A 1 354 ? 8.968 -22.903 -14.639 1.00 84.19 354 PHE A N 1
ATOM 2757 C CA . PHE A 1 354 ? 9.201 -21.917 -15.704 1.00 84.19 354 PHE A CA 1
ATOM 2758 C C . PHE A 1 354 ? 9.011 -22.464 -17.127 1.00 84.19 354 PHE A C 1
ATOM 2760 O O . PHE A 1 354 ? 8.489 -21.746 -17.979 1.00 84.19 354 PHE A O 1
ATOM 2767 N N . ASP A 1 355 ? 9.426 -23.702 -17.399 1.00 84.75 355 ASP A N 1
ATOM 2768 C CA . ASP A 1 355 ? 9.344 -24.342 -18.719 1.00 84.75 355 ASP A CA 1
ATOM 2769 C C . ASP A 1 355 ? 7.925 -24.875 -19.030 1.00 84.75 355 ASP A C 1
ATOM 2771 O O . ASP A 1 355 ? 7.607 -25.145 -20.190 1.00 84.75 355 ASP A O 1
ATOM 2775 N N . SER A 1 356 ? 7.061 -24.990 -18.015 1.00 89.50 356 SER A N 1
ATOM 2776 C CA . SER A 1 356 ? 5.718 -25.586 -18.125 1.00 89.50 356 SER A CA 1
ATOM 2777 C C . SER A 1 356 ? 4.580 -24.571 -18.358 1.00 89.50 356 SER A C 1
ATOM 2779 O O . SER A 1 356 ? 3.521 -24.962 -18.840 1.00 89.50 356 SER A O 1
ATOM 2781 N N . VAL A 1 357 ? 4.782 -23.273 -18.071 1.00 92.69 357 VAL A N 1
ATOM 2782 C CA . VAL A 1 357 ? 3.703 -22.255 -18.100 1.00 92.69 357 VAL A CA 1
ATOM 2783 C C . VAL A 1 357 ? 2.960 -22.185 -19.442 1.00 92.69 357 VAL A C 1
ATOM 2785 O O . VAL A 1 357 ? 3.562 -21.939 -20.494 1.00 92.69 357 VAL A O 1
ATOM 2788 N N . HIS A 1 358 ? 1.631 -22.298 -19.391 1.00 93.19 358 HIS A N 1
ATOM 2789 C CA . HIS A 1 358 ? 0.758 -22.167 -20.552 1.00 93.19 358 HIS A CA 1
ATOM 2790 C C . HIS A 1 358 ? 0.630 -20.699 -20.992 1.00 93.19 358 HIS A C 1
ATOM 2792 O O . HIS A 1 358 ? 0.162 -19.837 -20.245 1.00 93.19 358 HIS A O 1
ATOM 2798 N N . ARG A 1 359 ? 1.067 -20.407 -22.224 1.00 92.38 359 ARG A N 1
ATOM 2799 C CA . ARG A 1 359 ? 1.266 -19.031 -22.711 1.00 92.38 359 ARG A CA 1
ATOM 2800 C C . ARG A 1 359 ? -0.039 -18.255 -22.893 1.00 92.38 359 ARG A C 1
ATOM 2802 O O . ARG A 1 359 ? -0.093 -17.101 -22.487 1.00 92.38 359 ARG A O 1
ATOM 2809 N N . GLU A 1 360 ? -1.089 -18.875 -23.428 1.00 90.81 360 GLU A N 1
ATOM 2810 C CA . GLU A 1 360 ? -2.355 -18.165 -23.663 1.00 90.81 360 GLU A CA 1
ATOM 2811 C C . GLU A 1 360 ? -3.088 -17.846 -22.352 1.00 90.81 360 GLU A C 1
ATOM 2813 O O . GLU A 1 360 ? -3.487 -16.701 -22.157 1.00 90.81 360 GLU A O 1
ATOM 2818 N N . SER A 1 361 ? -3.119 -18.781 -21.392 1.00 91.25 361 SER A N 1
ATOM 2819 C CA . SER A 1 361 ? -3.669 -18.531 -20.046 1.00 91.25 361 SER A CA 1
ATOM 2820 C C . SER A 1 361 ? -2.931 -17.403 -19.311 1.00 91.25 361 SER A C 1
ATOM 2822 O O . SER A 1 361 ? -3.545 -16.636 -18.572 1.00 91.25 361 SER A O 1
ATOM 2824 N N . LEU A 1 362 ? -1.616 -17.262 -19.528 1.00 92.88 362 LEU A N 1
ATOM 2825 C CA . LEU A 1 362 ? -0.847 -16.113 -19.044 1.00 92.88 362 LEU A CA 1
ATOM 2826 C C . LEU A 1 362 ? -1.294 -14.807 -19.724 1.00 92.88 362 LEU A C 1
ATOM 2828 O O . LEU A 1 362 ? -1.419 -13.792 -19.041 1.00 92.88 362 LEU A O 1
ATOM 2832 N N . TRP A 1 363 ? -1.546 -14.795 -21.036 1.00 92.00 363 TRP A N 1
ATOM 2833 C CA . TRP A 1 363 ? -2.043 -13.592 -21.717 1.00 92.00 363 TRP A CA 1
ATOM 2834 C C . TRP A 1 363 ? -3.451 -13.212 -21.251 1.00 92.00 363 TRP A C 1
ATOM 2836 O O . TRP A 1 363 ? -3.689 -12.031 -21.012 1.00 92.00 363 TRP A O 1
ATOM 2846 N N . ASP A 1 364 ? -4.347 -14.178 -21.042 1.00 84.38 364 ASP A N 1
ATOM 2847 C CA . ASP A 1 364 ? -5.672 -13.936 -20.455 1.00 84.38 364 ASP A CA 1
ATOM 2848 C C . ASP A 1 364 ? -5.585 -13.403 -19.024 1.00 84.38 364 ASP A C 1
ATOM 2850 O O . ASP A 1 364 ? -6.269 -12.438 -18.682 1.00 84.38 364 ASP A O 1
ATOM 2854 N N . LEU A 1 365 ? -4.666 -13.929 -18.212 1.00 86.62 365 LEU A N 1
ATOM 2855 C CA . LEU A 1 365 ? -4.394 -13.391 -16.882 1.00 86.62 365 LEU A CA 1
ATOM 2856 C C . LEU A 1 365 ? -3.868 -11.944 -16.938 1.00 86.62 365 LEU A C 1
ATOM 2858 O O . LEU A 1 365 ? -4.263 -11.124 -16.113 1.00 86.62 365 LEU A O 1
ATOM 2862 N N . LEU A 1 366 ? -3.035 -11.580 -17.920 1.00 87.69 366 LEU A N 1
ATOM 2863 C CA . LEU A 1 366 ? -2.610 -10.184 -18.112 1.00 87.69 366 LEU A CA 1
ATOM 2864 C C . LEU A 1 366 ? -3.745 -9.277 -18.620 1.00 87.69 366 LEU A C 1
ATOM 2866 O O . LEU A 1 366 ? -3.805 -8.120 -18.200 1.00 87.69 366 LEU A O 1
ATOM 2870 N N . ARG A 1 367 ? -4.659 -9.784 -19.464 1.00 84.56 367 ARG A N 1
ATOM 2871 C CA . ARG A 1 367 ? -5.885 -9.068 -19.879 1.00 84.56 367 ARG A CA 1
ATOM 2872 C C . ARG A 1 367 ? -6.770 -8.787 -18.661 1.00 84.56 367 ARG A C 1
ATOM 2874 O O . ARG A 1 367 ? -7.155 -7.643 -18.442 1.00 84.56 367 ARG A O 1
ATOM 2881 N N . LEU A 1 368 ? -7.007 -9.799 -17.823 1.00 76.12 368 LEU A N 1
ATOM 2882 C CA . LEU A 1 368 ? -7.781 -9.694 -16.579 1.00 76.12 368 LEU A CA 1
ATOM 2883 C C . LEU A 1 368 ? -7.148 -8.717 -15.572 1.00 76.12 368 LEU A C 1
ATOM 2885 O O . LEU A 1 368 ? -7.856 -8.011 -14.860 1.00 76.12 368 LEU A O 1
ATOM 2889 N N . ARG A 1 369 ? -5.812 -8.639 -15.530 1.00 76.00 369 ARG A N 1
ATOM 2890 C CA . ARG A 1 369 ? -5.064 -7.660 -14.722 1.00 76.00 369 ARG A CA 1
ATOM 2891 C C . ARG A 1 369 ? -4.977 -6.266 -15.371 1.00 76.00 369 ARG A C 1
ATOM 2893 O O . ARG A 1 369 ? -4.309 -5.406 -14.809 1.00 76.00 369 ARG A O 1
ATOM 2900 N N . GLY A 1 370 ? -5.630 -6.016 -16.510 1.00 75.88 370 GLY A N 1
ATOM 2901 C CA . GLY A 1 370 ? -5.738 -4.687 -17.127 1.00 75.88 370 GLY A CA 1
ATOM 2902 C C . GLY A 1 370 ? -4.525 -4.221 -17.941 1.00 75.88 370 GLY A C 1
ATOM 2903 O O . GLY A 1 370 ? -4.367 -3.022 -18.154 1.00 75.88 370 GLY A O 1
ATOM 2904 N N . ILE A 1 371 ? -3.650 -5.124 -18.398 1.00 82.94 371 ILE A N 1
ATOM 2905 C CA . ILE A 1 371 ? -2.518 -4.746 -19.263 1.00 82.94 371 ILE A CA 1
ATOM 2906 C C . ILE A 1 371 ? -3.016 -4.471 -20.702 1.00 82.94 371 ILE A C 1
ATOM 2908 O O . ILE A 1 371 ? -3.701 -5.330 -21.264 1.00 82.94 371 ILE A O 1
ATOM 2912 N N . PRO A 1 372 ? -2.643 -3.342 -21.347 1.00 81.50 372 PRO A N 1
ATOM 2913 C CA . PRO A 1 372 ? -3.086 -3.005 -22.700 1.00 81.50 372 PRO A CA 1
ATOM 2914 C C . PRO A 1 372 ? -2.822 -4.074 -23.761 1.00 81.50 372 PRO A C 1
ATOM 2916 O O . PRO A 1 372 ? -1.756 -4.700 -23.812 1.00 81.50 372 PRO A O 1
ATOM 2919 N N . ALA A 1 373 ? -3.777 -4.218 -24.683 1.00 81.56 373 ALA A N 1
ATOM 2920 C CA . ALA A 1 373 ? -3.752 -5.236 -25.730 1.00 81.56 373 ALA A CA 1
ATOM 2921 C C . ALA A 1 373 ? -2.521 -5.138 -26.651 1.00 81.56 373 ALA A C 1
ATOM 2923 O O . ALA A 1 373 ? -2.003 -6.171 -27.074 1.00 81.56 373 ALA A O 1
ATOM 2924 N N . ARG A 1 374 ? -1.998 -3.930 -26.922 1.00 84.38 374 ARG A N 1
ATOM 2925 C CA . ARG A 1 374 ? -0.762 -3.740 -27.708 1.00 84.38 374 ARG A CA 1
ATOM 2926 C C . ARG A 1 374 ? 0.478 -4.252 -26.968 1.00 84.38 374 ARG A C 1
ATOM 2928 O O . ARG A 1 374 ? 1.299 -4.958 -27.555 1.00 84.38 374 ARG A O 1
ATOM 2935 N N . THR A 1 375 ? 0.576 -3.973 -25.672 1.00 88.81 375 THR A N 1
ATOM 2936 C CA . THR A 1 375 ? 1.665 -4.439 -24.801 1.00 88.81 375 THR A CA 1
ATOM 2937 C C . THR A 1 375 ? 1.642 -5.962 -24.654 1.00 88.81 375 THR A C 1
ATOM 2939 O O . THR A 1 375 ? 2.686 -6.606 -24.784 1.00 88.81 375 THR A O 1
ATOM 2942 N N . ILE A 1 376 ? 0.455 -6.563 -24.486 1.00 89.38 376 ILE A N 1
ATOM 2943 C CA . ILE A 1 376 ? 0.278 -8.024 -24.543 1.00 89.38 376 ILE A CA 1
ATOM 2944 C C . ILE A 1 376 ? 0.663 -8.555 -25.929 1.00 89.38 376 ILE A C 1
ATOM 2946 O O . ILE A 1 376 ? 1.457 -9.485 -26.008 1.00 89.38 376 ILE A O 1
ATOM 2950 N N . GLY A 1 377 ? 0.206 -7.926 -27.016 1.00 90.88 377 GLY A N 1
ATOM 2951 C CA . GLY A 1 377 ? 0.520 -8.324 -28.390 1.00 90.88 377 GLY A CA 1
ATOM 2952 C C . GLY A 1 377 ? 2.021 -8.394 -28.687 1.00 90.88 377 GLY A C 1
ATOM 2953 O O . GLY A 1 377 ? 2.475 -9.349 -29.313 1.00 90.88 377 GLY A O 1
ATOM 2954 N N . LEU A 1 378 ? 2.825 -7.456 -28.175 1.00 92.81 378 LEU A N 1
ATOM 2955 C CA . LEU A 1 378 ? 4.288 -7.494 -28.307 1.00 92.81 378 LEU A CA 1
ATOM 2956 C C . LEU A 1 378 ? 4.947 -8.573 -27.429 1.00 92.81 378 LEU A C 1
ATOM 2958 O O . LEU A 1 378 ? 5.936 -9.182 -27.846 1.00 92.81 378 LEU A O 1
ATOM 2962 N N . MET A 1 379 ? 4.394 -8.867 -26.247 1.00 93.12 379 MET A N 1
ATOM 2963 C CA . MET A 1 379 ? 4.835 -10.005 -25.429 1.00 93.12 379 MET A CA 1
ATOM 2964 C C . MET A 1 379 ? 4.501 -11.344 -26.107 1.00 93.12 379 MET A C 1
ATOM 2966 O O . MET A 1 379 ? 5.392 -12.180 -26.271 1.00 93.12 379 MET A O 1
ATOM 2970 N N . THR A 1 380 ? 3.277 -11.520 -26.610 1.00 92.75 380 THR A N 1
ATOM 2971 C CA . THR A 1 380 ? 2.866 -12.663 -27.440 1.00 92.75 380 THR A CA 1
ATOM 2972 C C . THR A 1 380 ? 3.723 -12.757 -28.707 1.00 92.75 380 THR A C 1
ATOM 2974 O O . THR A 1 380 ? 4.201 -13.832 -29.065 1.00 92.75 380 THR A O 1
ATOM 2977 N N . GLY A 1 381 ? 4.032 -11.634 -29.357 1.00 91.88 381 GLY A N 1
ATOM 2978 C CA . GLY A 1 381 ? 4.940 -11.552 -30.503 1.00 91.88 381 GLY A CA 1
ATOM 2979 C C . GLY A 1 381 ? 6.350 -12.063 -30.190 1.00 91.88 381 GLY A C 1
ATOM 2980 O O . GLY A 1 381 ? 6.955 -12.751 -31.013 1.00 91.88 381 GLY A O 1
ATOM 2981 N N . LEU A 1 382 ? 6.864 -11.779 -28.987 1.00 91.88 382 LEU A N 1
ATOM 2982 C CA . LEU A 1 382 ? 8.169 -12.253 -28.518 1.00 91.88 382 LEU A CA 1
ATOM 2983 C C . LEU A 1 382 ? 8.183 -13.759 -28.220 1.00 91.88 382 LEU A C 1
ATOM 2985 O O . LEU A 1 382 ? 9.259 -14.354 -28.285 1.00 91.88 382 LEU A O 1
ATOM 2989 N N . TYR A 1 383 ? 7.040 -14.357 -27.870 1.00 90.44 383 TYR A N 1
ATOM 2990 C CA . TYR A 1 383 ? 6.895 -15.765 -27.469 1.00 90.44 383 TYR A CA 1
ATOM 2991 C C . TYR A 1 383 ? 6.202 -16.669 -28.510 1.00 90.44 383 TYR A C 1
ATOM 2993 O O . TYR A 1 383 ? 6.150 -17.882 -28.329 1.00 90.44 383 TYR A O 1
ATOM 3001 N N . SER A 1 384 ? 5.700 -16.121 -29.613 1.00 90.31 384 SER A N 1
ATOM 3002 C CA . SER A 1 384 ? 5.116 -16.872 -30.732 1.00 90.31 384 SER A CA 1
ATOM 3003 C C . SER A 1 384 ? 6.200 -17.330 -31.709 1.00 90.31 384 SER A C 1
ATOM 3005 O O . SER A 1 384 ? 7.083 -16.546 -32.060 1.00 90.31 384 SER A O 1
ATOM 3007 N N . GLY A 1 385 ? 6.136 -18.579 -32.182 1.00 89.62 385 GLY A N 1
ATOM 3008 C CA . GLY A 1 385 ? 7.085 -19.108 -33.174 1.00 89.62 385 GLY A CA 1
ATOM 3009 C C . GLY A 1 385 ? 8.550 -19.055 -32.721 1.00 89.62 385 GLY A C 1
ATOM 3010 O O . GLY A 1 385 ? 9.423 -18.679 -33.498 1.00 89.62 385 GLY A O 1
ATOM 3011 N N . THR A 1 386 ? 8.820 -19.345 -31.445 1.00 92.25 386 THR A N 1
ATOM 3012 C CA . THR A 1 386 ? 10.182 -19.344 -30.891 1.00 92.25 386 THR A CA 1
ATOM 3013 C C . THR A 1 386 ? 10.899 -20.662 -31.148 1.00 92.25 386 THR A C 1
ATOM 3015 O O . THR A 1 386 ? 10.372 -21.723 -30.821 1.00 92.25 386 THR A O 1
ATOM 3018 N N . GLU A 1 387 ? 12.131 -20.584 -31.646 1.00 94.00 387 GLU A N 1
ATOM 3019 C CA . GLU A 1 387 ? 13.012 -21.733 -31.883 1.00 94.00 387 GLU A CA 1
ATOM 3020 C C . GLU A 1 387 ? 14.202 -21.711 -30.914 1.00 94.00 387 GLU A C 1
ATOM 3022 O O . GLU A 1 387 ? 14.660 -20.649 -30.478 1.00 94.00 387 GLU A O 1
ATOM 3027 N N . SER A 1 388 ? 14.756 -22.877 -30.593 1.00 93.25 388 SER A N 1
ATOM 3028 C CA . SER A 1 388 ? 15.990 -23.009 -29.813 1.00 93.25 388 SER A CA 1
ATOM 3029 C C . SER A 1 388 ? 16.923 -24.059 -30.400 1.00 93.25 388 SER A C 1
ATOM 3031 O O . SER A 1 388 ? 16.468 -24.990 -31.047 1.00 93.25 388 SER A O 1
ATOM 3033 N N . ALA A 1 389 ? 18.225 -23.913 -30.163 1.00 93.50 389 ALA A N 1
ATOM 3034 C CA . ALA A 1 389 ? 19.233 -24.940 -30.430 1.00 93.50 389 ALA A CA 1
ATOM 3035 C C . ALA A 1 389 ? 20.114 -25.128 -29.187 1.00 93.50 389 ALA A C 1
ATOM 3037 O O . ALA A 1 389 ? 20.401 -24.157 -28.481 1.00 93.50 389 ALA A O 1
ATOM 3038 N N . VAL A 1 390 ? 20.552 -26.354 -28.897 1.00 92.19 390 VAL A N 1
ATOM 3039 C CA . VAL A 1 390 ? 21.434 -26.642 -27.755 1.00 92.19 390 VAL A CA 1
ATOM 3040 C C . VAL A 1 390 ? 22.882 -26.359 -28.147 1.00 92.19 390 VAL A C 1
ATOM 3042 O O . VAL A 1 390 ? 23.344 -26.810 -29.193 1.00 92.19 390 VAL A O 1
ATOM 3045 N N . LYS A 1 391 ? 23.614 -25.627 -27.302 1.00 90.44 391 LYS A N 1
ATOM 3046 C CA . LYS A 1 391 ? 25.049 -25.367 -27.450 1.00 90.44 391 LYS A CA 1
ATOM 3047 C C . LYS A 1 391 ? 25.842 -26.149 -26.403 1.00 90.44 391 LYS A C 1
ATOM 3049 O O . LYS A 1 391 ? 25.788 -25.828 -25.217 1.00 90.44 391 LYS A O 1
ATOM 3054 N N . CYS A 1 392 ? 26.636 -27.106 -26.869 1.00 85.00 392 CYS A N 1
ATOM 3055 C CA . CYS A 1 392 ? 27.533 -27.940 -26.067 1.00 85.00 392 CYS A CA 1
ATOM 3056 C C . CYS A 1 392 ? 28.999 -27.718 -26.485 1.00 85.00 392 CYS A C 1
ATOM 3058 O O . CYS A 1 392 ? 29.282 -26.987 -27.433 1.00 85.00 392 CYS A O 1
ATOM 3060 N N . GLY A 1 393 ? 29.950 -28.366 -25.802 1.00 76.25 393 GLY A N 1
ATOM 3061 C CA . GLY A 1 393 ? 31.377 -28.275 -26.152 1.00 76.25 393 GLY A CA 1
ATOM 3062 C C . GLY A 1 393 ? 31.705 -28.749 -27.577 1.00 76.25 393 GLY A C 1
ATOM 3063 O O . GLY A 1 393 ? 32.632 -28.231 -28.188 1.00 76.25 393 GLY A O 1
ATOM 3064 N N . ALA A 1 394 ? 30.907 -29.672 -28.124 1.00 76.25 394 ALA A N 1
ATOM 3065 C CA . ALA A 1 394 ? 31.062 -30.208 -29.478 1.00 76.25 394 ALA A CA 1
ATOM 3066 C C . ALA A 1 394 ? 30.426 -29.347 -30.594 1.00 76.25 394 ALA A C 1
ATOM 3068 O O . ALA A 1 394 ? 30.617 -29.654 -31.766 1.00 76.25 394 ALA A O 1
ATOM 3069 N N . GLY A 1 395 ? 29.662 -28.293 -30.269 1.00 87.88 395 GLY A N 1
ATOM 3070 C CA . GLY A 1 395 ? 29.006 -27.446 -31.274 1.00 87.88 395 GLY A CA 1
ATOM 3071 C C . GLY A 1 395 ? 27.613 -26.948 -30.881 1.00 87.88 395 GLY A C 1
ATOM 3072 O O . GLY A 1 395 ? 27.282 -26.817 -29.701 1.00 87.88 395 GLY A O 1
ATOM 3073 N N . VAL A 1 396 ? 26.797 -26.645 -31.893 1.00 91.88 396 VAL A N 1
ATOM 3074 C CA . VAL A 1 396 ? 25.393 -26.222 -31.760 1.00 91.88 396 VAL A CA 1
ATOM 3075 C C . VAL A 1 396 ? 24.517 -27.195 -32.551 1.00 91.88 396 VAL A C 1
ATOM 3077 O O . VAL A 1 396 ? 24.883 -27.560 -33.665 1.00 91.88 396 VAL A O 1
ATOM 3080 N N . SER A 1 397 ? 23.390 -27.626 -31.981 1.00 94.50 397 SER A N 1
ATOM 3081 C CA . SER A 1 397 ? 22.434 -28.518 -32.652 1.00 94.50 397 SER A CA 1
ATOM 3082 C C . SER A 1 397 ? 21.689 -27.830 -33.804 1.00 94.50 397 SER A C 1
ATOM 3084 O O . SER A 1 397 ? 21.755 -26.612 -33.982 1.00 94.50 397 SER A O 1
ATOM 3086 N N . SER A 1 398 ? 20.880 -28.599 -34.536 1.00 93.75 398 SER A N 1
ATOM 3087 C CA . SER A 1 398 ? 19.750 -28.040 -35.282 1.00 93.75 398 SER A CA 1
ATOM 3088 C C . SER A 1 398 ? 18.809 -27.251 -34.357 1.00 93.75 398 SER A C 1
ATOM 3090 O O . SER A 1 398 ? 18.757 -27.485 -33.143 1.00 93.75 398 SER A O 1
ATOM 3092 N N . PHE A 1 399 ? 18.059 -26.312 -34.937 1.00 94.25 399 PHE A N 1
ATOM 3093 C CA . PHE A 1 399 ? 16.980 -25.619 -34.235 1.00 94.25 399 PHE A CA 1
ATOM 3094 C C . PHE A 1 399 ? 15.728 -26.503 -34.137 1.00 94.25 399 PHE A C 1
ATOM 3096 O O . PHE A 1 399 ? 15.435 -27.281 -35.043 1.00 94.25 399 PHE A O 1
ATOM 3103 N N . PHE A 1 400 ? 14.987 -26.356 -33.041 1.00 93.94 400 PHE A N 1
ATOM 3104 C CA . PHE A 1 400 ? 13.703 -27.004 -32.775 1.00 93.94 400 PHE A CA 1
ATOM 3105 C C . PHE A 1 400 ? 12.693 -25.988 -32.199 1.00 93.94 400 PHE A C 1
ATOM 3107 O O . PHE A 1 400 ? 13.104 -25.022 -31.542 1.00 93.94 400 PHE A O 1
ATOM 3114 N N . PRO A 1 401 ? 11.378 -26.162 -32.434 1.00 93.31 401 PRO A N 1
ATOM 3115 C CA . PRO A 1 401 ? 10.348 -25.258 -31.922 1.00 93.31 401 PRO A CA 1
ATOM 3116 C C . PRO A 1 401 ? 10.148 -25.406 -30.406 1.00 93.31 401 PRO A C 1
ATOM 3118 O O . PRO A 1 401 ? 10.260 -26.497 -29.851 1.00 93.31 401 PRO A O 1
ATOM 3121 N N . VAL A 1 402 ? 9.812 -24.303 -29.729 1.00 89.19 402 VAL A N 1
ATOM 3122 C CA . VAL A 1 402 ? 9.555 -24.257 -28.279 1.00 89.19 402 VAL A CA 1
ATOM 3123 C C . VAL A 1 402 ? 8.195 -23.611 -28.022 1.00 89.19 402 VAL A C 1
ATOM 3125 O O . VAL A 1 402 ? 8.082 -22.384 -27.970 1.00 89.19 402 VAL A O 1
ATOM 3128 N N . ASN A 1 403 ? 7.163 -24.439 -27.852 1.00 86.75 403 ASN A N 1
ATOM 3129 C CA . ASN A 1 403 ? 5.758 -24.004 -27.852 1.00 86.75 403 ASN A CA 1
ATOM 3130 C C . ASN A 1 403 ? 5.203 -23.645 -26.459 1.00 86.75 403 ASN A C 1
ATOM 3132 O O . ASN A 1 403 ? 4.270 -22.856 -26.362 1.00 86.75 403 ASN A O 1
ATOM 3136 N N . THR A 1 404 ? 5.792 -24.185 -25.389 1.00 86.31 404 THR A N 1
ATOM 3137 C CA . THR A 1 404 ? 5.350 -24.010 -23.991 1.00 86.31 404 THR A CA 1
ATOM 3138 C C . THR A 1 404 ? 6.385 -23.249 -23.151 1.00 86.31 404 THR A C 1
ATOM 3140 O O . THR A 1 404 ? 7.537 -23.094 -23.569 1.00 86.31 404 THR A O 1
ATOM 3143 N N . GLY A 1 405 ? 5.973 -22.718 -22.000 1.00 86.25 405 GLY A N 1
ATOM 3144 C CA . GLY A 1 405 ? 6.866 -22.152 -20.994 1.00 86.25 405 GLY A CA 1
ATOM 3145 C C . GLY A 1 405 ? 7.428 -20.768 -21.296 1.00 86.25 405 GLY A C 1
ATOM 3146 O O . GLY A 1 405 ? 7.310 -20.213 -22.397 1.00 86.25 405 GLY A O 1
ATOM 3147 N N . MET A 1 406 ? 8.088 -20.216 -20.281 1.00 87.56 406 MET A N 1
ATOM 3148 C CA . MET A 1 406 ? 8.857 -18.981 -20.339 1.00 87.56 406 MET A CA 1
ATOM 3149 C C . MET A 1 406 ? 10.331 -19.276 -20.630 1.00 87.56 406 MET A C 1
ATOM 3151 O O . MET A 1 406 ? 10.906 -20.253 -20.165 1.00 87.56 406 MET A O 1
ATOM 3155 N N . ARG A 1 407 ? 10.995 -18.392 -21.377 1.00 83.25 407 ARG A N 1
ATOM 3156 C CA . ARG A 1 407 ? 12.383 -18.618 -21.804 1.00 83.25 407 ARG A CA 1
ATOM 3157 C C . ARG A 1 407 ? 13.333 -18.234 -20.673 1.00 83.25 407 ARG A C 1
ATOM 3159 O O . ARG A 1 407 ? 13.565 -17.045 -20.451 1.00 83.25 407 ARG A O 1
ATOM 3166 N N . LEU A 1 408 ? 13.896 -19.225 -19.981 1.00 73.88 408 LEU A N 1
ATOM 3167 C CA . LEU A 1 408 ? 14.902 -19.048 -18.926 1.00 73.88 408 LEU A CA 1
ATOM 3168 C C . LEU A 1 408 ? 16.070 -18.173 -19.423 1.00 73.88 408 LEU A C 1
ATOM 3170 O O . LEU A 1 408 ? 16.842 -18.582 -20.288 1.00 73.88 408 LEU A O 1
ATOM 3174 N N . GLY A 1 409 ? 16.183 -16.945 -18.900 1.00 78.00 409 GLY A N 1
ATOM 3175 C CA . GLY A 1 409 ? 17.113 -15.909 -19.387 1.00 78.00 409 GLY A CA 1
ATOM 3176 C C . GLY A 1 409 ? 16.458 -14.713 -20.106 1.00 78.00 409 GLY A C 1
ATOM 3177 O O . GLY A 1 409 ? 17.165 -13.782 -20.513 1.00 78.00 409 GLY A O 1
ATOM 3178 N N . CYS A 1 410 ? 15.128 -14.713 -20.248 1.00 86.25 410 CYS A N 1
ATOM 3179 C CA . CYS A 1 410 ? 14.313 -13.556 -20.623 1.00 86.25 410 CYS A CA 1
ATOM 3180 C C . CYS A 1 410 ? 14.169 -12.565 -19.454 1.00 86.25 410 CYS A C 1
ATOM 3182 O O . CYS A 1 410 ? 14.133 -12.956 -18.291 1.00 86.25 410 CYS A O 1
ATOM 3184 N N . VAL A 1 411 ? 14.052 -11.274 -19.777 1.00 89.38 411 VAL A N 1
ATOM 3185 C CA . VAL A 1 411 ? 13.881 -10.180 -18.803 1.00 89.38 411 VAL A CA 1
ATOM 3186 C C . VAL A 1 411 ? 12.483 -10.180 -18.171 1.00 89.38 411 VAL A C 1
ATOM 3188 O O . VAL A 1 411 ? 12.355 -9.890 -16.987 1.00 89.38 411 VAL A O 1
ATOM 3191 N N . LEU A 1 412 ? 11.450 -10.517 -18.951 1.00 90.94 412 LEU A N 1
ATOM 3192 C CA . LEU A 1 412 ? 10.044 -10.498 -18.526 1.00 90.94 412 LEU A CA 1
ATOM 3193 C C . LEU A 1 412 ? 9.667 -11.689 -17.633 1.00 90.94 412 LEU A C 1
ATOM 3195 O O . LEU A 1 412 ? 8.863 -11.536 -16.717 1.00 90.94 412 LEU A O 1
ATOM 3199 N N . ALA A 1 413 ? 10.251 -12.864 -17.898 1.00 90.69 413 ALA A N 1
ATOM 3200 C CA . ALA A 1 413 ? 9.828 -14.137 -17.311 1.00 90.69 413 ALA A CA 1
ATOM 3201 C C . ALA A 1 413 ? 9.671 -14.127 -15.773 1.00 90.69 413 ALA A C 1
ATOM 3203 O O . ALA A 1 413 ? 8.644 -14.606 -15.306 1.00 90.69 413 ALA A O 1
ATOM 3204 N N . PRO A 1 414 ? 10.585 -13.545 -14.969 1.00 90.81 414 PRO A N 1
ATOM 3205 C CA . PRO A 1 414 ? 10.448 -13.577 -13.511 1.00 90.81 414 PRO A CA 1
ATOM 3206 C C . PRO A 1 414 ? 9.218 -12.814 -12.992 1.00 90.81 414 PRO A C 1
ATOM 3208 O O . PRO A 1 414 ? 8.576 -13.244 -12.042 1.00 90.81 414 PRO A O 1
ATOM 3211 N N . SER A 1 415 ? 8.856 -11.693 -13.627 1.00 89.94 415 SER A N 1
ATOM 3212 C CA . SER A 1 415 ? 7.676 -10.911 -13.229 1.00 89.94 415 SER A CA 1
ATOM 3213 C C . SER A 1 415 ? 6.370 -11.513 -13.748 1.00 89.94 415 SER A C 1
ATOM 3215 O O . SER A 1 415 ? 5.375 -11.459 -13.038 1.00 89.94 415 SER A O 1
ATOM 3217 N N . LEU A 1 416 ? 6.380 -12.125 -14.937 1.00 92.06 416 LEU A N 1
ATOM 3218 C CA . LEU A 1 416 ? 5.213 -12.831 -15.478 1.00 92.06 416 LEU A CA 1
ATOM 3219 C C . LEU A 1 416 ? 4.912 -14.129 -14.707 1.00 92.06 416 LEU A C 1
ATOM 3221 O O . LEU A 1 416 ? 3.751 -14.453 -14.468 1.00 92.06 416 LEU A O 1
ATOM 3225 N N . PHE A 1 417 ? 5.952 -14.855 -14.283 1.00 92.44 417 PHE A N 1
ATOM 3226 C CA . PHE A 1 417 ? 5.812 -16.060 -13.463 1.00 92.44 417 PHE A CA 1
ATOM 3227 C C . PHE A 1 417 ? 5.209 -15.741 -12.089 1.00 92.44 417 PHE A C 1
ATOM 3229 O O . PHE A 1 417 ? 4.258 -16.398 -11.669 1.00 92.44 417 PHE A O 1
ATOM 3236 N N . ASN A 1 418 ? 5.678 -1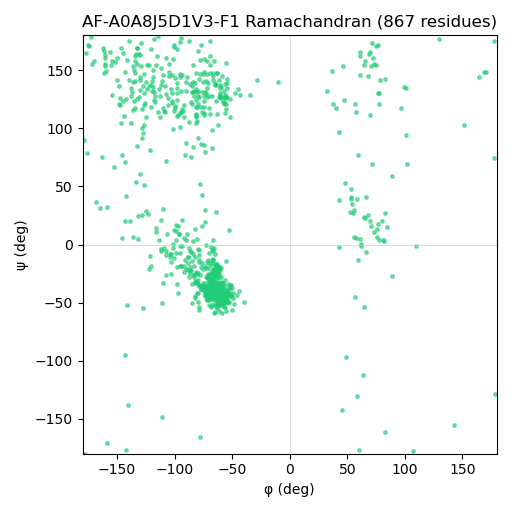4.666 -11.443 1.00 92.19 418 ASN A N 1
ATOM 3237 C CA . ASN A 1 418 ? 5.062 -14.150 -10.220 1.00 92.19 418 ASN A CA 1
ATOM 3238 C C . ASN A 1 418 ? 3.559 -13.889 -10.390 1.00 92.19 418 ASN A C 1
ATOM 3240 O O . ASN A 1 418 ? 2.792 -14.269 -9.517 1.00 92.19 418 ASN A O 1
ATOM 3244 N N . THR A 1 419 ? 3.116 -13.297 -11.507 1.00 91.31 419 THR A N 1
ATOM 3245 C CA . THR A 1 419 ? 1.682 -13.047 -11.744 1.00 91.31 419 THR A CA 1
ATOM 3246 C C . THR A 1 419 ? 0.860 -14.340 -11.778 1.00 91.31 419 THR A C 1
ATOM 3248 O O . THR A 1 419 ? -0.266 -14.341 -11.285 1.00 91.31 419 THR A O 1
ATOM 3251 N N . CYS A 1 420 ? 1.423 -15.442 -12.291 1.00 93.00 420 CYS A N 1
ATOM 3252 C CA . CYS A 1 420 ? 0.786 -16.764 -12.251 1.00 93.00 420 CYS A CA 1
ATOM 3253 C C . CYS A 1 420 ? 0.692 -17.292 -10.811 1.00 93.00 420 CYS A C 1
ATOM 3255 O O . CYS A 1 420 ? -0.400 -17.622 -10.356 1.00 93.00 420 CYS A O 1
ATOM 3257 N N . MET A 1 421 ? 1.806 -17.311 -10.071 1.00 92.88 421 MET A N 1
ATOM 3258 C CA . MET A 1 421 ? 1.833 -17.785 -8.676 1.00 92.88 421 MET A CA 1
ATOM 3259 C C . MET A 1 421 ? 0.930 -16.953 -7.756 1.00 92.88 421 MET A C 1
ATOM 3261 O O . MET A 1 421 ? 0.209 -17.508 -6.932 1.00 92.88 421 MET A O 1
ATOM 3265 N N . ASP A 1 422 ? 0.912 -15.631 -7.935 1.00 91.81 422 ASP A N 1
ATOM 3266 C CA . ASP A 1 422 ? 0.071 -14.708 -7.168 1.00 91.81 422 ASP A CA 1
ATOM 3267 C C . ASP A 1 422 ? -1.423 -14.830 -7.525 1.00 91.81 422 ASP A C 1
ATOM 3269 O O . ASP A 1 422 ? -2.269 -14.417 -6.735 1.00 91.81 422 ASP A O 1
ATOM 3273 N N . TRP A 1 423 ? -1.774 -15.387 -8.692 1.00 90.69 423 TRP A N 1
ATOM 3274 C CA . TRP A 1 423 ? -3.153 -15.779 -9.006 1.00 90.69 423 TRP A CA 1
ATOM 3275 C C . TRP A 1 423 ? -3.514 -17.109 -8.338 1.00 90.69 423 TRP A C 1
ATOM 3277 O O . TRP A 1 423 ? -4.483 -17.161 -7.583 1.00 90.69 423 TRP A O 1
ATOM 3287 N N . VAL A 1 424 ? -2.707 -18.153 -8.561 1.00 93.94 424 VAL A N 1
ATOM 3288 C CA . VAL A 1 424 ? -2.944 -19.507 -8.028 1.00 93.94 424 VAL A CA 1
ATOM 3289 C C . VAL A 1 424 ? -3.048 -19.485 -6.504 1.00 93.94 424 VAL A C 1
ATOM 3291 O O . VAL A 1 424 ? -4.055 -19.914 -5.955 1.00 93.94 424 VAL A O 1
ATOM 3294 N N . LEU A 1 425 ? -2.056 -18.922 -5.808 1.00 94.31 425 LEU A N 1
ATOM 3295 C CA . LEU A 1 425 ? -2.046 -18.869 -4.341 1.00 94.31 425 LEU A CA 1
ATOM 3296 C C . LEU A 1 425 ? -3.044 -17.850 -3.770 1.00 94.31 425 LEU A C 1
ATOM 3298 O O . LEU A 1 425 ? -3.425 -17.957 -2.609 1.00 94.31 425 LEU A O 1
ATOM 3302 N N . GLY A 1 426 ? -3.512 -16.892 -4.578 1.00 91.00 426 GLY A N 1
ATOM 3303 C CA . GLY A 1 426 ? -4.712 -16.120 -4.251 1.00 91.00 426 GLY A CA 1
ATOM 3304 C C . GLY A 1 426 ? -5.933 -17.037 -4.187 1.00 91.00 426 GLY A C 1
ATOM 3305 O O . GLY A 1 426 ? -6.588 -17.118 -3.156 1.00 91.00 426 GLY A O 1
ATOM 3306 N N . LYS A 1 427 ? -6.161 -17.823 -5.245 1.00 89.75 427 LYS A N 1
ATOM 3307 C CA . LYS A 1 427 ? -7.293 -18.753 -5.334 1.00 89.75 427 LYS A CA 1
ATOM 3308 C C . LYS A 1 427 ? -7.232 -19.924 -4.350 1.00 89.75 427 LYS A C 1
ATOM 3310 O O . LYS A 1 427 ? -8.292 -20.423 -3.993 1.00 89.75 427 LYS A O 1
ATOM 3315 N N . VAL A 1 428 ? -6.049 -20.326 -3.876 1.00 90.88 428 VAL A N 1
ATOM 3316 C CA . VAL A 1 428 ? -5.899 -21.278 -2.756 1.00 90.88 428 VAL A CA 1
ATOM 3317 C C . VAL A 1 428 ? -6.428 -20.683 -1.450 1.00 90.88 428 VAL A C 1
ATOM 3319 O O . VAL A 1 428 ? -7.199 -21.345 -0.761 1.00 90.88 428 VAL A O 1
ATOM 3322 N N . VAL A 1 429 ? -6.071 -19.433 -1.134 1.00 90.31 429 VAL A N 1
ATOM 3323 C CA . VAL A 1 429 ? -6.569 -18.732 0.065 1.00 90.31 429 VAL A CA 1
ATOM 3324 C C . VAL A 1 429 ? -8.063 -18.405 -0.050 1.00 90.31 429 VAL A C 1
ATOM 3326 O O . VAL A 1 429 ? -8.776 -18.486 0.941 1.00 90.31 429 VAL A O 1
ATOM 3329 N N . ASP A 1 430 ? -8.567 -18.107 -1.251 1.00 85.38 430 ASP A N 1
ATOM 3330 C CA . ASP A 1 430 ? -10.008 -17.913 -1.476 1.00 85.38 430 ASP A CA 1
ATOM 3331 C C . ASP A 1 430 ? -10.827 -19.212 -1.286 1.00 85.38 430 ASP A C 1
ATOM 3333 O O . ASP A 1 430 ? -12.022 -19.143 -1.014 1.00 85.38 430 ASP A O 1
ATOM 3337 N N . GLN A 1 431 ? -10.221 -20.391 -1.489 1.00 82.69 431 GLN A N 1
ATOM 3338 C CA . GLN A 1 431 ? -10.907 -21.699 -1.507 1.00 82.69 431 GLN A CA 1
ATOM 3339 C C . GLN A 1 431 ? -10.596 -22.596 -0.298 1.00 82.69 431 GLN A C 1
ATOM 3341 O O . GLN A 1 431 ? -11.144 -23.693 -0.197 1.00 82.69 431 GLN A O 1
ATOM 3346 N N . SER A 1 432 ? -9.721 -22.169 0.612 1.00 85.44 432 SER A N 1
ATOM 3347 C CA . SER A 1 432 ? -9.368 -22.929 1.814 1.00 85.44 432 SER A CA 1
ATOM 3348 C C . SER A 1 432 ? -8.990 -21.992 2.957 1.00 85.44 432 SER A C 1
ATOM 3350 O O . SER A 1 432 ? -8.289 -21.005 2.746 1.00 85.44 432 SER A O 1
ATOM 3352 N N . ASP A 1 433 ? -9.390 -22.324 4.188 1.00 84.56 433 ASP A N 1
ATOM 3353 C CA . ASP A 1 433 ? -9.015 -21.571 5.398 1.00 84.56 433 ASP A CA 1
ATOM 3354 C C . ASP A 1 433 ? -7.559 -21.870 5.833 1.00 84.56 433 ASP A C 1
ATOM 3356 O O . ASP A 1 433 ? -7.249 -22.109 7.004 1.00 84.56 433 ASP A O 1
ATOM 3360 N N . CYS A 1 434 ? -6.645 -21.918 4.860 1.00 89.44 434 CYS A N 1
ATOM 3361 C CA . CYS A 1 434 ? -5.243 -22.242 5.065 1.00 89.44 434 CYS A CA 1
ATOM 3362 C C . CYS A 1 434 ? -4.503 -21.132 5.821 1.00 89.44 434 CYS A C 1
ATOM 3364 O O . CYS A 1 434 ? -4.848 -19.950 5.776 1.00 89.44 434 CYS A O 1
ATOM 3366 N N . GLY A 1 435 ? -3.435 -21.517 6.503 1.00 92.25 435 GLY A N 1
ATOM 3367 C CA . GLY A 1 435 ? -2.595 -20.638 7.298 1.00 92.25 435 GLY A CA 1
ATOM 3368 C C . GLY A 1 435 ? -2.352 -21.151 8.711 1.00 92.25 435 GLY A C 1
ATOM 3369 O O . GLY A 1 435 ? -2.914 -22.161 9.126 1.00 92.25 435 GLY A O 1
ATOM 3370 N N . ALA A 1 436 ? -1.531 -20.420 9.457 1.00 88.19 436 ALA A N 1
ATOM 3371 C CA . ALA A 1 436 ? -1.382 -20.567 10.900 1.00 88.19 436 ALA A CA 1
ATOM 3372 C C . ALA A 1 436 ? -1.653 -19.223 11.589 1.00 88.19 436 ALA A C 1
ATOM 3374 O O . ALA A 1 436 ? -1.173 -18.173 11.147 1.00 88.19 436 ALA A O 1
ATOM 3375 N N . SER A 1 437 ? -2.444 -19.258 12.659 1.00 86.50 437 SER A N 1
ATOM 3376 C CA . SER A 1 437 ? -2.910 -18.067 13.371 1.00 86.50 437 SER A CA 1
ATOM 3377 C C . SER A 1 437 ? -1.863 -17.556 14.373 1.00 86.50 437 SER A C 1
ATOM 3379 O O . SER A 1 437 ? -1.365 -18.311 15.209 1.00 86.50 437 SER A O 1
ATOM 3381 N N . LEU A 1 438 ? -1.523 -16.267 14.302 1.00 75.38 438 LEU A N 1
ATOM 3382 C CA . LEU A 1 438 ? -0.580 -15.578 15.185 1.00 75.38 438 LEU A CA 1
ATOM 3383 C C . LEU A 1 438 ? -1.254 -14.315 15.741 1.00 75.38 438 LEU A C 1
ATOM 3385 O O . LEU A 1 438 ? -1.248 -13.250 15.119 1.00 75.38 438 LEU A O 1
ATOM 3389 N N . GLY A 1 439 ? -1.895 -14.457 16.904 1.00 74.38 439 GLY A N 1
ATOM 3390 C CA . GLY A 1 439 ? -2.840 -13.456 17.402 1.00 74.38 439 GLY A CA 1
ATOM 3391 C C . GLY A 1 439 ? -3.973 -13.241 16.393 1.00 74.38 439 GLY A C 1
ATOM 3392 O O . GLY A 1 439 ? -4.531 -14.206 15.877 1.00 74.38 439 GLY A O 1
ATOM 3393 N N . ASN A 1 440 ? -4.260 -11.982 16.059 1.00 69.88 440 ASN A N 1
ATOM 3394 C CA . ASN A 1 440 ? -5.306 -11.619 15.092 1.00 69.88 440 ASN A CA 1
ATOM 3395 C C . ASN A 1 440 ? -4.864 -11.781 13.616 1.00 69.88 440 ASN A C 1
ATOM 3397 O O . ASN A 1 440 ? -5.657 -11.555 12.706 1.00 69.88 440 ASN A O 1
ATOM 3401 N N . THR A 1 441 ? -3.602 -12.151 13.347 1.00 73.94 441 THR A N 1
ATOM 3402 C CA . THR A 1 441 ? -3.059 -12.294 11.982 1.00 73.94 441 THR A CA 1
ATOM 3403 C C . THR A 1 441 ? -2.909 -13.763 11.597 1.00 73.94 441 THR A C 1
ATOM 3405 O O . THR A 1 441 ? -2.131 -14.487 12.214 1.00 73.94 441 THR A O 1
ATOM 3408 N N . LYS A 1 442 ? -3.582 -14.209 10.531 1.00 85.06 442 LYS A N 1
ATOM 3409 C CA . LYS A 1 442 ? -3.404 -15.559 9.970 1.00 85.06 442 LYS A CA 1
ATOM 3410 C C . LYS A 1 442 ? -2.391 -15.534 8.824 1.00 85.06 442 LYS A C 1
ATOM 3412 O O . LYS A 1 442 ? -2.628 -14.913 7.790 1.00 85.06 442 LYS A O 1
ATOM 3417 N N . ILE A 1 443 ? -1.244 -16.190 9.007 1.00 89.56 443 ILE A N 1
ATOM 3418 C CA . ILE A 1 443 ? -0.202 -16.282 7.975 1.00 89.56 443 ILE A CA 1
ATOM 3419 C C . ILE A 1 443 ? -0.518 -17.486 7.088 1.00 89.56 443 ILE A C 1
ATOM 3421 O O . ILE A 1 443 ? -0.333 -18.624 7.506 1.00 89.56 443 ILE A O 1
ATOM 3425 N N . THR A 1 444 ? -1.009 -17.224 5.878 1.00 93.88 444 THR A N 1
ATOM 3426 C CA . THR A 1 444 ? -1.460 -18.228 4.897 1.00 93.88 444 THR A CA 1
ATOM 3427 C C . THR A 1 444 ? -0.305 -19.040 4.303 1.00 93.88 444 THR A C 1
ATOM 3429 O O . THR A 1 444 ? -0.322 -20.271 4.309 1.00 93.88 444 THR A O 1
ATOM 3432 N N . ASP A 1 445 ? 0.712 -18.340 3.801 1.00 94.12 445 ASP A N 1
ATOM 3433 C CA . ASP A 1 445 ? 1.790 -18.897 2.987 1.00 94.12 445 ASP A CA 1
ATOM 3434 C C . ASP A 1 445 ? 3.033 -17.989 2.963 1.00 94.12 445 ASP A C 1
ATOM 3436 O O . ASP A 1 445 ? 2.980 -16.798 3.286 1.00 94.12 445 ASP A O 1
ATOM 3440 N N . LEU A 1 446 ? 4.168 -18.555 2.551 1.00 92.81 446 LEU A N 1
ATOM 3441 C CA . LEU A 1 446 ? 5.417 -17.844 2.270 1.00 92.81 446 LEU A CA 1
ATOM 3442 C C . LEU A 1 446 ? 5.943 -18.292 0.906 1.00 92.81 446 LEU A C 1
ATOM 3444 O O . LEU A 1 446 ? 6.118 -19.488 0.683 1.00 92.81 446 LEU A O 1
ATOM 3448 N N . VAL A 1 447 ? 6.227 -17.345 0.007 1.00 92.25 447 VAL A N 1
ATOM 3449 C CA . VAL A 1 447 ? 6.587 -17.665 -1.384 1.00 92.25 447 VAL A CA 1
ATOM 3450 C C . VAL A 1 447 ? 7.887 -16.987 -1.798 1.00 92.25 447 VAL A C 1
ATOM 3452 O O . VAL A 1 447 ? 8.113 -15.798 -1.537 1.00 92.25 447 VAL A O 1
ATOM 3455 N N . PHE A 1 448 ? 8.739 -17.738 -2.488 1.00 89.19 448 PHE A N 1
ATOM 3456 C CA . PHE A 1 448 ? 9.924 -17.242 -3.165 1.00 89.19 448 PHE A CA 1
ATOM 3457 C C . PHE A 1 448 ? 9.982 -17.813 -4.589 1.00 89.19 448 PHE A C 1
ATOM 3459 O O . PHE A 1 448 ? 10.655 -18.799 -4.860 1.00 89.19 448 PHE A O 1
ATOM 3466 N N . ALA A 1 449 ? 9.286 -17.143 -5.511 1.00 87.75 449 ALA A N 1
ATOM 3467 C CA . ALA A 1 449 ? 9.099 -17.570 -6.896 1.00 87.75 449 ALA A CA 1
ATOM 3468 C C . ALA A 1 449 ? 8.313 -18.887 -6.984 1.00 87.75 449 ALA A C 1
ATOM 3470 O O . ALA A 1 449 ? 7.117 -18.876 -6.701 1.00 87.75 449 ALA A O 1
ATOM 3471 N N . ASP A 1 450 ? 8.958 -19.968 -7.423 1.00 86.75 450 ASP A N 1
ATOM 3472 C CA . ASP A 1 450 ? 8.418 -21.324 -7.514 1.00 86.75 450 ASP A CA 1
ATOM 3473 C C . ASP A 1 450 ? 8.469 -22.085 -6.177 1.00 86.75 450 ASP A C 1
ATOM 3475 O O . ASP A 1 450 ? 7.609 -22.934 -5.950 1.00 86.75 450 ASP A O 1
ATOM 3479 N N . ASP A 1 451 ? 9.383 -21.730 -5.264 1.00 87.19 451 ASP A N 1
ATOM 3480 C CA . ASP A 1 451 ? 9.390 -22.252 -3.892 1.00 87.19 451 ASP A CA 1
ATOM 3481 C C . ASP A 1 451 ? 8.197 -21.665 -3.107 1.00 87.19 451 ASP A C 1
ATOM 3483 O O . ASP A 1 451 ? 8.132 -20.451 -2.882 1.00 87.19 451 ASP A O 1
ATOM 3487 N N . ALA A 1 452 ? 7.264 -22.505 -2.647 1.00 91.25 452 ALA A N 1
ATOM 3488 C CA . ALA A 1 452 ? 6.121 -22.079 -1.834 1.00 91.25 452 ALA A CA 1
ATOM 3489 C C . ALA A 1 452 ? 5.961 -22.938 -0.571 1.00 91.25 452 ALA A C 1
ATOM 3491 O O . ALA A 1 452 ? 6.137 -24.155 -0.603 1.00 91.25 452 ALA A O 1
ATOM 3492 N N . VAL A 1 453 ? 5.592 -22.306 0.544 1.00 93.75 453 VAL A N 1
ATOM 3493 C CA . VAL A 1 453 ? 5.218 -22.979 1.795 1.00 93.75 453 VAL A CA 1
ATOM 3494 C C . VAL A 1 453 ? 3.795 -22.576 2.149 1.00 93.75 453 VAL A C 1
ATOM 3496 O O . VAL A 1 453 ? 3.545 -21.392 2.358 1.00 93.75 453 VAL A O 1
ATOM 3499 N N . ILE A 1 454 ? 2.880 -23.542 2.212 1.00 94.56 454 ILE A N 1
ATOM 3500 C CA . ILE A 1 454 ? 1.484 -23.351 2.634 1.00 94.56 454 ILE A CA 1
ATOM 3501 C C . ILE A 1 454 ? 1.344 -23.882 4.061 1.00 94.56 454 ILE A C 1
ATOM 3503 O O . ILE A 1 454 ? 1.827 -24.978 4.354 1.00 94.56 454 ILE A O 1
ATOM 3507 N N . PHE A 1 455 ? 0.687 -23.131 4.945 1.00 94.94 455 PHE A N 1
ATOM 3508 C CA . PHE A 1 455 ? 0.426 -23.574 6.316 1.00 94.94 455 PHE A CA 1
ATOM 3509 C C . PHE A 1 455 ? -1.007 -24.079 6.500 1.00 94.94 455 PHE A C 1
ATOM 3511 O O . PHE A 1 455 ? -1.907 -23.721 5.741 1.00 94.94 455 PHE A O 1
ATOM 3518 N N . ALA A 1 456 ? -1.235 -24.876 7.541 1.00 89.69 456 ALA A N 1
ATOM 3519 C CA . ALA A 1 456 ? -2.571 -25.215 8.023 1.00 89.69 456 ALA A CA 1
ATOM 3520 C C . ALA A 1 456 ? -2.560 -25.520 9.526 1.00 89.69 456 ALA A C 1
ATOM 3522 O O . ALA A 1 456 ? -1.535 -25.919 10.085 1.00 89.69 456 ALA A O 1
ATOM 3523 N N . GLU A 1 457 ? -3.718 -25.380 10.170 1.00 89.06 457 GLU A N 1
ATOM 3524 C CA . GLU A 1 457 ? -3.907 -25.707 11.593 1.00 89.06 457 GLU A CA 1
ATOM 3525 C C . GLU A 1 457 ? -4.456 -27.136 11.791 1.00 89.06 457 GLU A C 1
ATOM 3527 O O . GLU A 1 457 ? -4.277 -27.712 12.860 1.00 89.06 457 GLU A O 1
ATOM 3532 N N . SER A 1 458 ? -5.038 -27.741 10.744 1.00 82.12 458 SER A N 1
ATOM 3533 C CA . SER A 1 458 ? -5.454 -29.151 10.684 1.00 82.12 458 SER A CA 1
ATOM 3534 C C . SER A 1 458 ? -5.028 -29.813 9.364 1.00 82.12 458 SER A C 1
ATOM 3536 O O . SER A 1 458 ? -4.723 -29.133 8.379 1.00 82.12 458 SER A O 1
ATOM 3538 N N . LEU A 1 459 ? -5.008 -31.151 9.330 1.00 77.25 459 LEU A N 1
ATOM 3539 C CA . LEU A 1 459 ? -4.661 -31.913 8.122 1.00 77.25 459 LEU A CA 1
ATOM 3540 C C . LEU A 1 459 ? -5.703 -31.745 7.006 1.00 77.25 459 LEU A C 1
ATOM 3542 O O . LEU A 1 459 ? -5.335 -31.639 5.842 1.00 77.25 459 LEU A O 1
ATOM 3546 N N . GLU A 1 460 ? -6.983 -31.663 7.364 1.00 78.38 460 GLU A N 1
ATOM 3547 C CA . GLU A 1 460 ? -8.106 -31.474 6.436 1.00 78.38 460 GLU A CA 1
ATOM 3548 C C . GLU A 1 460 ? -7.956 -30.166 5.646 1.00 78.38 460 GLU A C 1
ATOM 3550 O O . GLU A 1 460 ? -8.001 -30.165 4.416 1.00 78.38 460 GLU A O 1
ATOM 3555 N N . VAL A 1 461 ? -7.657 -29.065 6.345 1.00 85.38 461 VAL A N 1
ATOM 3556 C CA . VAL A 1 461 ? -7.389 -27.754 5.733 1.00 85.38 461 VAL A CA 1
ATOM 3557 C C . VAL A 1 461 ? -6.158 -27.804 4.820 1.00 85.38 461 VAL A C 1
ATOM 3559 O O . VAL A 1 461 ? -6.159 -27.180 3.758 1.00 85.38 461 VAL A O 1
ATOM 3562 N N . LEU A 1 462 ? -5.121 -28.570 5.183 1.00 85.06 462 LEU A N 1
ATOM 3563 C CA . LEU A 1 462 ? -3.937 -28.739 4.335 1.00 85.06 462 LEU A CA 1
ATOM 3564 C C . LEU A 1 462 ? -4.253 -29.510 3.045 1.00 85.06 462 LEU A C 1
ATOM 3566 O O . LEU A 1 462 ? -3.748 -29.146 1.983 1.00 85.06 462 LEU A O 1
ATOM 3570 N N . VAL A 1 463 ? -5.091 -30.550 3.122 1.00 81.06 463 VAL A N 1
ATOM 3571 C CA . VAL A 1 463 ? -5.556 -31.306 1.948 1.00 81.06 463 VAL A CA 1
ATOM 3572 C C . VAL A 1 463 ? -6.361 -30.394 1.025 1.00 81.06 463 VAL A C 1
ATOM 3574 O O . VAL A 1 463 ? -5.995 -30.267 -0.142 1.00 81.06 463 VAL A O 1
ATOM 3577 N N . MET A 1 464 ? -7.356 -29.668 1.550 1.00 81.62 464 MET A N 1
ATOM 3578 C CA . MET A 1 464 ? -8.144 -28.703 0.768 1.00 81.62 464 MET A CA 1
ATOM 3579 C C . MET A 1 464 ? -7.260 -27.663 0.063 1.00 81.62 464 MET A C 1
ATOM 3581 O O . MET A 1 464 ? -7.461 -27.370 -1.116 1.00 81.62 464 MET A O 1
ATOM 3585 N N . ALA A 1 465 ? -6.245 -27.132 0.754 1.00 91.19 465 ALA A N 1
ATOM 3586 C CA . ALA A 1 465 ? -5.320 -26.156 0.183 1.00 91.19 465 ALA A CA 1
ATOM 3587 C C . ALA A 1 465 ? -4.445 -26.746 -0.942 1.00 91.19 465 ALA A C 1
ATOM 3589 O O . ALA A 1 465 ? -4.193 -26.079 -1.947 1.00 91.19 465 ALA A O 1
ATOM 3590 N N . LEU A 1 466 ? -3.999 -28.000 -0.805 1.00 88.75 466 LEU A N 1
ATOM 3591 C CA . LEU A 1 466 ? -3.206 -28.702 -1.822 1.00 88.75 466 LEU A CA 1
ATOM 3592 C C . LEU A 1 466 ? -4.050 -29.148 -3.031 1.00 88.75 466 LEU A C 1
ATOM 3594 O O . LEU A 1 466 ? -3.572 -29.089 -4.166 1.00 88.75 466 LEU A O 1
ATOM 3598 N N . GLU A 1 467 ? -5.308 -29.533 -2.823 1.00 86.94 467 GLU A N 1
ATOM 3599 C CA . GLU A 1 467 ? -6.261 -29.827 -3.899 1.00 86.94 467 GLU A CA 1
ATOM 3600 C C . GLU A 1 467 ? -6.624 -28.560 -4.686 1.00 86.94 467 GLU A C 1
ATOM 3602 O O . GLU A 1 467 ? -6.545 -28.556 -5.920 1.00 86.94 467 GLU A O 1
ATOM 3607 N N . ALA A 1 468 ? -6.929 -27.456 -3.990 1.00 90.25 468 ALA A N 1
ATOM 3608 C CA . ALA A 1 468 ? -7.139 -26.146 -4.604 1.00 90.25 468 ALA A CA 1
ATOM 3609 C C . ALA A 1 468 ? -5.896 -25.689 -5.387 1.00 90.25 468 ALA A C 1
ATOM 3611 O O . ALA A 1 468 ? -6.012 -25.243 -6.528 1.00 90.25 468 ALA A O 1
ATOM 3612 N N . LEU A 1 469 ? -4.694 -25.878 -4.829 1.00 93.00 469 LEU A N 1
ATOM 3613 C CA . LEU A 1 469 ? -3.431 -25.586 -5.509 1.00 93.00 469 LEU A CA 1
ATOM 3614 C C . LEU A 1 469 ? -3.313 -26.372 -6.820 1.00 93.00 469 LEU A C 1
ATOM 3616 O O . LEU A 1 469 ? -3.051 -25.773 -7.860 1.00 93.00 469 LEU A O 1
ATOM 3620 N N . HIS A 1 470 ? -3.526 -27.691 -6.796 1.00 90.69 470 HIS A N 1
ATOM 3621 C CA . HIS A 1 470 ? -3.448 -28.525 -7.999 1.00 90.69 470 HIS A CA 1
ATOM 3622 C C . HIS A 1 470 ? -4.479 -28.105 -9.058 1.00 90.69 470 HIS A C 1
ATOM 3624 O O . HIS A 1 470 ? -4.150 -27.986 -10.242 1.00 90.69 470 HIS A O 1
ATOM 3630 N N . LYS A 1 471 ? -5.720 -27.852 -8.629 1.00 91.19 471 LYS A N 1
ATOM 3631 C CA . LYS A 1 471 ? -6.837 -27.416 -9.474 1.00 91.19 471 LYS A CA 1
ATOM 3632 C C . LYS A 1 471 ? -6.548 -26.088 -10.181 1.00 91.19 471 LYS A C 1
ATOM 3634 O O . LYS A 1 471 ? -6.745 -26.002 -11.390 1.00 91.19 471 LYS A O 1
ATOM 3639 N N . GLU A 1 472 ? -6.071 -25.078 -9.456 1.00 93.25 472 GLU A N 1
ATOM 3640 C CA . GLU A 1 472 ? -5.870 -23.715 -9.975 1.00 93.25 472 GLU A CA 1
ATOM 3641 C C . GLU A 1 472 ? -4.527 -23.544 -10.713 1.00 93.25 472 GLU A C 1
ATOM 3643 O O . GLU A 1 472 ? -4.414 -22.726 -11.627 1.00 93.25 472 GLU A O 1
ATOM 3648 N N . ALA A 1 473 ? -3.509 -24.346 -10.379 1.00 92.88 473 ALA A N 1
ATOM 3649 C CA . ALA A 1 473 ? -2.223 -24.379 -11.082 1.00 92.88 473 ALA A CA 1
ATOM 3650 C C . ALA A 1 473 ? -2.341 -24.957 -12.508 1.00 92.88 473 ALA A C 1
ATOM 3652 O O . ALA A 1 473 ? -1.720 -24.457 -13.454 1.00 92.88 473 ALA A O 1
ATOM 3653 N N . LYS A 1 474 ? -3.173 -25.991 -12.676 1.00 92.44 474 LYS A N 1
ATOM 3654 C CA . LYS A 1 474 ? -3.275 -26.795 -13.902 1.00 92.44 474 LYS A CA 1
ATOM 3655 C C . LYS A 1 474 ? -3.688 -26.002 -15.163 1.00 92.44 474 LYS A C 1
ATOM 3657 O O . LYS A 1 474 ? -3.022 -26.181 -16.184 1.00 92.44 474 LYS A O 1
ATOM 3662 N N . PRO A 1 475 ? -4.675 -25.078 -15.144 1.00 91.94 475 PRO A N 1
ATOM 3663 C CA . PRO A 1 475 ? -4.992 -24.207 -16.288 1.00 91.94 475 PRO A CA 1
ATOM 3664 C C . PRO A 1 475 ? -3.853 -23.275 -16.730 1.00 91.94 475 PRO A C 1
ATOM 3666 O O . PRO A 1 475 ? -3.828 -22.833 -17.880 1.00 91.94 475 PRO A O 1
ATOM 3669 N N . LEU A 1 476 ? -2.905 -22.973 -15.837 1.00 92.81 476 LEU A N 1
ATOM 3670 C CA . LEU A 1 476 ? -1.709 -22.173 -16.120 1.00 92.81 476 LEU A CA 1
ATOM 3671 C C . LEU A 1 476 ? -0.506 -23.037 -16.545 1.00 92.81 476 LEU A C 1
ATOM 3673 O O . LEU A 1 476 ? 0.586 -22.506 -16.740 1.00 92.81 476 LEU A O 1
ATOM 3677 N N . GLY A 1 477 ? -0.688 -24.350 -16.727 1.00 92.19 477 GLY A N 1
ATOM 3678 C CA . GLY A 1 477 ? 0.377 -25.292 -17.093 1.00 92.19 477 GLY A CA 1
ATOM 3679 C C . GLY A 1 477 ? 1.323 -25.646 -15.941 1.00 92.19 477 GLY A C 1
ATOM 3680 O O . GLY A 1 477 ? 2.388 -26.208 -16.177 1.00 92.19 477 GLY A O 1
ATOM 3681 N N . LEU A 1 478 ? 0.968 -25.313 -14.698 1.00 93.56 478 LEU A N 1
ATOM 3682 C CA . LEU A 1 478 ? 1.765 -25.631 -13.515 1.00 93.56 478 LEU A CA 1
ATOM 3683 C C . LEU A 1 478 ? 1.270 -26.947 -12.895 1.00 93.56 478 LEU A C 1
ATOM 3685 O O . LEU A 1 478 ? 0.071 -27.139 -12.701 1.00 93.56 478 LEU A O 1
ATOM 3689 N N . GLU A 1 479 ? 2.195 -27.855 -12.578 1.00 90.88 479 GLU A N 1
ATOM 3690 C CA . GLU A 1 479 ? 1.890 -29.174 -12.011 1.00 90.88 479 GLU A CA 1
ATOM 3691 C C . GLU A 1 479 ? 2.691 -29.400 -10.721 1.00 90.88 479 GLU A C 1
ATOM 3693 O O . GLU A 1 479 ? 3.910 -29.211 -10.696 1.00 90.88 479 GLU A O 1
ATOM 3698 N N . VAL A 1 480 ? 2.012 -29.823 -9.652 1.00 87.06 480 VAL A N 1
ATOM 3699 C CA . VAL A 1 480 ? 2.637 -30.117 -8.353 1.00 87.06 480 VAL A CA 1
ATOM 3700 C C . VAL A 1 480 ? 3.458 -31.405 -8.429 1.00 87.06 480 VAL A C 1
ATOM 3702 O O . VAL A 1 480 ? 3.007 -32.427 -8.951 1.00 87.06 480 VAL A O 1
ATOM 3705 N N . SER A 1 481 ? 4.674 -31.375 -7.888 1.00 85.75 481 SER A N 1
ATOM 3706 C CA . SER A 1 481 ? 5.554 -32.537 -7.796 1.00 85.75 481 SER A CA 1
ATOM 3707 C C . SER A 1 481 ? 5.334 -33.272 -6.472 1.00 85.75 481 SER A C 1
ATOM 3709 O O . SER A 1 481 ? 6.122 -33.141 -5.544 1.00 85.75 481 SER A O 1
ATOM 3711 N N . TRP A 1 482 ? 4.245 -34.043 -6.362 1.00 81.31 482 TRP A N 1
ATOM 3712 C CA . TRP A 1 482 ? 3.804 -34.678 -5.104 1.00 81.31 482 TRP A CA 1
ATOM 3713 C C . TRP A 1 482 ? 4.890 -35.464 -4.342 1.00 81.31 482 TRP A C 1
ATOM 3715 O O . TRP A 1 482 ? 4.962 -35.369 -3.123 1.00 81.31 482 TRP A O 1
ATOM 3725 N N . LEU A 1 483 ? 5.791 -36.156 -5.053 1.00 73.00 483 LEU A N 1
ATOM 3726 C CA . LEU A 1 483 ? 6.921 -36.906 -4.470 1.00 73.00 483 LEU A CA 1
ATOM 3727 C C . LEU A 1 483 ? 8.056 -36.017 -3.912 1.00 73.00 483 LEU A C 1
ATOM 3729 O O . LEU A 1 483 ? 8.951 -36.504 -3.218 1.00 73.00 483 LEU A O 1
ATOM 3733 N N . GLN A 1 484 ? 8.070 -34.732 -4.268 1.00 75.12 484 GLN A N 1
ATOM 3734 C CA . GLN A 1 484 ? 9.078 -33.746 -3.863 1.00 75.12 484 GLN A CA 1
ATOM 3735 C C . GLN A 1 484 ? 8.491 -32.722 -2.880 1.00 75.12 484 GLN A C 1
ATOM 3737 O O . GLN A 1 484 ? 9.188 -32.326 -1.944 1.00 75.12 484 GLN A O 1
ATOM 3742 N N . THR A 1 485 ? 7.203 -32.392 -3.033 1.00 78.44 485 THR A N 1
ATOM 3743 C CA . THR A 1 485 ? 6.369 -31.737 -2.021 1.00 78.44 485 THR A CA 1
ATOM 3744 C C . THR A 1 485 ? 6.402 -32.529 -0.712 1.00 78.44 485 THR A C 1
ATOM 3746 O O . THR A 1 485 ? 6.302 -33.755 -0.718 1.00 78.44 485 THR A O 1
ATOM 3749 N N . LYS A 1 486 ? 6.563 -31.842 0.423 1.00 82.12 486 LYS A N 1
ATOM 3750 C CA . LYS A 1 486 ? 6.767 -32.464 1.746 1.00 82.12 486 LYS A CA 1
ATOM 3751 C C . LYS A 1 486 ? 5.989 -31.741 2.829 1.00 82.12 486 LYS A C 1
ATOM 3753 O O . LYS A 1 486 ? 5.945 -30.513 2.834 1.00 82.12 486 LYS A O 1
ATOM 3758 N N . VAL A 1 487 ? 5.435 -32.497 3.774 1.00 82.00 487 VAL A N 1
ATOM 3759 C CA . VAL A 1 487 ? 4.727 -31.944 4.938 1.00 82.00 487 VAL A CA 1
ATOM 3760 C C . VAL A 1 487 ? 5.565 -32.127 6.196 1.00 82.00 487 VAL A C 1
ATOM 3762 O O . VAL A 1 487 ? 6.016 -33.232 6.497 1.00 82.00 487 VAL A O 1
ATOM 3765 N N . GLN A 1 488 ? 5.748 -31.039 6.940 1.00 82.19 488 GLN A N 1
ATOM 3766 C CA . GLN A 1 488 ? 6.342 -31.047 8.274 1.00 82.19 488 GLN A CA 1
ATOM 3767 C C . GLN A 1 488 ? 5.281 -30.692 9.318 1.00 82.19 488 GLN A C 1
ATOM 3769 O O . GLN A 1 488 ? 4.491 -29.765 9.120 1.00 82.19 488 GLN A O 1
ATOM 3774 N N . VAL A 1 489 ? 5.293 -31.419 10.436 1.00 79.19 489 VAL A N 1
ATOM 3775 C CA . VAL A 1 489 ? 4.443 -31.164 11.605 1.00 79.19 489 VAL A CA 1
ATOM 3776 C C . VAL A 1 489 ? 5.244 -30.384 12.646 1.00 79.19 489 VAL A C 1
ATOM 3778 O O . VAL A 1 489 ? 6.378 -30.744 12.958 1.00 79.19 489 VAL A O 1
ATOM 3781 N N . PHE A 1 490 ? 4.648 -29.342 13.216 1.00 77.50 490 PHE A N 1
ATOM 3782 C CA . PHE A 1 490 ? 5.183 -28.598 14.354 1.00 77.50 490 PHE A CA 1
ATOM 3783 C C . PHE A 1 490 ? 4.216 -28.700 15.540 1.00 77.50 490 PHE A C 1
ATOM 3785 O O . PHE A 1 490 ? 3.001 -28.692 15.354 1.00 77.50 490 PHE A O 1
ATOM 3792 N N . GLY A 1 491 ? 4.746 -28.773 16.765 1.00 63.81 491 GLY A N 1
ATOM 3793 C CA . GLY A 1 491 ? 3.949 -28.703 18.000 1.00 63.81 491 GLY A CA 1
ATOM 3794 C C . GLY A 1 491 ? 3.158 -29.961 18.389 1.00 63.81 491 GLY A C 1
ATOM 3795 O O . GLY A 1 491 ? 2.264 -29.853 19.218 1.00 63.81 491 GLY A O 1
ATOM 3796 N N . GLY A 1 492 ? 3.477 -31.138 17.835 1.00 54.44 492 GLY A N 1
ATOM 3797 C CA . GLY A 1 492 ? 3.036 -32.436 18.382 1.00 54.44 492 GLY A CA 1
ATOM 3798 C C . GLY A 1 492 ? 1.534 -32.744 18.304 1.00 54.44 492 GLY A C 1
ATOM 3799 O O . GLY A 1 492 ? 1.034 -33.505 19.120 1.00 54.44 492 GLY A O 1
ATOM 3800 N N . LEU A 1 493 ? 0.807 -32.156 17.350 1.00 45.72 493 LEU A N 1
ATOM 3801 C CA . LEU A 1 493 ? -0.666 -32.136 17.325 1.00 45.72 493 LEU A CA 1
ATOM 3802 C C . LEU A 1 493 ? -1.359 -33.452 16.881 1.00 45.72 493 LEU A C 1
ATOM 3804 O O . LEU A 1 493 ? -2.517 -33.409 16.476 1.00 45.72 493 LEU A O 1
ATOM 3808 N N . LEU A 1 494 ? -0.664 -34.597 16.867 1.00 43.69 494 LEU A N 1
ATOM 3809 C CA . LEU A 1 494 ? -1.143 -35.851 16.259 1.00 43.69 494 LEU A CA 1
ATOM 3810 C C . LEU A 1 494 ? -0.632 -37.102 16.998 1.00 43.69 494 LEU A C 1
ATOM 3812 O O . LEU A 1 494 ? 0.573 -37.355 17.010 1.00 43.69 494 LEU A O 1
ATOM 3816 N N . ASP A 1 495 ? -1.553 -37.926 17.508 1.00 38.72 495 ASP A N 1
ATOM 3817 C CA . ASP A 1 495 ? -1.272 -39.299 17.957 1.00 38.72 495 ASP A CA 1
ATOM 3818 C C . ASP A 1 495 ? -1.083 -40.236 16.747 1.00 38.72 495 ASP A C 1
ATOM 3820 O O . ASP A 1 495 ? -2.034 -40.502 16.013 1.00 38.72 495 ASP A O 1
ATOM 3824 N N . GLU A 1 496 ? 0.152 -40.717 16.552 1.00 38.44 496 GLU A N 1
ATOM 3825 C CA . GLU A 1 496 ? 0.646 -41.889 15.778 1.00 38.44 496 GLU A CA 1
ATOM 3826 C C . GLU A 1 496 ? 0.097 -42.225 14.361 1.00 38.44 496 GLU A C 1
ATOM 3828 O O . GLU A 1 496 ? 0.597 -43.151 13.720 1.00 38.44 496 GLU A O 1
ATOM 3833 N N . THR A 1 497 ? -0.874 -41.496 13.804 1.00 41.00 497 THR A N 1
ATOM 3834 C CA . THR A 1 497 ? -1.758 -42.008 12.729 1.00 41.00 497 THR A CA 1
ATOM 3835 C C . THR A 1 497 ? -1.666 -41.300 11.370 1.00 41.00 497 THR A C 1
ATOM 3837 O O . THR A 1 497 ? -2.479 -41.564 10.487 1.00 41.00 497 THR A O 1
ATOM 3840 N N . VAL A 1 498 ? -0.640 -40.475 11.120 1.00 43.75 498 VAL A N 1
ATOM 3841 C CA . VAL A 1 498 ? -0.400 -39.874 9.786 1.00 43.75 498 VAL A CA 1
ATOM 3842 C C . VAL A 1 498 ? 0.813 -40.505 9.096 1.00 43.75 498 VAL A C 1
ATOM 3844 O O . VAL A 1 498 ? 1.868 -39.891 8.947 1.00 43.75 498 VAL A O 1
ATOM 3847 N N . GLN A 1 499 ? 0.649 -41.756 8.650 1.00 39.84 499 GLN A N 1
ATOM 3848 C CA . GLN A 1 499 ? 1.641 -42.447 7.809 1.00 39.84 499 GLN A CA 1
ATOM 3849 C C . GLN A 1 499 ? 1.512 -42.112 6.311 1.00 39.84 499 GLN A C 1
ATOM 3851 O O . GLN A 1 499 ? 2.470 -42.299 5.563 1.00 39.84 499 GLN A O 1
ATOM 3856 N N . SER A 1 500 ? 0.371 -41.578 5.859 1.00 42.44 500 SER A N 1
ATOM 3857 C CA . SER A 1 500 ? 0.238 -40.981 4.524 1.00 42.44 500 SER A CA 1
ATOM 3858 C C . SER A 1 500 ? -0.884 -39.942 4.469 1.00 42.44 500 SER A C 1
ATOM 3860 O O . SER A 1 500 ? -1.855 -40.022 5.222 1.00 42.44 500 SER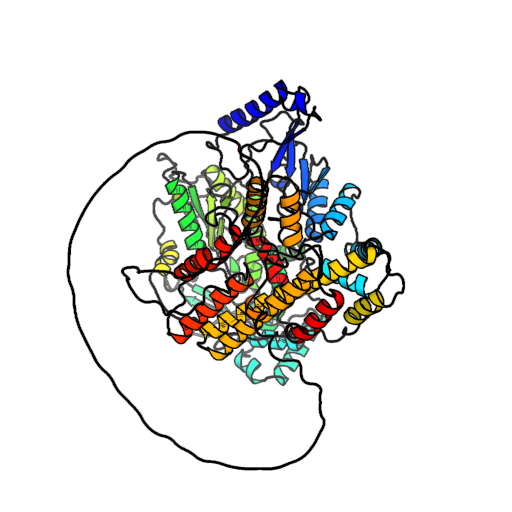 A O 1
ATOM 3862 N N . VAL A 1 501 ? -0.774 -38.985 3.545 1.00 42.22 501 VAL A N 1
ATOM 3863 C CA . VAL A 1 501 ? -1.899 -38.132 3.138 1.00 42.22 501 VAL A CA 1
ATOM 3864 C C . VAL A 1 501 ? -2.599 -38.831 1.970 1.00 42.22 501 VAL A C 1
ATOM 3866 O O . VAL A 1 501 ? -2.247 -38.605 0.813 1.00 42.22 501 VAL A O 1
ATOM 3869 N N . HIS A 1 502 ? -3.553 -39.717 2.284 1.00 41.47 502 HIS A N 1
ATOM 3870 C CA . HIS A 1 502 ? -4.124 -40.717 1.361 1.00 41.47 502 HIS A CA 1
ATOM 3871 C C . HIS A 1 502 ? -4.726 -40.191 0.039 1.00 41.47 502 HIS A C 1
ATOM 3873 O O . HIS A 1 502 ? -4.966 -40.992 -0.859 1.00 41.47 502 HIS A O 1
ATOM 3879 N N . ALA A 1 503 ? -4.964 -38.883 -0.104 1.00 39.03 503 ALA A N 1
ATOM 3880 C CA . ALA A 1 503 ? -5.449 -38.269 -1.343 1.00 39.03 503 ALA A CA 1
ATOM 3881 C C . ALA A 1 503 ? -4.333 -37.848 -2.330 1.00 39.03 503 ALA A C 1
ATOM 3883 O O . ALA A 1 503 ? -4.607 -37.690 -3.518 1.00 39.03 503 ALA A O 1
ATOM 3884 N N . CYS A 1 504 ? -3.090 -37.645 -1.861 1.00 39.66 504 CYS A N 1
ATOM 3885 C CA . CYS A 1 504 ? -2.068 -36.885 -2.604 1.00 39.66 504 CYS A CA 1
ATOM 3886 C C . CYS A 1 504 ? -0.650 -37.503 -2.623 1.00 39.66 504 CYS A C 1
ATOM 3888 O O . CYS A 1 504 ? 0.274 -36.840 -3.088 1.00 39.66 504 CYS A O 1
ATOM 3890 N N . ASP A 1 505 ? -0.441 -38.718 -2.096 1.00 42.09 505 ASP A N 1
ATOM 3891 C CA . ASP A 1 505 ? 0.868 -39.415 -2.037 1.00 42.09 505 ASP A CA 1
ATOM 3892 C C . ASP A 1 505 ? 2.029 -38.599 -1.410 1.00 42.09 505 ASP A C 1
ATOM 3894 O O . ASP A 1 505 ? 3.208 -38.801 -1.716 1.00 42.09 505 ASP A O 1
ATOM 3898 N N . VAL A 1 506 ? 1.716 -37.661 -0.506 1.00 44.94 506 VAL A N 1
ATOM 3899 C CA . VAL A 1 506 ? 2.712 -36.748 0.082 1.00 44.94 506 VAL A CA 1
ATOM 3900 C C . VAL A 1 506 ? 3.422 -37.379 1.280 1.00 44.94 506 VAL A C 1
ATOM 3902 O O . VAL A 1 506 ? 2.787 -37.857 2.223 1.00 44.94 506 VAL A O 1
ATOM 3905 N N . GLN A 1 507 ? 4.756 -37.307 1.284 1.00 43.12 507 GLN A N 1
ATOM 3906 C CA . GLN A 1 507 ? 5.581 -37.770 2.399 1.00 43.12 507 GLN A CA 1
ATOM 3907 C C . GLN A 1 507 ? 5.555 -36.769 3.568 1.00 43.12 507 GLN A C 1
ATOM 3909 O O . GLN A 1 507 ? 6.026 -35.632 3.444 1.00 43.12 507 GLN A O 1
ATOM 3914 N N . VAL A 1 508 ? 5.064 -37.225 4.723 1.00 45.16 508 VAL A N 1
ATOM 3915 C CA . VAL A 1 508 ? 5.198 -36.531 6.013 1.00 45.16 508 VAL A CA 1
ATOM 3916 C C . VAL A 1 508 ? 6.566 -36.853 6.619 1.00 45.16 508 VAL A C 1
ATOM 3918 O O . VAL A 1 508 ? 7.033 -37.989 6.525 1.00 45.16 508 VAL A O 1
ATOM 3921 N N . LEU A 1 509 ? 7.234 -35.858 7.208 1.00 45.44 509 LEU A N 1
ATOM 3922 C CA . LEU A 1 509 ? 8.580 -36.007 7.769 1.00 45.44 509 LEU A CA 1
ATOM 3923 C C . LEU A 1 509 ? 8.670 -35.455 9.204 1.00 45.44 509 LEU A C 1
ATOM 3925 O O . LEU A 1 509 ? 8.229 -34.327 9.441 1.00 45.44 509 LEU A O 1
ATOM 3929 N N . PRO A 1 510 ? 9.276 -36.204 10.152 1.00 34.16 510 PRO A N 1
ATOM 3930 C CA . PRO A 1 510 ? 9.466 -35.748 11.531 1.00 34.16 510 PRO A CA 1
ATOM 3931 C C . PRO A 1 510 ? 10.621 -34.741 11.682 1.00 34.16 510 PRO A C 1
ATOM 3933 O O . PRO A 1 510 ? 10.665 -34.006 12.663 1.00 34.16 510 PRO A O 1
ATOM 3936 N N . GLU A 1 511 ? 11.543 -34.676 10.715 1.00 37.31 511 GLU A N 1
ATOM 3937 C CA . GLU A 1 511 ? 12.715 -33.793 10.738 1.00 37.31 511 GLU A CA 1
ATOM 3938 C C . GLU A 1 511 ? 12.898 -33.003 9.430 1.00 37.31 511 GLU A C 1
ATOM 3940 O O . GLU A 1 511 ? 12.327 -33.323 8.384 1.00 37.31 511 GLU A O 1
ATOM 3945 N N . VAL A 1 512 ? 13.725 -31.953 9.495 1.00 34.34 512 VAL A N 1
ATOM 3946 C CA . VAL A 1 512 ? 13.973 -31.014 8.390 1.00 34.34 512 VAL A CA 1
ATOM 3947 C C . VAL A 1 512 ? 14.649 -31.715 7.194 1.00 34.34 512 VAL A C 1
ATOM 3949 O O . VAL A 1 512 ? 15.753 -32.248 7.346 1.00 34.34 512 VAL A O 1
ATOM 3952 N N . PRO A 1 513 ? 14.067 -31.658 5.978 1.00 36.78 513 PRO A N 1
ATOM 3953 C CA . PRO A 1 513 ? 14.623 -32.342 4.813 1.00 36.78 513 PRO A CA 1
ATOM 3954 C C . PRO A 1 513 ? 16.013 -31.836 4.385 1.00 36.78 513 PRO A C 1
ATOM 3956 O O . PRO A 1 513 ? 16.312 -30.644 4.440 1.00 36.78 513 PRO A O 1
ATOM 3959 N N . GLU A 1 514 ? 16.844 -32.733 3.843 1.00 34.50 514 GLU A N 1
ATOM 3960 C CA . GLU A 1 514 ? 18.197 -32.438 3.326 1.00 34.50 514 GLU A CA 1
ATOM 3961 C C . GLU A 1 514 ? 18.248 -31.273 2.318 1.00 34.50 514 GLU A C 1
ATOM 3963 O O . GLU A 1 514 ? 19.197 -30.494 2.305 1.00 34.50 514 GLU A O 1
ATOM 3968 N N . HIS A 1 515 ? 17.223 -31.110 1.480 1.00 36.97 515 HIS A N 1
ATOM 3969 C CA . HIS A 1 515 ? 17.132 -30.005 0.516 1.00 36.97 515 HIS A CA 1
ATOM 3970 C C . HIS A 1 515 ? 16.890 -28.662 1.224 1.00 36.97 515 HIS A C 1
ATOM 3972 O O . HIS A 1 515 ? 17.513 -27.660 0.869 1.00 36.97 515 HIS A O 1
ATOM 3978 N N . SER A 1 516 ? 16.086 -28.660 2.289 1.00 32.81 516 SER A N 1
ATOM 3979 C CA . SER A 1 516 ? 15.848 -27.501 3.155 1.00 32.81 516 SER A CA 1
ATOM 3980 C C . SER A 1 516 ? 17.106 -27.084 3.932 1.00 32.81 516 SER A C 1
ATOM 3982 O O . SER A 1 516 ? 17.254 -25.912 4.279 1.00 32.81 516 SER A O 1
ATOM 3984 N N . LYS A 1 517 ? 18.097 -27.976 4.104 1.00 32.44 517 LYS A N 1
ATOM 3985 C CA . LYS A 1 517 ? 19.429 -27.583 4.604 1.00 32.44 517 LYS A CA 1
ATOM 3986 C C . LYS A 1 517 ? 20.134 -26.588 3.673 1.00 32.44 517 LYS A C 1
ATOM 3988 O O . LYS A 1 517 ? 20.953 -25.819 4.153 1.00 32.44 517 LYS A O 1
ATOM 3993 N N . SER A 1 518 ? 19.795 -26.493 2.380 1.00 34.12 518 SER A N 1
ATOM 3994 C CA . SER A 1 518 ? 20.335 -25.433 1.504 1.00 34.12 518 SER A CA 1
ATOM 3995 C C . SER A 1 518 ? 19.851 -24.030 1.896 1.00 34.12 518 SER A C 1
ATOM 3997 O O . SER A 1 518 ? 20.583 -23.056 1.732 1.00 34.12 518 SER A O 1
ATOM 3999 N N . PHE A 1 519 ? 18.626 -23.925 2.411 1.00 32.06 519 PHE A N 1
ATOM 4000 C CA . PHE A 1 519 ? 18.021 -22.681 2.893 1.00 32.06 519 PHE A CA 1
ATOM 4001 C C . PHE A 1 519 ? 18.663 -22.270 4.231 1.00 32.06 519 PHE A C 1
ATOM 4003 O O . PHE A 1 519 ? 19.031 -21.113 4.419 1.00 32.06 519 PHE A O 1
ATOM 4010 N N . LEU A 1 520 ? 18.913 -23.246 5.114 1.00 29.62 520 LEU A N 1
ATOM 4011 C CA . LEU A 1 520 ? 19.527 -23.039 6.433 1.00 29.62 520 LEU A CA 1
ATOM 4012 C C . LEU A 1 520 ? 21.058 -22.859 6.399 1.00 29.62 520 LEU A C 1
ATOM 4014 O O . LEU A 1 520 ? 21.585 -22.035 7.137 1.00 29.62 520 LEU A O 1
ATOM 4018 N N . ASN A 1 521 ? 21.797 -23.544 5.523 1.00 29.91 521 ASN A N 1
ATOM 4019 C CA . ASN A 1 521 ? 23.268 -23.448 5.465 1.00 29.91 521 ASN A CA 1
ATOM 4020 C C . ASN A 1 521 ? 23.777 -22.061 5.022 1.00 29.91 521 ASN A C 1
ATOM 4022 O O . ASN A 1 521 ? 24.953 -21.746 5.202 1.00 29.91 521 ASN A O 1
ATOM 4026 N N . THR A 1 522 ? 22.894 -21.199 4.509 1.00 30.45 522 THR A N 1
ATOM 4027 C CA . THR A 1 522 ? 23.197 -19.782 4.237 1.00 30.45 522 THR A CA 1
ATOM 4028 C C . THR A 1 522 ? 23.440 -18.974 5.529 1.00 30.45 522 THR A C 1
ATOM 4030 O O . THR A 1 522 ? 24.051 -17.910 5.479 1.00 30.45 522 THR A O 1
ATOM 4033 N N . LEU A 1 523 ? 23.051 -19.492 6.704 1.00 26.92 523 LEU A N 1
ATOM 4034 C CA . LEU A 1 523 ? 23.265 -18.859 8.017 1.00 26.92 523 LEU A CA 1
ATOM 4035 C C . LEU A 1 523 ? 24.748 -18.760 8.448 1.00 26.92 523 LEU A C 1
ATOM 4037 O O . LEU A 1 523 ? 25.049 -18.054 9.406 1.00 26.92 523 LEU A O 1
ATOM 4041 N N . GLY A 1 524 ? 25.675 -19.467 7.786 1.00 22.27 524 GLY A N 1
ATOM 4042 C CA . GLY A 1 524 ? 27.050 -19.670 8.277 1.00 22.27 524 GLY A CA 1
ATOM 4043 C C . GLY A 1 524 ? 28.161 -18.773 7.704 1.00 22.27 524 GLY A C 1
ATOM 4044 O O . GLY A 1 524 ? 29.326 -19.024 8.001 1.00 22.27 524 GLY A O 1
ATOM 4045 N N . GLN A 1 525 ? 27.862 -17.783 6.852 1.00 21.84 525 GLN A N 1
ATOM 4046 C CA . GLN A 1 525 ? 28.879 -17.047 6.069 1.00 21.84 525 GLN A CA 1
ATOM 4047 C C . GLN A 1 525 ? 28.763 -15.513 6.211 1.00 21.84 525 GLN A C 1
ATOM 4049 O O . GLN A 1 525 ? 27.944 -14.894 5.530 1.00 21.84 525 GLN A O 1
ATOM 4054 N N . PRO A 1 526 ? 29.600 -14.861 7.041 1.00 24.94 526 PRO A N 1
ATOM 4055 C CA . PRO A 1 526 ? 29.668 -13.403 7.112 1.00 24.94 526 PRO A CA 1
ATOM 4056 C C . PRO A 1 526 ? 30.737 -12.824 6.165 1.00 24.94 526 PRO A C 1
ATOM 4058 O O . PRO A 1 526 ? 31.917 -13.099 6.375 1.00 24.94 526 PRO A O 1
ATOM 4061 N N . ARG A 1 527 ? 30.349 -11.961 5.199 1.00 25.34 527 ARG A N 1
ATOM 4062 C CA . ARG A 1 527 ? 30.968 -10.626 4.940 1.00 25.34 527 ARG A CA 1
ATOM 4063 C C . ARG A 1 527 ? 30.532 -9.888 3.654 1.00 25.34 527 ARG A C 1
ATOM 4065 O O . ARG A 1 527 ? 30.269 -10.472 2.611 1.00 25.34 527 ARG A O 1
ATOM 4072 N N . ASP A 1 528 ? 30.543 -8.560 3.779 1.00 23.52 528 ASP A N 1
ATOM 4073 C CA . ASP A 1 528 ? 31.037 -7.533 2.843 1.00 23.52 528 ASP A CA 1
ATOM 4074 C C . ASP A 1 528 ? 30.750 -7.648 1.329 1.00 23.52 528 ASP A C 1
ATOM 4076 O O . ASP A 1 528 ? 31.543 -8.189 0.564 1.00 23.52 528 ASP A O 1
ATOM 4080 N N . SER A 1 529 ? 29.698 -6.967 0.846 1.00 21.56 529 SER A N 1
ATOM 4081 C CA . SER A 1 529 ? 29.616 -6.530 -0.571 1.00 21.56 529 SER A CA 1
ATOM 4082 C C . SER A 1 529 ? 28.643 -5.363 -0.868 1.00 21.56 529 SER A C 1
ATOM 4084 O O . SER A 1 529 ? 28.114 -5.244 -1.972 1.00 21.56 529 SER A O 1
ATOM 4086 N N . LEU A 1 530 ? 28.443 -4.419 0.065 1.00 22.08 530 LEU A N 1
ATOM 4087 C CA . LEU A 1 530 ? 27.670 -3.187 -0.192 1.00 22.08 530 LEU A CA 1
ATOM 4088 C C . LEU A 1 530 ? 28.526 -2.056 -0.804 1.00 22.08 530 LEU A C 1
ATOM 4090 O O . LEU A 1 530 ? 28.856 -1.073 -0.141 1.00 22.08 530 LEU A O 1
ATOM 4094 N N . ARG A 1 531 ? 28.852 -2.158 -2.102 1.00 21.16 531 ARG A N 1
ATOM 4095 C CA . ARG A 1 531 ? 29.379 -1.033 -2.905 1.00 21.16 531 ARG A CA 1
ATOM 4096 C C . ARG A 1 531 ? 28.739 -0.963 -4.296 1.00 21.16 531 ARG A C 1
ATOM 4098 O O . ARG A 1 531 ? 28.786 -1.932 -5.045 1.00 21.16 531 ARG A O 1
ATOM 4105 N N . ASN A 1 532 ? 28.283 0.244 -4.659 1.00 20.72 532 ASN A N 1
ATOM 4106 C CA . ASN A 1 532 ? 27.693 0.640 -5.955 1.00 20.72 532 ASN A CA 1
ATOM 4107 C C . ASN A 1 532 ? 26.306 -0.007 -6.221 1.00 20.72 532 ASN A C 1
ATOM 4109 O O . ASN A 1 532 ? 26.044 -1.121 -5.795 1.00 20.72 532 ASN A O 1
ATOM 4113 N N . VAL A 1 533 ? 25.320 0.623 -6.872 1.00 20.80 533 VAL A N 1
ATOM 4114 C CA . VAL A 1 533 ? 25.304 1.698 -7.890 1.00 20.80 533 VAL A CA 1
ATOM 4115 C C . VAL A 1 533 ? 24.128 2.669 -7.635 1.00 20.80 533 VAL A C 1
ATOM 4117 O O . VAL A 1 533 ? 23.128 2.286 -7.033 1.00 20.80 533 VAL A O 1
ATOM 4120 N N . GLY A 1 534 ? 24.195 3.901 -8.157 1.00 20.03 534 GLY A N 1
ATOM 4121 C CA . GLY A 1 534 ? 23.032 4.793 -8.303 1.00 20.03 534 GLY A CA 1
ATOM 4122 C C . GLY A 1 534 ? 23.104 5.662 -9.571 1.00 20.03 534 GLY A C 1
ATOM 4123 O O . GLY A 1 534 ? 24.189 5.823 -10.126 1.00 20.03 534 GLY A O 1
ATOM 4124 N N . ARG A 1 535 ? 21.964 6.273 -9.960 1.00 21.34 535 ARG A N 1
ATOM 4125 C CA . ARG A 1 535 ? 21.701 7.031 -11.221 1.00 21.34 535 ARG A CA 1
ATOM 4126 C C . ARG A 1 535 ? 21.642 6.138 -12.486 1.00 21.34 535 ARG A C 1
ATOM 4128 O O . ARG A 1 535 ? 22.287 5.099 -12.516 1.00 21.34 535 ARG A O 1
ATOM 4135 N N . GLY A 1 536 ? 20.947 6.484 -13.579 1.00 20.45 536 GLY A N 1
ATOM 4136 C CA . GLY A 1 536 ? 19.782 7.383 -13.782 1.00 20.45 536 GLY A CA 1
ATOM 4137 C C . GLY A 1 536 ? 18.542 6.539 -14.160 1.00 20.45 536 GLY A C 1
ATOM 4138 O O . GLY A 1 536 ? 18.472 5.405 -13.699 1.00 20.45 536 GLY A O 1
ATOM 4139 N N . VAL A 1 537 ? 17.553 6.952 -14.963 1.00 22.53 537 VAL A N 1
ATOM 4140 C CA . VAL A 1 537 ? 17.202 8.191 -15.711 1.00 22.53 537 VAL A CA 1
ATOM 4141 C C . VAL A 1 537 ? 15.656 8.347 -15.517 1.00 22.53 537 VAL A C 1
ATOM 4143 O O . VAL A 1 537 ? 15.055 7.577 -14.770 1.00 22.53 537 VAL A O 1
ATOM 4146 N N . VAL A 1 538 ? 14.876 9.352 -15.922 1.00 24.02 538 VAL A N 1
ATOM 4147 C CA . VAL A 1 538 ? 15.010 10.702 -16.496 1.00 24.02 538 VAL A CA 1
ATOM 4148 C C . VAL A 1 538 ? 13.542 11.154 -16.699 1.00 24.02 538 VAL A C 1
ATOM 4150 O O . VAL A 1 538 ? 12.788 10.998 -15.748 1.00 24.02 538 VAL A O 1
ATOM 4153 N N . ALA A 1 539 ? 13.145 11.626 -17.901 1.00 19.12 539 ALA A N 1
ATOM 4154 C CA . ALA A 1 539 ? 11.762 11.713 -18.474 1.00 19.12 539 ALA A CA 1
ATOM 4155 C C . ALA A 1 539 ? 10.594 12.298 -17.592 1.00 19.12 539 ALA A C 1
ATOM 4157 O O . ALA A 1 539 ? 10.353 11.732 -16.532 1.00 19.12 539 ALA A O 1
ATOM 4158 N N . VAL A 1 540 ? 9.761 13.322 -17.871 1.00 23.03 540 VAL A N 1
ATOM 4159 C CA . VAL A 1 540 ? 9.405 14.176 -19.041 1.00 23.03 540 VAL A CA 1
ATOM 4160 C C . VAL A 1 540 ? 9.203 15.637 -18.521 1.00 23.03 540 VAL A C 1
ATOM 4162 O O . VAL A 1 540 ? 9.998 16.058 -17.683 1.00 23.03 540 VAL A O 1
ATOM 4165 N N . THR A 1 541 ? 8.189 16.390 -18.972 1.00 25.08 541 THR A N 1
ATOM 4166 C CA . THR A 1 541 ? 7.689 17.693 -18.455 1.00 25.08 541 THR A CA 1
ATOM 4167 C C . THR A 1 541 ? 8.668 18.879 -18.422 1.00 25.08 541 THR A C 1
ATOM 4169 O O . THR A 1 541 ? 9.147 19.282 -17.361 1.00 25.08 541 THR A O 1
ATOM 4172 N N . GLU A 1 542 ? 8.904 19.462 -19.595 1.00 24.22 542 GLU A N 1
ATOM 4173 C CA . GLU A 1 542 ? 8.745 20.918 -19.784 1.00 24.22 542 GLU A CA 1
ATOM 4174 C C . GLU A 1 542 ? 7.318 21.138 -20.360 1.00 24.22 542 GLU A C 1
ATOM 4176 O O . GLU A 1 542 ? 6.642 20.141 -20.613 1.00 24.22 542 GLU A O 1
ATOM 4181 N N . GLU A 1 543 ? 6.854 22.384 -20.533 1.00 24.97 543 GLU A N 1
ATOM 4182 C CA . GLU A 1 543 ? 5.467 22.749 -20.933 1.00 24.97 543 GLU A CA 1
ATOM 4183 C C . GLU A 1 543 ? 4.367 22.524 -19.862 1.00 24.97 543 GLU A C 1
ATOM 4185 O O . GLU A 1 543 ? 3.507 21.669 -20.035 1.00 24.97 543 GLU A O 1
ATOM 4190 N N . ASP A 1 544 ? 4.365 23.321 -18.772 1.00 31.67 544 ASP A N 1
ATOM 4191 C CA . ASP A 1 544 ? 3.118 23.890 -18.180 1.00 31.67 544 ASP A CA 1
ATOM 4192 C C . ASP A 1 544 ? 3.363 25.001 -17.109 1.00 31.67 544 ASP A C 1
ATOM 4194 O O . ASP A 1 544 ? 2.673 25.114 -16.093 1.00 31.67 544 ASP A O 1
ATOM 4198 N N . ASP A 1 545 ? 4.382 25.855 -17.295 1.00 34.38 545 ASP A N 1
ATOM 4199 C CA . ASP A 1 545 ? 4.867 26.803 -16.262 1.00 34.38 545 ASP A CA 1
ATOM 4200 C C . ASP A 1 545 ? 3.899 27.948 -15.866 1.00 34.38 545 ASP A C 1
ATOM 4202 O O . ASP A 1 545 ? 4.189 28.713 -14.943 1.00 34.38 545 ASP A O 1
ATOM 4206 N N . GLY A 1 546 ? 2.742 28.090 -16.523 1.00 28.45 546 GLY A N 1
ATOM 4207 C CA . GLY A 1 546 ? 1.781 29.164 -16.234 1.00 28.45 546 GLY A CA 1
ATOM 4208 C C . GLY A 1 546 ? 0.885 28.915 -15.010 1.00 28.45 546 GLY A C 1
ATOM 4209 O O . GLY A 1 546 ? 0.742 29.783 -14.143 1.00 28.45 546 GLY A O 1
ATOM 4210 N N . GLY A 1 547 ? 0.266 27.732 -14.930 1.00 33.28 547 GLY A N 1
ATOM 4211 C CA . GLY A 1 547 ? -1.027 27.575 -14.245 1.00 33.28 547 GLY A CA 1
ATOM 4212 C C . GLY A 1 547 ? -1.029 27.696 -12.716 1.00 33.28 547 GLY A C 1
ATOM 4213 O O . GLY A 1 547 ? -1.977 28.209 -12.116 1.00 33.28 547 GLY A O 1
ATOM 4214 N N . VAL A 1 548 ? 0.040 27.245 -12.052 1.00 34.47 548 VAL A N 1
ATOM 4215 C CA . VAL A 1 548 ? 0.138 27.301 -10.578 1.00 34.47 548 VAL A CA 1
ATOM 4216 C C . VAL A 1 548 ? 0.340 28.737 -10.086 1.00 34.47 548 VAL A C 1
ATOM 4218 O O . VAL A 1 548 ? -0.063 29.070 -8.973 1.00 34.47 548 VAL A O 1
ATOM 4221 N N . LYS A 1 549 ? 0.954 29.599 -10.906 1.00 33.00 549 LYS A N 1
ATOM 4222 C CA . LYS A 1 549 ? 1.196 30.997 -10.545 1.00 33.00 549 LYS A CA 1
ATOM 4223 C C . LYS A 1 549 ? -0.048 31.852 -10.794 1.00 33.00 549 LYS A C 1
ATOM 4225 O O . LYS A 1 549 ? -0.481 32.557 -9.886 1.00 33.00 549 LYS A O 1
ATOM 4230 N N . THR A 1 550 ? -0.686 31.700 -11.958 1.00 33.84 550 THR A N 1
ATOM 4231 C CA . THR A 1 550 ? -1.926 32.417 -12.296 1.00 33.84 550 THR A CA 1
ATOM 4232 C C . THR A 1 550 ? -3.062 32.125 -11.320 1.00 33.84 550 THR A C 1
ATOM 4234 O O . THR A 1 550 ? -3.674 33.070 -10.840 1.00 33.84 550 THR A O 1
ATOM 4237 N N . SER A 1 551 ? -3.322 30.868 -10.952 1.00 36.50 551 SER A N 1
ATOM 4238 C CA . SER A 1 551 ? -4.440 30.541 -10.042 1.00 36.50 551 SER A CA 1
ATOM 4239 C C . SER A 1 551 ? -4.258 31.037 -8.599 1.00 36.50 551 SER A C 1
ATOM 4241 O O . SER A 1 551 ? -5.241 31.397 -7.948 1.00 36.50 551 SER A O 1
ATOM 4243 N N . LEU A 1 552 ? -3.019 31.135 -8.099 1.00 38.31 552 LEU A N 1
ATOM 4244 C CA . LEU A 1 552 ? -2.735 31.741 -6.789 1.00 38.31 552 LEU A CA 1
ATOM 4245 C C . LEU A 1 552 ? -2.812 33.278 -6.823 1.00 38.31 552 LEU A C 1
ATOM 4247 O O . LEU A 1 552 ? -3.267 33.887 -5.855 1.00 38.31 552 LEU A O 1
ATOM 4251 N N . GLU A 1 553 ? -2.402 33.909 -7.925 1.00 35.28 553 GLU A N 1
ATOM 4252 C CA . GLU A 1 553 ? -2.414 35.371 -8.075 1.00 35.28 553 GLU A CA 1
ATOM 4253 C C . GLU A 1 553 ? -3.817 35.908 -8.433 1.00 35.28 553 GLU A C 1
ATOM 4255 O O . GLU A 1 553 ? -4.282 36.880 -7.835 1.00 35.28 553 GLU A O 1
ATOM 4260 N N . GLN A 1 554 ? -4.557 35.243 -9.327 1.00 37.47 554 GLN A N 1
ATOM 4261 C CA . GLN A 1 554 ? -5.915 35.639 -9.732 1.00 37.47 554 GLN A CA 1
ATOM 4262 C C . GLN A 1 554 ? -6.944 35.429 -8.609 1.00 37.47 554 GLN A C 1
ATOM 4264 O O . GLN A 1 554 ? -7.808 36.283 -8.408 1.00 37.47 554 GLN A O 1
ATOM 4269 N N . GLY A 1 555 ? -6.798 34.376 -7.791 1.00 37.69 555 GLY A N 1
ATOM 4270 C CA . GLY A 1 555 ? -7.616 34.172 -6.586 1.00 37.69 555 GLY A CA 1
ATOM 4271 C C . GLY A 1 555 ? -7.460 35.268 -5.516 1.00 37.69 555 GLY A C 1
ATOM 4272 O O . GLY A 1 555 ? -8.334 35.420 -4.654 1.00 37.69 555 GLY A O 1
ATOM 4273 N N . ALA A 1 556 ? -6.378 36.056 -5.586 1.00 35.41 556 ALA A N 1
ATOM 4274 C CA . ALA A 1 556 ? -6.106 37.203 -4.720 1.00 35.41 556 ALA A CA 1
ATOM 4275 C C . ALA A 1 556 ? -6.481 38.564 -5.349 1.00 35.41 556 ALA A C 1
ATOM 4277 O O . ALA A 1 556 ? -6.654 39.537 -4.615 1.00 35.41 556 ALA A O 1
ATOM 4278 N N . ALA A 1 557 ? -6.631 38.642 -6.676 1.00 29.55 557 ALA A N 1
ATOM 4279 C CA . ALA A 1 557 ? -6.900 39.885 -7.409 1.00 29.55 557 ALA A CA 1
ATOM 4280 C C . ALA A 1 557 ? -8.372 40.355 -7.358 1.00 29.55 557 ALA A C 1
ATOM 4282 O O . ALA A 1 557 ? -8.671 41.494 -7.714 1.00 29.55 557 ALA A O 1
ATOM 4283 N N . GLY A 1 558 ? -9.305 39.502 -6.921 1.00 31.25 558 GLY A N 1
ATOM 4284 C CA . GLY A 1 558 ? -10.727 39.840 -6.817 1.00 31.25 558 GLY A CA 1
ATOM 4285 C C . GLY A 1 558 ? -11.085 40.624 -5.547 1.00 31.25 558 GLY A C 1
ATOM 4286 O O . GLY A 1 558 ? -11.114 40.062 -4.450 1.00 31.25 558 GLY A O 1
ATOM 4287 N N . GLU A 1 559 ? -11.452 41.901 -5.685 1.00 34.62 559 GLU A N 1
ATOM 4288 C CA . GLU A 1 559 ? -11.933 42.745 -4.578 1.00 34.62 559 GLU A CA 1
ATOM 4289 C C . GLU A 1 559 ? -13.301 42.291 -4.018 1.00 34.62 559 GLU A C 1
ATOM 4291 O O . GLU A 1 559 ? -14.349 42.829 -4.376 1.00 34.62 559 GLU A O 1
ATOM 4296 N N . ARG A 1 560 ? -13.305 41.299 -3.112 1.00 30.62 560 ARG A N 1
ATOM 4297 C CA . ARG A 1 560 ? -14.434 40.937 -2.218 1.00 30.62 560 ARG A CA 1
ATOM 4298 C C . ARG A 1 560 ? -13.951 40.061 -1.046 1.00 30.62 560 ARG A C 1
ATOM 4300 O O . ARG A 1 560 ? -14.198 38.860 -1.005 1.00 30.62 560 ARG A O 1
ATOM 4307 N N . ARG A 1 561 ? -13.281 40.682 -0.063 1.00 35.28 561 ARG A N 1
ATOM 4308 C CA . ARG A 1 561 ? -12.665 40.068 1.147 1.00 35.28 561 ARG A CA 1
ATOM 4309 C C . ARG A 1 561 ? -13.642 39.404 2.156 1.00 35.28 561 ARG A C 1
ATOM 4311 O O . ARG A 1 561 ? -13.374 39.388 3.353 1.00 35.28 561 ARG A O 1
ATOM 4318 N N . SER A 1 562 ? -14.797 38.895 1.726 1.00 31.73 562 SER A N 1
ATOM 4319 C CA . SER A 1 562 ? -15.921 38.555 2.618 1.00 31.73 562 SER A CA 1
ATOM 4320 C C . SER A 1 562 ? -16.692 37.279 2.237 1.00 31.73 562 SER A C 1
ATOM 4322 O O . SER A 1 562 ? -17.918 37.236 2.334 1.00 31.73 562 SER A O 1
ATOM 4324 N N . LYS A 1 563 ? -15.994 36.204 1.832 1.00 37.47 563 LYS A N 1
ATOM 4325 C CA . LYS A 1 563 ? -16.602 34.867 1.660 1.00 37.47 563 LYS A CA 1
ATOM 4326 C C . LYS A 1 563 ? -15.737 33.730 2.232 1.00 37.47 563 LYS A C 1
ATOM 4328 O O . LYS A 1 563 ? -14.534 33.714 1.977 1.00 37.47 563 LYS A O 1
ATOM 4333 N N . PRO A 1 564 ? -16.334 32.712 2.892 1.00 37.38 564 PRO A N 1
ATOM 4334 C CA . PRO A 1 564 ? -15.602 31.548 3.417 1.00 37.38 564 PRO A CA 1
ATOM 4335 C C . PRO A 1 564 ? -14.947 30.681 2.325 1.00 37.38 564 PRO A C 1
ATOM 4337 O O . PRO A 1 564 ? -14.011 29.935 2.607 1.00 37.38 564 PRO A O 1
ATOM 4340 N N . ALA A 1 565 ? -15.385 30.818 1.069 1.00 32.09 565 ALA A N 1
ATOM 4341 C CA . ALA A 1 565 ? -14.818 30.125 -0.085 1.00 32.09 565 ALA A CA 1
ATOM 4342 C C . ALA A 1 565 ? -13.297 30.341 -0.244 1.00 32.09 565 ALA A C 1
ATOM 4344 O O . ALA A 1 565 ? -12.575 29.367 -0.467 1.00 32.09 565 ALA A O 1
ATOM 4345 N N . GLN A 1 566 ? -12.792 31.570 -0.043 1.00 42.22 566 GLN A N 1
ATOM 4346 C CA . GLN A 1 566 ? -11.349 31.856 -0.116 1.00 42.22 566 GLN A CA 1
ATOM 4347 C C . GLN A 1 566 ? -10.552 31.084 0.948 1.00 42.22 566 GLN A C 1
ATOM 4349 O O . GLN A 1 566 ? -9.487 30.557 0.636 1.00 42.22 566 GLN A O 1
ATOM 4354 N N . GLY A 1 567 ? -11.086 30.929 2.166 1.00 45.66 567 GLY A N 1
ATOM 4355 C CA . GLY A 1 567 ? -10.447 30.124 3.212 1.00 45.66 567 GLY A CA 1
ATOM 4356 C C . GLY A 1 567 ? -10.274 28.662 2.792 1.00 45.66 567 GLY A C 1
ATOM 4357 O O . GLY A 1 567 ? -9.194 28.098 2.931 1.00 45.66 567 GLY A O 1
ATOM 4358 N N . SER A 1 568 ? -11.302 28.066 2.177 1.00 43.81 568 SER A N 1
ATOM 4359 C CA . SER A 1 568 ? -11.237 26.673 1.711 1.00 43.81 568 SER A CA 1
ATOM 4360 C C . SER A 1 568 ? -10.211 26.439 0.588 1.00 43.81 568 SER A C 1
ATOM 4362 O O . SER A 1 568 ? -9.615 25.360 0.522 1.00 43.81 568 SER A O 1
ATOM 4364 N N . ALA A 1 569 ? -9.984 27.440 -0.273 1.00 43.31 569 ALA A N 1
ATOM 4365 C CA . ALA A 1 569 ? -8.968 27.406 -1.326 1.00 43.31 569 ALA A CA 1
ATOM 4366 C C . ALA A 1 569 ? -7.557 27.512 -0.734 1.00 43.31 569 ALA A C 1
ATOM 4368 O O . ALA A 1 569 ? -6.700 26.677 -1.025 1.00 43.31 569 ALA A O 1
ATOM 4369 N N . VAL A 1 570 ? -7.352 28.475 0.171 1.00 50.62 570 VAL A N 1
ATOM 4370 C CA . VAL A 1 570 ? -6.095 28.675 0.904 1.00 50.62 570 VAL A CA 1
ATOM 4371 C C . VAL A 1 570 ? -5.686 27.404 1.656 1.00 50.62 570 VAL A C 1
ATOM 4373 O O . VAL A 1 570 ? -4.583 26.906 1.437 1.00 50.62 570 VAL A O 1
ATOM 4376 N N . THR A 1 571 ? -6.590 26.781 2.423 1.00 51.78 571 THR A N 1
ATOM 4377 C CA . THR A 1 571 ? -6.285 25.535 3.152 1.00 51.78 571 THR A CA 1
ATOM 4378 C C . THR A 1 571 ? -5.947 24.351 2.234 1.00 51.78 571 THR A C 1
ATOM 4380 O O . THR A 1 571 ? -5.177 23.470 2.628 1.00 51.78 571 THR A O 1
ATOM 4383 N N . GLN A 1 572 ? -6.443 24.321 0.989 1.00 53.75 572 GLN A N 1
ATOM 4384 C CA . GLN A 1 572 ? -6.036 23.294 0.022 1.00 53.75 572 GLN A CA 1
ATOM 4385 C C . GLN A 1 572 ? -4.683 23.599 -0.646 1.00 53.75 572 GLN A C 1
ATOM 4387 O O . GLN A 1 572 ? -3.912 22.671 -0.911 1.00 53.75 572 GLN A O 1
ATOM 4392 N N . GLY A 1 573 ? -4.350 24.876 -0.854 1.00 51.25 573 GLY A N 1
ATOM 4393 C CA . GLY A 1 573 ? -2.998 25.302 -1.228 1.00 51.25 573 GLY A CA 1
ATOM 4394 C C . GLY A 1 573 ? -1.969 24.920 -0.158 1.00 51.25 573 GLY A C 1
ATOM 4395 O O . GLY A 1 573 ? -0.951 24.301 -0.470 1.00 51.25 573 GLY A O 1
ATOM 4396 N N . GLU A 1 574 ? -2.287 25.177 1.115 1.00 55.78 574 GLU A N 1
ATOM 4397 C CA . GLU A 1 574 ? -1.507 24.747 2.284 1.00 55.78 574 GLU A CA 1
ATOM 4398 C C . GLU A 1 574 ? -1.333 23.221 2.332 1.00 55.78 574 GLU A C 1
ATOM 4400 O O . GLU A 1 574 ? -0.205 22.746 2.462 1.00 55.78 574 GLU A O 1
ATOM 4405 N N . ASN A 1 575 ? -2.416 22.440 2.175 1.00 58.75 575 ASN A N 1
ATOM 4406 C CA . ASN A 1 575 ? -2.361 20.971 2.084 1.00 58.75 575 ASN A CA 1
ATOM 4407 C C . ASN A 1 575 ? -1.372 20.507 1.006 1.00 58.75 575 ASN A C 1
ATOM 4409 O O . ASN A 1 575 ? -0.518 19.655 1.260 1.00 58.75 575 ASN A O 1
ATOM 4413 N N . SER A 1 576 ? -1.485 21.082 -0.192 1.00 57.84 576 SER A N 1
ATOM 4414 C CA . SER A 1 576 ? -0.694 20.694 -1.361 1.00 57.84 576 SER A CA 1
ATOM 4415 C C . SER A 1 576 ? 0.783 21.050 -1.181 1.00 57.84 576 SER A C 1
ATOM 4417 O O . SER A 1 576 ? 1.663 20.224 -1.432 1.00 57.84 576 SER A O 1
ATOM 4419 N N . GLN A 1 577 ? 1.081 22.251 -0.678 1.00 62.44 577 GLN A N 1
ATOM 4420 C CA . GLN A 1 577 ? 2.456 22.674 -0.429 1.00 62.44 577 GLN A CA 1
ATOM 4421 C C . GLN A 1 577 ? 3.087 21.909 0.746 1.00 62.44 577 GLN A C 1
ATOM 4423 O O . GLN A 1 577 ? 4.238 21.488 0.633 1.00 62.44 577 GLN A O 1
ATOM 4428 N N . ARG A 1 578 ? 2.335 21.621 1.819 1.00 65.88 578 ARG A N 1
ATOM 4429 C CA . ARG A 1 578 ? 2.768 20.736 2.918 1.00 65.88 578 ARG A CA 1
ATOM 4430 C C . ARG A 1 578 ? 3.164 19.351 2.400 1.00 65.88 578 ARG A C 1
ATOM 4432 O O . ARG A 1 578 ? 4.247 18.868 2.723 1.00 65.88 578 ARG A O 1
ATOM 4439 N N . GLN A 1 579 ? 2.338 18.749 1.540 1.00 62.25 579 GLN A N 1
ATOM 4440 C CA . GLN A 1 579 ? 2.618 17.443 0.937 1.00 62.25 579 GLN A CA 1
ATOM 4441 C C . GLN A 1 579 ? 3.903 17.464 0.087 1.00 62.25 579 GLN A C 1
ATOM 4443 O O . GLN A 1 579 ? 4.733 16.562 0.202 1.00 62.25 579 GLN A O 1
ATOM 4448 N N . ARG A 1 580 ? 4.123 18.515 -0.717 1.00 63.16 580 ARG A N 1
ATOM 4449 C CA . ARG A 1 580 ? 5.371 18.700 -1.489 1.00 63.16 580 ARG A CA 1
ATOM 4450 C C . ARG A 1 580 ? 6.595 18.784 -0.578 1.00 63.16 580 ARG A C 1
ATOM 4452 O O . ARG A 1 580 ? 7.598 18.117 -0.827 1.00 63.16 580 ARG A O 1
ATOM 4459 N N . VAL A 1 581 ? 6.500 19.562 0.495 1.00 65.44 581 VAL A N 1
ATOM 4460 C CA . VAL A 1 581 ? 7.580 19.773 1.470 1.00 65.44 581 VAL A CA 1
ATOM 4461 C C . VAL A 1 581 ? 7.923 18.476 2.217 1.00 65.44 581 VAL A C 1
ATOM 4463 O O . VAL A 1 581 ? 9.101 18.162 2.379 1.00 65.44 581 VAL A O 1
ATOM 4466 N N . GLN A 1 582 ? 6.929 17.648 2.553 1.00 62.19 582 GLN A N 1
ATOM 4467 C CA . GLN A 1 582 ? 7.141 16.301 3.099 1.00 62.19 582 GLN A CA 1
ATOM 4468 C C . GLN A 1 582 ? 7.898 15.376 2.123 1.00 62.19 582 GLN A C 1
ATOM 4470 O O . GLN A 1 582 ? 8.779 14.623 2.544 1.00 62.19 582 GLN A O 1
ATOM 4475 N N . ILE A 1 583 ? 7.616 15.446 0.815 1.00 61.62 583 ILE A N 1
ATOM 4476 C CA . ILE A 1 583 ? 8.343 14.665 -0.207 1.00 61.62 583 ILE A CA 1
ATOM 4477 C C . ILE A 1 583 ? 9.808 15.128 -0.314 1.00 61.62 583 ILE A C 1
ATOM 4479 O O . ILE A 1 583 ? 10.706 14.291 -0.429 1.00 61.62 583 ILE A O 1
ATOM 4483 N N . ALA A 1 584 ? 10.068 16.438 -0.232 1.00 63.69 584 ALA A N 1
ATOM 4484 C CA . ALA A 1 584 ? 11.428 16.980 -0.218 1.00 63.69 584 ALA A CA 1
ATOM 4485 C C . ALA A 1 584 ? 12.214 16.539 1.033 1.00 63.69 584 ALA A C 1
ATOM 4487 O O . ALA A 1 584 ? 13.331 16.034 0.894 1.00 63.69 584 ALA A O 1
ATOM 4488 N N . ALA A 1 585 ? 11.607 16.612 2.226 1.00 67.62 585 ALA A N 1
ATOM 4489 C CA . ALA A 1 585 ? 12.212 16.145 3.479 1.00 67.62 585 ALA A CA 1
ATOM 4490 C C . ALA A 1 585 ? 12.729 14.699 3.371 1.00 67.62 585 ALA A C 1
ATOM 4492 O O . ALA A 1 585 ? 13.858 14.402 3.756 1.00 67.62 585 ALA A O 1
ATOM 4493 N N . VAL A 1 586 ? 11.939 13.806 2.767 1.00 64.25 586 VAL A N 1
ATOM 4494 C CA . VAL A 1 586 ? 12.299 12.394 2.566 1.00 64.25 586 VAL A CA 1
ATOM 4495 C C . VAL A 1 586 ? 13.564 12.212 1.712 1.00 64.25 586 VAL A C 1
ATOM 4497 O O . VAL A 1 586 ? 14.363 11.317 1.999 1.00 64.25 586 VAL A O 1
ATOM 4500 N N . ASP A 1 587 ? 13.783 13.025 0.674 1.00 64.00 587 ASP A N 1
ATOM 4501 C CA . ASP A 1 587 ? 15.000 12.938 -0.152 1.00 64.00 587 ASP A CA 1
ATOM 4502 C C . ASP A 1 587 ? 16.213 13.627 0.509 1.00 64.00 587 ASP A C 1
ATOM 4504 O O . ASP A 1 587 ? 17.362 13.227 0.294 1.00 64.00 587 ASP A O 1
ATOM 4508 N N . MET A 1 588 ? 15.970 14.597 1.393 1.00 75.88 588 MET A N 1
ATOM 4509 C CA . MET A 1 588 ? 16.999 15.257 2.207 1.00 75.88 588 MET A CA 1
ATOM 4510 C C . MET A 1 588 ? 17.492 14.336 3.334 1.00 75.88 588 MET A C 1
ATOM 4512 O O . MET A 1 588 ? 18.699 14.164 3.490 1.00 75.88 588 MET A O 1
ATOM 4516 N N . ILE A 1 589 ? 16.594 13.606 4.006 1.00 73.06 589 ILE A N 1
ATOM 4517 C CA . ILE A 1 589 ? 16.927 12.521 4.952 1.00 73.06 589 ILE A CA 1
ATOM 4518 C C . ILE A 1 589 ? 17.741 11.414 4.256 1.00 73.06 589 ILE A C 1
ATOM 4520 O O . ILE A 1 589 ? 18.749 10.940 4.783 1.00 73.06 589 ILE A O 1
ATOM 4524 N N . LYS A 1 590 ? 17.368 11.025 3.027 1.00 71.12 590 LYS A N 1
ATOM 4525 C CA . LYS A 1 590 ? 18.158 10.069 2.225 1.00 71.12 590 LYS A CA 1
ATOM 4526 C C . LYS A 1 590 ? 19.548 10.605 1.885 1.00 71.12 590 LYS A C 1
ATOM 4528 O O . LYS A 1 590 ? 20.497 9.821 1.837 1.00 71.12 590 LYS A O 1
ATOM 4533 N N . SER A 1 591 ? 19.682 11.911 1.664 1.00 75.31 591 SER A N 1
ATOM 4534 C CA . SER A 1 591 ? 20.965 12.567 1.384 1.00 75.31 591 SER A CA 1
ATOM 4535 C C . SER A 1 591 ? 21.855 12.615 2.631 1.00 75.31 591 SER A C 1
ATOM 4537 O O . SER A 1 591 ? 23.000 12.174 2.558 1.00 75.31 591 SER A O 1
ATOM 4539 N N . LEU A 1 592 ? 21.296 12.989 3.790 1.00 79.44 592 LEU A N 1
ATOM 4540 C CA . LEU A 1 592 ? 21.927 12.916 5.115 1.00 79.44 592 LEU A CA 1
ATOM 4541 C C . LEU A 1 592 ? 22.519 11.514 5.375 1.00 79.44 592 LEU A C 1
ATOM 4543 O O . LEU A 1 592 ? 23.729 11.361 5.546 1.00 79.44 592 LEU A O 1
ATOM 4547 N N . ILE A 1 593 ? 21.691 10.466 5.284 1.00 79.56 593 ILE A N 1
ATOM 4548 C CA . ILE A 1 593 ? 22.111 9.066 5.486 1.00 79.56 593 ILE A CA 1
ATOM 4549 C C . ILE A 1 593 ? 23.161 8.630 4.447 1.00 79.56 593 ILE A C 1
ATOM 4551 O O . ILE A 1 593 ? 24.085 7.881 4.767 1.00 79.56 593 ILE A O 1
ATOM 4555 N N . THR A 1 594 ? 23.049 9.093 3.198 1.00 78.88 594 THR A N 1
ATOM 4556 C CA . THR A 1 594 ? 24.015 8.773 2.132 1.00 78.88 594 THR A CA 1
ATOM 4557 C C . THR A 1 594 ? 25.381 9.410 2.384 1.00 78.88 594 THR A C 1
ATOM 4559 O O . THR A 1 594 ? 26.397 8.772 2.112 1.00 78.88 594 THR A O 1
ATOM 4562 N N . ASN A 1 595 ? 25.425 10.633 2.912 1.00 82.19 595 ASN A N 1
ATOM 4563 C CA . ASN A 1 595 ? 26.672 11.350 3.175 1.00 82.19 595 ASN A CA 1
ATOM 4564 C C . ASN A 1 595 ? 27.362 10.825 4.444 1.00 82.19 595 ASN A C 1
ATOM 4566 O O . ASN A 1 595 ? 28.565 10.563 4.402 1.00 82.19 595 ASN A O 1
ATOM 4570 N N . TYR A 1 596 ? 26.598 10.490 5.495 1.00 85.38 596 TYR A N 1
ATOM 4571 C CA . TYR A 1 596 ? 27.108 9.719 6.640 1.00 85.38 596 TYR A CA 1
ATOM 4572 C C . TYR A 1 596 ? 27.767 8.402 6.190 1.00 85.38 596 TYR A C 1
ATOM 4574 O O . TYR A 1 596 ? 28.930 8.151 6.495 1.00 85.38 596 TYR A O 1
ATOM 4582 N N . ARG A 1 597 ? 27.081 7.604 5.356 1.00 85.50 597 ARG A N 1
ATOM 4583 C CA . ARG A 1 597 ? 27.608 6.334 4.805 1.00 85.50 597 ARG A CA 1
ATOM 4584 C C . ARG A 1 597 ? 28.824 6.484 3.877 1.00 85.50 597 ARG A C 1
ATOM 4586 O O . ARG A 1 597 ? 29.404 5.473 3.486 1.00 85.50 597 ARG A O 1
ATOM 4593 N N . ARG A 1 598 ? 29.204 7.708 3.500 1.00 85.50 598 ARG A N 1
ATOM 4594 C CA . ARG A 1 598 ? 30.423 8.017 2.731 1.00 85.50 598 ARG A CA 1
ATOM 4595 C C . ARG A 1 598 ? 31.576 8.528 3.596 1.00 85.50 598 ARG A C 1
ATOM 4597 O O . ARG A 1 598 ? 32.680 8.633 3.076 1.00 85.50 598 ARG A O 1
ATOM 4604 N N . GLY A 1 599 ? 31.328 8.869 4.863 1.00 85.38 599 GLY A N 1
ATOM 4605 C CA . GLY A 1 599 ? 32.266 9.647 5.680 1.00 85.38 599 GLY A CA 1
ATOM 4606 C C . GLY A 1 599 ? 32.391 11.112 5.239 1.00 85.38 599 GLY A C 1
ATOM 4607 O O . GLY A 1 599 ? 33.345 11.785 5.619 1.00 85.38 599 GLY A O 1
ATOM 4608 N N . ASP A 1 600 ? 31.454 11.619 4.431 1.00 89.00 600 ASP A N 1
ATOM 4609 C CA . ASP A 1 600 ? 31.477 12.995 3.927 1.00 89.00 600 ASP A CA 1
ATOM 4610 C C . ASP A 1 600 ? 30.858 13.938 4.967 1.00 89.00 600 ASP A C 1
ATOM 4612 O O . ASP A 1 600 ? 29.661 14.235 4.942 1.00 89.00 600 ASP A O 1
ATOM 4616 N N . ILE A 1 601 ? 31.685 14.348 5.933 1.00 89.12 601 ILE A N 1
ATOM 4617 C CA . ILE A 1 601 ? 31.276 15.177 7.074 1.00 89.12 601 ILE A CA 1
ATOM 4618 C C . ILE A 1 601 ? 30.730 16.531 6.600 1.00 89.12 601 ILE A C 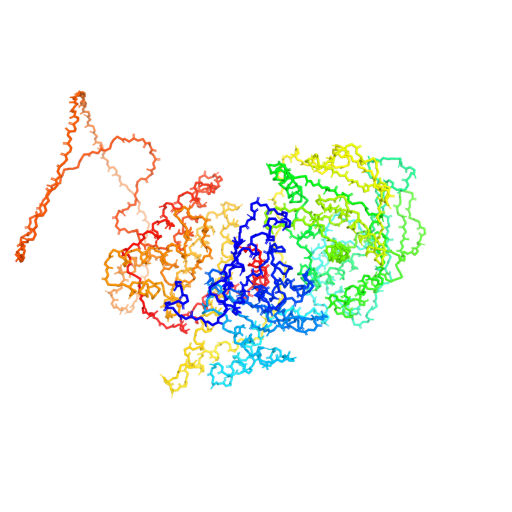1
ATOM 4620 O O . ILE A 1 601 ? 29.702 16.974 7.102 1.00 89.12 601 ILE A O 1
ATOM 4624 N N . VAL A 1 602 ? 31.347 17.161 5.594 1.00 89.56 602 VAL A N 1
ATOM 4625 C CA . VAL A 1 602 ? 30.915 18.480 5.097 1.00 89.56 602 VAL A CA 1
ATOM 4626 C C . VAL A 1 602 ? 29.556 18.377 4.401 1.00 89.56 602 VAL A C 1
ATOM 4628 O O . VAL A 1 602 ? 28.647 19.154 4.696 1.00 89.56 602 VAL A O 1
ATOM 4631 N N . ALA A 1 603 ? 29.353 17.382 3.530 1.00 86.00 603 ALA A N 1
ATOM 4632 C CA . ALA A 1 603 ? 28.048 17.179 2.904 1.00 86.00 603 ALA A CA 1
ATOM 4633 C C . ALA A 1 603 ? 26.977 16.700 3.905 1.00 86.00 603 ALA A C 1
ATOM 4635 O O . ALA A 1 603 ? 25.785 16.931 3.679 1.00 86.00 603 ALA A O 1
ATOM 4636 N N . LEU A 1 604 ? 27.369 16.058 5.012 1.00 84.88 604 LEU A N 1
ATOM 4637 C CA . LEU A 1 604 ? 26.485 15.694 6.123 1.00 84.88 604 LEU A CA 1
ATOM 4638 C C . LEU A 1 604 ? 26.032 16.934 6.920 1.00 84.88 604 LEU A C 1
ATOM 4640 O O . LEU A 1 604 ? 24.835 17.075 7.166 1.00 84.88 604 LEU A O 1
ATOM 4644 N N . GLU A 1 605 ? 26.936 17.867 7.241 1.00 88.75 605 GLU A N 1
ATOM 4645 C CA . GLU A 1 605 ? 26.610 19.146 7.905 1.00 88.75 605 GLU A CA 1
ATOM 4646 C C . GLU A 1 605 ? 25.673 20.015 7.054 1.00 88.75 605 GLU A C 1
ATOM 4648 O O . GLU A 1 605 ? 24.665 20.527 7.552 1.00 88.75 605 GLU A O 1
ATOM 4653 N N . VAL A 1 606 ? 25.939 20.116 5.747 1.00 87.38 606 VAL A N 1
ATOM 4654 C CA . VAL A 1 606 ? 25.059 20.824 4.801 1.00 87.38 606 VAL A CA 1
ATOM 4655 C C . VAL A 1 606 ? 23.680 20.159 4.723 1.00 87.38 606 VAL A C 1
ATOM 4657 O O . VAL A 1 606 ? 22.667 20.850 4.817 1.00 87.38 606 VAL A O 1
ATOM 4660 N N . SER A 1 607 ? 23.616 18.825 4.622 1.00 84.88 607 SER A N 1
ATOM 4661 C CA . SER A 1 607 ? 22.337 18.093 4.556 1.00 84.88 607 SER A CA 1
ATOM 4662 C C . SER A 1 607 ? 21.512 18.228 5.844 1.00 84.88 607 SER A C 1
ATOM 4664 O O . SER A 1 607 ? 20.289 18.325 5.776 1.00 84.88 607 SER A O 1
ATOM 4666 N N . SER A 1 608 ? 22.174 18.264 7.007 1.00 87.56 608 SER A N 1
ATOM 4667 C CA . SER A 1 608 ? 21.553 18.526 8.314 1.00 87.56 608 SER A CA 1
ATOM 4668 C C . SER A 1 608 ? 20.926 19.921 8.357 1.00 87.56 608 SER A C 1
ATOM 4670 O O . SER A 1 608 ? 19.735 20.071 8.636 1.00 87.56 608 SER A O 1
ATOM 4672 N N . SER A 1 609 ? 21.711 20.937 7.985 1.00 88.00 609 SER A N 1
ATOM 4673 C CA . SER A 1 609 ? 21.296 22.343 8.006 1.00 88.00 609 SER A CA 1
ATOM 4674 C C . SER A 1 609 ? 20.094 22.591 7.091 1.00 88.00 609 SER A C 1
ATOM 4676 O O . SER A 1 609 ? 19.122 23.224 7.497 1.00 88.00 609 SER A O 1
ATOM 4678 N N . GLN A 1 610 ? 20.118 22.021 5.882 1.00 87.25 610 GLN A N 1
ATOM 4679 C CA . GLN A 1 610 ? 19.015 22.107 4.923 1.00 87.25 610 GLN A CA 1
ATOM 4680 C C . GLN A 1 610 ? 17.744 21.388 5.412 1.00 87.25 610 GLN A C 1
ATOM 4682 O O . GLN A 1 610 ? 16.640 21.883 5.196 1.00 87.25 610 GLN A O 1
ATOM 4687 N N . LEU A 1 611 ? 17.868 20.231 6.077 1.00 86.38 611 LEU A N 1
ATOM 4688 C CA . LEU A 1 611 ? 16.715 19.514 6.637 1.00 86.38 611 LEU A CA 1
ATOM 4689 C C . LEU A 1 611 ? 16.061 20.308 7.780 1.00 86.38 611 LEU A C 1
ATOM 4691 O O . LEU A 1 611 ? 14.837 20.422 7.821 1.00 86.38 611 LEU A O 1
ATOM 4695 N N . GLN A 1 612 ? 16.865 20.902 8.667 1.00 87.75 612 GLN A N 1
ATOM 4696 C CA . GLN A 1 612 ? 16.378 21.802 9.717 1.00 87.75 612 GLN A CA 1
ATOM 4697 C C . GLN A 1 612 ? 15.712 23.054 9.135 1.00 87.75 612 GLN A C 1
ATOM 4699 O O . GLN A 1 612 ? 14.645 23.454 9.597 1.00 87.75 612 GLN A O 1
ATOM 4704 N N . GLU A 1 613 ? 16.291 23.664 8.100 1.00 89.50 613 GLU A N 1
ATOM 4705 C CA . GLU A 1 613 ? 15.691 24.810 7.409 1.00 89.50 613 GLU A CA 1
ATOM 4706 C C . GLU A 1 613 ? 14.308 24.470 6.825 1.00 89.50 613 GLU A C 1
ATOM 4708 O O . GLU A 1 613 ? 13.350 25.212 7.044 1.00 89.50 613 GLU A O 1
ATOM 4713 N N . LEU A 1 614 ? 14.169 23.311 6.172 1.00 88.44 614 LEU A N 1
ATOM 4714 C CA . LEU A 1 614 ? 12.889 22.852 5.630 1.00 88.44 614 LEU A CA 1
ATOM 4715 C C . LEU A 1 614 ? 11.833 22.617 6.720 1.00 88.44 614 LEU A C 1
ATOM 4717 O O . LEU A 1 614 ? 10.668 22.970 6.526 1.00 88.44 614 LEU A O 1
ATOM 4721 N N . ILE A 1 615 ? 12.218 22.039 7.863 1.00 87.81 615 ILE A N 1
ATOM 4722 C CA . ILE A 1 615 ? 11.305 21.827 8.998 1.00 87.81 615 ILE A CA 1
ATOM 4723 C C . ILE A 1 615 ? 10.823 23.175 9.565 1.00 87.81 615 ILE A C 1
ATOM 4725 O O . ILE A 1 615 ? 9.643 23.319 9.884 1.00 87.81 615 ILE A O 1
ATOM 4729 N N . ASN A 1 616 ? 11.698 24.182 9.619 1.00 87.50 616 ASN A N 1
ATOM 4730 C CA . ASN A 1 616 ? 11.353 25.521 10.099 1.00 87.50 616 ASN A CA 1
ATOM 4731 C C . ASN A 1 616 ? 10.425 26.282 9.143 1.00 87.50 616 ASN A C 1
ATOM 4733 O O . ASN A 1 616 ? 9.416 26.825 9.596 1.00 87.50 616 ASN A O 1
ATOM 4737 N N . ASP A 1 617 ? 10.700 26.270 7.835 1.00 88.50 617 ASP A N 1
ATOM 4738 C CA . ASP A 1 617 ? 9.793 26.862 6.842 1.00 88.50 617 ASP A CA 1
ATOM 4739 C C . ASP A 1 617 ? 8.408 26.181 6.889 1.00 88.50 617 ASP A C 1
ATOM 4741 O O . ASP A 1 617 ? 7.373 26.846 6.809 1.00 88.50 617 ASP A O 1
ATOM 4745 N N . LEU A 1 618 ? 8.373 24.854 7.076 1.00 86.75 618 LEU A N 1
ATOM 4746 C CA . LEU A 1 618 ? 7.133 24.100 7.268 1.00 86.75 618 LEU A CA 1
ATOM 4747 C C . LEU A 1 618 ? 6.395 24.530 8.546 1.00 86.75 618 LEU A C 1
ATOM 4749 O O . LEU A 1 618 ? 5.190 24.772 8.493 1.00 86.75 618 LEU A O 1
ATOM 4753 N N . ASN A 1 619 ? 7.090 24.685 9.677 1.00 89.50 619 ASN A N 1
ATOM 4754 C CA . ASN A 1 619 ? 6.496 25.200 10.914 1.00 89.50 619 ASN A CA 1
ATOM 4755 C C . ASN A 1 619 ? 5.900 26.609 10.726 1.00 89.50 619 ASN A C 1
ATOM 4757 O O . ASN A 1 619 ? 4.847 26.902 11.294 1.00 89.50 619 ASN A O 1
ATOM 4761 N N . SER A 1 620 ? 6.525 27.462 9.903 1.00 88.56 620 SER A N 1
ATOM 4762 C CA . SER A 1 620 ? 5.991 28.781 9.537 1.00 88.56 620 SER A CA 1
ATOM 4763 C C . SER A 1 620 ? 4.733 28.696 8.666 1.00 88.56 620 SER A C 1
ATOM 4765 O O . SER A 1 620 ? 3.752 29.369 8.971 1.00 88.56 620 SER A O 1
ATOM 4767 N N . LEU A 1 621 ? 4.711 27.844 7.633 1.00 85.94 621 LEU A N 1
ATOM 4768 C CA . LEU A 1 621 ? 3.518 27.638 6.797 1.00 85.94 621 LEU A CA 1
ATOM 4769 C C . LEU A 1 621 ? 2.333 27.116 7.624 1.00 85.94 621 LEU A C 1
ATOM 4771 O O . LEU A 1 621 ? 1.228 27.645 7.521 1.00 85.94 621 LEU A O 1
ATOM 4775 N N . LEU A 1 622 ? 2.569 26.135 8.499 1.00 87.75 622 LEU A N 1
ATOM 4776 C CA . LEU A 1 622 ? 1.550 25.624 9.423 1.00 87.75 622 LEU A CA 1
ATOM 4777 C C . LEU A 1 622 ? 1.082 26.707 10.411 1.00 87.75 622 LEU A C 1
ATOM 4779 O O . LEU A 1 622 ? -0.096 26.758 10.748 1.00 87.75 622 LEU A O 1
ATOM 4783 N N . GLY A 1 623 ? 1.980 27.604 10.832 1.00 88.56 623 GLY A N 1
ATOM 4784 C CA . GLY A 1 623 ? 1.667 28.723 11.727 1.00 88.56 623 GLY A CA 1
ATOM 4785 C C . GLY A 1 623 ? 0.724 29.765 11.124 1.00 88.56 623 GLY A C 1
ATOM 4786 O O . GLY A 1 623 ? 0.048 30.470 11.866 1.00 88.56 623 GLY A O 1
ATOM 4787 N N . SER A 1 624 ? 0.620 29.838 9.796 1.00 85.69 624 SER A N 1
ATOM 4788 C CA . SER A 1 624 ? -0.251 30.796 9.101 1.00 85.69 624 SER A CA 1
ATOM 4789 C C . SER A 1 624 ? -1.718 30.361 8.956 1.00 85.69 624 SER A C 1
ATOM 4791 O O . SER A 1 624 ? -2.518 31.109 8.399 1.00 85.69 624 SER A O 1
ATOM 4793 N N . SER A 1 625 ? -2.099 29.201 9.509 1.00 84.00 625 SER A N 1
ATOM 4794 C CA . SER A 1 625 ? -3.435 28.611 9.352 1.00 84.00 625 SER A CA 1
ATOM 4795 C C . SER A 1 625 ? -3.975 28.038 10.661 1.00 84.00 625 SER A C 1
ATOM 4797 O O . SER A 1 625 ? -3.337 27.204 11.303 1.00 84.00 625 SER A O 1
ATOM 4799 N N . SER A 1 626 ? -5.189 28.437 11.056 1.00 85.12 626 SER A N 1
ATOM 4800 C CA . SER A 1 626 ? -5.828 27.981 12.305 1.00 85.12 626 SER A CA 1
ATOM 4801 C C . SER A 1 626 ? -6.119 26.475 12.340 1.00 85.12 626 SER A C 1
ATOM 4803 O O . SER A 1 626 ? -6.289 25.911 13.418 1.00 85.12 626 SER A O 1
ATOM 4805 N N . ALA A 1 627 ? -6.127 25.801 11.185 1.00 82.69 627 ALA A N 1
ATOM 4806 C CA . ALA A 1 627 ? -6.304 24.353 11.081 1.00 82.69 627 ALA A CA 1
ATOM 4807 C C . ALA A 1 627 ? -5.090 23.536 11.579 1.00 82.69 627 ALA A C 1
ATOM 4809 O O . ALA A 1 627 ? -5.208 22.317 11.759 1.00 82.69 627 ALA A O 1
ATOM 4810 N N . TYR A 1 628 ? -3.929 24.177 11.783 1.00 87.56 628 TYR A N 1
ATOM 4811 C CA . TYR A 1 628 ? -2.664 23.493 12.065 1.00 87.56 628 TYR A CA 1
ATOM 4812 C C . TYR A 1 628 ? -1.919 23.994 13.314 1.00 87.56 628 TYR A C 1
ATOM 4814 O O . TYR A 1 628 ? -0.701 23.840 13.387 1.00 87.56 628 TYR A O 1
ATOM 4822 N N . LEU A 1 629 ? -2.606 24.577 14.301 1.00 90.19 629 LEU A N 1
ATOM 4823 C CA . LEU A 1 629 ? -1.972 25.131 15.507 1.00 90.19 629 LEU A CA 1
ATOM 4824 C C . LEU A 1 629 ? -2.115 24.200 16.721 1.00 90.19 629 LEU A C 1
ATOM 4826 O O . LEU A 1 629 ? -3.231 23.924 17.168 1.00 90.19 629 LEU A O 1
ATOM 4830 N N . LEU A 1 630 ? -0.991 23.805 17.333 1.00 92.31 630 LEU A N 1
ATOM 4831 C CA . LEU A 1 630 ? -0.993 23.086 18.616 1.00 92.31 630 LEU A CA 1
ATOM 4832 C C . LEU A 1 630 ? -1.654 23.911 19.736 1.00 92.31 630 LEU A C 1
ATOM 4834 O O . LEU A 1 630 ? -2.332 23.358 20.603 1.00 92.31 630 LEU A O 1
ATOM 4838 N N . GLY A 1 631 ? -1.507 25.240 19.692 1.00 90.94 631 GLY A N 1
ATOM 4839 C CA . GLY A 1 631 ? -2.130 26.152 20.651 1.00 90.94 631 GLY A CA 1
ATOM 4840 C C . GLY A 1 631 ? -3.652 26.039 20.686 1.00 90.94 631 GLY A C 1
ATOM 4841 O O . GLY A 1 631 ? -4.232 25.987 21.767 1.00 90.94 631 GLY A O 1
ATOM 4842 N N . SER A 1 632 ? -4.304 25.922 19.526 1.00 91.62 632 SER A N 1
ATOM 4843 C CA . SER A 1 632 ? -5.764 25.783 19.442 1.00 91.62 632 SER A CA 1
ATOM 4844 C C . SER A 1 632 ? -6.247 24.438 20.004 1.00 91.62 632 SER A C 1
ATOM 4846 O O . SER A 1 632 ? -7.286 24.392 20.661 1.00 91.62 632 SER A O 1
ATOM 4848 N N . TRP A 1 633 ? -5.476 23.359 19.816 1.00 92.44 633 TRP A N 1
ATOM 4849 C CA . TRP A 1 633 ? -5.756 22.039 20.398 1.00 92.44 633 TRP A CA 1
ATOM 4850 C C . TRP A 1 633 ? -5.674 22.063 21.932 1.00 92.44 633 TRP A C 1
ATOM 4852 O O . TRP A 1 633 ? -6.645 21.734 22.615 1.00 92.44 633 TRP A O 1
ATOM 4862 N N . ILE A 1 634 ? -4.554 22.550 22.480 1.00 91.38 634 ILE A N 1
ATOM 4863 C CA . ILE A 1 634 ? -4.343 22.640 23.935 1.00 91.38 634 ILE A CA 1
ATOM 4864 C C . ILE A 1 634 ? -5.335 23.617 24.582 1.00 91.38 634 ILE A C 1
ATOM 4866 O O . ILE A 1 634 ? -5.845 23.338 25.669 1.00 91.38 634 ILE A O 1
ATOM 4870 N N . GLN A 1 635 ? -5.653 24.740 23.928 1.00 90.44 635 GLN A N 1
ATOM 4871 C CA . GLN A 1 635 ? -6.657 25.683 24.424 1.00 90.44 635 GLN A CA 1
ATOM 4872 C C . GLN A 1 635 ? -8.059 25.061 24.431 1.00 90.44 635 GLN A C 1
ATOM 4874 O O . GLN A 1 635 ? -8.777 25.225 25.413 1.00 90.44 635 GLN A O 1
ATOM 4879 N N . SER A 1 636 ? -8.435 24.304 23.392 1.00 92.38 636 SER A N 1
ATOM 4880 C CA . SER A 1 636 ? -9.716 23.588 23.348 1.00 92.38 636 SER A CA 1
ATOM 4881 C C . SER A 1 636 ? -9.871 22.640 24.540 1.00 92.38 636 SER A C 1
ATOM 4883 O O . SER A 1 636 ? -10.875 22.715 25.245 1.00 92.38 636 SER A O 1
ATOM 4885 N N . ALA A 1 637 ? -8.856 21.820 24.830 1.00 91.25 637 ALA A N 1
ATOM 4886 C CA . ALA A 1 637 ? -8.862 20.940 26.000 1.00 91.25 637 ALA A CA 1
ATOM 4887 C C . ALA A 1 637 ? -8.868 21.724 27.329 1.00 91.25 637 ALA A C 1
ATOM 4889 O O . ALA A 1 637 ? -9.605 21.390 28.252 1.00 91.25 637 ALA A O 1
ATOM 4890 N N . SER A 1 638 ? -8.107 22.820 27.418 1.00 85.94 638 SER A N 1
ATOM 4891 C CA . SER A 1 638 ? -8.058 23.683 28.614 1.00 85.94 638 SER A CA 1
ATOM 4892 C C . SER A 1 638 ? -9.386 24.402 28.906 1.00 85.94 638 SER A C 1
ATOM 4894 O O . SER A 1 638 ? -9.622 24.830 30.037 1.00 85.94 638 SER A O 1
ATOM 4896 N N . ASN A 1 639 ? -10.260 24.537 27.906 1.00 91.81 639 ASN A N 1
ATOM 4897 C CA . ASN A 1 639 ? -11.578 25.153 28.047 1.00 91.81 639 ASN A CA 1
ATOM 4898 C C . ASN A 1 639 ? -12.649 24.192 28.598 1.00 91.81 639 ASN A C 1
ATOM 4900 O O . ASN A 1 639 ? -13.731 24.657 28.947 1.00 91.81 639 ASN A O 1
ATOM 4904 N N . TRP A 1 640 ? -12.383 22.881 28.693 1.00 93.75 640 TRP A N 1
ATOM 4905 C CA . TRP A 1 640 ? -13.361 21.899 29.196 1.00 93.75 640 TRP A CA 1
ATOM 4906 C C . TRP A 1 640 ? -13.582 21.972 30.714 1.00 93.75 640 TRP A C 1
ATOM 4908 O O . TRP A 1 640 ? -14.624 21.539 31.198 1.00 93.75 640 TRP A O 1
ATOM 4918 N N . SER A 1 641 ? -12.642 22.556 31.462 1.00 92.62 641 SER A N 1
ATOM 4919 C CA . SER A 1 641 ? -12.773 22.794 32.903 1.00 92.62 641 SER A CA 1
ATOM 4920 C C . SER A 1 641 ? -12.349 24.211 33.283 1.00 92.62 641 SER A C 1
ATOM 4922 O O . SER A 1 641 ? -11.682 24.913 32.518 1.00 92.62 641 SER A O 1
ATOM 4924 N N . ASN A 1 642 ? -12.738 24.630 34.488 1.00 90.31 642 ASN A N 1
ATOM 4925 C CA . ASN A 1 642 ? -12.249 25.832 35.157 1.00 90.31 642 ASN A CA 1
ATOM 4926 C C . ASN A 1 642 ? -11.250 25.549 36.289 1.00 90.31 642 ASN A C 1
ATOM 4928 O O . ASN A 1 642 ? -10.638 26.500 36.777 1.00 90.31 642 ASN A O 1
ATOM 4932 N N . ASP A 1 643 ? -11.042 24.287 36.676 1.00 94.50 643 ASP A N 1
ATOM 4933 C CA . ASP A 1 643 ? -10.023 23.926 37.663 1.00 94.50 643 ASP A CA 1
ATOM 4934 C C . ASP A 1 643 ? -8.609 23.880 37.052 1.00 94.50 643 ASP A C 1
ATOM 4936 O O . ASP A 1 643 ? -8.397 23.451 35.916 1.00 94.50 643 ASP A O 1
ATOM 4940 N N . THR A 1 644 ? -7.615 24.327 37.820 1.00 90.31 644 THR A N 1
ATOM 4941 C CA . THR A 1 644 ? -6.220 24.434 37.369 1.00 90.31 644 THR A CA 1
ATOM 4942 C C . THR A 1 644 ? -5.509 23.078 37.307 1.00 90.31 644 THR A C 1
ATOM 4944 O O . THR A 1 644 ? -4.657 22.876 36.437 1.00 90.31 644 THR A O 1
ATOM 4947 N N . GLN A 1 645 ? -5.839 22.134 38.194 1.00 92.25 645 GLN A N 1
ATOM 4948 C CA . GLN A 1 645 ? -5.264 20.785 38.176 1.00 92.25 645 GLN A CA 1
ATOM 4949 C C . GLN A 1 645 ? -5.858 19.977 37.019 1.00 92.25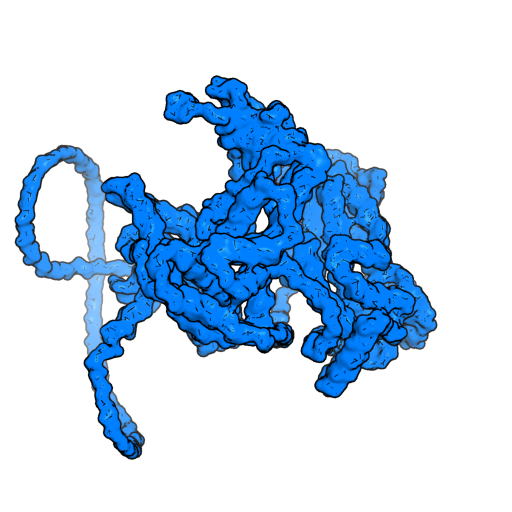 645 GLN A C 1
ATOM 4951 O O . GLN A 1 645 ? -5.116 19.355 36.259 1.00 92.25 645 GLN A O 1
ATOM 4956 N N . GLU A 1 646 ? -7.174 20.065 36.822 1.00 94.12 646 GLU A N 1
ATOM 4957 C CA . GLU A 1 646 ? -7.870 19.415 35.711 1.00 94.12 646 GLU A CA 1
ATOM 4958 C C . GLU A 1 646 ? -7.408 19.964 34.353 1.00 94.12 646 GLU A C 1
ATOM 4960 O O . GLU A 1 646 ? -7.064 19.184 33.468 1.00 94.12 646 GLU A O 1
ATOM 4965 N N . ARG A 1 647 ? -7.256 21.290 34.202 1.00 92.12 647 ARG A N 1
ATOM 4966 C CA . ARG A 1 647 ? -6.619 21.902 33.016 1.00 92.12 647 ARG A CA 1
ATOM 4967 C C . ARG A 1 647 ? -5.214 21.363 32.749 1.00 92.12 647 ARG A C 1
ATOM 4969 O O . ARG A 1 647 ? -4.872 21.084 31.602 1.00 92.12 647 ARG A O 1
ATOM 4976 N N . SER A 1 648 ? -4.413 21.190 33.800 1.00 91.25 648 SER A N 1
ATOM 4977 C CA . SER A 1 648 ? -3.054 20.643 33.690 1.00 91.25 648 SER A CA 1
ATOM 4978 C C . SER A 1 648 ? -3.058 19.174 33.246 1.00 91.25 648 SER A C 1
ATOM 4980 O O . SER A 1 648 ? -2.199 18.764 32.466 1.00 91.25 648 SER A O 1
ATOM 4982 N N . LEU A 1 649 ? -4.039 18.384 33.695 1.00 93.38 649 LEU A N 1
ATOM 4983 C CA . LEU A 1 649 ? -4.241 17.002 33.257 1.00 93.38 649 LEU A CA 1
ATOM 4984 C C . LEU A 1 649 ? -4.731 16.933 31.802 1.00 93.38 649 LEU A C 1
ATOM 4986 O O . LEU A 1 649 ? -4.155 16.207 30.997 1.00 93.38 649 LEU A O 1
ATOM 4990 N N . LEU A 1 650 ? -5.735 17.733 31.438 1.00 94.50 650 LEU A N 1
ATOM 4991 C CA . LEU A 1 650 ? -6.291 17.805 30.083 1.00 94.50 650 LEU A CA 1
ATOM 4992 C C . LEU A 1 650 ? -5.235 18.236 29.056 1.00 94.50 650 LEU A C 1
ATOM 4994 O O . LEU A 1 650 ? -5.133 17.623 27.991 1.00 94.50 650 LEU A O 1
ATOM 4998 N N . ARG A 1 651 ? -4.383 19.218 29.390 1.00 92.75 651 ARG A N 1
ATOM 4999 C CA . ARG A 1 651 ? -3.215 19.588 28.574 1.00 92.75 651 ARG A CA 1
ATOM 5000 C C . ARG A 1 651 ? -2.236 18.422 28.412 1.00 92.75 651 ARG A C 1
ATOM 5002 O O . ARG A 1 651 ? -1.817 18.153 27.289 1.00 92.75 651 ARG A O 1
ATOM 5009 N N . ARG A 1 652 ? -1.891 17.723 29.498 1.00 92.62 652 ARG A N 1
ATOM 5010 C CA . ARG A 1 652 ? -0.967 16.576 29.460 1.00 92.62 652 ARG A CA 1
ATOM 5011 C C . ARG A 1 652 ? -1.504 15.454 28.571 1.00 92.62 652 ARG A C 1
ATOM 5013 O O . ARG A 1 652 ? -0.798 15.007 27.676 1.00 92.62 652 ARG A O 1
ATOM 5020 N N . ASN A 1 653 ? -2.771 15.077 28.742 1.00 94.38 653 ASN A N 1
ATOM 5021 C CA . ASN A 1 653 ? -3.442 14.083 27.898 1.00 94.38 653 ASN A CA 1
ATOM 5022 C C . ASN A 1 653 ? -3.414 14.502 26.415 1.00 94.38 653 ASN A C 1
ATOM 5024 O O . ASN A 1 653 ? -3.098 13.690 25.548 1.00 94.38 653 ASN A O 1
ATOM 5028 N N . SER A 1 654 ? -3.669 15.786 26.133 1.00 93.81 654 SER A N 1
ATOM 5029 C CA . SER A 1 654 ? -3.662 16.355 24.774 1.00 93.81 654 SER A CA 1
ATOM 5030 C C . SER A 1 654 ? -2.291 16.322 24.091 1.00 93.81 654 SER A C 1
ATOM 5032 O O . SER A 1 654 ? -2.242 16.286 22.861 1.00 93.81 654 SER A O 1
ATOM 5034 N N . LEU A 1 655 ? -1.201 16.360 24.867 1.00 93.94 655 LEU A N 1
ATOM 5035 C CA . LEU A 1 655 ? 0.182 16.262 24.389 1.00 93.94 655 LEU A CA 1
ATOM 5036 C C . LEU A 1 655 ? 0.614 14.803 24.220 1.00 93.94 655 LEU A C 1
ATOM 5038 O O . LEU A 1 655 ? 1.065 14.430 23.136 1.00 93.94 655 LEU A O 1
ATOM 5042 N N . TYR A 1 656 ? 0.412 13.963 25.243 1.00 94.50 656 TYR A N 1
ATOM 5043 C CA . TYR A 1 656 ? 0.713 12.527 25.187 1.00 94.50 656 TYR A CA 1
ATOM 5044 C C . TYR A 1 656 ? 0.021 11.852 23.997 1.00 94.50 656 TYR A C 1
ATOM 5046 O O . TYR A 1 656 ? 0.686 11.162 23.227 1.00 94.50 656 TYR A O 1
ATOM 5054 N N . GLN A 1 657 ? -1.273 12.120 23.774 1.00 94.31 657 GLN A N 1
ATOM 5055 C CA . GLN A 1 657 ? -2.037 11.520 22.674 1.00 94.31 657 GLN A CA 1
ATOM 5056 C C . GLN A 1 657 ? -1.411 11.772 21.292 1.00 94.31 657 GLN A C 1
ATOM 5058 O O . GLN A 1 657 ? -1.549 10.929 20.415 1.00 94.31 657 GLN A O 1
ATOM 5063 N N . ILE A 1 658 ? -0.712 12.895 21.081 1.00 92.50 658 ILE A N 1
ATOM 5064 C CA . ILE A 1 658 ? -0.082 13.245 19.792 1.00 92.50 658 ILE A CA 1
ATOM 5065 C C . ILE A 1 658 ? 1.433 12.968 19.743 1.00 92.50 658 ILE A C 1
ATOM 5067 O O . ILE A 1 658 ? 2.106 13.454 18.833 1.00 92.50 658 ILE A O 1
ATOM 5071 N N . SER A 1 659 ? 1.979 12.237 20.720 1.00 92.94 659 SER A N 1
ATOM 5072 C CA . SER A 1 659 ? 3.419 11.973 20.852 1.00 92.94 659 SER A CA 1
ATOM 5073 C C . SER A 1 659 ? 3.726 10.557 21.358 1.00 92.94 659 SER A C 1
ATOM 5075 O O . SER A 1 659 ? 3.795 9.635 20.551 1.00 92.94 659 SER A O 1
ATOM 5077 N N . LEU A 1 660 ? 3.926 10.356 22.665 1.00 92.00 660 LEU A N 1
ATOM 5078 C CA . LEU A 1 660 ? 4.269 9.050 23.251 1.00 92.00 660 LEU A CA 1
ATOM 5079 C C . LEU A 1 660 ? 3.082 8.071 23.329 1.00 92.00 660 LEU A C 1
ATOM 5081 O O . LEU A 1 660 ? 3.289 6.861 23.429 1.00 92.00 660 LEU A O 1
ATOM 5085 N N . TRP A 1 661 ? 1.853 8.593 23.287 1.00 92.00 661 TRP A N 1
ATOM 5086 C CA . TRP A 1 661 ? 0.571 7.911 23.511 1.00 92.00 661 TRP A CA 1
ATOM 5087 C C . TRP A 1 661 ? 0.390 7.370 24.942 1.00 92.00 661 TRP A C 1
ATOM 5089 O O . TRP A 1 661 ? -0.568 7.749 25.614 1.00 92.00 661 TRP A O 1
ATOM 5099 N N . GLY A 1 662 ? 1.340 6.575 25.441 1.00 89.56 662 GLY A N 1
ATOM 5100 C CA . GLY A 1 662 ? 1.461 6.146 26.839 1.00 89.56 662 GLY A CA 1
ATOM 5101 C C . GLY A 1 662 ? 2.720 6.70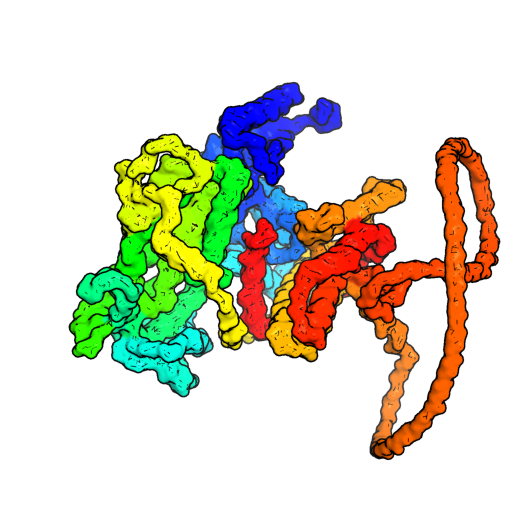1 27.540 1.00 89.56 662 GLY A C 1
ATOM 5102 O O . GLY A 1 662 ? 3.495 7.435 26.924 1.00 89.56 662 GLY A O 1
ATOM 5103 N N . PRO A 1 663 ? 2.935 6.389 28.834 1.00 87.38 663 PRO A N 1
ATOM 5104 C CA . PRO A 1 663 ? 4.027 6.941 29.647 1.00 87.38 663 PRO A CA 1
ATOM 5105 C C . PRO A 1 663 ? 5.448 6.551 29.200 1.00 87.38 663 PRO A C 1
ATOM 5107 O O . PRO A 1 663 ? 6.393 7.267 29.526 1.00 87.38 663 PRO A O 1
ATOM 5110 N N . ASN A 1 664 ? 5.623 5.446 28.469 1.00 87.12 664 ASN A N 1
ATOM 5111 C CA . ASN A 1 664 ? 6.925 4.931 28.028 1.00 87.12 664 ASN A CA 1
ATOM 5112 C C . ASN A 1 664 ? 7.089 4.927 26.494 1.00 87.12 664 ASN A C 1
ATOM 5114 O O . ASN A 1 664 ? 8.041 4.335 25.985 1.00 87.12 664 ASN A O 1
ATOM 5118 N N . GLY A 1 665 ? 6.179 5.564 25.746 1.00 84.00 665 GLY A N 1
ATOM 5119 C CA . GLY A 1 665 ? 6.185 5.525 24.278 1.00 84.00 665 GLY A CA 1
ATOM 5120 C C . GLY A 1 665 ? 5.524 4.276 23.686 1.00 84.00 665 GLY A C 1
ATOM 5121 O O . GLY A 1 665 ? 5.892 3.856 22.592 1.00 84.00 665 GLY A O 1
ATOM 5122 N N . GLU A 1 666 ? 4.575 3.667 24.406 1.00 83.31 666 GLU A N 1
ATOM 5123 C CA . GLU A 1 666 ? 3.948 2.379 24.080 1.00 83.31 666 GLU A CA 1
ATOM 5124 C C . GLU A 1 666 ? 3.365 2.315 22.659 1.00 83.31 666 GLU A C 1
ATOM 5126 O O . GLU A 1 666 ? 3.437 1.261 22.030 1.00 83.31 666 GLU A O 1
ATOM 5131 N N . ILE A 1 667 ? 2.838 3.433 22.139 1.00 82.31 667 ILE A N 1
ATOM 5132 C CA . ILE A 1 667 ? 2.431 3.577 20.730 1.00 82.31 667 ILE A CA 1
ATOM 5133 C C . ILE A 1 667 ? 2.957 4.911 20.160 1.00 82.31 667 ILE A C 1
ATOM 5135 O O . ILE A 1 667 ? 2.209 5.759 19.667 1.00 82.31 667 ILE A O 1
ATOM 5139 N N . LEU A 1 668 ? 4.274 5.110 20.288 1.00 85.56 668 LEU A N 1
ATOM 5140 C CA . LEU A 1 668 ? 5.013 6.294 19.836 1.00 85.56 668 LEU A CA 1
ATOM 5141 C C . LEU A 1 668 ? 4.618 6.753 18.417 1.00 85.56 668 LEU A C 1
ATOM 5143 O O . LEU A 1 668 ? 4.565 5.958 17.482 1.00 85.56 668 LEU A O 1
ATOM 5147 N N . ASP A 1 669 ? 4.401 8.061 18.264 1.00 86.44 669 ASP A N 1
ATOM 5148 C CA . ASP A 1 669 ? 4.032 8.769 17.028 1.00 86.44 669 ASP A CA 1
ATOM 5149 C C . ASP A 1 669 ? 2.685 8.379 16.378 1.00 86.44 669 ASP A C 1
ATOM 5151 O O . ASP A 1 669 ? 2.307 9.023 15.398 1.00 86.44 669 ASP A O 1
ATOM 5155 N N . TYR A 1 670 ? 1.911 7.418 16.908 1.00 80.25 670 TYR A N 1
ATOM 5156 C CA . TYR A 1 670 ? 0.685 6.905 16.259 1.00 80.25 670 TYR A CA 1
ATOM 5157 C C . TYR A 1 670 ? -0.280 8.003 15.789 1.00 80.25 670 TYR A C 1
ATOM 5159 O O . TYR A 1 670 ? -0.761 8.008 14.657 1.00 80.25 670 TYR A O 1
ATOM 5167 N N . ALA A 1 671 ? -0.519 8.983 16.659 1.00 86.25 671 ALA A N 1
ATOM 5168 C CA . ALA A 1 671 ? -1.385 10.123 16.394 1.00 86.25 671 ALA A CA 1
ATOM 5169 C C . ALA A 1 671 ? -0.598 11.443 16.253 1.00 86.25 671 ALA A C 1
ATOM 5171 O O . ALA A 1 671 ? -1.125 12.519 16.559 1.00 86.25 671 ALA A O 1
ATOM 5172 N N . VAL A 1 672 ? 0.647 11.396 15.763 1.00 87.50 672 VAL A N 1
ATOM 5173 C CA . VAL A 1 672 ? 1.473 12.593 15.540 1.00 87.50 672 VAL A CA 1
ATOM 5174 C C . VAL A 1 672 ? 0.840 13.546 14.519 1.00 87.50 672 VAL A C 1
ATOM 5176 O O . VAL A 1 672 ? 0.231 13.144 13.522 1.00 87.50 672 VAL A O 1
ATOM 5179 N N . LYS A 1 673 ? 0.966 14.854 14.768 1.00 86.88 673 LYS A N 1
ATOM 5180 C CA . LYS A 1 673 ? 0.325 15.902 13.963 1.00 86.88 673 LYS A CA 1
ATOM 5181 C C . LYS A 1 673 ? 1.357 16.833 13.331 1.00 86.88 673 LYS A C 1
ATOM 5183 O O . LYS A 1 673 ? 2.224 17.375 14.008 1.00 86.88 673 LYS A O 1
ATOM 5188 N N . GLN A 1 674 ? 1.210 17.084 12.030 1.00 86.62 674 GLN A N 1
ATOM 5189 C CA . GLN A 1 674 ? 1.937 18.145 11.323 1.00 86.62 674 GLN A CA 1
ATOM 5190 C C . GLN A 1 674 ? 1.338 19.507 11.712 1.00 86.62 674 GLN A C 1
ATOM 5192 O O . GLN A 1 674 ? 0.512 20.056 10.984 1.00 86.62 674 GLN A O 1
ATOM 5197 N N . TRP A 1 675 ? 1.715 20.015 12.887 1.00 90.38 675 TRP A N 1
ATOM 5198 C CA . TRP A 1 675 ? 1.197 21.252 13.478 1.00 90.38 675 TRP A CA 1
ATOM 5199 C C . TRP A 1 675 ? 2.314 22.226 13.869 1.00 90.38 675 TRP A C 1
ATOM 5201 O O . TRP A 1 675 ? 3.392 21.827 14.311 1.00 90.38 675 TRP A O 1
ATOM 5211 N N . ASN A 1 676 ? 2.029 23.522 13.760 1.00 90.69 676 ASN A N 1
ATOM 5212 C CA . ASN A 1 676 ? 2.834 24.574 14.368 1.00 90.69 676 ASN A CA 1
ATOM 5213 C C . ASN A 1 676 ? 2.934 24.339 15.885 1.00 90.69 676 ASN A C 1
ATOM 5215 O O . ASN A 1 676 ? 1.929 24.025 16.527 1.00 90.69 676 ASN A O 1
ATOM 5219 N N . GLY A 1 677 ? 4.147 24.425 16.430 1.00 86.56 677 GLY A N 1
ATOM 5220 C CA . GLY A 1 677 ? 4.461 24.044 17.813 1.00 86.56 677 GLY A CA 1
ATOM 5221 C C . GLY A 1 677 ? 4.860 22.571 17.994 1.00 86.56 677 GLY A C 1
ATOM 5222 O O . GLY A 1 677 ? 5.653 22.277 18.876 1.00 86.56 677 GLY A O 1
ATOM 5223 N N . VAL A 1 678 ? 4.407 21.652 17.128 1.00 89.62 678 VAL A N 1
ATOM 5224 C CA . VAL A 1 678 ? 4.922 20.260 17.062 1.00 89.62 678 VAL A CA 1
ATOM 5225 C C . VAL A 1 678 ? 6.142 20.168 16.131 1.00 89.62 678 VAL A C 1
ATOM 5227 O O . VAL A 1 678 ? 7.022 19.328 16.311 1.00 89.62 678 VAL A O 1
ATOM 5230 N N . MET A 1 679 ? 6.213 21.055 15.132 1.00 86.81 679 MET A N 1
ATOM 5231 C CA . MET A 1 679 ? 7.296 21.141 14.144 1.00 86.81 679 MET A CA 1
ATOM 5232 C C . MET A 1 679 ? 8.378 22.187 14.500 1.00 86.81 679 MET A C 1
ATOM 5234 O O . MET A 1 679 ? 9.205 22.517 13.652 1.00 86.81 679 MET A O 1
ATOM 5238 N N . GLN A 1 680 ? 8.360 22.766 15.705 1.00 77.12 680 GLN A N 1
ATOM 5239 C CA . GLN A 1 680 ? 9.045 24.030 16.015 1.00 77.12 680 GLN A CA 1
ATOM 5240 C C . GLN A 1 680 ? 10.502 23.875 16.486 1.00 77.12 680 GLN A C 1
ATOM 5242 O O . GLN A 1 680 ? 10.839 22.967 17.244 1.00 77.12 680 GLN A O 1
ATOM 5247 N N . ASN A 1 681 ? 11.367 24.822 16.095 1.00 62.78 681 ASN A N 1
ATOM 5248 C CA . ASN A 1 681 ? 12.730 24.954 16.615 1.00 62.78 681 ASN A CA 1
ATOM 5249 C C . ASN A 1 681 ? 13.009 26.374 17.155 1.00 62.78 681 ASN A C 1
ATOM 5251 O O . ASN A 1 681 ? 13.282 27.303 16.394 1.00 62.78 681 ASN A O 1
ATOM 5255 N N . ASP A 1 682 ? 12.998 26.532 18.479 1.00 53.84 682 ASP A N 1
ATOM 5256 C CA . ASP A 1 682 ? 13.300 27.799 19.165 1.00 53.84 682 ASP A CA 1
ATOM 5257 C C . ASP A 1 682 ? 14.771 28.246 19.057 1.00 53.84 682 ASP A C 1
ATOM 5259 O O . ASP A 1 682 ? 15.072 29.427 19.244 1.00 53.84 682 ASP A O 1
ATOM 5263 N N . CYS A 1 683 ? 15.705 27.351 18.707 1.00 39.66 683 CYS A N 1
ATOM 5264 C CA . CYS A 1 683 ? 17.146 27.636 18.729 1.00 39.66 683 CYS A CA 1
ATOM 5265 C C . CYS A 1 683 ? 17.614 28.686 17.695 1.00 39.66 683 CYS A C 1
ATOM 5267 O O . CYS A 1 683 ? 18.783 29.066 17.703 1.00 39.66 683 CYS A O 1
ATOM 5269 N N . LEU A 1 684 ? 16.728 29.165 16.810 1.00 34.44 684 LEU A N 1
ATOM 5270 C CA . LEU A 1 684 ? 17.032 30.158 15.767 1.00 34.44 684 LEU A CA 1
ATOM 5271 C C . LEU A 1 684 ? 16.365 31.531 15.968 1.00 34.44 684 LEU A C 1
ATOM 5273 O O . LEU A 1 684 ? 16.637 32.451 15.196 1.00 34.44 684 LEU A O 1
ATOM 5277 N N . ALA A 1 685 ? 15.524 31.709 16.993 1.00 30.02 685 ALA A N 1
ATOM 5278 C CA . ALA A 1 685 ? 14.892 33.004 17.270 1.00 30.02 685 ALA A CA 1
ATOM 5279 C C . ALA A 1 685 ? 15.866 34.014 17.913 1.00 30.02 685 ALA A C 1
ATOM 5281 O O . ALA A 1 685 ? 15.825 35.209 17.620 1.00 30.02 685 ALA A O 1
ATOM 5282 N N . SER A 1 686 ? 16.780 33.531 18.759 1.00 27.48 686 SER A N 1
ATOM 5283 C CA . SER A 1 686 ? 17.706 34.349 19.557 1.00 27.48 686 SER A CA 1
ATOM 5284 C C . SER A 1 686 ? 18.884 34.945 18.776 1.00 27.48 686 SER A C 1
ATOM 5286 O O . SER A 1 686 ? 19.512 35.882 19.257 1.00 27.48 686 SER A O 1
ATOM 5288 N N . SER A 1 687 ? 19.185 34.447 17.572 1.00 26.53 687 SER A N 1
ATOM 5289 C CA . SER A 1 687 ? 20.336 34.883 16.763 1.00 26.53 687 SER A CA 1
ATOM 5290 C C . SER A 1 687 ? 20.022 35.998 15.755 1.00 26.53 687 SER A C 1
ATOM 5292 O O . SER A 1 687 ? 20.918 36.448 15.041 1.00 26.53 687 SER A O 1
ATOM 5294 N N . ARG A 1 688 ? 18.763 36.458 15.676 1.00 28.52 688 ARG A N 1
ATOM 5295 C CA . ARG A 1 688 ? 18.315 37.484 14.709 1.00 28.52 688 ARG A CA 1
ATOM 5296 C C . ARG A 1 688 ? 17.916 38.829 15.327 1.00 28.52 688 ARG A C 1
ATOM 5298 O O . ARG A 1 688 ? 17.672 39.771 14.579 1.00 28.52 688 ARG A O 1
ATOM 5305 N N . SER A 1 689 ? 17.885 38.953 16.655 1.00 25.83 689 SER A N 1
ATOM 5306 C CA . SER A 1 689 ? 17.527 40.199 17.358 1.00 25.83 689 SER A CA 1
ATOM 5307 C C . SER A 1 689 ? 18.706 41.153 17.608 1.00 25.83 689 SER A C 1
ATOM 5309 O O . SER A 1 689 ? 18.496 42.252 18.112 1.00 25.83 689 SER A O 1
ATOM 5311 N N . THR A 1 690 ? 19.937 40.776 17.242 1.00 28.72 690 THR A N 1
ATOM 5312 C CA . THR A 1 690 ? 21.153 41.567 17.508 1.00 28.72 690 THR A CA 1
ATOM 5313 C C . THR A 1 690 ? 21.987 41.837 16.251 1.00 28.72 690 THR A C 1
ATOM 5315 O O . THR A 1 690 ? 23.178 41.559 16.255 1.00 28.72 690 THR A O 1
ATOM 5318 N N . HIS A 1 691 ? 21.372 42.349 15.174 1.00 30.89 691 HIS A N 1
ATOM 5319 C CA . HIS A 1 691 ? 22.019 43.181 14.132 1.00 30.89 691 HIS A CA 1
ATOM 5320 C C . HIS A 1 691 ? 20.996 43.628 13.064 1.00 30.89 691 HIS A C 1
ATOM 5322 O O . HIS A 1 691 ? 20.828 42.940 12.056 1.00 30.89 691 HIS A O 1
ATOM 5328 N N . ARG A 1 692 ? 20.340 44.786 13.261 1.00 26.88 692 ARG A N 1
ATOM 5329 C CA . ARG A 1 692 ? 19.730 45.635 12.205 1.00 26.88 692 ARG A CA 1
ATOM 5330 C C . ARG A 1 692 ? 19.146 46.924 12.803 1.00 26.88 692 ARG A C 1
ATOM 5332 O O . ARG A 1 692 ? 17.944 47.030 12.974 1.00 26.88 692 ARG A O 1
ATOM 5339 N N . ASP A 1 693 ? 20.015 47.891 13.090 1.00 26.72 693 ASP A N 1
ATOM 5340 C CA . ASP A 1 693 ? 19.626 49.292 13.327 1.00 26.72 693 ASP A CA 1
ATOM 5341 C C . ASP A 1 693 ? 20.787 50.234 12.956 1.00 26.72 693 ASP A C 1
ATOM 5343 O O . ASP A 1 693 ? 21.422 50.878 13.788 1.00 26.72 693 ASP A O 1
ATOM 5347 N N . THR A 1 694 ? 21.098 50.276 11.659 1.00 23.64 694 THR A N 1
ATOM 5348 C CA . THR A 1 694 ? 21.914 51.325 11.030 1.00 23.64 694 THR A CA 1
ATOM 5349 C C . THR A 1 694 ? 21.336 51.642 9.643 1.00 23.64 694 THR A C 1
ATOM 5351 O O . THR A 1 694 ? 21.160 50.722 8.838 1.00 23.64 694 THR A O 1
ATOM 5354 N N . PRO A 1 695 ? 21.001 52.912 9.336 1.00 24.48 695 PRO A N 1
ATOM 5355 C CA . PRO A 1 695 ? 20.483 53.301 8.023 1.00 24.48 695 PRO A CA 1
ATOM 5356 C C . PRO A 1 695 ? 21.593 53.316 6.948 1.00 24.48 695 PRO A C 1
ATOM 5358 O O . PRO A 1 695 ? 22.778 53.389 7.283 1.00 24.48 695 PRO A O 1
ATOM 5361 N N . PRO A 1 696 ? 21.240 53.232 5.651 1.00 25.80 696 PRO A N 1
ATOM 5362 C CA . PRO A 1 696 ? 22.214 53.032 4.580 1.00 25.80 696 PRO A CA 1
ATOM 5363 C C . PRO A 1 696 ? 22.916 54.324 4.138 1.00 25.80 696 PRO A C 1
ATOM 5365 O O . PRO A 1 696 ? 22.263 55.311 3.802 1.00 25.80 696 PRO A O 1
ATOM 5368 N N . CYS A 1 697 ? 24.244 54.261 3.999 1.00 21.59 697 CYS A N 1
ATOM 5369 C CA . CYS A 1 697 ? 25.046 55.257 3.283 1.00 21.59 697 CYS A CA 1
ATOM 5370 C C . CYS A 1 697 ? 25.739 54.621 2.064 1.00 21.59 697 CYS A C 1
ATOM 5372 O O . CYS A 1 697 ? 26.520 53.681 2.192 1.00 21.59 697 CYS A O 1
ATOM 5374 N N . HIS A 1 698 ? 25.473 55.174 0.881 1.00 21.17 698 HIS A N 1
ATOM 5375 C CA . HIS A 1 698 ? 26.257 55.000 -0.350 1.00 21.17 698 HIS A CA 1
ATOM 5376 C C . HIS A 1 698 ? 27.203 56.214 -0.517 1.00 21.17 698 HIS A C 1
ATOM 5378 O O . HIS A 1 698 ? 26.923 57.265 0.057 1.00 21.17 698 HIS A O 1
ATOM 5384 N N . PRO A 1 699 ? 28.189 56.182 -1.432 1.00 37.72 699 PRO A N 1
ATOM 5385 C CA . PRO A 1 699 ? 29.216 55.153 -1.658 1.00 37.72 699 PRO A CA 1
ATOM 5386 C C . PRO A 1 699 ? 30.638 55.785 -1.708 1.00 37.72 699 PRO A C 1
ATOM 5388 O O . PRO A 1 699 ? 30.725 57.004 -1.788 1.00 37.72 699 PRO A O 1
ATOM 5391 N N . GLN A 1 700 ? 31.735 54.999 -1.766 1.00 22.98 700 GLN A N 1
ATOM 5392 C CA . GLN A 1 700 ? 32.913 55.228 -2.658 1.00 22.98 700 GLN A CA 1
ATOM 5393 C C . GLN A 1 700 ? 34.166 54.358 -2.360 1.00 22.98 700 GLN A C 1
ATOM 5395 O O . GLN A 1 700 ? 34.464 54.026 -1.222 1.00 22.98 700 GLN A O 1
ATOM 5400 N N . ALA A 1 701 ? 34.902 54.069 -3.444 1.00 22.36 701 ALA A N 1
ATOM 5401 C CA . ALA A 1 701 ? 36.369 54.076 -3.615 1.00 22.36 701 ALA A CA 1
ATOM 5402 C C . ALA A 1 701 ? 37.366 53.228 -2.760 1.00 22.36 701 ALA A C 1
ATOM 5404 O O . ALA A 1 701 ? 37.722 53.581 -1.646 1.00 22.36 701 ALA A O 1
ATOM 5405 N N . LEU A 1 702 ? 38.012 52.280 -3.470 1.00 22.94 702 LEU A N 1
ATOM 5406 C CA . LEU A 1 702 ? 39.481 52.125 -3.668 1.00 22.94 702 LEU A CA 1
ATOM 5407 C C . LEU A 1 702 ? 40.457 51.544 -2.592 1.00 22.94 702 LEU A C 1
ATOM 5409 O O . LEU A 1 702 ? 40.617 52.049 -1.493 1.00 22.94 702 LEU A O 1
ATOM 5413 N N . HIS A 1 703 ? 41.268 50.587 -3.088 1.00 24.48 703 HIS A N 1
ATOM 5414 C CA . HIS A 1 703 ? 42.709 50.301 -2.851 1.00 24.48 703 HIS A CA 1
ATOM 5415 C C . HIS A 1 703 ? 43.314 49.750 -1.520 1.00 24.48 703 HIS A C 1
ATOM 5417 O O . HIS A 1 703 ? 43.612 50.482 -0.590 1.00 24.48 703 HIS A O 1
ATOM 5423 N N . HIS A 1 704 ? 43.787 48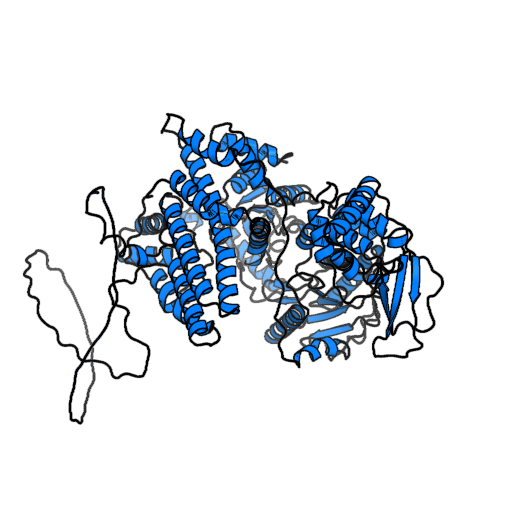.490 -1.638 1.00 24.33 704 HIS A N 1
ATOM 5424 C CA . HIS A 1 704 ? 45.173 47.988 -1.401 1.00 24.33 704 HIS A CA 1
ATOM 5425 C C . HIS A 1 704 ? 45.783 47.715 0.005 1.00 24.33 704 HIS A C 1
ATOM 5427 O O . HIS A 1 704 ? 45.740 48.535 0.909 1.00 24.33 704 HIS A O 1
ATOM 5433 N N . CYS A 1 705 ? 46.567 46.612 0.035 1.00 22.91 705 CYS A N 1
ATOM 5434 C CA . CYS A 1 705 ? 47.651 46.233 0.979 1.00 22.91 705 CYS A CA 1
ATOM 5435 C C . CYS A 1 705 ? 47.262 45.955 2.457 1.00 22.91 705 CYS A C 1
ATOM 5437 O O . CYS A 1 705 ? 46.206 46.366 2.908 1.00 22.91 705 CYS A O 1
ATOM 5439 N N . GLY A 1 706 ? 48.027 45.204 3.273 1.00 22.67 706 GLY A N 1
ATOM 5440 C CA . GLY A 1 706 ? 49.315 44.497 3.090 1.00 22.67 706 GLY A CA 1
ATOM 5441 C C . GLY A 1 706 ? 49.520 43.355 4.129 1.00 22.67 706 GLY A C 1
ATOM 5442 O O . GLY A 1 706 ? 48.578 42.991 4.824 1.00 22.67 706 GLY A O 1
ATOM 5443 N N . ARG A 1 707 ? 50.718 42.740 4.219 1.00 24.19 707 ARG A N 1
ATOM 5444 C CA . ARG A 1 707 ? 51.028 41.528 5.044 1.00 24.19 707 ARG A CA 1
ATOM 5445 C C . ARG A 1 707 ? 51.747 41.825 6.393 1.00 24.19 707 ARG A C 1
ATOM 5447 O O . ARG A 1 707 ? 52.325 42.895 6.522 1.00 24.19 707 ARG A O 1
ATOM 5454 N N . LEU A 1 708 ? 51.878 40.770 7.235 1.00 23.34 708 LEU A N 1
ATOM 5455 C CA . LEU A 1 708 ? 52.801 40.514 8.394 1.00 23.34 708 LEU A CA 1
ATOM 5456 C C . LEU A 1 708 ? 52.194 40.772 9.818 1.00 23.34 708 LEU A C 1
ATOM 5458 O O . LEU A 1 708 ? 51.456 41.739 9.933 1.00 23.34 708 LEU A O 1
ATOM 5462 N N . VAL A 1 709 ? 52.304 39.991 10.935 1.00 22.77 709 VAL A N 1
ATOM 5463 C CA . VAL A 1 709 ? 53.149 38.858 11.485 1.00 22.77 709 VAL A CA 1
ATOM 5464 C C . VAL A 1 709 ? 54.245 39.328 12.502 1.00 22.77 709 VAL A C 1
ATOM 5466 O O . VAL A 1 709 ? 54.983 40.218 12.089 1.00 22.77 709 VAL A O 1
ATOM 5469 N N . PRO A 1 710 ? 54.522 38.723 13.713 1.00 41.00 710 PRO A N 1
ATOM 5470 C CA . PRO A 1 710 ? 53.702 38.008 14.754 1.00 41.00 710 PRO A CA 1
ATOM 5471 C C . PRO A 1 710 ? 54.127 38.146 16.293 1.00 41.00 710 PRO A C 1
ATOM 5473 O O . PRO A 1 710 ? 55.267 38.477 16.588 1.00 41.00 710 PRO A O 1
ATOM 5476 N N . ALA A 1 711 ? 53.286 37.693 17.266 1.00 22.67 711 ALA A N 1
ATOM 5477 C CA . ALA A 1 711 ? 53.611 37.192 18.663 1.00 22.67 711 ALA A CA 1
ATOM 5478 C C . ALA A 1 711 ? 54.334 38.143 19.702 1.00 22.67 711 ALA A C 1
ATOM 5480 O O . ALA A 1 711 ? 54.532 39.297 19.327 1.00 22.67 711 ALA A O 1
ATOM 5481 N N . PRO A 1 712 ? 54.739 37.775 20.977 1.00 44.56 712 PRO A N 1
ATOM 5482 C CA . PRO A 1 712 ? 54.594 36.539 21.827 1.00 44.56 712 PRO A CA 1
ATOM 5483 C C . PRO A 1 712 ? 54.354 36.685 23.404 1.00 44.56 712 PRO A C 1
ATOM 5485 O O . PRO A 1 712 ? 54.347 37.790 23.931 1.00 44.56 712 PRO A O 1
ATOM 5488 N N . HIS A 1 713 ? 54.296 35.545 24.155 1.00 30.75 713 HIS A N 1
ATOM 5489 C CA . HIS A 1 713 ? 54.571 35.290 25.629 1.00 30.75 713 HIS A CA 1
ATOM 5490 C C . HIS A 1 713 ? 53.624 35.795 26.786 1.00 30.75 713 HIS A C 1
ATOM 5492 O O . HIS A 1 713 ? 52.749 36.613 26.541 1.00 30.75 713 HIS A O 1
ATOM 5498 N N . SER A 1 714 ? 53.820 35.441 28.092 1.00 26.72 714 SER A N 1
ATOM 5499 C CA . SER A 1 714 ? 53.527 34.192 28.911 1.00 26.72 714 SER A CA 1
ATOM 5500 C C . SER A 1 714 ? 53.877 34.423 30.443 1.00 26.72 714 SER A C 1
ATOM 5502 O O . SER A 1 714 ? 54.478 35.461 30.685 1.00 26.72 714 SER A O 1
ATOM 5504 N N . ALA A 1 715 ? 53.647 33.647 31.550 1.00 26.45 715 ALA A N 1
ATOM 5505 C CA . ALA A 1 715 ? 53.049 32.324 31.944 1.00 26.45 715 ALA A CA 1
ATOM 5506 C C . ALA A 1 715 ? 52.948 32.102 33.528 1.00 26.45 715 ALA A C 1
ATOM 5508 O O . ALA A 1 715 ? 53.475 32.924 34.270 1.00 26.45 715 ALA A O 1
ATOM 5509 N N . THR A 1 716 ? 52.397 30.949 34.021 1.00 25.03 716 THR A N 1
ATOM 5510 C CA . THR A 1 716 ? 52.572 30.216 35.359 1.00 25.03 716 THR A CA 1
ATOM 5511 C C . THR A 1 716 ? 52.044 30.763 36.742 1.00 25.03 716 THR A C 1
ATOM 5513 O O . THR A 1 716 ? 51.803 31.959 36.814 1.00 25.03 716 THR A O 1
ATOM 5516 N N . VAL A 1 717 ? 51.928 30.031 37.905 1.00 27.72 717 VAL A N 1
ATOM 5517 C CA . VAL A 1 717 ? 51.393 28.662 38.322 1.00 27.72 717 VAL A CA 1
ATOM 5518 C C . VAL A 1 717 ? 51.398 28.404 39.899 1.00 27.72 717 VAL A C 1
ATOM 5520 O O . VAL A 1 717 ? 52.015 29.196 40.600 1.00 27.72 717 VAL A O 1
ATOM 5523 N N . ASP A 1 718 ? 50.773 27.306 40.425 1.00 24.83 718 ASP A N 1
ATOM 5524 C CA . ASP A 1 718 ? 50.971 26.529 41.727 1.00 24.83 718 ASP A CA 1
ATOM 5525 C C . ASP A 1 718 ? 50.512 27.002 43.172 1.00 24.83 718 ASP A C 1
ATOM 5527 O O . ASP A 1 718 ? 50.440 28.203 43.404 1.00 24.83 718 ASP A O 1
ATOM 5531 N N . VAL A 1 719 ? 50.221 26.174 44.243 1.00 27.80 719 VAL A N 1
ATOM 5532 C CA . VAL A 1 719 ? 49.774 24.729 44.441 1.00 27.80 719 VAL A CA 1
ATOM 5533 C C . VAL A 1 719 ? 49.361 24.281 45.920 1.00 27.80 719 VAL A C 1
ATOM 5535 O O . VAL A 1 719 ? 49.916 24.792 46.886 1.00 27.80 719 VAL A O 1
ATOM 5538 N N . THR A 1 720 ? 48.510 23.224 46.112 1.00 27.14 720 THR A N 1
ATOM 5539 C CA . THR A 1 720 ? 48.243 22.318 47.328 1.00 27.14 720 THR A CA 1
ATOM 5540 C C . THR A 1 720 ? 47.550 22.825 48.652 1.00 27.14 720 THR A C 1
ATOM 5542 O O . THR A 1 720 ? 47.482 24.029 48.829 1.00 27.14 720 THR A O 1
ATOM 5545 N N . SER A 1 721 ? 46.996 22.052 49.653 1.00 27.23 721 SER A N 1
ATOM 5546 C CA . SER A 1 721 ? 46.726 20.588 49.971 1.00 27.23 721 SER A CA 1
ATOM 5547 C C . SER A 1 721 ? 45.629 20.292 51.086 1.00 27.23 721 SER A C 1
ATOM 5549 O O . SER A 1 721 ? 45.424 21.134 51.947 1.00 27.23 721 SER A O 1
ATOM 5551 N N . HIS A 1 722 ? 45.042 19.056 51.141 1.00 30.03 722 HIS A N 1
ATOM 5552 C CA . HIS A 1 722 ? 44.334 18.312 52.268 1.00 30.03 722 HIS A CA 1
ATOM 5553 C C . HIS A 1 722 ? 43.024 18.848 52.963 1.00 30.03 722 HIS A C 1
ATOM 5555 O O . HIS A 1 722 ? 42.677 20.003 52.775 1.00 30.03 722 HIS A O 1
ATOM 5561 N N . GLY A 1 723 ? 42.210 18.093 53.769 1.00 25.28 723 GLY A N 1
ATOM 5562 C CA . GLY A 1 723 ? 42.028 16.617 53.982 1.00 25.28 723 GLY A CA 1
ATOM 5563 C C . GLY A 1 723 ? 41.257 16.096 55.269 1.00 25.28 723 GLY A C 1
ATOM 5564 O O . GLY A 1 723 ? 41.496 16.607 56.351 1.00 25.28 723 GLY A O 1
ATOM 5565 N N . ARG A 1 724 ? 40.458 14.989 55.152 1.00 27.88 724 ARG A N 1
ATOM 5566 C CA . ARG A 1 724 ? 39.935 13.961 56.156 1.00 27.88 724 ARG A CA 1
ATOM 5567 C C . ARG A 1 724 ? 38.736 14.161 57.178 1.00 27.88 724 ARG A C 1
ATOM 5569 O O . ARG A 1 724 ? 38.875 14.848 58.174 1.00 27.88 724 ARG A O 1
ATOM 5576 N N . HIS A 1 725 ? 37.705 13.283 57.029 1.00 26.80 725 HIS A N 1
ATOM 5577 C CA . HIS A 1 725 ? 36.933 12.417 58.006 1.00 26.80 725 HIS A CA 1
ATOM 5578 C C . HIS A 1 725 ? 35.718 12.806 58.942 1.00 26.80 725 HIS A C 1
ATOM 5580 O O . HIS A 1 725 ? 35.737 13.797 59.654 1.00 26.80 725 HIS A O 1
ATOM 5586 N N . HIS A 1 726 ? 34.784 11.812 59.046 1.00 27.62 726 HIS A N 1
ATOM 5587 C CA . HIS A 1 726 ? 33.855 11.345 60.139 1.00 27.62 726 HIS A CA 1
ATOM 5588 C C . HIS A 1 726 ? 32.344 11.761 60.287 1.00 27.62 726 HIS A C 1
ATOM 5590 O O . HIS A 1 726 ? 32.033 12.914 60.530 1.00 27.62 726 HIS A O 1
ATOM 5596 N N . LEU A 1 727 ? 31.445 10.738 60.193 1.00 23.95 727 LEU A N 1
ATOM 5597 C CA . LEU A 1 727 ? 30.328 10.242 61.084 1.00 23.95 727 LEU A CA 1
ATOM 5598 C C . LEU A 1 727 ? 29.423 11.243 61.897 1.00 23.95 727 LEU A C 1
ATOM 5600 O O . LEU A 1 727 ? 29.929 12.251 62.354 1.00 23.95 727 LEU A O 1
ATOM 5604 N N . THR A 1 728 ? 28.119 11.048 62.238 1.00 24.06 728 THR A N 1
ATOM 5605 C CA . THR A 1 728 ? 27.102 9.949 62.097 1.00 24.06 728 THR A CA 1
ATOM 5606 C C . THR A 1 728 ? 25.649 10.382 62.467 1.00 24.06 728 THR A C 1
ATOM 5608 O O . THR A 1 728 ? 25.493 11.189 63.374 1.00 24.06 728 THR A O 1
ATOM 5611 N N . SER A 1 729 ? 24.615 9.656 61.970 1.00 24.19 729 SER A N 1
ATOM 5612 C CA . SER A 1 729 ? 23.286 9.381 62.626 1.00 24.19 729 SER A CA 1
ATOM 5613 C C . SER A 1 729 ? 22.232 10.529 62.755 1.00 24.19 729 SER A C 1
ATOM 5615 O O . SER A 1 729 ? 22.617 11.682 62.652 1.00 24.19 729 SER A O 1
ATOM 5617 N N . TYR A 1 730 ? 20.901 10.347 62.959 1.00 23.72 730 TYR A N 1
ATOM 5618 C CA . TYR A 1 730 ? 19.941 9.210 62.836 1.00 23.72 730 TYR A CA 1
ATOM 5619 C C . TYR A 1 730 ? 18.455 9.711 62.734 1.00 23.72 730 TYR A C 1
ATOM 5621 O O . TYR A 1 730 ? 18.136 10.756 63.279 1.00 23.72 730 TYR A O 1
ATOM 5629 N N . ARG A 1 731 ? 17.567 8.916 62.095 1.00 24.72 731 ARG A N 1
ATOM 5630 C CA . ARG A 1 731 ? 16.081 8.728 62.246 1.00 24.72 731 ARG A CA 1
ATOM 5631 C C . ARG A 1 731 ? 15.080 9.853 62.672 1.00 24.72 731 ARG A C 1
ATOM 5633 O O . ARG A 1 731 ? 15.213 10.414 63.743 1.00 24.72 731 ARG A O 1
ATOM 5640 N N . HIS A 1 732 ? 13.971 9.944 61.896 1.00 26.56 732 HIS A N 1
ATOM 5641 C CA . HIS A 1 732 ? 12.513 9.793 62.233 1.00 26.56 732 HIS A CA 1
ATOM 5642 C C . HIS A 1 732 ? 11.874 10.494 63.486 1.00 26.56 732 HIS A C 1
ATOM 5644 O O . HIS A 1 732 ? 12.538 10.674 64.491 1.00 26.56 732 HIS A O 1
ATOM 5650 N N . ASN A 1 733 ? 10.562 10.826 63.567 1.00 24.95 733 ASN A N 1
ATOM 5651 C CA . ASN A 1 733 ? 9.394 10.452 62.736 1.00 24.95 733 ASN A CA 1
ATOM 5652 C C . ASN A 1 733 ? 8.136 11.371 62.871 1.00 24.95 733 ASN A C 1
ATOM 5654 O O . ASN A 1 733 ? 7.970 12.043 63.879 1.00 24.95 733 ASN A O 1
ATOM 5658 N N . THR A 1 734 ? 7.185 11.203 61.929 1.00 25.12 734 THR A N 1
ATOM 5659 C CA . THR A 1 734 ? 5.695 11.337 62.032 1.00 25.12 734 THR A CA 1
ATOM 5660 C C . THR A 1 734 ? 4.953 12.640 62.409 1.00 25.12 734 THR A C 1
ATOM 5662 O O . THR A 1 734 ? 5.268 13.312 63.380 1.00 25.12 734 THR A O 1
ATOM 5665 N N . SER A 1 735 ? 3.771 12.772 61.770 1.00 23.97 735 SER A N 1
ATOM 5666 C CA . SER A 1 735 ? 2.521 13.449 62.211 1.00 23.97 735 SER A CA 1
ATOM 5667 C C . SER A 1 735 ? 2.464 14.988 62.233 1.00 23.97 735 SER A C 1
ATOM 5669 O O . SER A 1 735 ? 3.486 15.631 62.421 1.00 23.97 735 SER A O 1
ATOM 5671 N N . LYS A 1 736 ? 1.293 15.646 62.141 1.00 25.47 736 LYS A N 1
ATOM 5672 C CA . LYS A 1 736 ? 0.049 15.490 61.326 1.00 25.47 736 LYS A CA 1
ATOM 5673 C C . LYS A 1 736 ? -0.889 16.670 61.696 1.00 25.47 736 LYS A C 1
ATOM 5675 O O . LYS A 1 736 ? -0.707 17.215 62.775 1.00 25.47 736 LYS A O 1
ATOM 5680 N N . ASP A 1 737 ? -1.926 16.941 60.887 1.00 25.62 737 ASP A N 1
ATOM 5681 C CA . ASP A 1 737 ? -3.188 17.614 61.296 1.00 25.62 737 ASP A CA 1
ATOM 5682 C C . ASP A 1 737 ? -3.099 19.105 61.779 1.00 25.62 737 ASP A C 1
ATOM 5684 O O . ASP A 1 737 ? -2.064 19.563 62.241 1.00 25.62 737 ASP A O 1
ATOM 5688 N N . VAL A 1 738 ? -4.123 19.980 61.704 1.00 25.89 738 VAL A N 1
ATOM 5689 C CA . VAL A 1 738 ? -5.231 20.149 60.730 1.00 25.89 738 VAL A CA 1
ATOM 5690 C C . VAL A 1 738 ? -5.815 21.589 60.836 1.00 25.89 738 VAL A C 1
ATOM 5692 O O . VAL A 1 738 ? -5.872 22.130 61.935 1.00 25.89 738 VAL A O 1
ATOM 5695 N N . THR A 1 739 ? -6.342 22.181 59.742 1.00 24.72 739 THR A N 1
ATOM 5696 C CA . THR A 1 739 ? -7.173 23.439 59.696 1.00 24.72 739 THR A CA 1
ATOM 5697 C C . THR A 1 739 ? -6.547 24.775 60.197 1.00 24.72 739 THR A C 1
ATOM 5699 O O . THR A 1 739 ? -5.534 24.762 60.874 1.00 24.72 739 THR A O 1
ATOM 5702 N N . SER A 1 740 ? -7.036 26.000 59.897 1.00 25.64 740 SER A N 1
ATOM 5703 C CA . SER A 1 740 ? -8.028 26.524 58.915 1.00 25.64 740 SER A CA 1
ATOM 5704 C C . SER A 1 740 ? -7.877 28.049 58.669 1.00 25.64 740 SER A C 1
ATOM 5706 O O . SER A 1 740 ? -7.490 28.764 59.580 1.00 25.64 740 SER A O 1
ATOM 5708 N N . ARG A 1 741 ? -8.328 28.530 57.488 1.00 26.50 741 ARG A N 1
ATOM 5709 C CA . ARG A 1 741 ? -8.953 29.856 57.171 1.00 26.50 741 ARG A CA 1
ATOM 5710 C C . ARG A 1 741 ? -8.393 31.147 57.833 1.00 26.50 741 ARG A C 1
ATOM 5712 O O . ARG A 1 741 ? -8.631 31.367 59.012 1.00 26.50 741 ARG A O 1
ATOM 5719 N N . GLY A 1 742 ? -7.863 32.109 57.047 1.00 25.78 742 GLY A N 1
ATOM 5720 C CA . GLY A 1 742 ? -7.363 33.381 57.631 1.00 25.78 742 GLY A CA 1
ATOM 5721 C C . GLY A 1 742 ? -7.077 34.628 56.757 1.00 25.78 742 GLY A C 1
ATOM 5722 O O . GLY A 1 742 ? -6.190 35.378 57.119 1.00 25.78 742 GLY A O 1
ATOM 5723 N N . ARG A 1 743 ? -7.792 34.871 55.644 1.00 26.50 743 ARG A N 1
ATOM 5724 C CA . ARG A 1 743 ? -7.994 36.192 54.965 1.00 26.50 743 ARG A CA 1
ATOM 5725 C C . ARG A 1 743 ? -6.856 37.266 54.871 1.00 26.50 743 ARG A C 1
ATOM 5727 O O . ARG A 1 743 ? -6.567 37.967 55.827 1.00 26.50 743 ARG A O 1
ATOM 5734 N N . HIS A 1 744 ? -6.538 37.606 53.611 1.00 25.75 744 HIS A N 1
ATOM 5735 C CA . HIS A 1 744 ? -6.260 38.957 53.054 1.00 25.75 744 HIS A CA 1
ATOM 5736 C C . HIS A 1 744 ? -4.918 39.713 53.258 1.00 25.75 744 HIS A C 1
ATOM 5738 O O . HIS A 1 744 ? -4.474 39.999 54.355 1.00 25.75 744 HIS A O 1
ATOM 5744 N N . HIS A 1 745 ? -4.433 40.180 52.096 1.00 25.58 745 HIS A N 1
ATOM 5745 C CA . HIS A 1 745 ? -3.565 41.321 51.749 1.00 25.58 745 HIS A CA 1
ATOM 5746 C C . HIS A 1 745 ? -2.159 41.485 52.374 1.00 25.58 745 HIS A C 1
ATOM 5748 O O . HIS A 1 745 ? -1.996 41.502 53.581 1.00 25.58 745 HIS A O 1
ATOM 5754 N N . LEU A 1 746 ? -1.050 41.540 51.615 1.00 23.36 746 LEU A N 1
ATOM 5755 C CA . LEU A 1 746 ? -0.607 42.375 50.462 1.00 23.36 746 LEU A CA 1
ATOM 5756 C C . LEU A 1 746 ? 0.378 43.495 50.884 1.00 23.36 746 LEU A C 1
ATOM 5758 O O . LEU A 1 746 ? 0.077 44.677 50.772 1.00 23.36 746 LEU A O 1
ATOM 5762 N N . VAL A 1 747 ? 1.601 43.118 51.282 1.00 25.34 747 VAL A N 1
ATOM 5763 C CA . VAL A 1 747 ? 2.790 43.997 51.250 1.00 25.34 747 VAL A CA 1
ATOM 5764 C C . VAL A 1 747 ? 3.988 43.190 50.736 1.00 25.34 747 VAL A C 1
ATOM 5766 O O . VAL A 1 747 ? 4.210 42.064 51.174 1.00 25.34 747 VAL A O 1
ATOM 5769 N N . ARG A 1 748 ? 4.771 43.756 49.807 1.00 21.64 748 ARG A N 1
ATOM 5770 C CA . ARG A 1 748 ? 6.128 43.281 49.465 1.00 21.64 748 ARG A CA 1
ATOM 5771 C C . ARG A 1 748 ? 7.149 44.100 50.258 1.00 21.64 748 ARG A C 1
ATOM 5773 O O . ARG A 1 748 ? 7.001 45.318 50.323 1.00 21.64 748 ARG A O 1
ATOM 5780 N N . PRO A 1 749 ? 8.249 43.482 50.703 1.00 24.52 749 PRO A N 1
ATOM 5781 C CA . PRO A 1 749 ? 9.546 43.983 50.235 1.00 24.52 749 PRO A CA 1
ATOM 5782 C C . PRO A 1 749 ? 10.379 42.906 49.532 1.00 24.52 749 PRO A C 1
ATOM 5784 O O . PRO A 1 749 ? 10.253 41.713 49.795 1.00 24.52 749 PRO A O 1
ATOM 5787 N N . ARG A 1 750 ? 11.279 43.345 48.646 1.00 21.19 750 ARG A N 1
ATOM 5788 C CA . ARG A 1 750 ? 12.407 42.527 48.182 1.00 21.19 750 ARG A CA 1
ATOM 5789 C C . ARG A 1 750 ? 13.504 42.567 49.247 1.00 21.19 750 ARG A C 1
ATOM 5791 O O . ARG A 1 750 ? 13.932 43.663 49.592 1.00 21.19 750 ARG A O 1
ATOM 5798 N N . VAL A 1 751 ? 14.053 41.417 49.627 1.00 25.02 751 VAL A N 1
ATOM 5799 C CA . VAL A 1 751 ? 15.470 41.315 50.004 1.00 25.02 751 VAL A CA 1
ATOM 5800 C C . VAL A 1 751 ? 16.042 40.087 49.310 1.00 25.02 751 VAL A C 1
ATOM 5802 O O . VAL A 1 751 ? 15.589 38.968 49.524 1.00 25.02 751 VAL A O 1
ATOM 5805 N N . SER A 1 752 ? 17.018 40.314 48.442 1.00 20.88 752 SER A N 1
ATOM 5806 C CA . SER A 1 752 ? 17.883 39.283 47.875 1.00 20.88 752 SER A CA 1
ATOM 5807 C C . SER A 1 752 ? 19.186 39.250 48.659 1.00 20.88 752 SER A C 1
ATOM 5809 O O . SER A 1 752 ? 19.734 40.324 48.882 1.00 20.88 752 SER A O 1
ATOM 5811 N N . PHE A 1 753 ? 19.737 38.073 48.951 1.00 22.95 753 PHE A N 1
ATOM 5812 C CA . PHE A 1 753 ? 21.173 37.820 48.773 1.00 22.95 753 PHE A CA 1
ATOM 5813 C C . PHE A 1 753 ? 21.476 36.312 48.752 1.00 22.95 753 PHE A C 1
ATOM 5815 O O . PHE A 1 753 ? 20.604 35.484 49.010 1.00 22.95 753 PHE A O 1
ATOM 5822 N N . SER A 1 754 ? 22.715 35.998 48.372 1.00 24.11 754 SER A N 1
ATOM 5823 C CA . SER A 1 754 ? 23.410 34.702 48.429 1.00 24.11 754 SER A CA 1
ATOM 5824 C C . SER A 1 754 ? 22.948 33.751 49.549 1.00 24.11 754 SER A C 1
ATOM 5826 O O . SER A 1 754 ? 22.757 34.182 50.680 1.00 24.11 754 SER A O 1
ATOM 5828 N N . GLY A 1 755 ? 22.852 32.436 49.346 1.00 23.17 755 GLY A N 1
ATOM 5829 C CA . GLY A 1 755 ? 23.456 31.629 48.281 1.00 23.17 755 GLY A CA 1
ATOM 5830 C C . GLY A 1 755 ? 24.697 30.894 48.790 1.00 23.17 755 GLY A C 1
ATOM 5831 O O . GLY A 1 755 ? 25.794 31.439 48.767 1.00 23.17 755 GLY A O 1
ATOM 5832 N N . LEU A 1 756 ? 24.504 29.647 49.222 1.00 25.69 756 LEU A N 1
ATOM 5833 C CA . LEU A 1 756 ? 25.557 28.692 49.571 1.00 25.69 756 LEU A CA 1
ATOM 5834 C C . LEU A 1 756 ? 25.155 27.325 49.013 1.00 25.69 756 LEU A C 1
ATOM 5836 O O . LEU A 1 756 ? 24.267 26.665 49.547 1.00 25.69 756 LEU A O 1
ATOM 5840 N N . GLY A 1 757 ? 25.793 26.920 47.919 1.00 23.98 757 GLY A N 1
ATOM 5841 C CA . GLY A 1 757 ? 25.701 25.564 47.388 1.00 23.98 757 GLY A CA 1
ATOM 5842 C C . GLY A 1 757 ? 27.016 24.826 47.617 1.00 23.98 757 GLY A C 1
ATOM 5843 O O . GLY A 1 757 ? 28.082 25.378 47.355 1.00 23.98 757 GLY A O 1
ATOM 5844 N N . LEU A 1 758 ? 26.943 23.570 48.052 1.00 24.56 758 LEU A N 1
ATOM 5845 C CA . LEU A 1 758 ? 28.046 22.611 47.962 1.00 24.56 758 LEU A CA 1
ATOM 5846 C C . LEU A 1 758 ? 27.544 21.315 47.325 1.00 24.56 758 LEU A C 1
ATOM 5848 O O . LEU A 1 758 ? 26.346 21.039 47.311 1.00 24.56 758 LEU A O 1
ATOM 5852 N N . SER A 1 759 ? 28.458 20.586 46.684 1.00 24.39 759 SER A N 1
ATOM 5853 C CA . SER A 1 759 ? 28.124 19.749 45.531 1.00 24.39 759 SER A CA 1
ATOM 5854 C C . SER A 1 759 ? 28.494 18.269 45.667 1.00 24.39 759 SER A C 1
ATOM 5856 O O . SER A 1 759 ? 29.393 17.878 46.404 1.00 24.39 759 SER A O 1
ATOM 5858 N N . GLN A 1 760 ? 27.737 17.480 44.901 1.00 37.22 760 GLN A N 1
ATOM 5859 C CA . GLN A 1 760 ? 27.952 16.113 44.413 1.00 37.22 760 GLN A CA 1
ATOM 5860 C C . GLN A 1 760 ? 29.351 15.474 44.595 1.00 37.22 760 GLN A C 1
ATOM 5862 O O . GLN A 1 760 ? 30.355 16.064 44.188 1.00 37.22 760 GLN A O 1
ATOM 5867 N N . PRO A 1 761 ? 29.419 14.174 44.948 1.00 25.97 761 PRO A N 1
ATOM 5868 C CA . PRO A 1 761 ? 30.458 13.289 44.427 1.00 25.97 761 PRO A CA 1
ATOM 5869 C C . PRO A 1 761 ? 30.156 12.913 42.960 1.00 25.97 761 PRO A C 1
ATOM 5871 O O . PRO A 1 761 ? 29.006 12.671 42.593 1.00 25.97 761 PRO A O 1
ATOM 5874 N N . LYS A 1 762 ? 31.190 12.859 42.110 1.00 25.59 762 LYS A N 1
ATOM 5875 C CA . LYS A 1 762 ? 31.080 12.583 40.663 1.00 25.59 762 LYS A CA 1
ATOM 5876 C C . LYS A 1 762 ? 31.526 11.164 40.305 1.00 25.59 762 LYS A C 1
ATOM 5878 O O . LYS A 1 762 ? 32.516 10.685 40.845 1.00 25.59 762 LYS A O 1
ATOM 5883 N N . HIS A 1 763 ? 30.915 10.599 39.266 1.00 23.47 763 HIS A N 1
ATOM 5884 C CA . HIS A 1 763 ? 31.541 9.621 38.365 1.00 23.47 763 HIS A CA 1
ATOM 5885 C C . HIS A 1 763 ? 31.303 10.057 36.893 1.00 23.47 763 HIS A C 1
ATOM 5887 O O . HIS A 1 763 ? 30.590 11.040 36.675 1.00 23.47 763 HIS A O 1
ATOM 5893 N N . PRO A 1 764 ? 32.052 9.531 35.904 1.00 27.02 764 PRO A N 1
ATOM 5894 C CA . PRO A 1 764 ? 32.801 10.434 35.022 1.00 27.02 764 PRO A CA 1
ATOM 5895 C C . PRO A 1 764 ? 32.143 10.833 33.688 1.00 27.02 764 PRO A C 1
ATOM 5897 O O . PRO A 1 764 ? 31.590 10.008 32.972 1.00 27.02 764 PRO A O 1
ATOM 5900 N N . GLY A 1 765 ? 32.432 12.071 33.269 1.00 22.58 765 GLY A N 1
ATOM 5901 C CA . GLY A 1 765 ? 33.029 12.288 31.942 1.00 22.58 765 GLY A CA 1
ATOM 5902 C C . GLY A 1 765 ? 32.113 12.473 30.728 1.00 22.58 765 GLY A C 1
ATOM 5903 O O . GLY A 1 765 ? 32.299 11.781 29.734 1.00 22.58 765 GLY A O 1
ATOM 5904 N N . PHE A 1 766 ? 31.237 13.482 30.740 1.00 26.38 766 PHE A N 1
ATOM 5905 C CA . PHE A 1 766 ? 30.734 14.117 29.508 1.00 26.38 766 PHE A CA 1
ATOM 5906 C C . PHE A 1 766 ? 31.118 15.612 29.482 1.00 26.38 766 PHE A C 1
ATOM 5908 O O . PHE A 1 766 ? 31.279 16.206 30.553 1.00 26.38 766 PHE A O 1
ATOM 5915 N N . PRO A 1 767 ? 31.316 16.227 28.297 1.00 28.48 767 PRO A N 1
ATOM 5916 C CA . PRO A 1 767 ? 31.770 17.613 28.188 1.00 28.48 767 PRO A CA 1
ATOM 5917 C C . PRO A 1 767 ? 30.677 18.604 28.638 1.00 28.48 767 PRO A C 1
ATOM 5919 O O . PRO A 1 767 ? 29.558 18.544 28.128 1.00 28.48 767 PRO A O 1
ATOM 5922 N N . PRO A 1 768 ? 30.970 19.537 29.562 1.00 32.03 768 PRO A N 1
ATOM 5923 C CA . PRO A 1 768 ? 30.004 20.539 29.995 1.00 32.03 768 PRO A CA 1
ATOM 5924 C C . PRO A 1 768 ? 30.011 21.756 29.060 1.00 32.03 768 PRO A C 1
ATOM 5926 O O . PRO A 1 768 ? 31.053 22.386 28.904 1.00 32.03 768 PRO A O 1
ATOM 5929 N N . ASN A 1 769 ? 28.854 22.092 28.476 1.00 26.73 769 ASN A N 1
ATOM 5930 C CA . ASN A 1 769 ? 28.382 23.468 28.214 1.00 26.73 769 ASN A CA 1
ATOM 5931 C C . ASN A 1 769 ? 27.031 23.460 27.466 1.00 26.73 769 ASN A C 1
ATOM 5933 O O . ASN A 1 769 ? 26.949 23.783 26.285 1.00 26.73 769 ASN A O 1
ATOM 5937 N N . LEU A 1 770 ? 25.954 23.138 28.186 1.00 26.61 770 LEU A N 1
ATOM 5938 C CA . LEU A 1 770 ? 24.602 23.588 27.846 1.00 26.61 770 LEU A CA 1
ATOM 5939 C C . LEU A 1 770 ? 24.151 24.526 28.966 1.00 26.61 770 LEU A C 1
ATOM 5941 O O . LEU A 1 770 ? 24.031 24.109 30.118 1.00 26.61 770 LEU A O 1
ATOM 5945 N N . SER A 1 771 ? 23.967 25.808 28.651 1.00 25.72 771 SER A N 1
ATOM 5946 C CA . SER A 1 771 ? 23.499 26.804 29.615 1.00 25.72 771 SER A CA 1
ATOM 5947 C C . SER A 1 771 ? 22.011 26.601 29.904 1.00 25.72 771 SER A C 1
ATOM 5949 O O . SER A 1 771 ? 21.188 26.471 28.998 1.00 25.72 771 SER A O 1
ATOM 5951 N N . SER A 1 772 ? 21.649 26.581 31.186 1.00 30.11 772 SER A N 1
ATOM 5952 C CA . SER A 1 772 ? 20.308 26.234 31.674 1.00 30.11 772 SER A CA 1
ATOM 5953 C C . SER A 1 772 ? 19.287 27.374 31.517 1.00 30.11 772 SER A C 1
ATOM 5955 O O . SER A 1 772 ? 18.642 27.776 32.484 1.00 30.11 772 SER A O 1
ATOM 5957 N N . SER A 1 773 ? 19.173 27.936 30.311 1.00 28.19 773 SER A N 1
ATOM 5958 C CA . SER A 1 773 ? 18.255 29.038 29.984 1.00 28.19 773 SER A CA 1
ATOM 5959 C C . SER A 1 773 ? 17.663 28.992 28.565 1.00 28.19 773 SER A C 1
ATOM 5961 O O . SER A 1 773 ? 16.944 29.916 28.193 1.00 28.19 773 SER A O 1
ATOM 5963 N N . CYS A 1 774 ? 17.915 27.940 27.772 1.00 29.45 774 CYS A N 1
ATOM 5964 C CA . CYS A 1 774 ? 17.368 27.803 26.414 1.00 29.45 774 CYS A CA 1
ATOM 5965 C C . CYS A 1 774 ? 17.063 26.333 26.045 1.00 29.45 774 CYS A C 1
ATOM 5967 O O . CYS A 1 774 ? 17.827 25.693 25.328 1.00 29.45 774 CYS A O 1
ATOM 5969 N N . LEU A 1 775 ? 15.956 25.785 26.565 1.00 35.12 775 LEU A N 1
ATOM 5970 C CA . LEU A 1 775 ? 15.488 24.411 26.303 1.00 35.12 775 LEU A CA 1
ATOM 5971 C C . LEU A 1 775 ? 13.948 24.349 26.220 1.00 35.12 775 LEU A C 1
ATOM 5973 O O . LEU A 1 775 ? 13.303 23.853 27.141 1.00 35.12 775 LEU A O 1
ATOM 5977 N N . ARG A 1 776 ? 13.356 24.897 25.144 1.00 49.47 776 ARG A N 1
ATOM 5978 C CA . ARG A 1 776 ? 11.911 24.778 24.815 1.00 49.47 776 ARG A CA 1
ATOM 5979 C C . ARG A 1 776 ? 11.604 24.642 23.308 1.00 49.47 776 ARG A C 1
ATOM 5981 O O . ARG A 1 776 ? 10.477 24.860 22.885 1.00 49.47 776 ARG A O 1
ATOM 5988 N N . SER A 1 777 ? 12.579 24.232 22.491 1.00 48.69 777 SER A N 1
ATOM 5989 C CA . SER A 1 777 ? 12.310 23.749 21.128 1.00 48.69 777 SER A CA 1
ATOM 5990 C C . SER A 1 777 ? 11.657 22.364 21.205 1.00 48.69 777 SER A C 1
ATOM 5992 O O . SER A 1 777 ? 12.151 21.507 21.938 1.00 48.69 777 SER A O 1
ATOM 5994 N N . THR A 1 778 ? 10.542 22.132 20.502 1.00 74.12 778 THR A N 1
ATOM 5995 C CA . THR A 1 778 ? 9.653 21.003 20.832 1.00 74.12 778 THR A CA 1
ATOM 5996 C C . THR A 1 778 ? 9.338 20.024 19.695 1.00 74.12 778 THR A C 1
ATOM 5998 O O . THR A 1 778 ? 9.174 20.359 18.524 1.00 74.12 778 THR A O 1
ATOM 6001 N N . TYR A 1 779 ? 9.318 18.753 20.104 1.00 89.56 779 TYR A N 1
ATOM 6002 C CA . TYR A 1 779 ? 9.097 17.523 19.345 1.00 89.56 779 TYR A CA 1
ATOM 6003 C C . TYR A 1 779 ? 9.902 17.326 18.045 1.00 89.56 779 TYR A C 1
ATOM 6005 O O . TYR A 1 779 ? 11.024 16.821 18.108 1.00 89.56 779 TYR A O 1
ATOM 6013 N N . VAL A 1 780 ? 9.369 17.631 16.856 1.00 90.19 780 VAL A N 1
ATOM 6014 C CA . VAL A 1 780 ? 9.903 17.051 15.603 1.00 90.19 780 VAL A CA 1
ATOM 6015 C C . VAL A 1 780 ? 11.258 17.634 15.193 1.00 90.19 780 VAL A C 1
ATOM 6017 O O . VAL A 1 780 ? 12.154 16.877 14.810 1.00 90.19 780 VAL A O 1
ATOM 6020 N N . ALA A 1 781 ? 11.449 18.954 15.275 1.00 88.12 781 ALA A N 1
ATOM 6021 C CA . ALA A 1 781 ? 12.715 19.565 14.863 1.00 88.12 781 ALA A CA 1
ATOM 6022 C C . ALA A 1 781 ? 13.902 19.165 15.772 1.00 88.12 781 ALA A C 1
ATOM 6024 O O . ALA A 1 781 ? 14.946 18.792 15.222 1.00 88.12 781 ALA A O 1
ATOM 6025 N N . PRO A 1 782 ? 13.771 19.132 17.118 1.00 89.06 782 PRO A N 1
ATOM 6026 C CA . PRO A 1 782 ? 14.826 18.620 17.995 1.00 89.06 782 PRO A CA 1
ATOM 6027 C C . PRO A 1 782 ? 15.163 17.139 17.766 1.00 89.06 782 PRO A C 1
ATOM 6029 O O . PRO A 1 782 ? 16.345 16.803 17.751 1.00 89.06 782 PRO A O 1
ATOM 6032 N N . ARG A 1 783 ? 14.176 16.260 17.507 1.00 91.75 783 ARG A N 1
ATOM 6033 C CA . ARG A 1 783 ? 14.424 14.832 17.189 1.00 91.75 783 ARG A CA 1
ATOM 6034 C C . ARG A 1 783 ? 15.340 14.681 15.965 1.00 91.75 783 ARG A C 1
ATOM 6036 O O . ARG A 1 783 ? 16.326 13.944 16.013 1.00 91.75 783 ARG A O 1
ATOM 6043 N N . TRP A 1 784 ? 15.082 15.441 14.896 1.00 90.00 784 TRP A N 1
ATOM 6044 C CA . TRP A 1 784 ? 15.948 15.476 13.706 1.00 90.00 784 TRP A CA 1
ATOM 6045 C C . TRP A 1 784 ? 17.291 16.185 13.931 1.00 90.00 784 TRP A C 1
ATOM 6047 O O . TRP A 1 784 ? 18.271 15.856 13.256 1.00 90.00 784 TRP A O 1
ATOM 6057 N N . GLY A 1 785 ? 17.358 17.133 14.869 1.00 89.56 785 GLY A N 1
ATOM 6058 C CA . GLY A 1 785 ? 18.598 17.792 15.291 1.00 89.56 785 GLY A CA 1
ATOM 6059 C C . GLY A 1 785 ? 19.531 16.799 15.976 1.00 89.56 785 GLY A C 1
ATOM 6060 O O . GLY A 1 785 ? 20.601 16.501 15.449 1.00 89.56 785 GLY A O 1
ATOM 6061 N N . ALA A 1 786 ? 19.058 16.185 17.062 1.00 90.50 786 ALA A N 1
ATOM 6062 C CA . ALA A 1 786 ? 19.775 15.157 17.812 1.00 90.50 786 ALA A CA 1
ATOM 6063 C C . ALA A 1 786 ? 20.210 13.974 16.927 1.00 90.50 786 ALA A C 1
ATOM 6065 O O . ALA A 1 786 ? 21.323 13.473 17.076 1.00 90.50 786 ALA A O 1
ATOM 6066 N N . PHE A 1 787 ? 19.381 13.547 15.963 1.00 92.56 787 PHE A N 1
ATOM 6067 C CA . PHE A 1 787 ? 19.765 12.503 15.005 1.00 92.56 787 PHE A CA 1
ATOM 6068 C C . PHE A 1 787 ? 20.945 12.932 14.127 1.00 92.56 787 PHE A C 1
ATOM 6070 O O . PHE A 1 787 ? 21.913 12.188 13.960 1.00 92.56 787 PHE A O 1
ATOM 6077 N N . SER A 1 788 ? 20.888 14.150 13.590 1.00 90.38 788 SER A N 1
ATOM 6078 C CA . SER A 1 788 ? 21.933 14.681 12.714 1.00 90.38 788 SER A CA 1
ATOM 6079 C C . SER A 1 788 ? 23.240 14.929 13.476 1.00 90.38 788 SER A C 1
ATOM 6081 O O . SER A 1 788 ? 24.313 14.608 12.968 1.00 90.38 788 SER A O 1
ATOM 6083 N N . GLU A 1 789 ? 23.162 15.417 14.715 1.00 90.81 789 GLU A N 1
ATOM 6084 C CA . GLU A 1 789 ? 24.304 15.565 15.624 1.00 90.81 789 GLU A CA 1
ATOM 6085 C C . GLU A 1 789 ? 24.913 14.215 16.021 1.00 90.81 789 GLU A C 1
ATOM 6087 O O . GLU A 1 789 ? 26.136 14.073 16.014 1.00 90.81 789 GLU A O 1
ATOM 6092 N N . ALA A 1 790 ? 24.095 13.194 16.293 1.00 92.50 790 ALA A N 1
ATOM 6093 C CA . ALA A 1 790 ? 24.573 11.846 16.591 1.00 92.50 790 ALA A CA 1
ATOM 6094 C C . ALA A 1 790 ? 25.290 11.205 15.388 1.00 92.50 790 ALA A C 1
ATOM 6096 O O . ALA A 1 790 ? 26.361 10.618 15.562 1.00 92.50 790 ALA A O 1
ATOM 6097 N N . LEU A 1 791 ? 24.771 11.372 14.162 1.00 91.81 791 LEU A N 1
ATOM 6098 C CA . LEU A 1 791 ? 25.465 10.954 12.935 1.00 91.81 791 LEU A CA 1
ATOM 6099 C C . LEU A 1 791 ? 26.782 11.720 12.729 1.00 91.81 791 LEU A C 1
ATOM 6101 O O . LEU A 1 791 ? 27.792 11.115 12.370 1.00 91.81 791 LEU A O 1
ATOM 6105 N N . LEU A 1 792 ? 26.794 13.035 12.969 1.00 90.81 792 LEU A N 1
ATOM 6106 C CA . LEU A 1 792 ? 27.992 13.873 12.848 1.00 90.81 792 LEU A CA 1
ATOM 6107 C C . LEU A 1 792 ? 29.063 13.509 13.878 1.00 90.81 792 LEU A C 1
ATOM 6109 O O . LEU A 1 792 ? 30.238 13.421 13.528 1.00 90.81 792 LEU A O 1
ATOM 6113 N N . SER A 1 793 ? 28.663 13.264 15.124 1.00 91.19 793 SER A N 1
ATOM 6114 C CA . SER A 1 793 ? 29.539 12.818 16.207 1.00 91.19 793 SER A CA 1
ATOM 6115 C C . SER A 1 793 ? 30.143 11.447 15.894 1.00 91.19 793 SER A C 1
ATOM 6117 O O . SER A 1 793 ? 31.364 11.290 15.923 1.00 91.19 793 SER A O 1
ATOM 6119 N N . ALA A 1 794 ? 29.315 10.485 15.467 1.00 91.75 794 ALA A N 1
ATOM 6120 C CA . ALA A 1 794 ? 29.774 9.161 15.054 1.00 91.75 794 ALA A CA 1
ATOM 6121 C C . ALA A 1 794 ? 30.760 9.228 13.871 1.00 91.75 794 ALA A C 1
ATOM 6123 O O . ALA A 1 794 ? 31.821 8.608 13.919 1.00 91.75 794 ALA A O 1
ATOM 6124 N N . ALA A 1 795 ? 30.465 10.040 12.846 1.00 90.38 795 ALA A N 1
ATOM 6125 C CA . ALA A 1 795 ? 31.350 10.236 11.696 1.00 90.38 795 ALA A CA 1
ATOM 6126 C C . ALA A 1 795 ? 32.685 10.901 12.077 1.00 90.38 795 ALA A C 1
ATOM 6128 O O . ALA A 1 795 ? 33.738 10.443 11.639 1.00 90.38 795 ALA A O 1
ATOM 6129 N N . LYS A 1 796 ? 32.661 11.944 12.920 1.00 90.12 796 LYS A N 1
ATOM 6130 C CA . LYS A 1 796 ? 33.867 12.651 13.393 1.00 90.12 796 LYS A CA 1
ATOM 6131 C C . LYS A 1 796 ? 34.741 11.788 14.309 1.00 90.12 796 LYS A C 1
ATOM 6133 O O . LYS A 1 796 ? 35.959 11.925 14.274 1.00 90.12 796 LYS A O 1
ATOM 6138 N N . ALA A 1 797 ? 34.140 10.889 15.089 1.00 89.88 797 ALA A N 1
ATOM 6139 C CA . ALA A 1 797 ? 34.851 9.933 15.939 1.00 89.88 797 ALA A CA 1
ATOM 6140 C C . ALA A 1 797 ? 35.254 8.627 15.217 1.00 89.88 797 ALA A C 1
ATOM 6142 O O . ALA A 1 797 ? 35.939 7.797 15.810 1.00 89.88 797 ALA A O 1
ATOM 6143 N N . GLY A 1 798 ? 34.838 8.422 13.960 1.00 87.69 798 GLY A N 1
ATOM 6144 C CA . GLY A 1 798 ? 35.133 7.205 13.193 1.00 87.69 798 GLY A CA 1
ATOM 6145 C C . GLY A 1 798 ? 34.407 5.943 13.683 1.00 87.69 798 GLY A C 1
ATOM 6146 O O . GLY A 1 798 ? 34.854 4.835 13.391 1.00 87.69 798 GLY A O 1
ATOM 6147 N N . ILE A 1 799 ? 33.306 6.094 14.427 1.00 89.62 799 ILE A N 1
ATOM 6148 C CA . ILE A 1 799 ? 32.545 4.990 15.033 1.00 89.62 799 ILE A CA 1
ATOM 6149 C C . ILE A 1 799 ? 31.206 4.749 14.324 1.00 89.62 799 ILE A C 1
ATOM 6151 O O . ILE A 1 799 ? 30.658 5.617 13.639 1.00 89.62 799 ILE A O 1
ATOM 6155 N N . ALA A 1 800 ? 30.649 3.553 14.515 1.00 87.88 800 ALA A N 1
ATOM 6156 C CA . ALA A 1 800 ? 29.283 3.257 14.103 1.00 87.88 800 ALA A CA 1
ATOM 6157 C C . ALA A 1 800 ? 28.269 4.069 14.930 1.00 87.88 800 ALA A C 1
ATOM 6159 O O . ALA A 1 800 ? 28.468 4.312 16.121 1.00 87.88 800 ALA A O 1
ATOM 6160 N N . PHE A 1 801 ? 27.170 4.472 14.294 1.00 91.31 801 PHE A N 1
ATOM 6161 C CA . PHE A 1 801 ? 26.022 5.075 14.966 1.00 91.31 801 PHE A CA 1
ATOM 6162 C C . PHE A 1 801 ? 25.319 4.046 15.869 1.00 91.31 801 PHE A C 1
ATOM 6164 O O . PHE A 1 801 ? 24.958 2.961 15.415 1.00 91.31 801 PHE A O 1
ATOM 6171 N N . ASP A 1 802 ? 25.117 4.406 17.137 1.00 91.06 802 ASP A N 1
ATOM 6172 C CA . ASP A 1 802 ? 24.440 3.590 18.148 1.00 91.06 802 ASP A CA 1
ATOM 6173 C C . ASP A 1 802 ? 22.957 3.983 18.238 1.00 91.06 802 ASP A C 1
ATOM 6175 O O . ASP A 1 802 ? 22.591 4.995 18.842 1.00 91.06 802 ASP A O 1
ATOM 6179 N N . GLU A 1 803 ? 22.100 3.176 17.610 1.00 89.44 803 GLU A N 1
ATOM 6180 C CA . GLU A 1 803 ? 20.654 3.407 17.554 1.00 89.44 803 GLU A CA 1
ATOM 6181 C C . GLU A 1 803 ? 19.973 3.278 18.926 1.00 89.44 803 GLU A C 1
ATOM 6183 O O . GLU A 1 803 ? 19.022 4.009 19.207 1.00 89.44 803 GLU A O 1
ATOM 6188 N N . ALA A 1 804 ? 20.456 2.387 19.799 1.00 90.00 804 ALA A N 1
ATOM 6189 C CA . ALA A 1 804 ? 19.852 2.156 21.110 1.00 90.00 804 ALA A CA 1
ATOM 6190 C C . ALA A 1 804 ? 20.124 3.339 22.050 1.00 90.00 804 ALA A C 1
ATOM 6192 O O . ALA A 1 804 ? 19.199 3.886 22.657 1.00 90.00 804 ALA A O 1
ATOM 6193 N N . LYS A 1 805 ? 21.380 3.798 22.096 1.00 91.19 805 LYS A N 1
ATOM 6194 C CA . LYS A 1 805 ? 21.775 5.006 22.830 1.00 91.19 805 LYS A CA 1
ATOM 6195 C C . LYS A 1 805 ? 21.108 6.260 22.270 1.00 91.19 805 LYS A C 1
ATOM 6197 O O . LYS A 1 805 ? 20.701 7.120 23.049 1.00 91.19 805 LYS A O 1
ATOM 6202 N N . PHE A 1 806 ? 20.966 6.362 20.947 1.00 92.94 806 PHE A N 1
ATOM 6203 C CA . PHE A 1 806 ? 20.239 7.461 20.313 1.00 92.94 806 PHE A CA 1
ATOM 6204 C C . PHE A 1 806 ? 18.769 7.505 20.758 1.00 92.94 806 PHE A C 1
ATOM 6206 O O . PHE A 1 806 ? 18.327 8.544 21.246 1.00 92.94 806 PHE A O 1
ATOM 6213 N N . LYS A 1 807 ? 18.034 6.386 20.666 1.00 89.50 807 LYS A N 1
ATOM 6214 C CA . LYS A 1 807 ? 16.623 6.312 21.090 1.00 89.50 807 LYS A CA 1
ATOM 6215 C C . LYS A 1 807 ? 16.448 6.696 22.559 1.00 89.50 807 LYS A C 1
ATOM 6217 O O . LYS A 1 807 ? 15.646 7.573 22.855 1.00 89.50 807 LYS A O 1
ATOM 6222 N N . ALA A 1 808 ? 17.251 6.125 23.460 1.00 90.50 808 ALA A N 1
ATOM 6223 C CA . ALA A 1 808 ? 17.204 6.470 24.883 1.00 90.50 808 ALA A CA 1
ATOM 6224 C C . ALA A 1 808 ? 17.488 7.965 25.141 1.00 90.50 808 ALA A C 1
ATOM 6226 O O . ALA A 1 808 ? 16.811 8.598 25.950 1.00 90.50 808 ALA A O 1
ATOM 6227 N N . SER A 1 809 ? 18.455 8.549 24.422 1.00 91.38 809 SER A N 1
ATOM 6228 C CA . SER A 1 809 ? 18.802 9.970 24.545 1.00 91.38 809 SER A CA 1
ATOM 6229 C C . SER A 1 809 ? 17.726 10.915 24.004 1.00 91.38 809 SER A C 1
ATOM 6231 O O . SER A 1 809 ? 17.628 12.041 24.485 1.00 91.38 809 SER A O 1
ATOM 6233 N N . VAL A 1 810 ? 16.949 10.501 23.000 1.00 92.25 810 VAL A N 1
ATOM 6234 C CA . VAL A 1 810 ? 15.869 11.315 22.420 1.00 92.25 810 VAL A CA 1
ATOM 6235 C C . VAL A 1 810 ? 14.566 11.174 23.206 1.00 92.25 810 VAL A C 1
ATOM 6237 O O . VAL A 1 810 ? 13.866 12.172 23.382 1.00 92.25 810 VAL A O 1
ATOM 6240 N N . PHE A 1 811 ? 14.287 9.991 23.758 1.00 92.06 811 PHE A N 1
ATOM 6241 C CA . PHE A 1 811 ? 13.137 9.767 24.631 1.00 92.06 811 PHE A CA 1
ATOM 6242 C C . PHE A 1 811 ? 13.178 10.687 25.864 1.00 92.06 811 PHE A C 1
ATOM 6244 O O . PHE A 1 811 ? 12.306 11.541 26.029 1.00 92.06 811 PHE A O 1
ATOM 6251 N N . GLU A 1 812 ? 14.239 10.594 26.678 1.00 91.50 812 GLU A N 1
ATOM 6252 C CA . GLU A 1 812 ? 14.409 11.442 27.871 1.00 91.50 812 GLU A CA 1
ATOM 6253 C C . GLU A 1 812 ? 14.768 12.900 27.526 1.00 91.50 812 GLU A C 1
ATOM 6255 O O . GLU A 1 812 ? 14.453 13.808 28.291 1.00 91.50 812 GLU A O 1
ATOM 6260 N N . GLY A 1 813 ? 15.431 13.149 26.389 1.00 89.00 813 GLY A N 1
ATOM 6261 C CA . GLY A 1 813 ? 15.904 14.486 26.008 1.00 89.00 813 GLY A CA 1
ATOM 6262 C C . GLY A 1 813 ? 14.887 15.362 25.269 1.00 89.00 813 GLY A C 1
ATOM 6263 O O . GLY A 1 813 ? 15.044 16.582 25.265 1.00 89.00 813 GLY A O 1
ATOM 6264 N N . VAL A 1 814 ? 13.868 14.774 24.629 1.00 90.44 814 VAL A N 1
ATOM 6265 C CA . VAL A 1 814 ? 12.900 15.504 23.786 1.00 90.44 814 VAL A CA 1
ATOM 6266 C C . VAL A 1 814 ? 11.471 14.988 23.944 1.00 90.44 814 VAL A C 1
ATOM 6268 O O . VAL A 1 814 ? 10.555 15.781 24.156 1.00 90.44 814 VAL A O 1
ATOM 6271 N N . GLU A 1 815 ? 11.249 13.681 23.793 1.00 92.44 815 GLU A N 1
ATOM 6272 C CA . GLU A 1 815 ? 9.899 13.148 23.559 1.00 92.44 815 GLU A CA 1
ATOM 6273 C C . GLU A 1 815 ? 9.031 13.184 24.823 1.00 92.44 815 GLU A C 1
ATOM 6275 O O . GLU A 1 815 ? 7.887 13.646 24.790 1.00 92.44 815 GLU A O 1
ATOM 6280 N N . LYS A 1 816 ? 9.603 12.773 25.954 1.00 91.88 816 LYS A N 1
ATOM 6281 C CA . LYS A 1 816 ? 8.976 12.838 27.276 1.00 91.88 816 LYS A CA 1
ATOM 6282 C C . LYS A 1 816 ? 8.888 14.275 27.820 1.00 91.88 816 LYS A C 1
ATOM 6284 O O . LYS A 1 816 ? 7.776 14.667 28.171 1.00 91.88 816 LYS A O 1
ATOM 6289 N N . PRO A 1 817 ? 9.945 15.120 27.775 1.00 91.94 817 PRO A N 1
ATOM 6290 C CA . PRO A 1 817 ? 9.830 16.544 28.107 1.00 91.94 817 PRO A CA 1
ATOM 6291 C C . PRO A 1 817 ? 8.727 17.294 27.345 1.00 91.94 817 PRO A C 1
ATOM 6293 O O . PRO A 1 817 ? 8.065 18.142 27.933 1.00 91.94 817 PRO A O 1
ATOM 6296 N N . PHE A 1 818 ? 8.489 16.973 26.066 1.00 91.62 818 PHE A N 1
ATOM 6297 C CA . PHE A 1 818 ? 7.361 17.529 25.306 1.00 91.62 818 PHE A CA 1
ATOM 6298 C C . PHE A 1 818 ? 6.000 17.024 25.805 1.00 91.62 818 PHE A C 1
ATOM 6300 O O . PHE A 1 818 ? 5.057 17.800 25.928 1.00 91.62 818 PHE A O 1
ATOM 6307 N N . SER A 1 819 ? 5.893 15.731 26.108 1.00 91.50 819 SER A N 1
ATOM 6308 C CA . SER A 1 819 ? 4.643 15.109 26.571 1.00 91.50 819 SER A CA 1
ATOM 6309 C C . SER A 1 819 ? 4.221 15.606 27.963 1.00 91.50 819 SER A C 1
ATOM 6311 O O . SER A 1 819 ? 3.034 15.678 28.285 1.00 91.50 819 SER A O 1
ATOM 6313 N N . GLU A 1 820 ? 5.199 15.992 28.785 1.00 89.88 820 GLU A N 1
ATOM 6314 C CA . GLU A 1 820 ? 5.025 16.509 30.147 1.00 89.88 820 GLU A CA 1
ATOM 6315 C C . GLU A 1 820 ? 4.999 18.054 30.227 1.00 89.88 820 GLU A C 1
ATOM 6317 O O . GLU A 1 820 ? 4.797 18.608 31.309 1.00 89.88 820 GLU A O 1
ATOM 6322 N N . ASP A 1 821 ? 5.153 18.765 29.102 1.00 87.31 821 ASP A N 1
ATOM 6323 C CA . ASP A 1 821 ? 5.226 20.233 29.024 1.00 87.31 821 ASP A CA 1
ATOM 6324 C C . ASP A 1 821 ? 3.896 20.914 29.392 1.00 87.31 821 ASP A C 1
ATOM 6326 O O . ASP A 1 821 ? 3.002 21.082 28.559 1.00 87.31 821 ASP A O 1
ATOM 6330 N N . LEU A 1 822 ? 3.776 21.381 30.637 1.00 83.12 822 LEU A N 1
ATOM 6331 C CA . LEU A 1 822 ? 2.630 22.169 31.112 1.00 83.12 822 LEU A CA 1
ATOM 6332 C C . LEU A 1 822 ? 2.767 23.683 30.869 1.00 83.12 822 LEU A C 1
ATOM 6334 O O . LEU A 1 822 ? 1.759 24.390 30.868 1.00 83.12 822 LEU A O 1
ATOM 6338 N N . ASP A 1 823 ? 3.983 24.179 30.641 1.00 82.31 823 ASP A N 1
ATOM 6339 C CA . ASP A 1 823 ? 4.311 25.602 30.782 1.00 82.31 823 ASP A CA 1
ATOM 6340 C C . ASP A 1 823 ? 4.416 26.369 29.455 1.00 82.31 823 ASP A C 1
ATOM 6342 O O . ASP A 1 823 ? 4.333 27.599 29.451 1.00 82.31 823 ASP A O 1
ATOM 6346 N N . THR A 1 824 ? 4.720 25.709 28.333 1.00 84.25 824 THR A N 1
ATOM 6347 C CA . THR A 1 824 ? 5.012 26.428 27.080 1.00 84.25 824 THR A CA 1
ATOM 6348 C C . THR A 1 824 ? 3.734 26.982 26.467 1.00 84.25 824 THR A C 1
ATOM 6350 O O . THR A 1 824 ? 2.755 26.258 26.261 1.00 84.25 824 THR A O 1
ATOM 6353 N N . PHE A 1 825 ? 3.733 28.280 26.168 1.00 84.69 825 PHE A N 1
ATOM 6354 C CA . PHE A 1 825 ? 2.632 28.932 25.474 1.00 84.69 825 PHE A CA 1
ATOM 6355 C C . PHE A 1 825 ? 2.746 28.700 23.964 1.00 84.69 825 PHE A C 1
ATOM 6357 O O . PHE A 1 825 ? 3.640 29.237 23.313 1.00 84.69 825 PHE A O 1
ATOM 6364 N N . TYR A 1 826 ? 1.810 27.932 23.408 1.00 87.50 826 TYR A N 1
ATOM 6365 C CA . TYR A 1 826 ? 1.659 27.746 21.967 1.00 87.50 826 TYR A CA 1
ATOM 6366 C C . TYR A 1 826 ? 0.556 28.688 21.451 1.00 87.50 826 TYR A C 1
ATOM 6368 O O . TYR A 1 826 ? -0.562 28.623 21.971 1.00 87.50 826 TYR A O 1
ATOM 6376 N N . PRO A 1 827 ? 0.815 29.558 20.454 1.00 85.69 827 PRO A N 1
ATOM 6377 C CA . PRO A 1 827 ? -0.192 30.486 19.942 1.00 85.69 827 PRO A CA 1
ATOM 6378 C C . PRO A 1 827 ? -1.427 29.768 19.359 1.00 85.69 827 PRO A C 1
ATOM 6380 O O . PRO A 1 827 ? -1.276 28.902 18.495 1.00 85.69 827 PRO A O 1
ATOM 6383 N N . PRO A 1 828 ? -2.659 30.125 19.775 1.00 87.62 828 PRO A N 1
ATOM 6384 C CA . PRO A 1 828 ? -3.896 29.571 19.215 1.00 87.62 828 PRO A CA 1
ATOM 6385 C C . PRO A 1 828 ? -4.438 30.373 18.016 1.00 87.62 828 PRO A C 1
ATOM 6387 O O . PRO A 1 828 ? -5.520 30.078 17.510 1.00 87.62 828 PRO A O 1
ATOM 6390 N N . THR A 1 829 ? -3.713 31.408 17.581 1.00 88.56 829 THR A N 1
ATOM 6391 C CA . THR A 1 829 ? -4.078 32.332 16.497 1.00 88.56 829 THR A CA 1
ATOM 6392 C C . THR A 1 829 ? -3.047 32.270 15.368 1.00 88.56 829 THR A C 1
ATOM 6394 O O . THR A 1 829 ? -1.853 32.312 15.675 1.00 88.56 829 THR A O 1
ATOM 6397 N N . PRO A 1 830 ? -3.460 32.224 14.087 1.00 88.94 830 PRO A N 1
ATOM 6398 C CA . PRO A 1 830 ? -2.527 32.120 12.969 1.00 88.94 830 PRO A CA 1
ATOM 6399 C C . PRO A 1 830 ? -1.695 33.395 12.773 1.00 88.94 830 PRO A C 1
ATOM 6401 O O . PRO A 1 830 ? -2.169 34.506 13.016 1.00 88.94 830 PRO A O 1
ATOM 6404 N N . ILE A 1 831 ? -0.457 33.228 12.304 1.00 86.06 831 ILE A N 1
ATOM 6405 C CA . ILE A 1 831 ? 0.519 34.300 12.073 1.00 86.06 831 ILE A CA 1
ATOM 6406 C C . ILE A 1 831 ? 1.144 34.133 10.683 1.00 86.06 831 ILE A C 1
ATOM 6408 O O . ILE A 1 831 ? 1.731 33.099 10.374 1.00 86.06 831 ILE A O 1
ATOM 6412 N N . GLY A 1 832 ? 1.075 35.185 9.865 1.00 85.62 832 GLY A N 1
ATOM 6413 C CA . GLY A 1 832 ? 1.647 35.223 8.516 1.00 85.62 832 GLY A CA 1
ATOM 6414 C C . GLY A 1 832 ? 0.600 35.166 7.403 1.00 85.62 832 GLY A C 1
ATOM 6415 O O . GLY A 1 832 ? -0.602 35.175 7.651 1.00 85.62 832 GLY A O 1
ATOM 6416 N N . ASP A 1 833 ? 1.080 35.144 6.161 1.00 82.94 833 ASP A N 1
ATOM 6417 C CA . ASP A 1 833 ? 0.261 35.053 4.950 1.00 82.94 833 ASP A CA 1
ATOM 6418 C C . ASP A 1 833 ? 0.537 33.694 4.279 1.00 82.94 833 ASP A C 1
ATOM 6420 O O . ASP A 1 833 ? 1.647 33.497 3.765 1.00 82.94 833 ASP A O 1
ATOM 6424 N N . PRO A 1 834 ? -0.422 32.748 4.292 1.00 77.31 834 PRO A N 1
ATOM 6425 C CA . PRO A 1 834 ? -0.195 31.386 3.810 1.00 77.31 834 PRO A CA 1
ATOM 6426 C C . PRO A 1 834 ? 0.085 31.322 2.308 1.00 77.31 834 PRO A C 1
ATOM 6428 O O . PRO A 1 834 ? 0.854 30.467 1.873 1.00 77.31 834 PRO A O 1
ATOM 6431 N N . VAL A 1 835 ? -0.472 32.239 1.507 1.00 74.31 835 VAL A N 1
ATOM 6432 C CA . VAL A 1 835 ? -0.234 32.274 0.056 1.00 74.31 835 VAL A CA 1
ATOM 6433 C C . VAL A 1 835 ? 1.190 32.748 -0.218 1.00 74.31 835 VAL A C 1
ATOM 6435 O O . VAL A 1 835 ? 1.921 32.093 -0.961 1.00 74.31 835 VAL A O 1
ATOM 6438 N N . LYS A 1 836 ? 1.639 33.827 0.438 1.00 80.69 836 LYS A N 1
ATOM 6439 C CA . LYS A 1 836 ? 3.025 34.312 0.302 1.00 80.69 836 LYS A CA 1
ATOM 6440 C C . LYS A 1 836 ? 4.047 33.294 0.812 1.00 80.69 836 LYS A C 1
ATOM 6442 O O . LYS A 1 836 ? 5.082 33.108 0.172 1.00 80.69 836 LYS A O 1
ATOM 6447 N N . LEU A 1 837 ? 3.762 32.612 1.924 1.00 80.25 837 LEU A N 1
ATOM 6448 C CA . LEU A 1 837 ? 4.614 31.538 2.445 1.00 80.25 837 LEU A CA 1
ATOM 6449 C C . LEU A 1 837 ? 4.660 30.345 1.481 1.00 80.25 837 LEU A C 1
ATOM 6451 O O . LEU A 1 837 ? 5.748 29.869 1.161 1.00 80.25 837 LEU A O 1
ATOM 6455 N N . ALA A 1 838 ? 3.515 29.906 0.949 1.00 74.75 838 ALA A N 1
ATOM 6456 C CA . ALA A 1 838 ? 3.458 28.803 -0.005 1.00 74.75 838 ALA A CA 1
ATOM 6457 C C . ALA A 1 838 ? 4.182 29.118 -1.326 1.00 74.75 838 ALA A C 1
ATOM 6459 O O . ALA A 1 838 ? 4.904 28.257 -1.831 1.00 74.75 838 ALA A O 1
ATOM 6460 N N . VAL A 1 839 ? 4.055 30.343 -1.853 1.00 74.75 839 VAL A N 1
ATOM 6461 C CA . VAL A 1 839 ? 4.803 30.804 -3.037 1.00 74.75 839 VAL A CA 1
ATOM 6462 C C . VAL A 1 839 ? 6.302 30.864 -2.740 1.00 74.75 839 VAL A C 1
ATOM 6464 O O . VAL A 1 839 ? 7.077 30.249 -3.466 1.00 74.75 839 VAL A O 1
ATOM 6467 N N . SER A 1 840 ? 6.721 31.499 -1.641 1.00 82.69 840 SER A N 1
ATOM 6468 C CA . SER A 1 840 ? 8.138 31.596 -1.252 1.00 82.69 840 SER A CA 1
ATOM 6469 C C . SER A 1 840 ? 8.789 30.216 -1.078 1.00 82.69 840 SER A C 1
ATOM 6471 O O . SER A 1 840 ? 9.833 29.931 -1.669 1.00 82.69 840 SER A O 1
ATOM 6473 N N . MET A 1 841 ? 8.130 29.300 -0.359 1.00 80.56 841 MET A N 1
ATOM 6474 C CA . MET A 1 841 ? 8.580 27.910 -0.234 1.00 80.56 841 MET A CA 1
ATOM 6475 C C . MET A 1 841 ? 8.551 27.168 -1.574 1.00 80.56 841 MET A C 1
ATOM 6477 O O . MET A 1 841 ? 9.423 26.335 -1.827 1.00 80.56 841 MET A O 1
ATOM 6481 N N . HIS A 1 842 ? 7.572 27.431 -2.447 1.00 75.06 842 HIS A N 1
ATOM 6482 C CA . HIS A 1 842 ? 7.577 26.847 -3.782 1.00 75.06 842 HIS A CA 1
ATOM 6483 C C . HIS A 1 842 ? 8.814 27.307 -4.553 1.00 75.06 842 HIS A C 1
ATOM 6485 O O . HIS A 1 842 ? 9.507 26.444 -5.083 1.00 75.06 842 HIS A O 1
ATOM 6491 N N . GLU A 1 843 ? 9.119 28.601 -4.614 1.00 80.00 843 GLU A N 1
ATOM 6492 C CA . GLU A 1 843 ? 10.266 29.113 -5.370 1.00 80.00 843 GLU A CA 1
ATOM 6493 C C . GLU A 1 843 ? 11.597 28.612 -4.789 1.00 80.00 843 GLU A C 1
ATOM 6495 O O . GLU A 1 843 ? 12.418 28.080 -5.538 1.00 80.00 843 GLU A O 1
ATOM 6500 N N . LYS A 1 844 ? 11.753 28.653 -3.457 1.00 84.00 844 LYS A N 1
ATOM 6501 C CA . LYS A 1 844 ? 12.922 28.142 -2.720 1.00 84.00 844 LYS A CA 1
ATOM 6502 C C . LYS A 1 844 ? 13.206 26.663 -2.998 1.00 84.00 844 LYS A C 1
ATOM 6504 O O . LYS A 1 844 ? 14.351 26.295 -3.248 1.00 84.00 844 LYS A O 1
ATOM 6509 N N . TYR A 1 845 ? 12.175 25.813 -2.982 1.00 79.31 845 TYR A N 1
ATOM 6510 C CA . TYR A 1 845 ? 12.340 24.363 -3.134 1.00 79.31 845 TYR A CA 1
ATOM 6511 C C . TYR A 1 845 ? 12.063 23.832 -4.554 1.00 79.31 845 TYR A C 1
ATOM 6513 O O . TYR A 1 845 ? 12.371 22.668 -4.814 1.00 79.31 845 TYR A O 1
ATOM 6521 N N . ARG A 1 846 ? 11.566 24.646 -5.509 1.00 70.25 846 ARG A N 1
ATOM 6522 C CA . ARG A 1 846 ? 11.338 24.266 -6.929 1.00 70.25 846 ARG A CA 1
ATOM 6523 C C . ARG A 1 846 ? 12.536 23.515 -7.544 1.00 70.25 846 ARG A C 1
ATOM 6525 O O . ARG A 1 846 ? 12.278 22.478 -8.157 1.00 70.25 846 ARG A O 1
ATOM 6532 N N . PRO A 1 847 ? 13.810 23.924 -7.340 1.00 70.31 847 PRO A N 1
ATOM 6533 C CA . PRO A 1 847 ? 14.971 23.224 -7.903 1.00 70.31 847 PRO A CA 1
ATOM 6534 C C . PRO A 1 847 ? 15.174 21.782 -7.407 1.00 70.31 847 PRO A C 1
ATOM 6536 O O . PRO A 1 847 ? 15.892 21.017 -8.046 1.00 70.31 847 PRO A O 1
ATOM 6539 N N . LEU A 1 848 ? 14.547 21.377 -6.295 1.00 62.53 848 LEU A N 1
ATOM 6540 C CA . LEU A 1 848 ? 14.550 19.978 -5.854 1.00 62.53 848 LEU A CA 1
ATOM 6541 C C . LEU A 1 848 ? 13.593 19.120 -6.699 1.00 62.53 848 LEU A C 1
ATOM 6543 O O . LEU A 1 848 ? 13.892 17.961 -6.980 1.00 62.53 848 LEU A O 1
ATOM 6547 N N . PHE A 1 849 ? 12.456 19.684 -7.124 1.00 53.16 849 PHE A N 1
ATOM 6548 C CA . PHE A 1 849 ? 11.397 18.964 -7.844 1.00 53.16 849 PHE A CA 1
ATOM 6549 C C . PHE A 1 849 ? 11.611 18.901 -9.365 1.00 53.16 849 PHE A C 1
ATOM 6551 O O . PHE A 1 849 ? 11.120 17.964 -9.992 1.00 53.16 849 PHE A O 1
ATOM 6558 N N . THR A 1 850 ? 12.354 19.842 -9.964 1.00 42.94 850 THR A N 1
ATOM 6559 C CA . THR A 1 850 ? 12.677 19.831 -11.411 1.00 42.94 850 THR A CA 1
ATOM 6560 C C . THR A 1 850 ? 13.500 18.606 -11.824 1.00 42.94 850 THR A C 1
ATOM 6562 O O . THR A 1 850 ? 13.439 18.147 -12.965 1.00 42.94 850 THR A O 1
ATOM 6565 N N . HIS A 1 851 ? 14.216 17.982 -10.887 1.00 40.09 851 HIS A N 1
ATOM 6566 C CA . HIS A 1 851 ? 14.705 16.626 -11.084 1.00 40.09 851 HIS A CA 1
ATOM 6567 C C . HIS A 1 851 ? 13.566 15.608 -10.900 1.00 40.09 851 HIS A C 1
ATOM 6569 O O . HIS A 1 851 ? 13.117 15.356 -9.781 1.00 40.09 851 HIS A O 1
ATOM 6575 N N . ARG A 1 852 ? 13.199 14.925 -12.003 1.00 34.97 852 ARG A N 1
ATOM 6576 C CA . ARG A 1 852 ? 12.174 13.852 -12.159 1.00 34.97 852 ARG A CA 1
ATOM 6577 C C . ARG A 1 852 ? 12.282 12.629 -11.200 1.00 34.97 852 ARG A C 1
ATOM 6579 O O . ARG A 1 852 ? 11.618 11.608 -11.376 1.00 34.97 852 ARG A O 1
ATOM 6586 N N . LYS A 1 853 ? 13.104 12.719 -10.152 1.00 38.94 853 LYS A N 1
ATOM 6587 C CA . LYS A 1 853 ? 13.327 11.743 -9.077 1.00 38.94 853 LYS A CA 1
ATOM 6588 C C . LYS A 1 853 ? 12.280 11.823 -7.948 1.00 38.94 853 LYS A C 1
ATOM 6590 O O . LYS A 1 853 ? 12.042 10.802 -7.304 1.00 38.94 853 LYS A O 1
ATOM 6595 N N . LEU A 1 854 ? 11.656 12.983 -7.690 1.00 40.31 854 LEU A N 1
ATOM 6596 C CA . LEU A 1 854 ? 10.704 13.148 -6.571 1.00 40.31 854 LEU A CA 1
ATOM 6597 C C . LEU A 1 854 ? 9.296 12.605 -6.881 1.00 40.31 854 LEU A C 1
ATOM 6599 O O . LEU A 1 854 ? 8.738 11.894 -6.048 1.00 40.31 854 LEU A O 1
ATOM 6603 N N . MET A 1 855 ? 8.749 12.831 -8.084 1.00 36.06 855 MET A N 1
ATOM 6604 C CA . MET A 1 855 ? 7.430 12.287 -8.480 1.00 36.06 855 MET A CA 1
ATOM 6605 C C . MET A 1 855 ? 7.367 10.756 -8.327 1.00 36.06 855 MET A C 1
ATOM 6607 O O . MET A 1 855 ? 6.491 10.222 -7.649 1.00 36.06 855 MET A O 1
ATOM 6611 N N . LYS A 1 856 ? 8.390 10.045 -8.830 1.00 36.72 856 LYS A N 1
ATOM 6612 C CA . LYS A 1 856 ? 8.551 8.580 -8.696 1.00 36.72 856 LYS A CA 1
ATOM 6613 C C . LYS A 1 856 ? 8.783 8.095 -7.249 1.00 36.72 856 LYS A C 1
ATOM 6615 O O . LYS A 1 856 ? 8.890 6.888 -7.020 1.00 36.72 856 LYS A O 1
ATOM 6620 N N . GLN A 1 857 ? 8.886 9.006 -6.278 1.00 39.12 857 GLN A N 1
ATOM 6621 C CA . GLN A 1 857 ? 8.933 8.711 -4.843 1.00 39.12 857 GLN A CA 1
ATOM 6622 C C . GLN A 1 857 ? 7.642 9.080 -4.108 1.00 39.12 857 GLN A C 1
ATOM 6624 O O . GLN A 1 857 ? 7.347 8.419 -3.119 1.00 39.12 857 GLN A O 1
ATOM 6629 N N . HIS A 1 858 ? 6.853 10.045 -4.592 1.00 37.72 858 HIS A N 1
ATOM 6630 C CA . HIS A 1 858 ? 5.550 10.382 -4.008 1.00 37.72 858 HIS A CA 1
ATOM 6631 C C . HIS A 1 858 ? 4.603 9.175 -4.023 1.00 37.72 858 HIS A C 1
ATOM 6633 O O . HIS A 1 858 ? 4.129 8.772 -2.963 1.00 37.72 858 HIS A O 1
ATOM 6639 N N . MET A 1 859 ? 4.426 8.537 -5.187 1.00 35.09 859 MET A N 1
ATOM 6640 C CA . MET A 1 859 ? 3.622 7.311 -5.326 1.00 35.09 859 MET A CA 1
ATOM 6641 C C . MET A 1 859 ? 4.124 6.182 -4.408 1.00 35.09 859 MET A C 1
ATOM 6643 O O . MET A 1 859 ? 3.344 5.429 -3.838 1.00 35.09 859 MET A O 1
ATOM 6647 N N . LYS A 1 860 ? 5.448 6.091 -4.213 1.00 34.28 860 LYS A N 1
ATOM 6648 C CA . LYS A 1 860 ? 6.088 5.103 -3.327 1.00 34.28 860 LYS A CA 1
ATOM 6649 C C . LYS A 1 860 ? 6.033 5.453 -1.841 1.00 34.28 860 LYS A C 1
ATOM 6651 O O . LYS A 1 860 ? 6.527 4.658 -1.049 1.00 34.28 860 LYS A O 1
ATOM 6656 N N . LEU A 1 861 ? 5.524 6.628 -1.473 1.00 34.66 861 LEU A N 1
ATOM 6657 C CA . LEU A 1 861 ? 5.244 6.994 -0.086 1.00 34.66 861 LEU A CA 1
ATOM 6658 C C . LEU A 1 861 ? 3.768 6.757 0.241 1.00 34.66 861 LEU A C 1
ATOM 6660 O O . LEU A 1 861 ? 3.480 6.183 1.284 1.00 34.66 861 LEU A O 1
ATOM 6664 N N . VAL A 1 862 ? 2.863 7.116 -0.681 1.00 33.31 862 VAL A N 1
ATOM 6665 C CA . VAL A 1 862 ? 1.424 6.804 -0.585 1.00 33.31 862 VAL A CA 1
ATOM 6666 C C . VAL A 1 862 ? 1.243 5.293 -0.407 1.00 33.31 862 VAL A C 1
ATOM 6668 O O . VAL A 1 862 ? 0.816 4.860 0.659 1.00 33.31 862 VAL A O 1
ATOM 6671 N N . MET A 1 863 ? 1.765 4.484 -1.341 1.00 30.69 863 MET A N 1
ATOM 6672 C CA . MET A 1 863 ? 1.732 3.010 -1.258 1.00 30.69 863 MET A CA 1
ATOM 6673 C C . MET A 1 863 ? 2.700 2.398 -0.220 1.00 30.69 863 MET A C 1
ATOM 6675 O O . MET A 1 863 ? 3.089 1.234 -0.330 1.00 30.69 863 MET A O 1
ATOM 6679 N N . LYS A 1 864 ? 3.176 3.184 0.756 1.00 30.16 864 LYS A N 1
ATOM 6680 C CA . LYS A 1 864 ? 3.960 2.692 1.903 1.00 30.16 864 LYS A CA 1
ATOM 6681 C C . LYS A 1 864 ? 3.342 3.024 3.252 1.00 30.16 864 LYS A C 1
ATOM 6683 O O . LYS A 1 864 ? 3.660 2.332 4.215 1.00 30.16 864 LYS A O 1
ATOM 6688 N N . ASN A 1 865 ? 2.473 4.031 3.321 1.00 29.53 865 ASN A N 1
ATOM 6689 C CA . ASN A 1 865 ? 1.655 4.261 4.507 1.00 29.53 865 ASN A CA 1
ATOM 6690 C C . ASN A 1 865 ? 0.582 3.167 4.661 1.00 29.53 865 ASN A C 1
ATOM 6692 O O . ASN A 1 865 ? 0.270 2.811 5.785 1.00 29.53 865 ASN A O 1
ATOM 6696 N N . GLU A 1 866 ? 0.156 2.526 3.564 1.00 29.69 866 GLU A N 1
ATOM 6697 C CA . GLU A 1 866 ? -0.648 1.283 3.553 1.00 29.69 866 GLU A CA 1
ATOM 6698 C C . GLU A 1 866 ? 0.100 0.035 4.102 1.00 29.69 866 GLU A C 1
ATOM 6700 O O . GLU A 1 866 ? -0.403 -1.081 4.005 1.00 29.69 866 GLU A O 1
ATOM 6705 N N . GLN A 1 867 ? 1.335 0.186 4.606 1.00 24.16 867 GLN A N 1
ATOM 6706 C CA . GLN A 1 867 ? 2.168 -0.893 5.174 1.00 24.16 867 GLN A CA 1
ATOM 6707 C C . GLN A 1 867 ? 2.918 -0.464 6.455 1.00 24.16 867 GLN A C 1
ATOM 6709 O O . GLN A 1 867 ? 3.965 -1.034 6.777 1.00 24.16 867 GLN A O 1
ATOM 6714 N N . LEU A 1 868 ? 2.454 0.596 7.128 1.00 21.94 868 LEU A N 1
ATOM 6715 C CA . LEU A 1 868 ? 3.005 1.086 8.406 1.00 21.94 868 LEU A CA 1
ATOM 6716 C C . LEU A 1 868 ? 1.940 1.351 9.486 1.00 21.94 868 LEU A C 1
ATOM 6718 O O . LEU A 1 868 ? 2.280 1.813 10.574 1.00 21.94 868 LEU A O 1
ATOM 6722 N N . THR A 1 869 ? 0.693 1.014 9.170 1.00 23.83 869 THR A N 1
ATOM 6723 C CA . THR A 1 869 ? -0.280 0.390 10.074 1.00 23.83 869 THR A CA 1
ATOM 6724 C C . THR A 1 869 ? -0.174 -1.119 9.886 1.00 23.83 869 THR A C 1
ATOM 6726 O O . THR A 1 869 ? -0.048 -1.834 10.896 1.00 23.83 869 THR A O 1
#

Sequence (869 aa):
MVTMQLGSDHFYLVDPFNEMVPIASDLTYLEGVSRSIYGTLRKGDQQAICLCGCGVGGSQTGSNLVKQGKMLILDLTAEVFPQYGRLESYFGQPFIFCLLNNYGGVRGIFGNVNMLLKNLQDARLYPNSSLVGTGMTPEGIGSNYVIFDLMSEMSWRSHISNTQEWAVQYSRRRYGVQDEHLEGAWKLLMAVDADPPIDETAPSLDEVREAVAKLRGGKAAGVCKISAELLKAGREAMIRGLHAVLTAVWQSGTIPPDWKRGLVVPIWKGKGDRQDCNNYRSITLLSVPGKVLAHLLLMWIRNHLVKHQRPQQSGFTPGKSTTDRSLALRVLVERRHEFRQGMLAAYVDLKKAFDSVHRESLWDLLRLRGIPARTIGLMTGLYSGTESAVKCGAGVSSFFPVNTGMRLGCVLAPSLFNTCMDWVLGKVVDQSDCGASLGNTKITDLVFADDAVIFAESLEVLVMALEALHKEAKPLGLEVSWLQTKVQVFGGLLDETVQSVHACDVQVLPEVPEHSKSFLNTLGQPRDSLRNVGRGVVAVTEEDDGGVKTSLEQGAAGERRSKPAQGSAVTQGENSQRQRVQIAAVDMIKSLITNYRRGDIVALEVSSSQLQELINDLNSLLGSSSAYLLGSWIQSASNWSNDTQERSLLRRNSLYQISLWGPNGEILDYAVKQWNGVMQNDCLASSRSTHRDTPPCHPQALHHCGRLVPAPHSATVDVTSHGRHHLTSYRHNTSKDVTSRGRHHLVRPRVSFSGLGLSQPKHPGFPPNLSSSCLRSTYVAPRWGAFSEALLSAAKAGIAFDEAKFKASVFEGVEKPFSEDLDTFYPPTPIGDPVKLAVSMHEKYRPLFTHRKLMKQHMKLVMKNEQLT

InterPro domains:
  IPR000477 Reverse transcriptase domain [PF00078] (273-486)
  IPR000477 Reverse transcriptase domain [PS50878] (248-498)
  IPR007781 Alpha-N-acetylglucosaminidase [PTHR12872] (7-190)
  IPR024732 Alpha-N-acetylglucosaminidase, C-terminal [PF12972] (577-680)
  IPR024733 Alpha-N-acetylglucosaminidase, tim-barrel domain [PF05089] (4-157)
  IPR043128 Reverse transcriptase/Diguanylate cyclase domain [G3DSA:3.30.70.270] (306-491)
  IPR043502 DNA/RNA polymerase superfamily [SSF56672] (170-482)

Mean predicted aligned error: 19.64 Å

Solvent-accessible surface area (backbone atoms only — not comparable to full-atom values): 51161 Å² total; per-residue (Å²): 104,68,58,78,76,76,48,81,91,44,72,42,81,60,64,98,49,72,100,43,78,65,98,59,89,51,67,68,60,36,37,54,50,43,39,50,52,52,57,49,46,44,72,79,34,82,76,44,29,38,29,36,78,41,50,90,54,56,71,92,60,49,60,90,48,43,64,84,74,35,40,38,38,30,28,36,36,25,42,83,60,52,51,45,80,81,41,63,28,40,76,56,25,34,27,26,49,14,40,28,98,32,62,46,39,48,75,70,86,74,76,52,61,65,47,33,55,48,43,54,46,48,52,74,67,38,87,79,49,26,65,76,50,69,47,76,59,46,70,28,81,96,60,52,55,70,58,57,55,49,52,58,51,47,69,79,37,94,76,81,96,47,72,57,60,48,34,36,54,47,46,31,67,62,45,75,51,88,51,73,47,61,32,49,51,37,32,52,64,70,42,68,68,43,79,77,74,68,74,83,69,72,72,48,66,66,56,48,47,49,31,57,65,70,52,69,67,96,58,82,45,12,80,78,61,51,34,54,58,59,54,60,73,46,41,71,66,42,45,52,55,52,30,54,53,52,34,53,29,62,76,65,50,54,62,61,69,66,47,26,32,30,35,30,36,71,42,73,67,88,51,78,60,86,83,48,70,83,29,41,45,68,40,34,25,45,19,48,72,46,43,32,53,32,39,46,58,39,62,54,46,44,64,61,57,60,72,75,45,52,86,50,55,24,40,91,37,88,94,50,50,72,65,60,49,55,48,52,53,48,53,51,52,53,53,29,48,73,72,63,43,38,36,37,38,38,41,46,36,49,54,60,47,57,58,35,27,32,62,64,50,50,52,51,52,38,49,76,71,67,52,55,68,69,64,49,45,43,52,50,36,53,60,49,88,17,33,36,22,48,45,55,97,93,46,68,56,73,74,44,82,48,92,59,31,46,62,46,75,49,70,43,42,63,63,56,51,44,56,51,50,46,46,31,58,44,53,17,56,76,71,20,90,39,11,41,75,55,78,59,45,69,51,39,53,45,31,46,62,74,48,35,34,42,25,8,70,48,72,68,38,39,49,46,28,53,52,40,38,48,62,54,26,43,74,39,36,34,46,72,30,40,87,69,19,35,35,38,74,40,55,78,82,68,82,92,74,74,88,59,47,90,91,58,72,33,52,67,41,96,64,86,54,78,73,56,45,65,72,57,6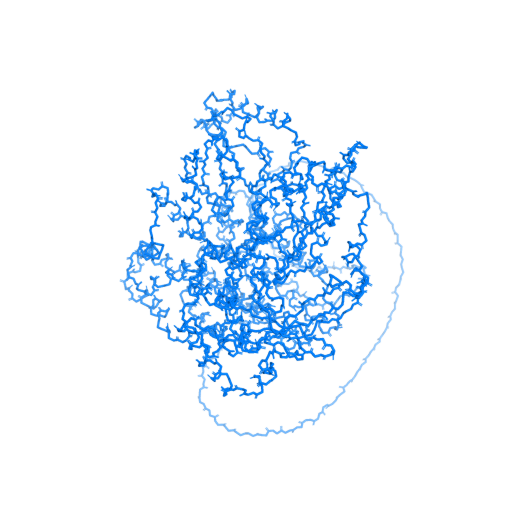1,64,78,76,71,91,81,90,80,96,70,87,86,81,86,88,84,61,86,81,85,80,92,72,90,59,45,77,57,50,52,61,50,55,72,67,68,62,97,65,101,81,58,72,34,59,57,56,49,50,55,50,51,51,52,52,48,52,48,52,51,54,54,50,48,56,55,37,53,52,46,26,57,52,21,54,78,67,66,37,60,69,61,25,52,53,31,42,52,53,47,53,48,53,40,45,55,48,21,48,46,27,29,26,34,71,92,22,30,46,17,40,53,43,48,56,44,35,65,76,48,88,50,72,67,59,25,51,49,38,36,33,52,62,34,19,51,36,33,26,50,45,99,85,38,80,48,52,50,58,26,31,57,85,20,15,60,38,28,25,61,54,89,62,64,79,78,66,81,82,79,89,91,78,84,92,84,87,86,86,85,88,86,84,88,87,87,87,91,85,92,86,93,89,86,93,87,94,86,94,86,92,88,92,92,84,90,82,92,82,83,88,81,86,88,77,90,80,90,80,90,83,83,85,88,91,82,85,82,90,83,88,79,86,88,88,85,85,80,81,91,83,83,87,87,78,90,90,86,80,72,97,82,79,88,78,50,25,46,50,39,46,53,56,45,56,50,46,50,47,48,50,51,20,55,76,70,74,48,80,73,57,66,68,63,47,50,55,52,41,41,71,69,34,49,47,57,48,29,67,57,83,78,79,87,50,63,60,64,55,50,77,54,47,66,63,43,47,49,50,53,44,65,73,48,42,78,65,57,74,45,57,66,46,68,75,41,48,62,62,46,59,76,38,57,84,70,75,118

pLDDT: mean 72.3, std 24.39, range [19.12, 96.5]